Protein AF-A0A9Q6PRG1-F1 (afdb_monomer_lite)

Structure (mmCIF, N/CA/C/O backbone):
data_AF-A0A9Q6PRG1-F1
#
_entry.id   AF-A0A9Q6PRG1-F1
#
loop_
_atom_site.group_PDB
_atom_site.id
_atom_site.type_symbol
_atom_site.label_atom_id
_atom_site.label_alt_id
_atom_site.label_comp_id
_atom_site.label_asym_id
_atom_site.label_entity_id
_atom_site.label_seq_id
_atom_site.pdbx_PDB_ins_code
_atom_site.Cartn_x
_atom_site.Cartn_y
_atom_site.Cartn_z
_atom_site.occupancy
_atom_site.B_iso_or_equiv
_atom_site.auth_seq_id
_atom_site.auth_comp_id
_atom_site.auth_asym_id
_atom_site.auth_atom_id
_atom_site.pdbx_PDB_model_num
ATOM 1 N N . MET A 1 1 ? 18.017 -9.303 -25.967 1.00 48.47 1 MET A N 1
ATOM 2 C CA . MET A 1 1 ? 17.556 -9.573 -24.583 1.00 48.47 1 MET A CA 1
ATOM 3 C C . MET A 1 1 ? 16.190 -10.215 -24.687 1.00 48.47 1 MET A C 1
ATOM 5 O O . MET A 1 1 ? 15.467 -9.816 -25.594 1.00 48.47 1 MET A O 1
ATOM 9 N N . PRO A 1 2 ? 15.858 -11.206 -23.847 1.00 61.16 2 PRO A N 1
ATOM 10 C CA . PRO A 1 2 ? 14.546 -11.832 -23.910 1.00 61.16 2 PRO A CA 1
ATOM 11 C C . PRO A 1 2 ? 13.472 -10.778 -23.629 1.00 61.16 2 PRO A C 1
ATOM 13 O O . PRO A 1 2 ? 13.564 -10.022 -22.664 1.00 61.16 2 PRO A O 1
ATOM 16 N N . GLU A 1 3 ? 12.488 -10.687 -24.514 1.00 77.12 3 GLU A N 1
ATOM 17 C CA . GLU A 1 3 ? 11.302 -9.877 -24.279 1.00 77.12 3 GLU A CA 1
ATOM 18 C C . GLU A 1 3 ? 10.453 -10.587 -23.222 1.00 77.12 3 GLU A C 1
ATOM 20 O O . GLU A 1 3 ? 9.997 -11.714 -23.433 1.00 77.12 3 GLU A O 1
ATOM 25 N N . LEU A 1 4 ? 10.319 -9.962 -22.050 1.00 88.19 4 LEU A N 1
ATOM 26 C CA . LEU A 1 4 ? 9.525 -10.509 -20.959 1.00 88.19 4 LEU A CA 1
ATOM 27 C C . LEU A 1 4 ? 8.051 -10.152 -21.154 1.00 88.19 4 LEU A C 1
ATOM 29 O O . LEU A 1 4 ? 7.701 -9.082 -21.662 1.00 88.19 4 LEU A O 1
ATOM 33 N N . THR A 1 5 ? 7.170 -11.044 -20.716 1.00 90.56 5 THR A N 1
ATOM 34 C CA . THR A 1 5 ? 5.717 -10.889 -20.869 1.00 90.56 5 THR A CA 1
ATOM 35 C C . THR A 1 5 ? 4.993 -11.152 -19.557 1.00 90.56 5 THR A C 1
ATOM 37 O O . THR A 1 5 ? 5.460 -11.919 -18.721 1.00 90.56 5 THR A O 1
ATOM 40 N N . PHE A 1 6 ? 3.831 -10.536 -19.343 1.00 90.69 6 PHE A N 1
ATOM 41 C CA . PHE A 1 6 ? 2.987 -10.937 -18.215 1.00 90.69 6 PHE A CA 1
ATOM 42 C C . PHE A 1 6 ? 2.509 -12.367 -18.418 1.00 90.69 6 PHE A C 1
ATOM 44 O O . PHE A 1 6 ? 2.273 -12.787 -19.556 1.00 90.69 6 PHE A O 1
ATOM 51 N N . LEU A 1 7 ? 2.364 -13.107 -17.320 1.00 89.38 7 LEU A N 1
ATOM 52 C CA . LEU A 1 7 ? 1.654 -14.374 -17.379 1.00 89.38 7 LEU A CA 1
ATOM 53 C C . LEU A 1 7 ? 0.225 -14.073 -17.854 1.00 89.38 7 LEU A C 1
ATOM 55 O O . LEU A 1 7 ? -0.453 -13.210 -17.291 1.00 89.38 7 LEU A O 1
ATOM 59 N N . LYS A 1 8 ? -0.184 -14.703 -18.955 1.00 79.69 8 LYS A N 1
ATOM 60 C CA . LYS A 1 8 ? -1.457 -14.405 -19.611 1.00 79.69 8 LYS A CA 1
ATOM 61 C C . LYS A 1 8 ? -2.546 -15.256 -18.973 1.00 79.69 8 LYS A C 1
ATOM 63 O O . LYS A 1 8 ? -2.517 -16.474 -19.124 1.00 79.69 8 LYS A O 1
ATOM 68 N N . ILE A 1 9 ? -3.493 -14.612 -18.300 1.00 89.69 9 ILE A N 1
ATOM 69 C CA . ILE A 1 9 ? -4.734 -15.251 -17.866 1.00 89.69 9 ILE A CA 1
ATOM 70 C C . ILE A 1 9 ? -5.843 -14.757 -18.794 1.00 89.69 9 ILE A C 1
ATOM 72 O O . ILE A 1 9 ? -6.037 -13.551 -18.952 1.00 89.69 9 ILE A O 1
ATOM 76 N N . GLU A 1 10 ? -6.486 -15.683 -19.501 1.00 83.50 10 GLU A N 1
ATOM 77 C CA . GLU A 1 10 ? -7.476 -15.366 -20.532 1.00 83.50 10 GLU A CA 1
ATOM 78 C C . GLU A 1 10 ? -8.903 -15.356 -19.978 1.00 83.50 10 GLU A C 1
ATOM 80 O O . GLU A 1 10 ? -9.255 -16.171 -19.128 1.00 83.50 10 GLU A O 1
ATOM 85 N N . GLY A 1 11 ? -9.735 -14.471 -20.533 1.00 83.75 11 GLY A N 1
ATOM 86 C CA . GLY A 1 11 ? -11.153 -14.369 -20.200 1.00 83.75 11 GLY A CA 1
ATOM 87 C C . GLY A 1 11 ? -11.459 -13.476 -18.997 1.00 83.75 11 GLY A C 1
ATOM 88 O O . GLY A 1 11 ? -10.570 -12.921 -18.351 1.00 83.75 11 GLY A O 1
ATOM 89 N N . ASN A 1 12 ? -12.757 -13.321 -18.739 1.00 84.31 12 ASN A N 1
ATOM 90 C CA . ASN A 1 12 ? -13.267 -12.690 -17.528 1.00 84.31 12 ASN A CA 1
ATOM 91 C C . ASN A 1 12 ? -13.427 -13.752 -16.434 1.00 84.31 12 ASN A C 1
ATOM 93 O O . ASN A 1 12 ? -13.858 -14.870 -16.717 1.00 84.31 12 ASN A O 1
ATOM 97 N N . HIS A 1 13 ? -13.130 -13.390 -15.189 1.00 85.44 13 HIS A N 1
ATOM 98 C CA . HIS A 1 13 ? -13.264 -14.283 -14.035 1.00 85.44 13 HIS A CA 1
ATOM 99 C C . HIS A 1 13 ? -14.345 -13.809 -13.069 1.00 85.44 13 HIS A C 1
ATOM 101 O O . HIS A 1 13 ? -14.636 -12.611 -12.995 1.00 85.44 13 HIS A O 1
ATOM 107 N N . SER A 1 14 ? -14.916 -14.749 -12.313 1.00 78.31 14 SER A N 1
ATOM 108 C CA . SER A 1 14 ? -16.032 -14.479 -11.403 1.00 78.31 14 SER A CA 1
ATOM 109 C C . SER A 1 14 ? -15.581 -13.962 -10.037 1.00 78.31 14 SER A C 1
ATOM 111 O O . SER A 1 14 ? -16.323 -13.221 -9.397 1.00 78.31 14 SER A O 1
ATOM 113 N N . SER A 1 15 ? -14.366 -14.306 -9.581 1.00 84.19 15 SER A N 1
ATOM 114 C CA . SER A 1 15 ? -13.891 -13.895 -8.253 1.00 84.19 15 SER A CA 1
ATOM 115 C C . SER A 1 15 ? -12.376 -13.644 -8.149 1.00 84.19 15 SER A C 1
ATOM 117 O O . SER A 1 15 ? -11.576 -14.263 -8.863 1.00 84.19 15 SER A O 1
ATOM 119 N N . PRO A 1 16 ? -11.933 -12.782 -7.205 1.00 88.62 16 PRO A N 1
ATOM 120 C CA . PRO A 1 16 ? -10.512 -12.563 -6.938 1.00 88.62 16 PRO A CA 1
ATOM 121 C C . PRO A 1 16 ? -9.726 -13.810 -6.548 1.00 88.62 16 PRO A C 1
ATOM 123 O O . PRO A 1 16 ? -8.558 -13.936 -6.916 1.00 88.62 16 PRO A O 1
ATOM 126 N N . ILE A 1 17 ? -10.345 -14.748 -5.829 1.00 87.38 17 ILE A N 1
ATOM 127 C CA . ILE A 1 17 ? -9.654 -15.971 -5.416 1.00 87.38 17 ILE A CA 1
ATOM 128 C C . ILE A 1 17 ? -9.430 -16.902 -6.610 1.00 87.38 17 ILE A C 1
ATOM 130 O O . ILE A 1 17 ? -8.334 -17.447 -6.749 1.00 87.38 17 ILE A O 1
ATOM 134 N N . GLN A 1 18 ? -10.424 -17.043 -7.492 1.00 86.19 18 GLN A N 1
ATOM 135 C CA . GLN A 1 18 ? -10.290 -17.837 -8.713 1.00 86.19 18 GLN A CA 1
ATOM 136 C C . GLN A 1 18 ? -9.148 -17.311 -9.588 1.00 86.19 18 GLN A C 1
ATOM 138 O O . GLN A 1 18 ? -8.287 -18.080 -10.011 1.00 86.19 18 GLN A O 1
ATOM 143 N N . LEU A 1 19 ? -9.080 -15.992 -9.790 1.00 88.75 19 LEU A N 1
ATOM 144 C CA . LEU A 1 19 ? -8.010 -15.377 -10.574 1.00 88.75 19 LEU A CA 1
ATOM 145 C C . LEU A 1 19 ? -6.621 -15.643 -9.966 1.00 88.75 19 LEU A C 1
ATOM 147 O O . LEU A 1 19 ? -5.689 -15.995 -10.687 1.00 88.75 19 LEU A O 1
ATOM 151 N N . ALA A 1 20 ? -6.471 -15.542 -8.641 1.00 90.00 20 ALA A N 1
ATOM 152 C CA . ALA A 1 20 ? -5.210 -15.882 -7.979 1.00 90.00 20 ALA A CA 1
ATOM 153 C C . ALA A 1 20 ? -4.830 -17.366 -8.149 1.00 90.00 20 ALA A C 1
ATOM 155 O O . ALA A 1 20 ? -3.656 -17.676 -8.354 1.00 90.00 20 ALA A O 1
ATOM 156 N N . ARG A 1 21 ? -5.804 -18.285 -8.104 1.00 87.25 21 ARG A N 1
ATOM 157 C CA . ARG A 1 21 ? -5.569 -19.722 -8.334 1.00 87.25 21 ARG A CA 1
ATOM 158 C C . ARG A 1 21 ? -5.101 -20.007 -9.754 1.00 87.25 21 ARG A C 1
ATOM 160 O O . ARG A 1 21 ? -4.093 -20.681 -9.914 1.00 87.25 21 ARG A O 1
ATOM 167 N N . LEU A 1 22 ? -5.748 -19.425 -10.762 1.00 89.44 22 LEU A N 1
ATOM 168 C CA . LEU A 1 22 ? -5.354 -19.603 -12.163 1.00 89.44 22 LEU A CA 1
ATOM 169 C C . LEU A 1 22 ? -3.924 -19.115 -12.423 1.00 89.44 22 LEU A C 1
ATOM 171 O O . LEU A 1 22 ? -3.156 -19.776 -13.119 1.00 89.44 22 LEU A O 1
ATOM 175 N N . VAL A 1 23 ? -3.530 -17.990 -11.817 1.00 91.56 23 VAL A N 1
ATOM 176 C CA . VAL A 1 23 ? -2.138 -17.517 -11.872 1.00 91.56 23 VAL A CA 1
ATOM 177 C C . VAL A 1 23 ? -1.196 -18.511 -11.195 1.00 91.56 23 VAL A C 1
ATOM 179 O O . VAL A 1 23 ? -0.139 -18.809 -11.747 1.00 91.56 23 VAL A O 1
ATOM 182 N N . GLN A 1 24 ? -1.567 -19.050 -10.030 1.00 88.38 24 GLN A N 1
ATOM 183 C CA . GLN A 1 24 ? -0.763 -20.047 -9.321 1.00 88.38 24 GLN A CA 1
ATOM 184 C C . GLN A 1 24 ? -0.595 -21.346 -10.121 1.00 88.38 24 GLN A C 1
ATOM 186 O O . GLN A 1 24 ? 0.504 -21.898 -10.141 1.00 88.38 24 GLN A O 1
ATOM 191 N N . GLU A 1 25 ? -1.660 -21.827 -10.760 1.00 88.25 25 GLU A N 1
ATOM 192 C CA . GLU A 1 25 ? -1.681 -23.033 -11.595 1.00 88.25 25 GLU A CA 1
ATOM 193 C C . GLU A 1 25 ? -0.830 -22.845 -12.850 1.00 88.25 25 GLU A C 1
ATOM 195 O O . GLU A 1 25 ? 0.036 -23.669 -13.145 1.00 88.25 25 GLU A O 1
ATOM 200 N N . ALA A 1 26 ? -0.994 -21.716 -13.544 1.00 89.31 26 ALA A N 1
ATOM 201 C CA . ALA A 1 26 ? -0.171 -21.370 -14.697 1.00 89.31 26 ALA A CA 1
ATOM 202 C C . ALA A 1 26 ? 1.312 -21.207 -14.314 1.00 89.31 26 ALA A C 1
ATOM 204 O O . ALA A 1 26 ? 2.192 -21.646 -15.052 1.00 89.31 26 ALA A O 1
ATOM 205 N N . ALA A 1 27 ? 1.595 -20.640 -13.137 1.00 87.75 27 ALA A N 1
ATOM 206 C CA . ALA A 1 27 ? 2.944 -20.551 -12.580 1.00 87.75 27 ALA A CA 1
ATOM 207 C C . ALA A 1 27 ? 3.491 -21.896 -12.063 1.00 87.75 27 ALA A C 1
ATOM 209 O O . ALA A 1 27 ? 4.691 -22.019 -11.840 1.00 87.75 27 ALA A O 1
ATOM 210 N N . GLY A 1 28 ? 2.634 -22.892 -11.837 1.00 82.81 28 GLY A N 1
ATOM 211 C CA . GLY A 1 28 ? 3.017 -24.237 -11.407 1.00 82.81 28 GLY A CA 1
ATOM 212 C C . GLY A 1 28 ? 3.178 -25.232 -12.556 1.00 82.81 28 GLY A C 1
ATOM 213 O O . GLY A 1 28 ? 3.691 -26.324 -12.335 1.00 82.81 28 GLY A O 1
ATOM 214 N N . ASN A 1 29 ? 2.747 -24.880 -13.770 1.00 84.81 29 ASN A N 1
ATOM 215 C CA . ASN A 1 29 ? 2.767 -25.775 -14.919 1.00 84.81 29 ASN A CA 1
ATOM 216 C C . ASN A 1 29 ? 4.205 -25.967 -15.456 1.00 84.81 29 ASN A C 1
ATOM 218 O O . ASN A 1 29 ? 4.783 -25.006 -15.969 1.00 84.81 29 ASN A O 1
ATOM 222 N N . PRO A 1 30 ? 4.769 -27.193 -15.440 1.00 78.25 30 PRO A N 1
ATOM 223 C CA . PRO A 1 30 ? 6.119 -27.461 -15.949 1.00 78.25 30 PRO A CA 1
ATOM 224 C C . PRO A 1 30 ? 6.306 -27.153 -17.442 1.00 78.25 30 PRO A C 1
ATOM 226 O O . PRO A 1 30 ? 7.425 -26.905 -17.885 1.00 78.25 30 PRO A O 1
ATOM 229 N N . ALA A 1 31 ? 5.226 -27.162 -18.232 1.00 82.19 31 ALA A N 1
ATOM 230 C CA . ALA A 1 31 ? 5.269 -26.810 -19.651 1.00 82.19 31 ALA A CA 1
ATOM 231 C C . ALA A 1 31 ? 5.398 -25.292 -19.884 1.00 82.19 31 ALA A C 1
ATOM 233 O O . ALA A 1 31 ? 5.786 -24.859 -20.975 1.00 82.19 31 ALA A O 1
ATOM 234 N N . GLN A 1 32 ? 5.087 -24.470 -18.876 1.00 81.69 32 GLN A N 1
ATOM 235 C CA . GLN A 1 32 ? 5.169 -23.021 -18.979 1.00 81.69 32 GLN A CA 1
ATOM 236 C C . GLN A 1 32 ? 6.633 -22.569 -18.941 1.00 81.69 32 GLN A C 1
ATOM 238 O O . GLN A 1 32 ? 7.394 -22.892 -18.031 1.00 81.69 32 GLN A O 1
ATOM 243 N N . LYS A 1 33 ? 7.047 -21.751 -19.915 1.00 83.25 33 LYS A N 1
ATOM 244 C CA . LYS A 1 33 ? 8.404 -21.175 -19.955 1.00 83.25 33 LYS A CA 1
ATOM 245 C C . LYS A 1 33 ? 8.516 -19.986 -19.000 1.00 83.25 33 LYS A C 1
ATOM 247 O O . LYS A 1 33 ? 8.624 -18.841 -19.438 1.00 83.25 33 LYS A O 1
ATOM 252 N N . LEU A 1 34 ? 8.505 -20.266 -17.697 1.00 81.62 34 LEU A N 1
ATOM 253 C CA . LEU A 1 34 ? 8.419 -19.255 -16.642 1.00 81.62 34 LEU A CA 1
ATOM 254 C C . LEU A 1 34 ? 9.531 -18.214 -16.695 1.00 81.62 34 LEU A C 1
ATOM 256 O O . LEU A 1 34 ? 9.241 -17.040 -16.514 1.00 81.62 34 LEU A O 1
ATOM 260 N N . GLY A 1 35 ? 10.751 -18.579 -17.100 1.00 81.81 35 GLY A N 1
ATOM 261 C CA . GLY A 1 35 ? 11.855 -17.627 -17.289 1.00 81.81 35 GLY A CA 1
ATOM 262 C C . GLY A 1 35 ? 11.571 -16.463 -18.259 1.00 81.81 35 GLY A C 1
ATOM 263 O O . GLY A 1 35 ? 12.317 -15.488 -18.257 1.00 81.81 35 GLY A O 1
ATOM 264 N N . LYS A 1 36 ? 10.488 -16.513 -19.052 1.00 87.88 36 LYS A N 1
ATOM 265 C CA . LYS A 1 36 ? 10.042 -15.426 -19.945 1.00 87.88 36 LYS A CA 1
ATOM 266 C C . LYS A 1 36 ? 9.004 -14.475 -19.327 1.00 87.88 36 LYS A C 1
ATOM 268 O O . LYS A 1 36 ? 8.529 -13.576 -20.027 1.00 87.88 36 LYS A O 1
ATOM 273 N N . HIS A 1 37 ? 8.626 -14.664 -18.063 1.00 92.38 37 HIS A N 1
ATOM 274 C CA . HIS A 1 37 ? 7.584 -13.873 -17.407 1.00 92.38 37 HIS A CA 1
ATOM 275 C C . HIS A 1 37 ? 8.111 -12.872 -16.382 1.00 92.38 37 HIS A C 1
ATOM 277 O O . HIS A 1 37 ? 9.237 -12.985 -15.917 1.00 92.38 37 HIS A O 1
ATOM 283 N N . TYR A 1 38 ? 7.311 -11.864 -16.041 1.00 93.19 38 TYR A N 1
ATOM 284 C CA . TYR A 1 38 ? 7.682 -10.891 -15.014 1.00 93.19 38 TYR A CA 1
ATOM 285 C C . TYR A 1 38 ? 7.469 -11.450 -13.601 1.00 93.19 38 TYR A C 1
ATOM 287 O O . TYR A 1 38 ? 6.367 -11.879 -13.254 1.00 93.19 38 TYR A O 1
ATOM 295 N N . PHE A 1 39 ? 8.506 -11.354 -12.770 1.00 93.00 39 PHE A N 1
ATOM 296 C CA . PHE A 1 39 ? 8.452 -11.647 -11.334 1.00 93.00 39 PHE A CA 1
ATOM 297 C C . PHE A 1 39 ? 8.957 -10.464 -10.515 1.00 93.00 39 PHE A C 1
ATOM 299 O O . PHE A 1 39 ? 9.635 -9.583 -11.041 1.00 93.00 39 PHE A O 1
ATOM 306 N N . ASP A 1 40 ? 8.659 -10.421 -9.226 1.00 90.44 40 ASP A N 1
ATOM 307 C CA . ASP A 1 40 ? 9.238 -9.420 -8.334 1.00 90.44 40 ASP A CA 1
ATOM 308 C C . ASP A 1 40 ? 10.199 -10.021 -7.303 1.00 90.44 40 ASP A C 1
ATOM 310 O O . ASP A 1 40 ? 10.246 -11.227 -7.055 1.00 90.44 40 ASP A O 1
ATOM 314 N N . LEU A 1 41 ? 10.964 -9.134 -6.665 1.00 87.69 41 LEU A N 1
ATOM 315 C CA . LEU A 1 41 ? 11.938 -9.490 -5.633 1.00 87.69 41 LEU A CA 1
ATOM 316 C C . LEU A 1 41 ? 11.309 -10.053 -4.347 1.00 87.69 41 LEU A C 1
ATOM 318 O O . LEU A 1 41 ? 12.015 -10.572 -3.485 1.00 87.69 41 LEU A O 1
ATOM 322 N N . GLN A 1 42 ? 9.986 -9.967 -4.211 1.00 86.81 42 GLN A N 1
ATOM 323 C CA . GLN A 1 42 ? 9.246 -10.559 -3.099 1.00 86.81 42 GLN A CA 1
ATOM 324 C C . GLN A 1 42 ? 8.870 -12.020 -3.389 1.00 86.81 42 GLN A C 1
ATOM 326 O O . GLN A 1 42 ? 8.284 -12.667 -2.522 1.00 86.81 42 GLN A O 1
ATOM 331 N N . GLY A 1 43 ? 9.232 -12.538 -4.570 1.00 87.88 43 GLY A N 1
ATOM 332 C CA . GLY A 1 43 ? 8.947 -13.901 -4.999 1.00 87.88 43 GLY A CA 1
ATOM 333 C C . GLY A 1 43 ? 7.573 -14.050 -5.638 1.00 87.88 43 GLY A C 1
ATOM 334 O O . GLY A 1 43 ? 7.003 -15.133 -5.569 1.00 87.88 43 GLY A O 1
ATOM 335 N N . GLN A 1 44 ? 7.008 -12.990 -6.226 1.00 90.88 44 GLN A N 1
ATOM 336 C CA . GLN A 1 44 ? 5.665 -13.042 -6.804 1.00 90.88 44 GLN A CA 1
ATOM 337 C C . GLN A 1 44 ? 5.683 -13.071 -8.331 1.00 90.88 44 GLN A C 1
ATOM 339 O O . GLN A 1 44 ? 6.417 -12.315 -8.967 1.00 90.88 44 GLN A O 1
ATOM 344 N N . ALA A 1 45 ? 4.828 -13.906 -8.919 1.00 93.19 45 ALA A N 1
ATOM 345 C CA . ALA A 1 45 ? 4.509 -13.882 -10.341 1.00 93.19 45 ALA A CA 1
ATOM 346 C C . ALA A 1 45 ? 3.546 -12.733 -10.646 1.00 93.19 45 ALA A C 1
ATOM 348 O O . ALA A 1 45 ? 2.525 -12.585 -9.967 1.00 93.19 45 ALA A O 1
ATOM 349 N N . LEU A 1 46 ? 3.862 -11.941 -11.674 1.00 94.38 46 LEU A N 1
ATOM 350 C CA . LEU A 1 46 ? 3.018 -10.845 -12.144 1.00 94.38 46 LEU A CA 1
ATOM 351 C C . LEU A 1 46 ? 2.225 -11.274 -13.386 1.00 94.38 46 LEU A C 1
ATOM 353 O O . LEU A 1 46 ? 2.792 -11.695 -14.400 1.00 94.38 46 LEU A O 1
ATOM 357 N N . ALA A 1 47 ? 0.906 -11.116 -13.320 1.00 94.56 47 ALA A N 1
ATOM 358 C CA . ALA A 1 47 ? -0.027 -11.500 -14.372 1.00 94.56 47 ALA A CA 1
ATOM 359 C C . ALA A 1 47 ? -1.049 -10.391 -14.652 1.00 94.56 47 ALA A C 1
ATOM 361 O O . ALA A 1 47 ? -1.423 -9.637 -13.752 1.00 94.56 47 ALA A O 1
ATOM 362 N N . GLU A 1 48 ? -1.523 -10.309 -15.894 1.00 92.75 48 GLU A N 1
ATOM 363 C CA . GLU A 1 48 ? -2.681 -9.481 -16.250 1.00 92.75 48 GLU A CA 1
ATOM 364 C C . GLU A 1 48 ? -3.912 -10.384 -16.389 1.00 92.75 48 GLU A C 1
ATOM 366 O O . GLU A 1 48 ? -3.844 -11.421 -17.052 1.00 92.75 48 GLU A O 1
ATOM 371 N N . GLY A 1 49 ? -5.025 -9.981 -15.774 1.00 91.69 49 GLY A N 1
ATOM 372 C CA . GLY A 1 49 ? -6.320 -10.668 -15.845 1.00 91.69 49 GLY A CA 1
ATOM 373 C C . GLY A 1 49 ? -7.492 -9.688 -15.939 1.00 91.69 49 GLY A C 1
ATOM 374 O O . GLY A 1 49 ? -7.289 -8.466 -15.994 1.00 91.69 49 GLY A O 1
ATOM 375 N N . GLN A 1 50 ? -8.720 -10.216 -15.979 1.00 90.94 50 GLN A N 1
ATOM 376 C CA . GLN A 1 50 ? -9.944 -9.414 -16.094 1.00 90.94 50 GLN A CA 1
ATOM 377 C C . GLN A 1 50 ? -11.068 -9.919 -15.178 1.00 90.94 50 GLN A C 1
ATOM 379 O O . GLN A 1 50 ? -11.254 -11.123 -15.015 1.00 90.94 50 GLN A O 1
ATOM 384 N N . PHE A 1 51 ? -11.835 -8.992 -14.599 1.00 86.56 51 PHE A N 1
ATOM 385 C CA . PHE A 1 51 ? -13.115 -9.289 -13.943 1.00 86.56 51 PHE A CA 1
ATOM 386 C C . PHE A 1 51 ? -14.272 -8.769 -14.778 1.00 86.56 51 PHE A C 1
ATOM 388 O O . PHE A 1 51 ? -14.172 -7.692 -15.369 1.00 86.56 51 PHE A O 1
ATOM 395 N N . GLU A 1 52 ? -15.384 -9.492 -14.752 1.00 79.50 52 GLU A N 1
ATOM 396 C CA . GLU A 1 52 ? -16.664 -8.972 -15.217 1.00 79.50 52 GLU A CA 1
ATOM 397 C C . GLU A 1 52 ? -17.308 -8.156 -14.089 1.00 79.50 52 GLU A C 1
ATOM 399 O O . GLU A 1 52 ? -17.607 -8.685 -13.020 1.00 79.50 52 GLU A O 1
ATOM 404 N N . ASP A 1 53 ? -17.465 -6.848 -14.294 1.00 71.50 53 ASP A N 1
ATOM 405 C CA . ASP A 1 53 ? -18.182 -5.964 -13.371 1.00 71.50 53 ASP A CA 1
ATOM 406 C C . ASP A 1 53 ? -19.442 -5.415 -14.054 1.00 71.50 53 ASP A C 1
ATOM 408 O O . ASP A 1 53 ? -19.582 -5.464 -15.279 1.00 71.50 53 ASP A O 1
ATOM 412 N N . LYS A 1 54 ? -20.363 -4.853 -13.266 1.00 69.44 54 LYS A N 1
ATOM 413 C CA . LYS A 1 54 ? -21.638 -4.293 -13.755 1.00 69.44 54 LYS A CA 1
ATOM 414 C C . LYS A 1 54 ? -21.451 -3.195 -14.807 1.00 69.44 54 LYS A C 1
ATOM 416 O O . LYS A 1 54 ? -22.317 -3.016 -15.657 1.00 69.44 54 LYS A O 1
ATOM 421 N N . ASP A 1 55 ? -20.324 -2.490 -14.748 1.00 67.62 55 ASP A N 1
ATOM 422 C CA . ASP A 1 55 ? -19.959 -1.405 -15.664 1.00 67.62 55 ASP A CA 1
ATOM 423 C C . ASP A 1 55 ? -19.084 -1.877 -16.845 1.00 67.62 55 ASP A C 1
ATOM 425 O O . ASP A 1 55 ? -18.584 -1.058 -17.620 1.00 67.62 55 ASP A O 1
ATOM 429 N N . GLY A 1 56 ? -18.886 -3.191 -16.991 1.00 75.88 56 GLY A N 1
ATOM 430 C CA . GLY A 1 56 ? -18.046 -3.810 -18.013 1.00 75.88 56 GLY A CA 1
ATOM 431 C C . GLY A 1 56 ? -16.747 -4.417 -17.462 1.00 75.88 56 GLY A C 1
ATOM 432 O O . GLY A 1 56 ? -16.510 -4.427 -16.251 1.00 75.88 56 GLY A O 1
ATOM 433 N N . PRO A 1 57 ? -15.886 -4.957 -18.344 1.00 84.00 57 PRO A N 1
ATOM 434 C CA . PRO A 1 57 ? -14.689 -5.675 -17.931 1.00 84.00 57 PRO A CA 1
ATOM 435 C C . PRO A 1 57 ? -13.656 -4.743 -17.286 1.00 84.00 57 PRO A C 1
ATOM 437 O O . PRO A 1 57 ? -13.285 -3.704 -17.843 1.00 84.00 57 PRO A O 1
ATOM 440 N N . ARG A 1 58 ? -13.131 -5.146 -16.126 1.00 85.25 58 ARG A N 1
ATOM 441 C CA . ARG A 1 58 ? -12.076 -4.426 -15.398 1.00 85.25 58 ARG A CA 1
ATOM 442 C C . ARG A 1 58 ? -10.749 -5.147 -15.535 1.00 85.25 58 ARG A C 1
ATOM 444 O O . ARG A 1 58 ? -10.658 -6.342 -15.274 1.00 85.25 58 ARG A O 1
ATOM 451 N N . LYS A 1 59 ? -9.699 -4.408 -15.902 1.00 89.69 59 LYS A N 1
ATOM 452 C CA . LYS A 1 59 ? -8.328 -4.935 -15.937 1.00 89.69 59 LYS A CA 1
ATOM 453 C C . LYS A 1 59 ? -7.777 -5.067 -14.521 1.00 89.69 59 LYS A C 1
ATOM 455 O O . LYS A 1 59 ? -7.978 -4.174 -13.695 1.00 89.69 59 LYS A O 1
ATOM 460 N N . VAL A 1 60 ? -7.025 -6.136 -14.283 1.00 92.06 60 VAL A N 1
ATOM 461 C CA . VAL A 1 60 ? -6.448 -6.461 -12.977 1.00 92.06 60 VAL A CA 1
ATOM 462 C C . VAL A 1 60 ? -4.973 -6.811 -13.145 1.00 92.06 60 VAL A C 1
ATOM 464 O O . VAL A 1 60 ? -4.636 -7.681 -13.949 1.00 92.06 60 VAL A O 1
ATOM 467 N N . LEU A 1 61 ? -4.101 -6.166 -12.368 1.00 93.62 61 LEU A N 1
ATOM 468 C CA . LEU A 1 61 ? -2.739 -6.651 -12.145 1.00 93.62 61 LEU A CA 1
ATOM 469 C C . LEU A 1 61 ? -2.756 -7.614 -10.959 1.00 93.62 61 LEU A C 1
ATOM 471 O O . LEU A 1 61 ? -3.127 -7.234 -9.846 1.00 93.62 61 LEU A O 1
ATOM 475 N N . VAL A 1 62 ? -2.325 -8.845 -11.197 1.00 94.38 62 VAL A N 1
ATOM 476 C CA . VAL A 1 62 ? -2.334 -9.933 -10.222 1.00 94.38 62 VAL A CA 1
ATOM 477 C C . VAL A 1 62 ? -0.903 -10.276 -9.820 1.00 94.38 62 VAL A C 1
ATOM 479 O O . VAL A 1 62 ? -0.051 -10.479 -10.681 1.00 94.38 62 VAL A O 1
ATOM 482 N N . ALA A 1 63 ? -0.647 -10.346 -8.515 1.00 93.06 63 ALA A N 1
ATOM 483 C CA . ALA A 1 63 ? 0.631 -10.724 -7.923 1.00 93.06 63 ALA A CA 1
ATOM 484 C C . ALA A 1 63 ? 0.449 -11.932 -6.989 1.00 93.06 63 ALA A C 1
ATOM 486 O O . ALA A 1 63 ? -0.069 -11.800 -5.875 1.00 93.06 63 ALA A O 1
ATOM 487 N N . VAL A 1 64 ? 0.880 -13.113 -7.432 1.00 92.06 64 VAL A N 1
ATOM 488 C CA . VAL A 1 64 ? 0.763 -14.358 -6.653 1.00 92.06 64 VAL A CA 1
ATOM 489 C C . VAL A 1 64 ? 2.127 -14.804 -6.159 1.00 92.06 64 VAL A C 1
ATOM 491 O O . VAL A 1 64 ? 3.081 -14.838 -6.926 1.00 92.06 64 VAL A O 1
ATOM 494 N N . ASP A 1 65 ? 2.219 -15.118 -4.870 1.00 89.44 65 ASP A N 1
ATOM 495 C CA . ASP A 1 65 ? 3.456 -15.576 -4.238 1.00 89.44 65 ASP A CA 1
ATOM 496 C C . ASP A 1 65 ? 3.818 -16.993 -4.693 1.00 89.44 65 ASP A C 1
ATOM 498 O O . ASP A 1 65 ? 3.003 -17.908 -4.598 1.00 89.44 65 ASP A O 1
ATOM 502 N N . LEU A 1 66 ? 5.051 -17.166 -5.164 1.00 87.88 66 LEU A N 1
ATOM 503 C CA . LEU A 1 66 ? 5.609 -18.458 -5.549 1.00 87.88 66 LEU A CA 1
ATOM 504 C C . LEU A 1 66 ? 6.081 -19.275 -4.345 1.00 87.88 66 LEU A C 1
ATOM 506 O O . LEU A 1 66 ? 6.259 -20.487 -4.471 1.00 87.88 66 LEU A O 1
ATOM 510 N N . VAL A 1 67 ? 6.302 -18.627 -3.200 1.00 84.25 67 VAL A N 1
ATOM 511 C CA . VAL A 1 67 ? 6.731 -19.299 -1.975 1.00 84.25 67 VAL A CA 1
ATOM 512 C C . VAL A 1 67 ? 5.620 -20.195 -1.449 1.00 84.25 67 VAL A C 1
ATOM 514 O O . VAL A 1 67 ? 4.463 -19.794 -1.329 1.00 84.25 67 VAL A O 1
ATOM 517 N N . GLU A 1 68 ? 5.988 -21.412 -1.076 1.00 81.12 68 GLU A N 1
ATOM 518 C CA . GLU A 1 68 ? 5.062 -22.377 -0.508 1.00 81.12 68 GLU A CA 1
ATOM 519 C C . GLU A 1 68 ? 5.113 -22.395 1.015 1.00 81.12 68 GLU A C 1
ATOM 521 O O . GLU A 1 68 ? 6.160 -22.233 1.644 1.00 81.12 68 GLU A O 1
ATOM 526 N N . ARG A 1 69 ? 3.949 -22.635 1.619 1.00 75.38 69 ARG A N 1
ATOM 527 C CA . ARG A 1 69 ? 3.840 -22.916 3.049 1.00 75.38 69 ARG A CA 1
ATOM 528 C C . ARG A 1 69 ? 4.137 -24.386 3.320 1.00 75.38 69 ARG A C 1
ATOM 530 O O . ARG A 1 69 ? 3.744 -25.251 2.543 1.00 75.38 69 ARG A O 1
ATOM 537 N N . ALA A 1 70 ? 4.751 -24.654 4.468 1.00 75.94 70 ALA A N 1
ATOM 538 C CA . ALA A 1 70 ? 4.817 -26.001 5.019 1.00 75.94 70 ALA A CA 1
ATOM 539 C C . ALA A 1 70 ? 3.406 -26.518 5.339 1.00 75.94 70 ALA A C 1
ATOM 541 O O . ALA A 1 70 ? 2.568 -25.767 5.853 1.00 75.94 70 ALA A O 1
ATOM 542 N N . ALA A 1 71 ? 3.154 -27.789 5.013 1.00 69.88 71 ALA A N 1
ATOM 543 C CA . ALA A 1 71 ? 1.894 -28.463 5.319 1.00 69.88 71 ALA A CA 1
ATOM 544 C C . ALA A 1 71 ? 1.758 -28.741 6.829 1.00 69.88 71 ALA A C 1
ATOM 546 O O . ALA A 1 71 ? 0.660 -28.635 7.374 1.00 69.88 71 ALA A O 1
ATOM 547 N N . GLY A 1 72 ? 2.880 -28.992 7.513 1.00 71.50 72 GLY A N 1
ATOM 548 C CA . GLY A 1 72 ? 2.968 -29.184 8.961 1.00 71.50 72 GLY A CA 1
ATOM 549 C C . GLY A 1 72 ? 4.089 -28.374 9.624 1.00 71.50 72 GLY A C 1
ATOM 550 O O . GLY A 1 72 ? 4.708 -27.499 9.015 1.00 71.50 72 GLY A O 1
ATOM 551 N N . GLU A 1 73 ? 4.310 -28.623 10.918 1.00 73.94 73 GLU A N 1
ATOM 552 C CA . GLU A 1 73 ? 5.304 -27.910 11.740 1.00 73.94 73 GLU A CA 1
ATOM 553 C C . GLU A 1 73 ? 6.627 -28.675 11.903 1.00 73.94 73 GLU A C 1
ATOM 555 O O . GLU A 1 73 ? 7.563 -28.142 12.516 1.00 73.94 73 GLU A O 1
ATOM 560 N N . SER A 1 74 ? 6.724 -29.894 11.360 1.00 83.12 74 SER A N 1
ATOM 561 C CA . SER A 1 74 ? 7.948 -30.691 11.438 1.00 83.12 74 SER A CA 1
ATOM 562 C C . SER A 1 74 ? 9.088 -30.027 10.659 1.00 83.12 74 SER A C 1
ATOM 564 O O . SER A 1 74 ? 8.874 -29.212 9.757 1.00 83.12 74 SER A O 1
ATOM 566 N N . GLU A 1 75 ? 10.329 -30.343 11.026 1.00 85.12 75 GLU A N 1
ATOM 567 C CA . GLU A 1 75 ? 11.488 -29.859 10.267 1.00 85.12 75 GLU A CA 1
ATOM 568 C C . GLU A 1 75 ? 11.514 -30.436 8.844 1.00 85.12 75 GLU A C 1
ATOM 570 O O . GLU A 1 75 ? 11.956 -29.753 7.923 1.00 85.12 75 GLU A O 1
ATOM 575 N N . GLU A 1 76 ? 10.957 -31.633 8.639 1.00 87.75 76 GLU A N 1
ATOM 576 C CA . GLU A 1 76 ? 10.797 -32.251 7.319 1.00 87.75 76 GLU A CA 1
ATOM 577 C C . GLU A 1 76 ? 9.805 -31.469 6.447 1.00 87.75 76 GLU A C 1
ATOM 579 O O . GLU A 1 76 ? 10.164 -31.072 5.340 1.00 87.75 76 GLU A O 1
ATOM 584 N N . ASP A 1 77 ? 8.618 -31.127 6.967 1.00 82.00 77 ASP A N 1
ATOM 585 C CA . ASP A 1 77 ? 7.613 -30.329 6.238 1.00 82.00 77 ASP A CA 1
ATOM 586 C C . ASP A 1 77 ? 8.167 -28.960 5.820 1.00 82.00 77 ASP A C 1
ATOM 588 O O . ASP A 1 77 ? 7.895 -28.449 4.727 1.00 82.00 77 ASP A O 1
ATOM 592 N N . LYS A 1 78 ? 8.949 -28.338 6.711 1.00 82.50 78 LYS A N 1
ATOM 593 C CA . LYS A 1 78 ? 9.607 -27.052 6.454 1.00 82.50 78 LYS A CA 1
ATOM 594 C C . LYS A 1 78 ? 10.700 -27.187 5.403 1.00 82.50 78 LYS A C 1
ATOM 596 O O . LYS A 1 78 ? 10.786 -26.334 4.519 1.00 82.50 78 LYS A O 1
ATOM 601 N N . ALA A 1 79 ? 11.529 -28.224 5.496 1.00 86.50 79 ALA A N 1
ATOM 602 C CA . ALA A 1 79 ? 12.585 -28.489 4.528 1.00 86.50 79 ALA A CA 1
ATOM 603 C C . ALA A 1 79 ? 12.000 -28.768 3.139 1.00 86.50 79 ALA A C 1
ATOM 605 O O . ALA A 1 79 ? 12.491 -28.229 2.147 1.00 86.50 79 ALA A O 1
ATOM 606 N N . GLU A 1 80 ? 10.911 -29.532 3.070 1.00 87.62 80 GLU A N 1
ATOM 607 C CA . GLU A 1 80 ? 10.222 -29.849 1.825 1.00 87.62 80 GLU A CA 1
ATOM 608 C C . GLU A 1 80 ? 9.591 -28.597 1.194 1.00 87.62 80 GLU A C 1
ATOM 610 O O . GLU A 1 80 ? 9.819 -28.309 0.017 1.00 87.62 80 GLU A O 1
ATOM 615 N N . ALA A 1 81 ? 8.875 -27.781 1.976 1.00 84.69 81 ALA A N 1
ATOM 616 C CA . ALA A 1 81 ? 8.314 -26.520 1.486 1.00 84.69 81 ALA A CA 1
ATOM 617 C C . ALA A 1 81 ? 9.395 -25.524 1.047 1.00 84.69 81 ALA A C 1
ATOM 619 O O . ALA A 1 81 ? 9.219 -24.819 0.049 1.00 84.69 81 ALA A O 1
ATOM 620 N N . LEU A 1 82 ? 10.532 -25.484 1.747 1.00 86.25 82 LEU A N 1
ATOM 621 C CA . LEU A 1 82 ? 11.685 -24.689 1.338 1.00 86.25 82 LEU A CA 1
ATOM 622 C C . LEU A 1 82 ? 12.280 -25.206 0.022 1.00 86.25 82 LEU A C 1
ATOM 624 O O . LEU A 1 82 ? 12.605 -24.397 -0.845 1.00 86.25 82 LEU A O 1
ATOM 628 N N . ALA A 1 83 ? 12.401 -26.523 -0.157 1.00 87.88 83 ALA A N 1
ATOM 629 C CA . ALA A 1 83 ? 12.900 -27.120 -1.393 1.00 87.88 83 ALA A CA 1
ATOM 630 C C . ALA A 1 83 ? 11.984 -26.800 -2.586 1.00 87.88 83 ALA A C 1
ATOM 632 O O . ALA A 1 83 ? 12.467 -26.329 -3.618 1.00 87.88 83 ALA A O 1
ATOM 633 N N . ARG A 1 84 ? 10.662 -26.953 -2.426 1.00 86.19 84 ARG A N 1
ATOM 634 C CA . ARG A 1 84 ? 9.671 -26.587 -3.457 1.00 86.19 84 ARG A CA 1
ATOM 635 C C . ARG A 1 84 ? 9.671 -25.086 -3.744 1.00 86.19 84 ARG A C 1
ATOM 637 O O . ARG A 1 84 ? 9.646 -24.680 -4.903 1.00 86.19 84 ARG A O 1
ATOM 644 N N . THR A 1 85 ? 9.789 -24.260 -2.704 1.00 87.88 85 THR A N 1
ATOM 645 C CA . THR A 1 85 ? 9.949 -22.804 -2.841 1.00 87.88 85 THR A CA 1
ATOM 646 C C . THR A 1 85 ? 11.184 -22.454 -3.664 1.00 87.88 85 THR A C 1
ATOM 648 O O . THR A 1 85 ? 11.082 -21.668 -4.601 1.00 87.88 85 THR A O 1
ATOM 651 N N . LYS A 1 86 ? 12.344 -23.045 -3.354 1.00 88.75 86 LYS A N 1
ATOM 652 C CA . LYS A 1 86 ? 13.582 -22.809 -4.109 1.00 88.75 86 LYS A CA 1
ATOM 653 C C . LYS A 1 86 ? 13.415 -23.200 -5.572 1.00 88.75 86 LYS A C 1
ATOM 655 O O . LYS A 1 86 ? 13.672 -22.367 -6.432 1.00 88.75 86 LYS A O 1
ATOM 660 N N . ALA A 1 87 ? 12.881 -24.392 -5.839 1.00 86.44 87 ALA A N 1
ATOM 661 C CA . ALA A 1 87 ? 12.614 -24.855 -7.199 1.00 86.44 87 ALA A CA 1
ATOM 662 C C . ALA A 1 87 ? 11.701 -23.892 -7.984 1.00 86.44 87 ALA A C 1
ATOM 664 O O . ALA A 1 87 ? 11.909 -23.665 -9.173 1.00 86.44 87 ALA A O 1
ATOM 665 N N . LYS A 1 88 ? 10.713 -23.272 -7.324 1.00 86.19 88 LYS A N 1
ATOM 666 C CA . LYS A 1 88 ? 9.835 -22.263 -7.943 1.00 86.19 88 LYS A CA 1
ATOM 667 C C . LYS A 1 88 ? 10.503 -20.902 -8.132 1.00 86.19 88 LYS A C 1
ATOM 669 O O . LYS A 1 88 ? 10.241 -20.223 -9.121 1.00 86.19 88 LYS A O 1
ATOM 674 N N . LEU A 1 89 ? 11.349 -20.477 -7.199 1.00 89.62 89 LEU A N 1
ATOM 675 C CA . LEU A 1 89 ? 12.052 -19.195 -7.281 1.00 89.62 89 LEU A CA 1
ATOM 676 C C . LEU A 1 89 ? 13.246 -19.227 -8.242 1.00 89.62 89 LEU A C 1
ATOM 678 O O . LEU A 1 89 ? 13.728 -18.161 -8.638 1.00 89.62 89 LEU A O 1
ATOM 682 N N . ASP A 1 90 ? 13.682 -20.414 -8.668 1.00 88.81 90 ASP A N 1
ATOM 683 C CA . ASP A 1 90 ? 14.780 -20.590 -9.619 1.00 88.81 90 ASP A CA 1
ATOM 684 C C . ASP A 1 90 ? 14.571 -19.798 -10.912 1.00 88.81 90 ASP A C 1
ATOM 686 O O . ASP A 1 90 ? 15.528 -19.234 -11.436 1.00 88.81 90 ASP A O 1
ATOM 690 N N . PHE A 1 91 ? 13.337 -19.655 -11.402 1.00 87.75 91 PHE A N 1
ATOM 691 C CA . PHE A 1 91 ? 13.067 -18.866 -12.610 1.00 87.75 91 PHE A CA 1
ATOM 692 C C . PHE A 1 91 ? 13.433 -17.390 -12.439 1.00 87.75 91 PHE A C 1
ATOM 694 O O . PHE A 1 91 ? 14.044 -16.798 -13.329 1.00 87.75 91 PHE A O 1
ATOM 701 N N . PHE A 1 92 ? 13.097 -16.798 -11.291 1.00 89.75 92 PHE A N 1
ATOM 702 C CA . PHE A 1 92 ? 13.444 -15.409 -11.010 1.00 89.75 92 PHE A CA 1
ATOM 703 C C . PHE A 1 92 ? 14.940 -15.256 -10.701 1.00 89.75 92 PHE A C 1
ATOM 705 O O . PHE A 1 92 ? 15.565 -14.297 -11.157 1.00 89.75 92 PHE A O 1
ATOM 712 N N . TYR A 1 93 ? 15.549 -16.233 -10.019 1.00 91.81 93 TYR A N 1
ATOM 713 C CA . TYR A 1 93 ? 17.004 -16.277 -9.854 1.00 91.81 93 TYR A CA 1
ATOM 714 C C . TYR A 1 93 ? 17.724 -16.269 -11.209 1.00 91.81 93 TYR A C 1
ATOM 716 O O . TYR A 1 93 ? 18.618 -15.447 -11.407 1.00 91.81 93 TYR A O 1
ATOM 724 N N . GLN A 1 94 ? 17.310 -17.115 -12.161 1.00 89.56 94 GLN A N 1
ATOM 725 C CA . GLN A 1 94 ? 17.930 -17.168 -13.489 1.00 89.56 94 GLN A CA 1
ATOM 726 C C . GLN A 1 94 ? 17.809 -15.830 -14.226 1.00 89.56 94 GLN A C 1
ATOM 728 O O . GLN A 1 94 ? 18.775 -15.373 -14.830 1.00 89.56 94 GLN A O 1
ATOM 733 N N . GLN A 1 95 ? 16.677 -15.131 -14.098 1.00 89.31 95 GLN A N 1
ATOM 734 C CA . GLN A 1 95 ? 16.518 -13.794 -14.681 1.00 89.31 95 GLN A CA 1
ATOM 735 C C . GLN A 1 95 ? 17.494 -12.763 -14.115 1.00 89.31 95 GLN A C 1
ATOM 737 O O . GLN A 1 95 ? 17.949 -11.900 -14.862 1.00 89.31 95 GLN A O 1
ATOM 742 N N . LEU A 1 96 ? 17.802 -12.819 -12.817 1.00 91.06 96 LEU A N 1
ATOM 743 C CA . LEU A 1 96 ? 18.824 -11.961 -12.213 1.00 91.06 96 LEU A CA 1
ATOM 744 C C . LEU A 1 96 ? 20.228 -12.402 -12.644 1.00 91.06 96 LEU A C 1
ATOM 746 O O . LEU A 1 96 ? 21.031 -11.566 -13.061 1.00 91.06 96 LEU A O 1
ATOM 750 N N . ALA A 1 97 ? 20.511 -13.705 -12.604 1.00 90.62 97 ALA A N 1
ATOM 751 C CA . ALA A 1 97 ? 21.806 -14.281 -12.956 1.00 90.62 97 ALA A CA 1
ATOM 752 C C . ALA A 1 97 ? 22.199 -14.000 -14.417 1.00 90.62 97 ALA A C 1
ATOM 754 O O . ALA A 1 97 ? 23.352 -13.669 -14.696 1.00 90.62 97 ALA A O 1
ATOM 755 N N . ASP A 1 98 ? 21.243 -14.038 -15.346 1.00 88.88 98 ASP A N 1
ATOM 756 C CA . ASP A 1 98 ? 21.472 -13.759 -16.768 1.00 88.88 98 ASP A CA 1
ATOM 757 C C . ASP A 1 98 ? 21.811 -12.293 -17.065 1.00 88.88 98 ASP A C 1
ATOM 759 O O . ASP A 1 98 ? 22.287 -11.971 -18.157 1.00 88.88 98 ASP A O 1
ATOM 763 N N . THR A 1 99 ? 21.625 -11.387 -16.101 1.00 87.69 99 THR A N 1
ATOM 764 C CA . THR A 1 99 ? 22.098 -10.002 -16.236 1.00 87.69 99 THR A CA 1
ATOM 765 C C . THR A 1 99 ? 23.599 -9.847 -15.979 1.00 87.69 99 THR A C 1
ATOM 767 O O . THR A 1 99 ? 24.164 -8.804 -16.330 1.00 87.69 99 THR A O 1
ATOM 770 N N . LEU A 1 100 ? 24.245 -10.866 -15.394 1.00 87.12 100 LEU A N 1
ATOM 771 C CA . LEU A 1 100 ? 25.657 -10.852 -15.021 1.00 87.12 100 LEU A CA 1
ATOM 772 C C . LEU A 1 100 ? 26.553 -11.414 -16.143 1.00 87.12 100 LEU A C 1
ATOM 774 O O . LEU A 1 100 ? 26.205 -12.412 -16.786 1.00 87.12 100 LEU A O 1
ATOM 778 N N . PRO A 1 101 ? 27.742 -10.814 -16.360 1.00 80.94 101 PRO A N 1
ATOM 779 C CA . PRO A 1 101 ? 28.608 -11.141 -17.494 1.00 80.94 101 PRO A CA 1
ATOM 780 C C . PRO A 1 101 ? 29.417 -12.439 -17.334 1.00 80.94 101 PRO A C 1
ATOM 782 O O . PRO A 1 101 ? 29.905 -12.956 -18.332 1.00 80.94 101 PRO A O 1
ATOM 785 N N . SER A 1 102 ? 29.588 -12.965 -16.114 1.00 82.31 102 SER A N 1
ATOM 786 C CA . SER A 1 102 ? 30.466 -14.113 -15.824 1.00 82.31 102 SER A CA 1
ATOM 787 C C . SER A 1 102 ? 29.744 -15.199 -15.013 1.00 82.31 102 SER A C 1
ATOM 789 O O . SER A 1 102 ? 29.048 -14.841 -14.060 1.00 82.31 102 SER A O 1
ATOM 791 N N . PRO A 1 103 ? 29.932 -16.504 -15.322 1.00 80.81 103 PRO A N 1
ATOM 792 C CA . PRO A 1 103 ? 29.360 -17.618 -14.556 1.00 80.81 103 PRO A CA 1
ATOM 793 C C . PRO A 1 103 ? 29.713 -17.596 -13.064 1.00 80.81 103 PRO A C 1
ATOM 795 O O . PRO A 1 103 ? 28.840 -17.797 -12.230 1.00 80.81 103 PRO A O 1
ATOM 798 N N . LEU A 1 104 ? 30.951 -17.237 -12.714 1.00 82.75 104 LEU A N 1
ATOM 799 C CA . LEU A 1 104 ? 31.407 -17.192 -11.318 1.00 82.75 104 LEU A CA 1
ATOM 800 C C . LEU A 1 104 ? 30.633 -16.162 -10.473 1.00 82.75 104 LEU A C 1
ATOM 802 O O . LEU A 1 104 ? 30.396 -16.368 -9.286 1.00 82.75 104 LEU A O 1
ATOM 806 N N . LEU A 1 105 ? 30.189 -15.063 -11.092 1.00 84.75 105 LEU A N 1
ATOM 807 C CA . LEU A 1 105 ? 29.342 -14.070 -10.423 1.00 84.75 105 LEU A CA 1
ATOM 808 C C . LEU A 1 105 ? 27.909 -14.588 -10.209 1.00 84.75 105 LEU A C 1
ATOM 810 O O . LEU A 1 105 ? 27.229 -14.179 -9.271 1.00 84.75 105 LEU A O 1
ATOM 814 N N . ARG A 1 106 ? 27.436 -15.511 -11.056 1.00 85.81 106 ARG A N 1
ATOM 815 C CA . ARG A 1 106 ? 26.101 -16.116 -10.921 1.00 85.81 106 ARG A CA 1
ATOM 816 C C . ARG A 1 106 ? 26.034 -17.022 -9.696 1.00 85.81 106 ARG A C 1
ATOM 818 O O . ARG A 1 106 ? 25.057 -16.950 -8.949 1.00 85.81 106 ARG A O 1
ATOM 825 N N . ASP A 1 107 ? 27.083 -17.803 -9.452 1.00 81.31 107 ASP A N 1
ATOM 826 C CA . ASP A 1 107 ? 27.159 -18.689 -8.285 1.00 81.31 107 ASP A CA 1
ATOM 827 C C . ASP A 1 107 ? 27.165 -17.882 -6.980 1.00 81.31 107 ASP A C 1
ATOM 829 O O . ASP A 1 107 ? 26.411 -18.181 -6.051 1.00 81.31 107 ASP A O 1
ATOM 833 N N . LYS A 1 108 ? 27.934 -16.785 -6.938 1.00 83.81 108 LYS A N 1
ATOM 834 C CA . LYS A 1 108 ? 27.996 -15.888 -5.773 1.00 83.81 108 LYS A CA 1
ATOM 835 C C . LYS A 1 108 ? 26.646 -15.221 -5.468 1.00 83.81 108 LYS A C 1
ATOM 837 O O . LYS A 1 108 ? 26.259 -15.123 -4.303 1.00 83.81 108 LYS A O 1
ATOM 842 N N . LEU A 1 109 ? 25.892 -14.816 -6.494 1.00 90.62 109 LEU A N 1
ATOM 843 C CA . LEU A 1 109 ? 24.556 -14.220 -6.348 1.00 90.62 109 LEU A CA 1
ATOM 844 C C . LEU A 1 109 ? 23.567 -15.140 -5.604 1.00 90.62 109 LEU A C 1
ATOM 846 O O . LEU A 1 109 ? 22.702 -14.648 -4.870 1.00 90.62 109 LEU A O 1
ATOM 850 N N . ARG A 1 110 ? 23.670 -16.465 -5.785 1.00 89.88 110 ARG A N 1
ATOM 851 C CA . ARG A 1 110 ? 22.651 -17.422 -5.326 1.00 89.88 110 ARG A CA 1
ATOM 852 C C . ARG A 1 110 ? 22.421 -17.381 -3.820 1.00 89.88 110 ARG A C 1
ATOM 854 O O . ARG A 1 110 ? 21.272 -17.358 -3.383 1.00 89.88 110 ARG A O 1
ATOM 861 N N . ALA A 1 111 ? 23.495 -17.335 -3.035 1.00 87.38 111 ALA A N 1
ATOM 862 C CA . ALA A 1 111 ? 23.405 -17.344 -1.578 1.00 87.38 111 ALA A CA 1
ATOM 863 C C . ALA A 1 111 ? 22.611 -16.137 -1.049 1.00 87.38 111 ALA A C 1
ATOM 865 O O . ALA A 1 111 ? 21.687 -16.296 -0.250 1.00 87.38 111 ALA A O 1
ATOM 866 N N . ASN A 1 112 ? 22.912 -14.935 -1.552 1.00 89.06 112 ASN A N 1
ATOM 867 C CA . ASN A 1 112 ? 22.210 -13.710 -1.167 1.00 89.06 112 ASN A CA 1
ATOM 868 C C . ASN A 1 112 ? 20.754 -13.699 -1.655 1.00 89.06 112 ASN A C 1
ATOM 870 O O . ASN A 1 112 ? 19.863 -13.265 -0.920 1.00 89.06 112 ASN A O 1
ATOM 874 N N . PHE A 1 113 ? 20.498 -14.208 -2.863 1.00 91.00 113 PHE A N 1
ATOM 875 C CA . PHE A 1 113 ? 19.144 -14.346 -3.396 1.00 91.00 113 PHE A CA 1
ATOM 876 C C . PHE A 1 113 ? 18.271 -15.250 -2.518 1.00 91.00 113 PHE A C 1
ATOM 878 O O . PHE A 1 113 ? 17.195 -14.824 -2.088 1.00 91.00 113 PHE A O 1
ATOM 885 N N . ASP A 1 114 ? 18.741 -16.463 -2.213 1.00 87.44 114 ASP A N 1
ATOM 886 C CA . ASP A 1 114 ? 18.014 -17.423 -1.375 1.00 87.44 114 ASP A CA 1
ATOM 887 C C . ASP A 1 114 ? 17.780 -16.838 0.023 1.00 87.44 114 ASP A C 1
ATOM 889 O O . ASP A 1 114 ? 16.670 -16.903 0.554 1.00 87.44 114 ASP A O 1
ATOM 893 N N . ARG A 1 115 ? 18.799 -16.187 0.600 1.00 85.19 115 ARG A N 1
ATOM 894 C CA . ARG A 1 115 ? 18.704 -15.560 1.922 1.00 85.19 115 ARG A CA 1
ATOM 895 C C . ARG A 1 115 ? 17.624 -14.485 1.985 1.00 85.19 115 ARG A C 1
ATOM 897 O O . ARG A 1 115 ? 16.957 -14.375 3.007 1.00 85.19 115 ARG A O 1
ATOM 904 N N . LEU A 1 116 ? 17.440 -13.695 0.927 1.00 86.62 116 LEU A N 1
ATOM 905 C CA . LEU A 1 116 ? 16.425 -12.640 0.880 1.00 86.62 116 LEU A CA 1
ATOM 906 C C . LEU A 1 116 ? 15.034 -13.193 0.568 1.00 86.62 116 LEU A C 1
ATOM 908 O O . LEU A 1 116 ? 14.094 -12.944 1.327 1.00 86.62 116 LEU A O 1
ATOM 912 N N . THR A 1 117 ? 14.907 -13.949 -0.522 1.00 86.00 117 THR A N 1
ATOM 913 C CA . THR A 1 117 ? 13.615 -14.389 -1.076 1.00 86.00 117 THR A CA 1
ATOM 914 C C . THR A 1 117 ? 12.985 -15.546 -0.306 1.00 86.00 117 THR A C 1
ATOM 916 O O . THR A 1 117 ? 11.763 -15.641 -0.266 1.00 86.00 117 THR A O 1
ATOM 919 N N . CYS A 1 118 ? 13.778 -16.368 0.386 1.00 82.25 118 CYS A N 1
ATOM 920 C CA . CYS A 1 118 ? 13.261 -17.379 1.312 1.00 82.25 118 CYS A CA 1
ATOM 921 C C . CYS A 1 118 ? 13.152 -16.856 2.753 1.00 82.25 118 CYS A C 1
ATOM 923 O O . CYS A 1 118 ? 12.678 -17.573 3.633 1.00 82.25 118 CYS A O 1
ATOM 925 N N . SER A 1 119 ? 13.563 -15.610 3.030 1.00 81.06 119 SER A N 1
ATOM 926 C CA . SER A 1 119 ? 13.346 -15.032 4.355 1.00 81.06 119 SER A CA 1
ATOM 927 C C . SER A 1 119 ? 11.874 -14.721 4.586 1.00 81.06 119 SER A C 1
ATOM 929 O O . SER A 1 119 ? 11.104 -14.386 3.677 1.00 81.06 119 SER A O 1
ATOM 931 N N . ASN A 1 120 ? 11.509 -14.687 5.862 1.00 75.94 120 ASN A N 1
ATOM 932 C CA . ASN A 1 120 ? 10.220 -14.143 6.246 1.00 75.94 120 ASN A CA 1
ATOM 933 C C . ASN A 1 120 ? 10.152 -12.612 6.015 1.00 75.94 120 ASN A C 1
ATOM 935 O O . ASN A 1 120 ? 9.060 -12.065 5.965 1.00 75.94 120 ASN A O 1
ATOM 939 N N . GLN A 1 121 ? 11.288 -11.924 5.814 1.00 77.44 121 GLN A N 1
ATOM 940 C CA . GLN A 1 121 ? 11.364 -10.469 5.615 1.00 77.44 121 GLN A CA 1
ATOM 941 C C . GLN A 1 121 ? 11.225 -9.993 4.164 1.00 77.44 121 GLN A C 1
ATOM 943 O O . GLN A 1 121 ? 11.208 -8.785 3.917 1.00 77.44 121 GLN A O 1
ATOM 948 N N . ARG A 1 122 ? 11.058 -10.902 3.198 1.00 82.81 122 ARG A N 1
ATOM 949 C CA . ARG A 1 122 ? 10.914 -10.554 1.771 1.00 82.81 122 ARG A CA 1
ATOM 950 C C . ARG A 1 122 ? 9.773 -9.566 1.486 1.00 82.81 122 ARG A C 1
ATOM 952 O O . ARG A 1 122 ? 9.900 -8.685 0.640 1.00 82.81 122 ARG A O 1
ATOM 959 N N . PHE A 1 123 ? 8.677 -9.635 2.246 1.00 80.50 123 PHE A N 1
ATOM 960 C CA . PHE A 1 123 ? 7.527 -8.729 2.093 1.00 80.50 123 PHE A CA 1
ATOM 961 C C . PHE A 1 123 ? 7.759 -7.316 2.626 1.00 80.50 123 PHE A C 1
ATOM 963 O O . PHE A 1 123 ? 6.898 -6.445 2.479 1.00 80.50 123 PHE A O 1
ATOM 970 N N . SER A 1 124 ? 8.920 -7.085 3.229 1.00 78.00 124 SER A N 1
ATOM 971 C CA . SER A 1 124 ? 9.367 -5.781 3.705 1.00 78.00 124 SER A CA 1
ATOM 972 C C . SER A 1 124 ? 10.322 -5.099 2.728 1.00 78.00 124 SER A C 1
ATOM 974 O O . SER A 1 124 ? 10.749 -3.972 2.980 1.00 78.00 124 SER A O 1
ATOM 976 N N . ILE A 1 125 ? 10.635 -5.749 1.604 1.00 83.00 125 ILE A N 1
ATOM 977 C CA . ILE A 1 125 ? 11.368 -5.152 0.489 1.00 83.00 125 ILE A CA 1
ATOM 978 C C . ILE A 1 125 ? 10.440 -4.190 -0.268 1.00 83.00 125 ILE A C 1
ATOM 980 O O . ILE A 1 125 ? 9.270 -4.495 -0.508 1.00 83.00 125 ILE A O 1
ATOM 984 N N . ILE A 1 126 ? 10.963 -3.024 -0.649 1.00 84.25 126 ILE A N 1
ATOM 985 C CA . ILE A 1 126 ? 10.272 -2.037 -1.480 1.00 84.25 126 ILE A CA 1
ATOM 986 C C . ILE A 1 126 ? 9.849 -2.703 -2.807 1.00 84.25 126 ILE A C 1
ATOM 988 O O . ILE A 1 126 ? 10.712 -3.199 -3.534 1.00 84.25 126 ILE A O 1
ATOM 992 N N . PRO A 1 127 ? 8.556 -2.671 -3.184 1.00 85.62 127 PRO A N 1
ATOM 993 C CA . PRO A 1 127 ? 8.031 -3.365 -4.358 1.00 85.62 127 PRO A CA 1
ATOM 994 C C . PRO A 1 127 ? 8.279 -2.567 -5.650 1.00 85.62 127 PRO A C 1
ATOM 996 O O . PRO A 1 127 ? 7.347 -2.192 -6.367 1.00 85.62 127 PRO A O 1
ATOM 999 N N . ILE A 1 128 ? 9.547 -2.277 -5.948 1.00 90.50 128 ILE A N 1
ATOM 1000 C CA . ILE A 1 128 ? 9.951 -1.342 -7.008 1.00 90.50 128 ILE A CA 1
ATOM 1001 C C . ILE A 1 128 ? 9.421 -1.733 -8.394 1.00 90.50 128 ILE A C 1
ATOM 1003 O O . ILE A 1 128 ? 9.024 -0.859 -9.164 1.00 90.50 128 ILE A O 1
ATOM 1007 N N . HIS A 1 129 ? 9.319 -3.030 -8.701 1.00 92.62 129 HIS A N 1
ATOM 1008 C CA . HIS A 1 129 ? 8.754 -3.516 -9.966 1.00 92.62 129 HIS A CA 1
ATOM 1009 C C . HIS A 1 129 ? 7.278 -3.133 -10.139 1.00 92.62 129 HIS A C 1
ATOM 1011 O O . HIS A 1 129 ? 6.873 -2.751 -11.238 1.00 92.62 129 HIS A O 1
ATOM 1017 N N . LYS A 1 130 ? 6.485 -3.178 -9.060 1.00 89.62 130 LYS A N 1
ATOM 1018 C CA . LYS A 1 130 ? 5.061 -2.794 -9.056 1.00 89.62 130 LYS A CA 1
ATOM 1019 C C . LYS A 1 130 ? 4.900 -1.282 -9.113 1.00 89.62 130 LYS A C 1
ATOM 1021 O O . LYS A 1 130 ? 4.074 -0.765 -9.861 1.00 89.62 130 LYS A O 1
ATOM 1026 N N . GLU A 1 131 ? 5.710 -0.559 -8.344 1.00 89.00 131 GLU A N 1
ATOM 1027 C CA . GLU A 1 131 ? 5.729 0.903 -8.389 1.00 89.00 131 GLU A CA 1
ATOM 1028 C C . GLU A 1 131 ? 6.039 1.404 -9.805 1.00 89.00 131 GLU A C 1
ATOM 1030 O O . GLU A 1 131 ? 5.316 2.254 -10.328 1.00 89.00 131 GLU A O 1
ATOM 1035 N N . MET A 1 132 ? 7.057 0.833 -10.461 1.00 92.38 132 MET A N 1
ATOM 1036 C CA . MET A 1 132 ? 7.420 1.204 -11.828 1.00 92.38 132 MET A CA 1
ATOM 1037 C C . MET A 1 132 ? 6.382 0.755 -12.863 1.00 92.38 132 MET A C 1
ATOM 1039 O O . MET A 1 132 ? 6.152 1.504 -13.809 1.00 92.38 132 MET A O 1
ATOM 1043 N N . TYR A 1 133 ? 5.685 -0.374 -12.667 1.00 92.75 133 TYR A N 1
ATOM 1044 C CA . TYR A 1 133 ? 4.534 -0.756 -13.503 1.00 92.75 133 TYR A CA 1
ATOM 1045 C C . TYR A 1 133 ? 3.495 0.371 -13.525 1.00 92.75 133 TYR A C 1
ATOM 1047 O O . TYR A 1 133 ? 3.178 0.937 -14.575 1.00 92.75 133 TYR A O 1
ATOM 1055 N N . PHE A 1 134 ? 3.013 0.770 -12.344 1.00 89.50 134 PHE A N 1
ATOM 1056 C CA . PHE A 1 134 ? 1.984 1.801 -12.249 1.00 89.50 134 PHE A CA 1
ATOM 1057 C C . PHE A 1 134 ? 2.511 3.184 -12.667 1.00 89.50 134 PHE A C 1
ATOM 1059 O O . PHE A 1 134 ? 1.743 4.018 -13.155 1.00 89.50 134 PHE A O 1
ATOM 1066 N N . HIS A 1 135 ? 3.802 3.468 -12.478 1.00 89.44 135 HIS A N 1
ATOM 1067 C CA . HIS A 1 135 ? 4.424 4.705 -12.961 1.00 89.44 135 HIS A CA 1
ATOM 1068 C C . HIS A 1 135 ? 4.409 4.784 -14.490 1.00 89.44 135 HIS A C 1
ATOM 1070 O O . HIS A 1 135 ? 3.947 5.786 -15.042 1.00 89.44 135 HIS A O 1
ATOM 1076 N N . VAL A 1 136 ? 4.837 3.721 -15.181 1.00 91.25 136 VAL A N 1
ATOM 1077 C CA . VAL A 1 136 ? 4.825 3.649 -16.652 1.00 91.25 136 VAL A CA 1
ATOM 1078 C C . VAL A 1 136 ? 3.394 3.764 -17.181 1.00 91.25 136 VAL A C 1
ATOM 1080 O O . VAL A 1 136 ? 3.153 4.568 -18.082 1.00 91.25 136 VAL A O 1
ATOM 1083 N N . LEU A 1 137 ? 2.433 3.050 -16.582 1.00 89.88 137 LEU A N 1
ATOM 1084 C CA . LEU A 1 137 ? 1.015 3.123 -16.961 1.00 89.88 137 LEU A CA 1
ATOM 1085 C C . LEU A 1 137 ? 0.495 4.573 -16.952 1.00 89.88 137 LEU A C 1
ATOM 1087 O O . LEU A 1 137 ? -0.105 5.043 -17.920 1.00 89.88 137 LEU A O 1
ATOM 1091 N N . ARG A 1 138 ? 0.812 5.338 -15.900 1.00 86.69 138 ARG A N 1
ATOM 1092 C CA . ARG A 1 138 ? 0.438 6.761 -15.810 1.00 86.69 138 ARG A CA 1
ATOM 1093 C C . ARG A 1 138 ? 1.156 7.641 -16.817 1.00 86.69 138 ARG A C 1
ATOM 1095 O O . ARG A 1 138 ? 0.540 8.567 -17.344 1.00 86.69 138 ARG A O 1
ATOM 1102 N N . CYS A 1 139 ? 2.444 7.390 -17.061 1.00 86.69 139 CYS A N 1
ATOM 1103 C CA . CYS A 1 139 ? 3.218 8.128 -18.060 1.00 86.69 139 CYS A CA 1
ATOM 1104 C C . CYS A 1 139 ? 2.530 8.034 -19.420 1.00 86.69 139 CYS A C 1
ATOM 1106 O O . CYS A 1 139 ? 2.286 9.045 -20.073 1.00 86.69 139 CYS A O 1
ATOM 1108 N N . VAL A 1 140 ? 2.182 6.818 -19.819 1.00 89.12 140 VAL A N 1
ATOM 1109 C CA . VAL A 1 140 ? 1.576 6.545 -21.114 1.00 89.12 140 VAL A CA 1
ATOM 1110 C C . VAL A 1 140 ? 0.199 7.209 -21.235 1.00 89.12 140 VAL A C 1
ATOM 1112 O O . VAL A 1 140 ? -0.024 7.978 -22.174 1.00 89.12 140 VAL A O 1
ATOM 1115 N N . ASN A 1 141 ? -0.686 7.005 -20.253 1.00 84.75 141 ASN A N 1
ATOM 1116 C CA . ASN A 1 141 ? -2.041 7.578 -20.254 1.00 84.75 141 ASN A CA 1
ATOM 1117 C C . ASN A 1 141 ? -2.039 9.120 -20.256 1.00 84.75 141 ASN A C 1
ATOM 1119 O O . ASN A 1 141 ? -2.964 9.769 -20.764 1.00 84.75 141 ASN A O 1
ATOM 1123 N N . ALA A 1 142 ? -0.976 9.725 -19.719 1.00 82.69 142 ALA A N 1
ATOM 1124 C CA . ALA A 1 142 ? -0.783 11.166 -19.740 1.00 82.69 142 ALA A CA 1
ATOM 1125 C C . ALA A 1 142 ? -0.386 11.717 -21.113 1.00 82.69 142 ALA A C 1
ATOM 1127 O O . ALA A 1 142 ? -0.676 12.885 -21.383 1.00 82.69 142 ALA A O 1
ATOM 1128 N N . VAL A 1 143 ? 0.286 10.927 -21.954 1.00 80.94 143 VAL A N 1
ATOM 1129 C CA . VAL A 1 143 ? 0.817 11.380 -23.250 1.00 80.94 143 VAL A CA 1
ATOM 1130 C C . VAL A 1 143 ? -0.157 11.121 -24.383 1.00 80.94 143 VAL A C 1
ATOM 1132 O O . VAL A 1 143 ? -0.263 11.975 -25.253 1.00 80.94 143 VAL A O 1
ATOM 1135 N N . THR A 1 144 ? -0.883 10.004 -24.382 1.00 84.81 144 THR A N 1
ATOM 1136 C CA . THR A 1 144 ? -1.766 9.633 -25.496 1.00 84.81 144 THR A CA 1
ATOM 1137 C C . THR A 1 144 ? -3.154 9.203 -25.018 1.00 84.81 144 THR A C 1
ATOM 1139 O O . THR A 1 144 ? -3.329 8.754 -23.884 1.00 84.81 144 THR A O 1
ATOM 1142 N N . ILE A 1 145 ? -4.156 9.393 -25.881 1.00 85.12 145 ILE A N 1
ATOM 1143 C CA . ILE A 1 145 ? -5.511 8.830 -25.738 1.00 85.12 145 ILE A CA 1
ATOM 1144 C C . ILE A 1 145 ? -5.694 7.540 -26.553 1.00 85.12 145 ILE A C 1
ATOM 1146 O O . ILE A 1 145 ? -6.657 6.817 -26.323 1.00 85.12 145 ILE A O 1
ATOM 1150 N N . ASP A 1 146 ? -4.780 7.260 -27.486 1.00 87.94 146 ASP A N 1
ATOM 1151 C CA . ASP A 1 146 ? -4.757 6.041 -28.297 1.00 87.94 146 ASP A CA 1
ATOM 1152 C C . ASP A 1 146 ? -4.329 4.855 -27.424 1.00 87.94 146 ASP A C 1
ATOM 1154 O O . ASP A 1 146 ? -3.191 4.808 -26.942 1.00 87.94 146 ASP A O 1
ATOM 1158 N N . GLN A 1 147 ? -5.256 3.920 -27.202 1.00 85.62 147 GLN A N 1
ATOM 1159 C CA . GLN A 1 147 ? -5.059 2.791 -26.296 1.00 85.62 147 GLN A CA 1
ATOM 1160 C C . GLN A 1 147 ? -4.077 1.740 -26.833 1.00 85.62 147 GLN A C 1
ATOM 1162 O O . GLN A 1 147 ? -3.356 1.131 -26.038 1.00 85.62 147 GLN A O 1
ATOM 1167 N N . ASP A 1 148 ? -3.991 1.546 -28.147 1.00 88.38 148 ASP A N 1
ATOM 1168 C CA . ASP A 1 148 ? -3.114 0.533 -28.745 1.00 88.38 148 ASP A CA 1
ATOM 1169 C C . ASP A 1 148 ? -1.660 0.996 -28.725 1.00 88.38 148 ASP A C 1
ATOM 1171 O O . ASP A 1 148 ? -0.748 0.266 -28.306 1.00 88.38 148 ASP A O 1
ATOM 1175 N N . ARG A 1 149 ? -1.440 2.268 -29.067 1.00 86.69 149 ARG A N 1
ATOM 1176 C CA . ARG A 1 149 ? -0.128 2.904 -28.907 1.00 86.69 149 ARG A CA 1
ATOM 1177 C C . ARG A 1 149 ? 0.268 3.004 -27.450 1.00 86.69 149 ARG A C 1
ATOM 1179 O O . ARG A 1 149 ? 1.432 2.776 -27.124 1.00 86.69 149 ARG A O 1
ATOM 1186 N N . ALA A 1 150 ? -0.689 3.308 -26.573 1.00 88.62 150 ALA A N 1
ATOM 1187 C CA . ALA A 1 150 ? -0.449 3.307 -25.142 1.00 88.62 150 ALA A CA 1
ATOM 1188 C C . ALA A 1 150 ? 0.060 1.939 -24.676 1.00 88.62 150 ALA A C 1
ATOM 1190 O O . ALA A 1 150 ? 1.114 1.839 -24.048 1.00 88.62 150 ALA A O 1
ATOM 1191 N N . ARG A 1 151 ? -0.643 0.868 -25.043 1.00 90.00 151 ARG A N 1
ATOM 1192 C CA . ARG A 1 151 ? -0.276 -0.497 -24.665 1.00 90.00 151 ARG A CA 1
ATOM 1193 C C . ARG A 1 151 ? 1.112 -0.889 -25.172 1.00 90.00 151 ARG A C 1
ATOM 1195 O O . ARG A 1 151 ? 1.881 -1.491 -24.424 1.00 90.00 151 ARG A O 1
ATOM 1202 N N . THR A 1 152 ? 1.444 -0.532 -26.409 1.00 90.25 152 THR A N 1
ATOM 1203 C CA . THR A 1 152 ? 2.752 -0.843 -27.008 1.00 90.25 152 THR A CA 1
ATOM 1204 C C . THR A 1 152 ? 3.877 -0.063 -26.323 1.00 90.25 152 THR A C 1
ATOM 1206 O O . THR A 1 152 ? 4.867 -0.658 -25.895 1.00 90.25 152 THR A O 1
ATOM 1209 N N . ALA A 1 153 ? 3.682 1.240 -26.095 1.00 91.19 153 ALA A N 1
ATOM 1210 C CA . ALA A 1 153 ? 4.635 2.079 -25.367 1.00 91.19 153 ALA A CA 1
ATOM 1211 C C . ALA A 1 153 ? 4.823 1.631 -23.912 1.00 91.19 153 ALA A C 1
ATOM 1213 O O . ALA A 1 153 ? 5.938 1.673 -23.391 1.00 91.19 153 ALA A O 1
ATOM 1214 N N . PHE A 1 154 ? 3.743 1.189 -23.262 1.00 93.50 154 PHE A N 1
ATOM 1215 C CA . PHE A 1 154 ? 3.772 0.636 -21.914 1.00 93.50 154 PHE A CA 1
ATOM 1216 C C . PHE A 1 154 ? 4.650 -0.617 -21.854 1.00 93.50 154 PHE A C 1
ATOM 1218 O O . PHE A 1 154 ? 5.597 -0.648 -21.070 1.00 93.50 154 PHE A O 1
ATOM 1225 N N . LYS A 1 155 ? 4.382 -1.616 -22.709 1.00 92.50 155 LYS A N 1
ATOM 1226 C CA . LYS A 1 155 ? 5.160 -2.865 -22.755 1.00 92.50 155 LYS A CA 1
ATOM 1227 C C . LYS A 1 155 ? 6.633 -2.593 -23.035 1.00 92.50 155 LYS A C 1
ATOM 1229 O O . LYS A 1 155 ? 7.490 -3.102 -22.318 1.00 92.50 155 LYS A O 1
ATOM 1234 N N . PHE A 1 156 ? 6.908 -1.736 -24.019 1.00 91.12 156 PHE A N 1
ATOM 1235 C CA . PHE A 1 156 ? 8.259 -1.304 -24.356 1.00 91.12 156 PHE A CA 1
ATOM 1236 C C . PHE A 1 156 ? 8.960 -0.706 -23.130 1.00 91.12 156 PHE A C 1
ATOM 1238 O O . PHE A 1 156 ? 9.969 -1.232 -22.667 1.00 91.12 156 PHE A O 1
ATOM 1245 N N . ALA A 1 157 ? 8.403 0.355 -22.543 1.00 93.06 157 ALA A N 1
ATOM 1246 C CA . ALA A 1 157 ? 9.038 1.056 -21.433 1.00 93.06 157 ALA A CA 1
ATOM 1247 C C . ALA A 1 157 ? 9.165 0.196 -20.165 1.00 93.06 157 ALA A C 1
ATOM 1249 O O . ALA A 1 157 ? 10.190 0.277 -19.481 1.00 93.06 157 ALA A O 1
ATOM 1250 N N . TYR A 1 158 ? 8.159 -0.629 -19.858 1.00 94.69 158 TYR A N 1
ATOM 1251 C CA . TYR A 1 158 ? 8.194 -1.503 -18.690 1.00 94.69 158 TYR A CA 1
ATOM 1252 C C . TYR A 1 158 ? 9.249 -2.605 -18.831 1.00 94.69 158 TYR A C 1
ATOM 1254 O O . TYR A 1 158 ? 10.015 -2.818 -17.897 1.00 94.69 158 TYR A O 1
ATOM 1262 N N . ASN A 1 159 ? 9.372 -3.235 -20.005 1.00 93.00 159 ASN A N 1
ATOM 1263 C CA . ASN A 1 159 ? 10.403 -4.246 -20.255 1.00 93.00 159 ASN A CA 1
ATOM 1264 C C . ASN A 1 159 ? 11.817 -3.678 -20.027 1.00 93.00 159 ASN A C 1
ATOM 1266 O O . ASN A 1 159 ? 12.631 -4.283 -19.329 1.00 93.00 159 ASN A O 1
ATOM 1270 N N . TYR A 1 160 ? 12.090 -2.468 -20.532 1.00 90.69 160 TYR A N 1
ATOM 1271 C CA . TYR A 1 160 ? 13.380 -1.799 -20.319 1.00 90.69 160 TYR A CA 1
ATOM 1272 C C . TYR A 1 160 ? 13.655 -1.495 -18.842 1.00 90.69 160 TYR A C 1
ATOM 1274 O O . TYR A 1 160 ? 14.732 -1.822 -18.340 1.00 90.69 160 TYR A O 1
ATOM 1282 N N . VAL A 1 161 ? 12.708 -0.865 -18.134 1.00 94.12 161 VAL A N 1
ATOM 1283 C CA . VAL A 1 161 ? 12.934 -0.501 -16.724 1.00 94.12 161 VAL A CA 1
ATOM 1284 C C . VAL A 1 161 ? 13.026 -1.742 -15.837 1.00 94.12 161 VAL A C 1
ATOM 1286 O O . VAL A 1 161 ? 13.845 -1.768 -14.926 1.00 94.12 161 VAL A O 1
ATOM 1289 N N . TYR A 1 162 ? 12.260 -2.793 -16.136 1.00 94.75 162 TYR A N 1
ATOM 1290 C CA . TYR A 1 162 ? 12.308 -4.064 -15.421 1.00 94.75 162 TYR A CA 1
ATOM 1291 C C . TYR A 1 162 ? 13.694 -4.715 -15.520 1.00 94.75 162 TYR A C 1
ATOM 1293 O O . TYR A 1 162 ? 14.290 -5.074 -14.505 1.00 94.75 162 TYR A O 1
ATOM 1301 N N . GLN A 1 163 ? 14.255 -4.801 -16.729 1.00 91.69 163 GLN A N 1
ATOM 1302 C CA . GLN A 1 163 ? 15.594 -5.360 -16.939 1.00 91.69 163 GLN A CA 1
ATOM 1303 C C . GLN A 1 163 ? 16.689 -4.520 -16.273 1.00 91.69 163 GLN A C 1
ATOM 1305 O O . GLN A 1 163 ? 17.654 -5.073 -15.744 1.00 91.69 163 GLN A O 1
ATOM 1310 N N . LEU A 1 164 ? 16.542 -3.191 -16.275 1.00 93.50 164 LEU A N 1
ATOM 1311 C CA . LEU A 1 164 ? 17.459 -2.295 -15.573 1.00 93.50 164 LEU A CA 1
ATOM 1312 C C . LEU A 1 164 ? 17.423 -2.533 -14.057 1.00 93.50 164 LEU A C 1
ATOM 1314 O O . LEU A 1 164 ? 18.481 -2.672 -13.450 1.00 93.50 164 LEU A O 1
ATOM 1318 N N . ILE A 1 165 ? 16.227 -2.631 -13.467 1.00 95.25 165 ILE A N 1
ATOM 1319 C CA . ILE A 1 165 ? 16.048 -2.952 -12.044 1.00 95.25 165 ILE A CA 1
ATOM 1320 C C . ILE A 1 165 ? 16.716 -4.292 -11.716 1.00 95.25 165 ILE A C 1
ATOM 1322 O O . ILE A 1 165 ? 17.483 -4.369 -10.761 1.00 95.25 165 ILE A O 1
ATOM 1326 N N . ASN A 1 166 ? 16.465 -5.332 -12.516 1.00 94.38 166 ASN A N 1
ATOM 1327 C CA . ASN A 1 166 ? 17.038 -6.659 -12.286 1.00 94.38 166 ASN A CA 1
ATOM 1328 C C . ASN A 1 166 ? 18.568 -6.653 -12.367 1.00 94.38 166 ASN A C 1
ATOM 1330 O O . ASN A 1 166 ? 19.215 -7.247 -11.511 1.00 94.38 166 ASN A O 1
ATOM 1334 N N . ALA A 1 167 ? 19.148 -5.955 -13.346 1.00 92.25 167 ALA A N 1
ATOM 1335 C CA . ALA A 1 167 ? 20.598 -5.868 -13.486 1.00 92.25 167 ALA A CA 1
ATOM 1336 C C . ALA A 1 167 ? 21.261 -5.137 -12.313 1.00 92.25 167 ALA A C 1
ATOM 1338 O O . ALA A 1 167 ? 22.278 -5.586 -11.789 1.00 92.25 167 ALA A O 1
ATOM 1339 N N . ASP A 1 168 ? 20.668 -4.024 -11.892 1.00 93.75 168 ASP A N 1
ATOM 1340 C CA . ASP A 1 168 ? 21.153 -3.234 -10.766 1.00 93.75 168 ASP A CA 1
ATOM 1341 C C . ASP A 1 168 ? 21.044 -4.012 -9.444 1.00 93.75 168 ASP A C 1
ATOM 1343 O O . ASP A 1 168 ? 21.985 -4.014 -8.652 1.00 93.75 168 ASP A O 1
ATOM 1347 N N . ILE A 1 169 ? 19.925 -4.713 -9.219 1.00 93.81 169 ILE A N 1
ATOM 1348 C CA . ILE A 1 169 ? 19.742 -5.583 -8.050 1.00 93.81 169 ILE A CA 1
ATOM 1349 C C . ILE A 1 169 ? 20.740 -6.743 -8.086 1.00 93.81 169 ILE A C 1
ATOM 1351 O O . ILE A 1 169 ? 21.378 -7.004 -7.074 1.00 93.81 169 ILE A O 1
ATOM 1355 N N . ALA A 1 170 ? 20.913 -7.422 -9.222 1.00 93.38 170 ALA A N 1
ATOM 1356 C CA . ALA A 1 170 ? 21.846 -8.541 -9.336 1.00 93.38 170 ALA A CA 1
ATOM 1357 C C . ALA A 1 170 ? 23.293 -8.114 -9.048 1.00 93.38 170 ALA A C 1
ATOM 1359 O O . ALA A 1 170 ? 23.986 -8.794 -8.294 1.00 93.38 170 ALA A O 1
ATOM 1360 N N . ALA A 1 171 ? 23.729 -6.971 -9.590 1.00 91.88 171 ALA A N 1
ATOM 1361 C CA . ALA A 1 171 ? 25.049 -6.411 -9.307 1.00 91.88 171 ALA A CA 1
ATOM 1362 C C . ALA A 1 171 ? 25.213 -6.095 -7.813 1.00 91.88 171 ALA A C 1
ATOM 1364 O O . ALA A 1 171 ? 26.152 -6.569 -7.179 1.00 91.88 171 ALA A O 1
ATOM 1365 N N . PHE A 1 172 ? 24.242 -5.391 -7.220 1.00 92.69 172 PHE A N 1
ATOM 1366 C CA . PHE A 1 172 ? 24.257 -5.076 -5.791 1.00 92.69 172 PHE A CA 1
ATOM 1367 C C . PHE A 1 172 ? 24.328 -6.335 -4.914 1.00 92.69 172 PHE A C 1
ATOM 1369 O O . PHE A 1 172 ? 25.112 -6.392 -3.966 1.00 92.69 172 PHE A O 1
ATOM 1376 N N . LEU A 1 173 ? 23.538 -7.359 -5.253 1.00 91.38 173 LEU A N 1
ATOM 1377 C CA . LEU A 1 173 ? 23.515 -8.633 -4.540 1.00 91.38 173 LEU A CA 1
ATOM 1378 C C . LEU A 1 173 ? 24.800 -9.448 -4.695 1.00 91.38 173 LEU A C 1
ATOM 1380 O O . LEU A 1 173 ? 25.113 -10.249 -3.822 1.00 91.38 173 LEU A O 1
ATOM 1384 N N . ASN A 1 174 ? 25.536 -9.271 -5.784 1.00 90.00 174 ASN A N 1
ATOM 1385 C CA . ASN A 1 174 ? 26.793 -9.969 -6.032 1.00 90.00 174 ASN A CA 1
ATOM 1386 C C . ASN A 1 174 ? 27.994 -9.291 -5.339 1.00 90.00 174 ASN A C 1
ATOM 1388 O O . ASN A 1 174 ? 28.945 -9.962 -4.919 1.00 90.00 174 ASN A O 1
ATOM 1392 N N . ASP A 1 175 ? 27.955 -7.967 -5.196 1.00 87.44 175 ASP A N 1
ATOM 1393 C CA . ASP A 1 175 ? 29.090 -7.184 -4.699 1.00 87.44 175 ASP A CA 1
ATOM 1394 C C . ASP A 1 175 ? 29.194 -7.163 -3.169 1.00 87.44 175 ASP A C 1
ATOM 1396 O O . ASP A 1 175 ? 30.293 -7.020 -2.636 1.00 87.44 175 ASP A O 1
ATOM 1400 N N . CYS A 1 176 ? 28.085 -7.346 -2.448 1.00 78.88 176 CYS A N 1
ATOM 1401 C CA . CYS A 1 176 ? 28.078 -7.315 -0.985 1.00 78.88 176 CYS A CA 1
ATOM 1402 C C . CYS A 1 176 ? 27.901 -8.715 -0.382 1.00 78.88 176 CYS A C 1
ATOM 1404 O O . CYS A 1 176 ? 27.028 -9.486 -0.779 1.00 78.88 176 CYS A O 1
ATOM 1406 N N . GLU A 1 177 ? 28.704 -9.028 0.629 1.00 75.50 177 GLU A N 1
ATOM 1407 C CA . GLU A 1 177 ? 28.519 -10.219 1.455 1.00 75.50 177 GLU A CA 1
ATOM 1408 C C . GLU A 1 177 ? 27.447 -9.931 2.517 1.00 75.50 177 GLU A C 1
ATOM 1410 O O . GLU A 1 177 ? 27.414 -8.851 3.106 1.00 75.50 177 GLU A O 1
ATOM 1415 N N . ASP A 1 178 ? 26.531 -10.877 2.730 1.00 71.75 178 ASP A N 1
ATOM 1416 C CA . ASP A 1 178 ? 25.542 -10.838 3.808 1.00 71.75 178 ASP A CA 1
ATOM 1417 C C . ASP A 1 178 ? 24.570 -9.632 3.830 1.00 71.75 178 ASP A C 1
ATOM 1419 O O . ASP A 1 178 ? 24.295 -9.035 4.875 1.00 71.75 178 ASP A O 1
ATOM 1423 N N . ILE A 1 179 ? 23.894 -9.359 2.710 1.00 80.25 179 ILE A N 1
ATOM 1424 C CA . ILE A 1 179 ? 22.946 -8.230 2.548 1.00 80.25 179 ILE A CA 1
ATOM 1425 C C . ILE A 1 179 ? 21.608 -8.443 3.269 1.00 80.25 179 ILE A C 1
ATOM 1427 O O . ILE A 1 179 ? 20.873 -9.398 2.989 1.00 80.25 179 ILE A O 1
ATOM 1431 N N . GLY A 1 180 ? 21.262 -7.561 4.208 1.00 81.44 180 GLY A N 1
ATOM 1432 C CA . GLY A 1 180 ? 19.958 -7.540 4.870 1.00 81.44 180 GLY A CA 1
ATOM 1433 C C . GLY A 1 180 ? 18.889 -6.772 4.081 1.00 81.44 180 GLY A C 1
ATOM 1434 O O . GLY A 1 180 ? 19.163 -6.073 3.105 1.00 81.44 180 GLY A O 1
ATOM 1435 N N . VAL A 1 181 ? 17.632 -6.865 4.535 1.00 81.38 181 VAL A N 1
ATOM 1436 C CA . VAL A 1 181 ? 16.496 -6.140 3.926 1.00 81.38 181 VAL A CA 1
ATOM 1437 C C . VAL A 1 181 ? 16.672 -4.615 3.996 1.00 81.38 181 VAL A C 1
ATOM 1439 O O . VAL A 1 181 ? 16.183 -3.886 3.133 1.00 81.38 181 VAL A O 1
ATOM 1442 N N . GLY A 1 182 ? 17.393 -4.105 4.996 1.00 80.38 182 GLY A N 1
ATOM 1443 C CA . GLY A 1 182 ? 17.627 -2.669 5.123 1.00 80.38 182 GLY A CA 1
ATOM 1444 C C . GLY A 1 182 ? 18.592 -2.106 4.087 1.00 80.38 182 GLY A C 1
ATOM 1445 O O . GLY A 1 182 ? 18.354 -1.024 3.545 1.00 80.38 182 GLY A O 1
ATOM 1446 N N . GLU A 1 183 ? 19.663 -2.834 3.781 1.00 85.94 183 GLU A N 1
ATOM 1447 C CA . GLU A 1 183 ? 20.659 -2.454 2.781 1.00 85.94 183 GLU A CA 1
ATOM 1448 C C . GLU A 1 183 ? 20.044 -2.416 1.380 1.00 85.94 183 GLU A C 1
ATOM 1450 O O . GLU A 1 183 ? 20.187 -1.417 0.673 1.00 85.94 183 GLU A O 1
ATOM 1455 N N . ILE A 1 184 ? 19.292 -3.456 1.010 1.00 88.81 184 ILE A N 1
ATOM 1456 C CA . ILE A 1 184 ? 18.643 -3.530 -0.304 1.00 88.81 184 ILE A CA 1
ATOM 1457 C C . ILE A 1 184 ? 17.577 -2.449 -0.489 1.00 88.81 184 ILE A C 1
ATOM 1459 O O . ILE A 1 184 ? 17.501 -1.831 -1.547 1.00 88.81 184 ILE A O 1
ATOM 1463 N N . ASN A 1 185 ? 16.794 -2.135 0.542 1.00 87.69 185 ASN A N 1
ATOM 1464 C CA . ASN A 1 185 ? 15.807 -1.061 0.454 1.00 87.69 185 ASN A CA 1
ATOM 1465 C C . ASN A 1 185 ? 16.452 0.320 0.335 1.00 87.69 185 ASN A C 1
ATOM 1467 O O . ASN A 1 185 ? 15.950 1.168 -0.404 1.00 87.69 185 ASN A O 1
ATOM 1471 N N . ARG A 1 186 ? 17.582 0.549 1.015 1.00 86.75 186 ARG A N 1
ATOM 1472 C CA . ARG A 1 186 ? 18.363 1.782 0.857 1.00 86.75 186 ARG A CA 1
ATOM 1473 C C . ARG A 1 186 ? 18.862 1.927 -0.578 1.00 86.75 186 ARG A C 1
ATOM 1475 O O . ARG A 1 186 ? 18.736 3.008 -1.149 1.00 86.75 186 ARG A O 1
ATOM 1482 N N . PHE A 1 187 ? 19.379 0.843 -1.155 1.00 91.12 187 PHE A N 1
ATOM 1483 C CA . PHE A 1 187 ? 19.794 0.802 -2.553 1.00 91.12 187 PHE A CA 1
ATOM 1484 C C . PHE A 1 187 ? 18.620 1.099 -3.499 1.00 91.12 187 PHE A C 1
ATOM 1486 O O . PHE A 1 187 ? 18.696 2.023 -4.309 1.00 91.12 187 PHE A O 1
ATOM 1493 N N . ILE A 1 188 ? 17.494 0.397 -3.346 1.00 91.62 188 ILE A N 1
ATOM 1494 C CA . ILE A 1 188 ? 16.298 0.603 -4.174 1.00 91.62 188 ILE A CA 1
ATOM 1495 C C . ILE A 1 188 ? 15.803 2.054 -4.084 1.00 91.62 188 ILE A C 1
ATOM 1497 O O . ILE A 1 188 ? 15.489 2.661 -5.110 1.00 91.62 188 ILE A O 1
ATOM 1501 N N . ASP A 1 189 ? 15.746 2.647 -2.887 1.00 88.31 189 ASP A N 1
ATOM 1502 C CA . ASP A 1 189 ? 15.306 4.037 -2.731 1.00 88.31 189 ASP A CA 1
ATOM 1503 C C . ASP A 1 189 ? 16.258 5.033 -3.408 1.00 88.31 189 ASP A C 1
ATOM 1505 O O . ASP A 1 189 ? 15.795 6.006 -4.005 1.00 88.31 189 ASP A O 1
ATOM 1509 N N . GLN A 1 190 ? 17.573 4.794 -3.379 1.00 89.62 190 GLN A N 1
ATOM 1510 C CA . GLN A 1 190 ? 18.551 5.609 -4.113 1.00 89.62 190 GLN A CA 1
ATOM 1511 C C . GLN A 1 190 ? 18.320 5.540 -5.628 1.00 89.62 190 GLN A C 1
ATOM 1513 O O . GLN A 1 190 ? 18.347 6.570 -6.305 1.00 89.62 190 GLN A O 1
ATOM 1518 N N . GLN A 1 191 ? 18.020 4.350 -6.152 1.00 92.00 191 GLN A N 1
ATOM 1519 C CA . GLN A 1 191 ? 17.842 4.127 -7.588 1.00 92.00 191 GLN A CA 1
ATOM 1520 C C . GLN A 1 191 ? 16.439 4.492 -8.108 1.00 92.00 191 GLN A C 1
ATOM 1522 O O . GLN A 1 191 ? 16.243 4.701 -9.307 1.00 92.00 191 GLN A O 1
ATOM 1527 N N . ARG A 1 192 ? 15.451 4.660 -7.222 1.00 90.12 192 ARG A N 1
ATOM 1528 C CA . ARG A 1 192 ? 14.041 4.940 -7.554 1.00 90.12 192 ARG A CA 1
ATOM 1529 C C . ARG A 1 192 ? 13.851 6.082 -8.561 1.00 90.12 192 ARG A C 1
ATOM 1531 O O . ARG A 1 192 ? 13.091 5.953 -9.522 1.00 90.12 192 ARG A O 1
ATOM 1538 N N . VAL A 1 193 ? 14.534 7.214 -8.360 1.00 89.38 193 VAL A N 1
ATOM 1539 C CA . VAL A 1 193 ? 14.416 8.389 -9.249 1.00 89.38 193 VAL A CA 1
ATOM 1540 C C . VAL A 1 193 ? 15.018 8.098 -10.621 1.00 89.38 193 VAL A C 1
ATOM 1542 O O . VAL A 1 193 ? 14.453 8.538 -11.629 1.00 89.38 193 VAL A O 1
ATOM 1545 N N . LYS A 1 194 ? 16.120 7.337 -10.668 1.00 91.38 194 LYS A N 1
ATOM 1546 C CA . LYS A 1 194 ? 16.752 6.882 -11.911 1.00 91.38 194 LYS A CA 1
ATOM 1547 C C . LYS A 1 194 ? 15.766 6.042 -12.716 1.00 91.38 194 LYS A C 1
ATOM 1549 O O . LYS A 1 194 ? 15.453 6.416 -13.844 1.00 91.38 194 LYS A O 1
ATOM 1554 N N . TYR A 1 195 ? 15.183 5.004 -12.112 1.00 93.44 195 TYR A N 1
ATOM 1555 C CA . TYR A 1 195 ? 14.213 4.121 -12.774 1.00 93.44 195 TYR A CA 1
ATOM 1556 C C . TYR A 1 195 ? 13.002 4.874 -13.317 1.00 93.44 195 TYR A C 1
ATOM 1558 O O . TYR A 1 195 ? 12.667 4.733 -14.493 1.00 93.44 195 TYR A O 1
ATOM 1566 N N . ALA A 1 196 ? 12.409 5.756 -12.508 1.00 90.81 196 ALA A N 1
ATOM 1567 C CA . ALA A 1 196 ? 11.296 6.590 -12.950 1.00 90.81 196 ALA A CA 1
ATOM 1568 C C . ALA A 1 196 ? 11.685 7.483 -14.139 1.00 90.81 196 ALA A C 1
ATOM 1570 O O . ALA A 1 196 ? 10.920 7.623 -15.087 1.00 90.81 196 ALA A O 1
ATOM 1571 N N . THR A 1 197 ? 12.889 8.060 -14.123 1.00 89.50 197 THR A N 1
ATOM 1572 C CA . THR A 1 197 ? 13.378 8.919 -15.213 1.00 89.50 197 THR A CA 1
ATOM 1573 C C . THR A 1 197 ? 13.632 8.126 -16.499 1.00 89.50 197 THR A C 1
ATOM 1575 O O . THR A 1 197 ? 13.309 8.601 -17.588 1.00 89.50 197 THR A O 1
ATOM 1578 N N . VAL A 1 198 ? 14.190 6.915 -16.394 1.00 91.25 198 VAL A N 1
ATOM 1579 C CA . VAL A 1 198 ? 14.394 6.017 -17.542 1.00 91.25 198 VAL A CA 1
ATOM 1580 C C . VAL A 1 198 ? 13.046 5.625 -18.142 1.00 91.25 198 VAL A C 1
ATOM 1582 O O . VAL A 1 198 ? 12.859 5.788 -19.347 1.00 91.25 198 VAL A O 1
ATOM 1585 N N . ALA A 1 199 ? 12.087 5.206 -17.310 1.00 91.69 199 ALA A N 1
ATOM 1586 C CA . ALA A 1 199 ? 10.722 4.882 -17.724 1.00 91.69 199 ALA A CA 1
ATOM 1587 C C . ALA A 1 199 ? 10.053 6.043 -18.479 1.00 91.69 199 ALA A C 1
ATOM 1589 O O . ALA A 1 199 ? 9.563 5.864 -19.593 1.00 91.69 199 ALA A O 1
ATOM 1590 N N . GLU A 1 200 ? 10.100 7.253 -17.912 1.00 89.06 200 GLU A N 1
ATOM 1591 C CA . GLU A 1 200 ? 9.583 8.473 -18.542 1.00 89.06 200 GLU A CA 1
ATOM 1592 C C . GLU A 1 200 ? 10.230 8.718 -19.920 1.00 89.06 200 GLU A C 1
ATOM 1594 O O . GLU A 1 200 ? 9.544 9.082 -20.879 1.00 89.06 200 GLU A O 1
ATOM 1599 N N . SER A 1 201 ? 11.540 8.479 -20.043 1.00 88.00 201 SER A N 1
ATOM 1600 C CA . SER A 1 201 ? 12.282 8.671 -21.293 1.00 88.00 201 SER A CA 1
ATOM 1601 C C . SER A 1 201 ? 11.966 7.618 -22.352 1.00 88.00 201 SER A C 1
ATOM 1603 O O . SER A 1 201 ? 11.858 7.969 -23.531 1.00 88.00 201 SER A O 1
ATOM 1605 N N . MET A 1 202 ? 11.767 6.357 -21.953 1.00 89.88 202 MET A N 1
ATOM 1606 C CA . MET A 1 202 ? 11.342 5.286 -22.862 1.00 89.88 202 MET A CA 1
ATOM 1607 C C . MET A 1 202 ? 9.942 5.562 -23.415 1.00 89.88 202 MET A C 1
ATOM 1609 O O . MET A 1 202 ? 9.748 5.498 -24.627 1.00 89.88 202 MET A O 1
ATOM 1613 N N . VAL A 1 203 ? 8.993 5.947 -22.551 1.00 90.12 203 VAL A N 1
ATOM 1614 C CA . VAL A 1 203 ? 7.619 6.287 -22.964 1.00 90.12 203 VAL A CA 1
ATOM 1615 C C . VAL A 1 203 ? 7.618 7.434 -23.972 1.00 90.12 203 VAL A C 1
ATOM 1617 O O . VAL A 1 203 ? 7.003 7.320 -25.031 1.00 90.12 203 VAL A O 1
ATOM 1620 N N . MET A 1 204 ? 8.329 8.526 -23.670 1.00 86.19 204 MET A N 1
ATOM 1621 C CA . MET A 1 204 ? 8.401 9.687 -24.562 1.00 86.19 204 MET A CA 1
ATOM 1622 C C . MET A 1 204 ? 9.028 9.341 -25.905 1.00 86.19 204 MET A C 1
ATOM 1624 O O . MET A 1 204 ? 8.512 9.736 -26.945 1.00 86.19 204 MET A O 1
ATOM 1628 N N . SER A 1 205 ? 10.137 8.607 -25.886 1.00 82.12 205 SER A N 1
ATOM 1629 C CA . SER A 1 205 ? 10.855 8.274 -27.114 1.00 82.12 205 SER A CA 1
ATOM 1630 C C . SER A 1 205 ? 10.036 7.349 -28.009 1.00 82.12 205 SER A C 1
ATOM 1632 O O . SER A 1 205 ? 10.029 7.548 -29.216 1.00 82.12 205 SER A O 1
ATOM 1634 N N . HIS A 1 206 ? 9.296 6.398 -27.432 1.00 86.25 206 HIS A N 1
ATOM 1635 C CA . HIS A 1 206 ? 8.422 5.515 -28.199 1.00 86.25 206 HIS A CA 1
ATOM 1636 C C . HIS A 1 206 ? 7.215 6.272 -28.780 1.00 86.25 206 HIS A C 1
ATOM 1638 O O . HIS A 1 206 ? 6.980 6.224 -29.982 1.00 86.25 206 HIS A O 1
ATOM 1644 N N . LEU A 1 207 ? 6.475 7.034 -27.964 1.00 84.06 207 LEU A N 1
ATOM 1645 C CA . LEU A 1 207 ? 5.243 7.703 -28.416 1.00 84.06 207 LEU A CA 1
ATOM 1646 C C . LEU A 1 207 ? 5.476 8.884 -29.369 1.00 84.06 207 LEU A C 1
ATOM 1648 O O . LEU A 1 207 ? 4.589 9.207 -30.159 1.00 84.06 207 LEU A O 1
ATOM 1652 N N . LEU A 1 208 ? 6.637 9.540 -29.287 1.00 78.88 208 LEU A N 1
ATOM 1653 C CA . LEU A 1 208 ? 6.997 10.668 -30.153 1.00 78.88 208 LEU A CA 1
ATOM 1654 C C . LEU A 1 208 ? 7.825 10.242 -31.374 1.00 78.88 208 LEU A C 1
ATOM 1656 O O . LEU A 1 208 ? 8.136 11.090 -32.212 1.00 78.88 208 LEU A O 1
ATOM 1660 N N . SER A 1 209 ? 8.169 8.954 -31.486 1.00 74.62 209 SER A N 1
ATOM 1661 C CA . SER A 1 209 ? 8.771 8.412 -32.704 1.00 74.62 209 SER A CA 1
ATOM 1662 C C . SER A 1 209 ? 7.731 8.328 -33.835 1.00 74.62 209 SER A C 1
ATOM 1664 O O . SER A 1 209 ? 6.562 8.055 -33.561 1.00 74.62 209 SER A O 1
ATOM 1666 N N . PRO A 1 210 ? 8.103 8.602 -35.100 1.00 67.12 210 PRO A N 1
ATOM 1667 C CA . PRO A 1 210 ? 7.189 8.503 -36.235 1.00 67.12 210 PRO A CA 1
ATOM 1668 C C . PRO A 1 210 ? 6.659 7.075 -36.478 1.00 67.12 210 PRO A C 1
ATOM 1670 O O . PRO A 1 210 ? 7.460 6.141 -36.476 1.00 67.12 210 PRO A O 1
ATOM 1673 N N . PRO A 1 211 ? 5.356 6.908 -36.784 1.00 66.88 211 PRO A N 1
ATOM 1674 C CA . PRO A 1 211 ? 4.327 7.949 -36.760 1.00 66.88 211 PRO A CA 1
ATOM 1675 C C . PRO A 1 211 ? 4.056 8.371 -35.311 1.00 66.88 211 PRO A C 1
ATOM 1677 O O . PRO A 1 211 ? 3.732 7.522 -34.495 1.00 66.88 211 PRO A O 1
ATOM 1680 N N . ALA A 1 212 ? 4.163 9.660 -34.976 1.00 68.06 212 ALA A N 1
ATOM 1681 C CA . ALA A 1 212 ? 4.013 10.124 -33.594 1.00 68.06 212 ALA A CA 1
ATOM 1682 C C . ALA A 1 212 ? 2.545 10.057 -33.151 1.00 68.06 212 ALA A C 1
ATOM 1684 O O . ALA A 1 212 ? 1.641 10.320 -33.945 1.00 68.06 212 ALA A O 1
ATOM 1685 N N . ALA A 1 213 ? 2.295 9.690 -31.892 1.00 70.50 213 ALA A N 1
ATOM 1686 C CA . ALA A 1 213 ? 0.946 9.746 -31.334 1.00 70.50 213 ALA A CA 1
ATOM 1687 C C . ALA A 1 213 ? 0.519 11.210 -31.196 1.00 70.50 213 ALA A C 1
ATOM 1689 O O . ALA A 1 213 ? 1.332 12.037 -30.781 1.00 70.50 213 ALA A O 1
ATOM 1690 N N . THR A 1 214 ? -0.746 11.526 -31.490 1.00 71.25 214 THR A N 1
ATOM 1691 C CA . THR A 1 214 ? -1.299 12.852 -31.188 1.00 71.25 214 THR A CA 1
ATOM 1692 C C . THR A 1 214 ? -1.218 13.067 -29.679 1.00 71.25 214 THR A C 1
ATOM 1694 O O . THR A 1 214 ? -1.907 12.363 -28.930 1.00 71.25 214 THR A O 1
ATOM 1697 N N . PRO A 1 215 ? -0.376 13.999 -29.195 1.00 72.69 215 PRO A N 1
ATOM 1698 C CA . PRO A 1 215 ? -0.201 14.165 -27.769 1.00 72.69 215 PRO A CA 1
ATOM 1699 C C . PRO A 1 215 ? -1.498 14.662 -27.140 1.00 72.69 215 PRO A C 1
ATOM 1701 O O . PRO A 1 215 ? -2.184 15.530 -27.681 1.00 72.69 215 PRO A O 1
ATOM 1704 N N . ARG A 1 216 ? -1.814 14.157 -25.951 1.00 82.31 216 ARG A N 1
ATOM 1705 C CA . ARG A 1 216 ? -2.925 14.649 -25.148 1.00 82.31 216 ARG A CA 1
ATOM 1706 C C . ARG A 1 216 ? -2.713 16.131 -24.853 1.00 82.31 216 ARG A C 1
ATOM 1708 O O . ARG A 1 216 ? -1.754 16.520 -24.173 1.00 82.31 216 ARG A O 1
ATOM 1715 N N . GLU A 1 217 ? -3.669 16.949 -25.276 1.00 78.69 217 GLU A N 1
ATOM 1716 C CA . GLU A 1 217 ? -3.706 18.351 -24.887 1.00 78.69 217 GLU A CA 1
ATOM 1717 C C . GLU A 1 217 ? -3.715 18.489 -23.363 1.00 78.69 217 GLU A C 1
ATOM 1719 O O . GLU A 1 217 ? -4.435 17.795 -22.642 1.00 78.69 217 GLU A O 1
ATOM 1724 N N . ASN A 1 218 ? -2.922 19.425 -22.843 1.00 75.56 218 ASN A N 1
ATOM 1725 C CA . ASN A 1 218 ? -2.854 19.693 -21.409 1.00 75.56 218 ASN A CA 1
ATOM 1726 C C . ASN A 1 218 ? -2.518 18.453 -20.548 1.00 75.56 218 ASN A C 1
ATOM 1728 O O . ASN A 1 218 ? -2.964 18.376 -19.399 1.00 75.56 218 ASN A O 1
ATOM 1732 N N . SER A 1 219 ? -1.680 17.529 -21.033 1.00 73.81 219 SER A N 1
ATOM 1733 C CA . SER A 1 219 ? -1.147 16.373 -20.275 1.00 73.81 219 SER A CA 1
ATOM 1734 C C . SER A 1 219 ? -0.714 16.721 -18.839 1.00 73.81 219 SER A C 1
ATOM 1736 O O . SER A 1 219 ? -1.025 16.018 -17.879 1.00 73.81 219 SER A O 1
ATOM 1738 N N . ARG A 1 220 ? -0.100 17.897 -18.645 1.00 71.44 220 ARG A N 1
ATOM 1739 C CA . ARG A 1 220 ? 0.280 18.452 -17.331 1.00 71.44 220 ARG A CA 1
ATOM 1740 C C . ARG A 1 220 ? -0.904 18.689 -16.380 1.00 71.44 220 ARG A C 1
ATOM 1742 O O . ARG A 1 220 ? -0.734 18.603 -15.163 1.00 71.44 220 ARG A O 1
ATOM 1749 N N . LYS A 1 221 ? -2.065 19.098 -16.897 1.00 74.19 221 LYS A N 1
ATOM 1750 C CA . LYS A 1 221 ? -3.319 19.285 -16.143 1.00 74.19 221 LYS A CA 1
ATOM 1751 C C . LYS A 1 221 ? -4.013 17.940 -15.933 1.00 74.19 221 LYS A C 1
ATOM 1753 O O . LYS A 1 221 ? -4.558 17.719 -14.852 1.00 74.19 221 LYS A O 1
ATOM 1758 N N . TRP A 1 222 ? -3.926 17.048 -16.919 1.00 77.62 222 TRP A N 1
ATOM 1759 C CA . TRP A 1 222 ? -4.430 15.682 -16.824 1.00 77.62 222 TRP A CA 1
ATOM 1760 C C . TRP A 1 222 ? -3.748 14.916 -15.682 1.00 77.62 222 TRP A C 1
ATOM 1762 O O . TRP A 1 222 ? -4.439 14.485 -14.767 1.00 77.62 222 TRP A O 1
ATOM 1772 N N . LEU A 1 223 ? -2.411 14.908 -15.615 1.00 73.00 223 LEU A N 1
ATOM 1773 C CA . LEU A 1 223 ? -1.649 14.257 -14.534 1.00 73.00 223 LEU A CA 1
ATOM 1774 C C . LEU A 1 223 ? -1.970 14.795 -13.135 1.00 73.00 223 LEU A C 1
ATOM 1776 O O . LEU A 1 223 ? -1.857 14.073 -12.156 1.00 73.00 223 LEU A O 1
ATOM 1780 N N . LYS A 1 224 ? -2.387 16.059 -13.003 1.00 70.06 224 LYS A N 1
ATOM 1781 C CA . LYS A 1 224 ? -2.828 16.588 -11.699 1.00 70.06 224 LYS A CA 1
ATOM 1782 C C . LYS A 1 224 ? -4.156 16.014 -11.226 1.00 70.06 224 LYS A C 1
ATOM 1784 O O . LYS A 1 224 ? -4.446 16.061 -10.037 1.00 70.06 224 LYS A O 1
ATOM 1789 N N . THR A 1 225 ? -5.003 15.637 -12.172 1.00 70.94 225 THR A N 1
ATOM 1790 C CA . THR A 1 225 ? -6.396 15.260 -11.925 1.00 70.94 225 THR A CA 1
ATOM 1791 C C . THR A 1 225 ? -6.570 13.746 -11.920 1.00 70.94 225 THR A C 1
ATOM 1793 O O . THR A 1 225 ? -7.391 13.253 -11.153 1.00 70.94 225 THR A O 1
ATOM 1796 N N . HIS A 1 226 ? -5.727 13.032 -12.674 1.00 75.06 226 HIS A N 1
ATOM 1797 C CA . HIS A 1 226 ? -5.812 11.596 -12.908 1.00 75.06 226 HIS A CA 1
ATOM 1798 C C . HIS A 1 226 ? -4.558 10.874 -12.391 1.00 75.06 226 HIS A C 1
ATOM 1800 O O . HIS A 1 226 ? -3.737 10.397 -13.170 1.00 75.06 226 HIS A O 1
ATOM 1806 N N . THR A 1 227 ? -4.338 10.875 -11.068 1.00 75.88 227 THR A N 1
ATOM 1807 C CA . THR A 1 227 ? -3.212 10.117 -10.479 1.00 75.88 227 THR A CA 1
ATOM 1808 C C . THR A 1 227 ? -3.599 8.716 -10.031 1.00 75.88 227 THR A C 1
ATOM 1810 O O . THR A 1 227 ? -2.695 7.918 -9.793 1.00 75.88 227 THR A O 1
ATOM 1813 N N . ALA A 1 228 ? -4.890 8.390 -9.929 1.00 78.31 228 ALA A N 1
ATOM 1814 C CA . ALA A 1 228 ? -5.305 7.035 -9.595 1.00 78.31 228 ALA A CA 1
ATOM 1815 C C . ALA A 1 228 ? -5.145 6.108 -10.812 1.00 78.31 228 ALA A C 1
ATOM 1817 O O . ALA A 1 228 ? -5.355 6.532 -11.947 1.00 78.31 228 ALA A O 1
ATOM 1818 N N . ALA A 1 229 ? -4.751 4.858 -10.574 1.00 80.81 229 ALA A N 1
ATOM 1819 C CA . ALA A 1 229 ? -4.688 3.826 -11.602 1.00 80.81 229 ALA A CA 1
ATOM 1820 C C . ALA A 1 229 ? -6.106 3.431 -12.053 1.00 80.81 229 ALA A C 1
ATOM 1822 O O . ALA A 1 229 ? -7.015 3.314 -11.230 1.00 80.81 229 ALA A O 1
ATOM 1823 N N . ASP A 1 230 ? -6.268 3.205 -13.353 1.00 79.31 230 ASP A N 1
ATOM 1824 C CA . ASP A 1 230 ? -7.473 2.701 -14.030 1.00 79.31 230 ASP A CA 1
ATOM 1825 C C . ASP A 1 230 ? -7.513 1.175 -14.118 1.00 79.31 230 ASP A C 1
ATOM 1827 O O . ASP A 1 230 ? -7.985 0.589 -15.089 1.00 79.31 230 ASP A O 1
ATOM 1831 N N . MET A 1 231 ? -6.963 0.529 -13.105 1.00 87.00 231 MET A N 1
ATOM 1832 C CA . MET A 1 231 ? -6.791 -0.907 -13.039 1.00 87.00 231 MET A CA 1
ATOM 1833 C C . MET A 1 231 ? -6.897 -1.322 -11.581 1.00 87.00 231 MET A C 1
ATOM 1835 O O . MET A 1 231 ? -6.489 -0.577 -10.682 1.00 87.00 231 MET A O 1
ATOM 1839 N N . ASP A 1 232 ? -7.430 -2.515 -11.366 1.00 91.19 232 ASP A N 1
ATOM 1840 C CA . ASP A 1 232 ? -7.464 -3.122 -10.050 1.00 91.19 232 ASP A CA 1
ATOM 1841 C C . ASP A 1 232 ? -6.153 -3.847 -9.750 1.00 91.19 232 ASP A C 1
ATOM 1843 O O . ASP A 1 232 ? -5.412 -4.249 -10.648 1.00 91.19 232 ASP A O 1
ATOM 1847 N N . TYR A 1 233 ? -5.870 -4.040 -8.470 1.00 92.12 233 TYR A N 1
ATOM 1848 C CA . TYR A 1 233 ? -4.696 -4.774 -8.025 1.00 92.12 233 TYR A CA 1
ATOM 1849 C C . TYR A 1 233 ? -5.098 -5.913 -7.103 1.00 92.12 233 TYR A C 1
ATOM 1851 O O . TYR A 1 233 ? -5.925 -5.742 -6.209 1.00 92.12 233 TYR A O 1
ATOM 1859 N N . LEU A 1 234 ? -4.469 -7.061 -7.299 1.00 92.56 234 LEU A N 1
ATOM 1860 C CA . LEU A 1 234 ? -4.693 -8.265 -6.524 1.00 92.56 234 LEU A CA 1
ATOM 1861 C C . LEU A 1 234 ? -3.350 -8.811 -6.049 1.00 92.56 234 LEU A C 1
ATOM 1863 O O . LEU A 1 234 ? -2.456 -9.009 -6.868 1.00 92.56 234 LEU A O 1
ATOM 1867 N N . ALA A 1 235 ? -3.204 -9.087 -4.754 1.00 91.19 235 ALA A N 1
ATOM 1868 C CA . ALA A 1 235 ? -1.995 -9.718 -4.236 1.00 91.19 235 ALA A CA 1
ATOM 1869 C C . ALA A 1 235 ? -2.252 -10.735 -3.136 1.00 91.19 235 ALA A C 1
ATOM 1871 O O . ALA A 1 235 ? -3.014 -10.477 -2.203 1.00 91.19 235 ALA A O 1
ATOM 1872 N N . THR A 1 236 ? -1.543 -11.858 -3.204 1.00 89.00 236 THR A N 1
ATOM 1873 C CA . THR A 1 236 ? -1.489 -12.846 -2.122 1.00 89.00 236 THR A CA 1
ATOM 1874 C C . THR A 1 236 ? -0.290 -12.592 -1.213 1.00 89.00 236 THR A C 1
ATOM 1876 O O . THR A 1 236 ? 0.764 -12.144 -1.667 1.00 89.00 236 THR A O 1
ATOM 1879 N N . ASN A 1 237 ? -0.408 -12.946 0.062 1.00 87.44 237 ASN A N 1
ATOM 1880 C CA . ASN A 1 237 ? 0.716 -13.001 0.993 1.00 87.44 237 ASN A CA 1
ATOM 1881 C C . ASN A 1 237 ? 0.704 -14.354 1.715 1.00 87.44 237 ASN A C 1
ATOM 1883 O O . ASN A 1 237 ? -0.196 -14.625 2.510 1.00 87.44 237 ASN A O 1
ATOM 1887 N N . GLN A 1 238 ? 1.711 -15.193 1.465 1.00 82.31 238 GLN A N 1
ATOM 1888 C CA . GLN A 1 238 ? 1.807 -16.521 2.078 1.00 82.31 238 GLN A CA 1
ATOM 1889 C C . GLN A 1 238 ? 2.311 -16.492 3.520 1.00 82.31 238 GLN A C 1
ATOM 1891 O O . GLN A 1 238 ? 2.344 -17.528 4.158 1.00 82.31 238 GLN A O 1
ATOM 1896 N N . LEU A 1 239 ? 2.692 -15.374 4.129 1.00 82.44 239 LEU A N 1
ATOM 1897 C CA . LEU A 1 239 ? 2.891 -15.355 5.589 1.00 82.44 239 LEU A CA 1
ATOM 1898 C C . LEU A 1 239 ? 1.585 -15.060 6.312 1.00 82.44 239 LEU A C 1
ATOM 1900 O O . LEU A 1 239 ? 1.286 -15.693 7.322 1.00 82.44 239 LEU A O 1
ATOM 1904 N N . THR A 1 240 ? 0.761 -14.183 5.748 1.00 83.75 240 THR A N 1
ATOM 1905 C CA . THR A 1 240 ? -0.528 -13.816 6.337 1.00 83.75 240 THR A CA 1
ATOM 1906 C C . THR A 1 240 ? -1.678 -14.730 5.919 1.00 83.75 240 THR A C 1
ATOM 1908 O O . THR A 1 240 ? -2.659 -14.841 6.646 1.00 83.75 240 THR A O 1
ATOM 1911 N N . GLY A 1 241 ? -1.567 -15.419 4.784 1.00 84.00 241 GLY A N 1
ATOM 1912 C CA . GLY A 1 241 ? -2.620 -16.283 4.242 1.00 84.00 241 GLY A CA 1
ATOM 1913 C C . GLY A 1 241 ? -3.813 -15.465 3.764 1.00 84.00 241 GLY A C 1
ATOM 1914 O O . GLY A 1 241 ? -4.956 -15.900 3.859 1.00 84.00 241 GLY A O 1
ATOM 1915 N N . VAL A 1 242 ? -3.542 -14.242 3.311 1.00 86.31 242 VAL A N 1
ATOM 1916 C CA . VAL A 1 242 ? -4.559 -13.286 2.885 1.00 86.31 242 VAL A CA 1
ATOM 1917 C C . VAL A 1 242 ? -4.294 -12.870 1.455 1.00 86.31 242 VAL A C 1
ATOM 1919 O O . VAL A 1 242 ? -3.160 -12.578 1.066 1.00 86.31 242 VAL A O 1
ATOM 1922 N N . LEU A 1 243 ? -5.377 -12.798 0.696 1.00 89.88 243 LEU A N 1
ATOM 1923 C CA . LEU A 1 243 ? -5.432 -12.126 -0.585 1.00 89.88 243 LEU A CA 1
ATOM 1924 C C . LEU A 1 243 ? -6.055 -10.744 -0.381 1.00 89.88 243 LEU A C 1
ATOM 1926 O O . LEU A 1 243 ? -7.114 -10.614 0.230 1.00 89.88 243 LEU A O 1
ATOM 1930 N N . THR A 1 244 ? -5.366 -9.708 -0.854 1.00 90.38 244 THR A N 1
ATOM 1931 C CA . THR A 1 244 ? -5.833 -8.318 -0.830 1.00 90.38 244 THR A CA 1
ATOM 1932 C C . THR A 1 244 ? -6.180 -7.889 -2.247 1.00 90.38 244 THR A C 1
ATOM 1934 O O . THR A 1 244 ? -5.321 -7.907 -3.129 1.00 90.38 244 THR A O 1
ATOM 1937 N N . TYR A 1 245 ? -7.428 -7.488 -2.449 1.00 91.00 245 TYR A N 1
ATOM 1938 C CA . TYR A 1 245 ? -7.936 -6.901 -3.679 1.00 91.00 245 TYR A CA 1
ATOM 1939 C C . TYR A 1 245 ? -8.171 -5.409 -3.447 1.00 91.00 245 TYR A C 1
ATOM 1941 O O . TYR A 1 245 ? -8.878 -5.012 -2.522 1.00 91.00 245 TYR A O 1
ATOM 1949 N N . VAL A 1 246 ? -7.544 -4.573 -4.267 1.00 89.75 246 VAL A N 1
ATOM 1950 C CA . VAL A 1 246 ? -7.699 -3.122 -4.239 1.00 89.75 246 VAL A CA 1
ATOM 1951 C C . VAL A 1 246 ? -8.359 -2.702 -5.541 1.00 89.75 246 VAL A C 1
ATOM 1953 O O . VAL A 1 246 ? -7.767 -2.807 -6.617 1.00 89.75 246 VAL A O 1
ATOM 1956 N N . ARG A 1 247 ? -9.587 -2.203 -5.435 1.00 85.56 247 ARG A N 1
ATOM 1957 C CA . ARG A 1 247 ? -10.359 -1.733 -6.582 1.00 85.56 247 ARG A CA 1
ATOM 1958 C C . ARG A 1 247 ? -9.895 -0.335 -6.987 1.00 85.56 247 ARG A C 1
ATOM 1960 O O . ARG A 1 247 ? -9.908 0.592 -6.174 1.00 85.56 247 ARG A O 1
ATOM 1967 N N . GLY A 1 248 ? -9.493 -0.174 -8.245 1.00 74.44 248 GLY A N 1
ATOM 1968 C CA . GLY A 1 248 ? -9.145 1.114 -8.841 1.00 74.44 248 GLY A CA 1
ATOM 1969 C C . GLY A 1 248 ? -10.326 2.089 -8.830 1.00 74.44 248 GLY A C 1
ATOM 1970 O O . GLY A 1 248 ? -11.491 1.685 -8.826 1.00 74.44 248 GLY A O 1
ATOM 1971 N N . ALA A 1 249 ? -10.038 3.392 -8.823 1.00 68.50 249 ALA A N 1
ATOM 1972 C CA . ALA A 1 249 ? -11.079 4.417 -8.781 1.00 68.50 249 ALA A CA 1
ATOM 1973 C C . ALA A 1 249 ? -11.780 4.547 -10.149 1.00 68.50 249 ALA A C 1
ATOM 1975 O O . ALA A 1 249 ? -11.121 4.820 -11.152 1.00 68.50 249 ALA A O 1
ATOM 1976 N N . GLU A 1 250 ? -13.117 4.449 -10.172 1.00 57.66 250 GLU A N 1
ATOM 1977 C CA . GLU A 1 250 ? -13.973 4.421 -11.383 1.00 57.66 250 GLU A CA 1
ATOM 1978 C C . GLU A 1 250 ? -13.746 5.572 -12.377 1.00 57.66 250 GLU A C 1
ATOM 1980 O O . GLU A 1 250 ? -14.042 5.445 -13.560 1.00 57.66 250 GLU A O 1
ATOM 1985 N N . LYS A 1 251 ? -13.218 6.717 -11.925 1.00 58.78 251 LYS A N 1
ATOM 1986 C CA . LYS A 1 251 ? -13.018 7.909 -12.770 1.00 58.78 251 LYS A CA 1
ATOM 1987 C C . LYS A 1 251 ? -11.558 8.336 -12.918 1.00 58.78 251 LYS A C 1
ATOM 1989 O O . LYS A 1 251 ? -11.313 9.491 -13.258 1.00 58.78 251 LYS A O 1
ATOM 1994 N N . GLN A 1 252 ? -10.588 7.463 -12.606 1.00 60.06 252 GLN A N 1
ATOM 1995 C CA . GLN A 1 252 ? -9.149 7.801 -12.518 1.00 60.06 252 GLN A CA 1
ATOM 1996 C C . GLN A 1 252 ? -8.842 8.981 -11.569 1.00 60.06 252 GLN A C 1
ATOM 1998 O O . GLN A 1 252 ? -7.713 9.465 -11.496 1.00 60.06 252 GLN A O 1
ATOM 2003 N N . GLN A 1 253 ? -9.834 9.470 -10.822 1.00 63.88 253 GLN A N 1
ATOM 2004 C CA . GLN A 1 253 ? -9.710 10.656 -9.990 1.00 63.88 253 GLN A CA 1
ATOM 2005 C C . GLN A 1 253 ? -8.853 10.338 -8.777 1.00 63.88 253 GLN A C 1
ATOM 2007 O O . GLN A 1 253 ? -9.034 9.324 -8.111 1.00 63.88 253 GLN A O 1
ATOM 2012 N N . SER A 1 254 ? -7.915 11.230 -8.486 1.00 62.94 254 SER A N 1
ATOM 2013 C CA . SER A 1 254 ? -7.060 11.079 -7.319 1.00 62.94 254 SER A CA 1
ATOM 2014 C C . SER A 1 254 ? -7.718 11.565 -6.042 1.00 62.94 254 SER A C 1
ATOM 2016 O O . SER A 1 254 ? -8.645 12.391 -6.059 1.00 62.94 254 SER A O 1
ATOM 2018 N N . SER A 1 255 ? -7.120 11.175 -4.919 1.00 57.69 255 SER A N 1
ATOM 2019 C CA . SER A 1 255 ? -7.408 11.780 -3.621 1.00 57.69 255 SER A CA 1
ATOM 2020 C C . SER A 1 255 ? -7.130 13.285 -3.528 1.00 57.69 255 SER A C 1
ATOM 2022 O O . SER A 1 255 ? -7.585 13.959 -2.601 1.00 57.69 255 SER A O 1
ATOM 2024 N N . HIS A 1 256 ? -6.454 13.848 -4.528 1.00 54.16 256 HIS A N 1
ATOM 2025 C CA . HIS A 1 256 ? -6.136 15.268 -4.639 1.00 54.16 256 HIS A CA 1
ATOM 2026 C C . HIS A 1 256 ? -6.988 16.009 -5.689 1.00 54.16 256 HIS A C 1
ATOM 2028 O O . HIS A 1 256 ? -6.714 17.178 -5.985 1.00 54.16 256 HIS A O 1
ATOM 2034 N N . SER A 1 257 ? -8.012 15.364 -6.261 1.00 54.19 257 SER A N 1
ATOM 2035 C CA . SER A 1 257 ? -8.921 15.981 -7.237 1.00 54.19 257 SER A CA 1
ATOM 2036 C C . SER A 1 257 ? -9.696 17.182 -6.647 1.00 54.19 257 SER A C 1
ATOM 2038 O O . SER A 1 257 ? -9.918 17.298 -5.438 1.00 54.19 257 SER A O 1
ATOM 2040 N N . LYS A 1 258 ? -10.030 18.151 -7.519 1.00 54.75 258 LYS A N 1
ATOM 2041 C CA . LYS A 1 258 ? -10.477 19.526 -7.192 1.00 54.75 258 LYS A CA 1
ATOM 2042 C C . LYS A 1 258 ? -11.692 19.601 -6.249 1.00 54.75 258 LYS A C 1
ATOM 2044 O O . LYS A 1 258 ? -12.413 18.631 -6.048 1.00 54.75 258 LYS A O 1
ATOM 2049 N N . LYS A 1 259 ? -11.940 20.792 -5.682 1.00 55.94 259 LYS A N 1
ATOM 2050 C CA . LYS A 1 259 ? -13.013 21.072 -4.704 1.00 55.94 259 LYS A CA 1
ATOM 2051 C C . LYS A 1 259 ? -14.433 20.697 -5.183 1.00 55.94 259 LYS A C 1
ATOM 2053 O O . LYS A 1 259 ? -15.234 20.329 -4.339 1.00 55.94 259 LYS A O 1
ATOM 2058 N N . ASP A 1 260 ? -14.702 20.672 -6.491 1.00 62.66 260 ASP A N 1
ATOM 2059 C CA . ASP A 1 260 ? -16.067 20.586 -7.049 1.00 62.66 260 ASP A CA 1
ATOM 2060 C C . ASP A 1 260 ? -16.490 19.190 -7.557 1.00 62.66 260 ASP A C 1
ATOM 2062 O O . ASP A 1 260 ? -17.315 19.077 -8.459 1.00 62.66 260 ASP A O 1
ATOM 2066 N N . GLN A 1 261 ? -15.894 18.110 -7.044 1.00 65.31 261 GLN A N 1
ATOM 2067 C CA . GLN A 1 261 ? -16.191 16.735 -7.475 1.00 65.31 261 GLN A CA 1
ATOM 2068 C C . GLN A 1 261 ? -16.282 15.770 -6.282 1.00 65.31 261 GLN A C 1
ATOM 2070 O O . GLN A 1 261 ? -15.647 16.050 -5.252 1.00 65.31 261 GLN A O 1
ATOM 2075 N N . PRO A 1 262 ? -17.017 14.642 -6.423 1.00 65.81 262 PRO A N 1
ATOM 2076 C CA . PRO A 1 262 ? -17.069 13.585 -5.417 1.00 65.81 262 PRO A CA 1
ATOM 2077 C C . PRO A 1 262 ? -15.673 13.113 -5.003 1.00 65.81 262 PRO A C 1
ATOM 2079 O O . PRO A 1 262 ? -14.713 13.190 -5.770 1.00 65.81 262 PRO A O 1
ATOM 2082 N N . ALA A 1 263 ? -15.549 12.633 -3.769 1.00 66.12 263 ALA A N 1
ATOM 2083 C CA . ALA A 1 263 ? -14.296 12.074 -3.289 1.00 66.12 263 ALA A CA 1
ATOM 2084 C C . ALA A 1 263 ? -14.012 10.737 -4.000 1.00 66.12 263 ALA A C 1
ATOM 2086 O O . ALA A 1 263 ? -14.881 9.871 -4.040 1.00 66.12 263 ALA A O 1
ATOM 2087 N N . ALA A 1 264 ? -12.803 10.560 -4.542 1.00 70.88 264 ALA A N 1
ATOM 2088 C CA . ALA A 1 264 ? -12.396 9.288 -5.135 1.00 70.88 264 ALA A CA 1
ATOM 2089 C C . ALA A 1 264 ? -12.376 8.193 -4.059 1.00 70.88 264 ALA A C 1
ATOM 2091 O O . ALA A 1 264 ? -11.645 8.317 -3.077 1.00 70.88 264 ALA A O 1
ATOM 2092 N N . MET A 1 265 ? -13.189 7.152 -4.225 1.00 77.06 265 MET A N 1
ATOM 2093 C CA . MET A 1 265 ? -13.260 6.029 -3.292 1.00 77.06 265 MET A CA 1
ATOM 2094 C C . MET A 1 265 ? -12.452 4.854 -3.833 1.00 77.06 265 MET A C 1
ATOM 2096 O O . MET A 1 265 ? -12.455 4.595 -5.035 1.00 77.06 265 MET A O 1
ATOM 2100 N N . MET A 1 266 ? -11.763 4.153 -2.941 1.00 81.00 266 MET A N 1
ATOM 2101 C CA . MET A 1 266 ? -11.007 2.947 -3.267 1.00 81.00 266 MET A CA 1
ATOM 2102 C C . MET A 1 266 ? -11.401 1.853 -2.283 1.00 81.00 266 MET A C 1
ATOM 2104 O O . MET A 1 266 ? -11.193 2.012 -1.078 1.00 81.00 266 MET A O 1
ATOM 2108 N N . ALA A 1 267 ? -11.993 0.778 -2.799 1.00 84.94 267 ALA A N 1
ATOM 2109 C CA . ALA A 1 267 ? -12.351 -0.388 -2.003 1.00 84.94 267 ALA A CA 1
ATOM 2110 C C . ALA A 1 267 ? -11.130 -1.296 -1.827 1.00 84.94 267 ALA A C 1
ATOM 2112 O O . ALA A 1 267 ? -10.317 -1.456 -2.740 1.00 84.94 267 ALA A O 1
ATOM 2113 N N . ILE A 1 268 ? -10.990 -1.839 -0.625 1.00 87.69 268 ILE A N 1
ATOM 2114 C CA . ILE A 1 268 ? -9.914 -2.732 -0.217 1.00 87.69 268 ILE A CA 1
ATOM 2115 C C . ILE A 1 268 ? -10.576 -3.913 0.461 1.00 87.69 268 ILE A C 1
ATOM 2117 O O . ILE A 1 268 ? -11.067 -3.806 1.589 1.00 87.69 268 ILE A O 1
ATOM 2121 N N . ASP A 1 269 ? -10.566 -5.024 -0.247 1.00 88.81 269 ASP A N 1
ATOM 2122 C CA . ASP A 1 269 ? -11.191 -6.264 0.157 1.00 88.81 269 ASP A CA 1
ATOM 2123 C C . ASP A 1 269 ? -10.116 -7.285 0.510 1.00 88.81 269 ASP A C 1
ATOM 2125 O O . ASP A 1 269 ? -9.105 -7.428 -0.184 1.00 88.81 269 ASP A O 1
ATOM 2129 N N . ARG A 1 270 ? -10.327 -7.997 1.612 1.00 88.50 270 ARG A N 1
ATOM 2130 C CA . ARG A 1 270 ? -9.431 -9.048 2.089 1.00 88.50 270 ARG A CA 1
ATOM 2131 C C . ARG A 1 270 ? -10.168 -10.369 2.145 1.00 88.50 270 ARG A C 1
ATOM 2133 O O . ARG A 1 270 ? -11.259 -10.458 2.704 1.00 88.50 270 ARG A O 1
ATOM 2140 N N . TYR A 1 271 ? -9.524 -11.392 1.607 1.00 88.56 271 TYR A N 1
ATOM 2141 C CA . TYR A 1 271 ? -10.035 -12.750 1.549 1.00 88.56 271 TYR A CA 1
ATOM 2142 C C . TYR A 1 271 ? -9.081 -13.656 2.318 1.00 88.56 271 TYR A C 1
ATOM 2144 O O . TYR A 1 271 ? -7.870 -13.646 2.073 1.00 88.56 271 TYR A O 1
ATOM 2152 N N . ALA A 1 272 ? -9.629 -14.419 3.259 1.00 85.81 272 ALA A N 1
ATOM 2153 C CA . ALA A 1 272 ? -8.901 -15.481 3.932 1.00 85.81 272 ALA A CA 1
ATOM 2154 C C . ALA A 1 272 ? -8.644 -16.631 2.944 1.00 85.81 272 ALA A C 1
ATOM 2156 O O . ALA A 1 272 ? -9.582 -17.205 2.391 1.00 85.81 272 ALA A O 1
ATOM 2157 N N . LEU A 1 273 ? -7.376 -16.973 2.716 1.00 78.56 273 LEU A N 1
ATOM 2158 C CA . LEU A 1 273 ? -7.000 -18.150 1.937 1.00 78.56 273 LEU A CA 1
ATOM 2159 C C . LEU A 1 273 ? -6.947 -19.349 2.900 1.00 78.56 273 LEU A C 1
ATOM 2161 O O . LEU A 1 273 ? -6.051 -19.439 3.739 1.00 78.56 273 LEU A O 1
ATOM 2165 N N . VAL A 1 274 ? -7.950 -20.230 2.834 1.00 66.12 274 VAL A N 1
ATOM 2166 C CA . VAL A 1 274 ? -8.072 -21.423 3.700 1.00 66.12 274 VAL A CA 1
ATOM 2167 C C . VAL A 1 274 ? -6.982 -22.455 3.355 1.00 66.12 274 VAL A C 1
ATOM 2169 O O . VAL A 1 274 ? -6.580 -22.562 2.195 1.00 66.12 274 VAL A O 1
ATOM 2172 N N . ARG A 1 275 ? -6.498 -23.216 4.354 1.00 57.06 275 ARG A N 1
ATOM 2173 C CA . ARG A 1 275 ? -5.612 -24.383 4.148 1.00 57.06 275 ARG A CA 1
ATOM 2174 C C . ARG A 1 275 ? -6.348 -25.466 3.337 1.00 57.06 275 ARG A C 1
ATOM 2176 O O . ARG A 1 275 ? -7.559 -25.612 3.449 1.00 57.06 275 ARG A O 1
ATOM 2183 N N . SER A 1 276 ? -5.610 -26.157 2.474 1.00 51.28 276 SER A N 1
ATOM 2184 C CA . SER A 1 276 ? -6.065 -26.755 1.210 1.00 51.28 276 SER A CA 1
ATOM 2185 C C . SER A 1 276 ? -7.073 -27.904 1.260 1.00 51.28 276 SER A C 1
ATOM 2187 O O . SER A 1 276 ? -7.504 -28.319 0.188 1.00 51.28 276 SER A O 1
ATOM 2189 N N . ASP A 1 277 ? -7.498 -28.394 2.422 1.00 41.22 277 ASP A N 1
ATOM 2190 C CA . ASP A 1 277 ? -8.261 -29.651 2.455 1.00 41.22 277 ASP A CA 1
ATOM 2191 C C . ASP A 1 277 ? -9.785 -29.424 2.411 1.00 41.22 277 ASP A C 1
ATOM 2193 O O . ASP A 1 277 ? -10.491 -30.172 1.743 1.00 41.22 277 ASP A O 1
ATOM 2197 N N . ASP A 1 278 ? -10.282 -28.297 2.938 1.00 42.12 278 ASP A N 1
ATOM 2198 C CA . ASP A 1 278 ? -11.696 -27.873 2.817 1.00 42.12 278 ASP A CA 1
ATOM 2199 C C . ASP A 1 278 ? -11.944 -26.928 1.616 1.00 42.12 278 ASP A C 1
ATOM 2201 O O . ASP A 1 278 ? -13.033 -26.376 1.422 1.00 42.12 278 ASP A O 1
ATOM 2205 N N . ALA A 1 279 ? -10.904 -26.659 0.818 1.00 47.66 279 ALA A N 1
ATOM 2206 C CA . ALA A 1 279 ? -10.851 -25.499 -0.073 1.00 47.66 279 ALA A CA 1
ATOM 2207 C C . ALA A 1 279 ? -11.415 -25.712 -1.488 1.00 47.66 279 ALA A C 1
ATOM 2209 O O . ALA A 1 279 ? -11.461 -24.760 -2.278 1.00 47.66 279 ALA A O 1
ATOM 2210 N N . LYS A 1 280 ? -11.836 -26.930 -1.837 1.00 46.50 280 LYS A N 1
ATOM 2211 C CA . LYS A 1 280 ? -12.372 -27.218 -3.176 1.00 46.50 280 LYS A CA 1
ATOM 2212 C C . LYS A 1 280 ? -13.851 -26.852 -3.339 1.00 46.50 280 LYS A C 1
ATOM 2214 O O . LYS A 1 280 ? -14.223 -26.466 -4.435 1.00 46.50 280 LYS A O 1
ATOM 2219 N N . GLU A 1 281 ? -14.662 -26.872 -2.277 1.00 42.81 281 GLU A N 1
ATOM 2220 C CA . GLU A 1 281 ? -16.128 -26.731 -2.411 1.00 42.81 281 GLU A CA 1
ATOM 2221 C C . GLU A 1 281 ? -16.694 -25.328 -2.103 1.00 42.81 281 GLU A C 1
ATOM 2223 O O . GLU A 1 281 ? -17.815 -25.024 -2.495 1.00 42.81 281 GLU A O 1
ATOM 2228 N N . ARG A 1 282 ? -15.953 -24.434 -1.425 1.00 49.84 282 ARG A N 1
ATOM 2229 C CA . ARG A 1 282 ? -16.485 -23.129 -0.943 1.00 49.84 282 ARG A CA 1
ATOM 2230 C C . ARG A 1 282 ? -16.120 -21.887 -1.771 1.00 49.84 282 ARG A C 1
ATOM 2232 O O . ARG A 1 282 ? -16.442 -20.774 -1.360 1.00 49.84 282 ARG A O 1
ATOM 2239 N N . PHE A 1 283 ? -15.373 -22.031 -2.862 1.00 51.38 283 PHE A N 1
ATOM 2240 C CA . PHE A 1 283 ? -14.460 -20.964 -3.294 1.00 51.38 283 PHE A CA 1
ATOM 2241 C C . PHE A 1 283 ? -14.842 -20.158 -4.534 1.00 51.38 283 PHE A C 1
ATOM 2243 O O . PHE A 1 283 ? -14.235 -19.107 -4.751 1.00 51.38 283 PHE A O 1
ATOM 2250 N N . ASP A 1 284 ? -15.835 -20.587 -5.306 1.00 50.47 284 ASP A N 1
ATOM 2251 C CA . ASP A 1 284 ? -16.114 -19.939 -6.592 1.00 50.47 284 ASP A CA 1
ATOM 2252 C C . ASP A 1 284 ? -16.867 -18.596 -6.442 1.00 50.47 284 ASP A C 1
ATOM 2254 O O . ASP A 1 284 ? -16.671 -17.713 -7.274 1.00 50.47 284 ASP A O 1
ATOM 2258 N N . ASP A 1 285 ? -17.555 -18.373 -5.305 1.00 53.47 285 ASP A N 1
ATOM 2259 C CA . ASP A 1 285 ? -18.337 -17.157 -4.975 1.00 53.47 285 ASP A CA 1
ATOM 2260 C C . ASP A 1 285 ? -17.980 -16.516 -3.611 1.00 53.47 285 ASP A C 1
ATOM 2262 O O . ASP A 1 285 ? -18.793 -15.835 -2.972 1.00 53.47 285 ASP A O 1
ATOM 2266 N N . ALA A 1 286 ? -16.770 -16.755 -3.095 1.00 65.44 286 ALA A N 1
ATOM 2267 C CA . ALA A 1 286 ? -16.402 -16.307 -1.751 1.00 65.44 286 ALA A CA 1
ATOM 2268 C C . ALA A 1 286 ? -16.475 -14.772 -1.617 1.00 65.44 286 ALA A C 1
ATOM 2270 O O . ALA A 1 286 ? -15.747 -14.040 -2.283 1.00 65.44 286 ALA A O 1
ATOM 2271 N N . LYS A 1 287 ? -17.332 -14.282 -0.710 1.00 76.31 287 LYS A N 1
ATOM 2272 C CA . LYS A 1 287 ? -17.387 -12.866 -0.313 1.00 76.31 287 LYS A CA 1
ATOM 2273 C C . LYS A 1 287 ? -16.112 -12.466 0.443 1.00 76.31 287 LYS A C 1
ATOM 2275 O O . LYS A 1 287 ? -15.516 -13.310 1.120 1.00 76.31 287 LYS A O 1
ATOM 2280 N N . PRO A 1 288 ? -15.707 -11.187 0.393 1.00 85.25 288 PRO A N 1
ATOM 2281 C CA . PRO A 1 288 ? -14.588 -10.713 1.193 1.00 85.25 288 PRO A CA 1
ATOM 2282 C C . PRO A 1 288 ? -14.858 -10.903 2.688 1.00 85.25 288 PRO A C 1
ATOM 2284 O O . PRO A 1 288 ? -15.944 -10.617 3.190 1.00 85.25 288 PRO A O 1
ATOM 2287 N N . SER A 1 289 ? -13.841 -11.370 3.408 1.00 84.38 289 SER A N 1
ATOM 2288 C CA . SER A 1 289 ? -13.863 -11.531 4.864 1.00 84.38 289 SER A CA 1
ATOM 2289 C C . SER A 1 289 ? -13.758 -10.188 5.597 1.00 84.38 289 SER A C 1
ATOM 2291 O O . SER A 1 289 ? -14.176 -10.071 6.745 1.00 84.38 289 SER A O 1
ATOM 2293 N N . GLN A 1 290 ? -13.180 -9.174 4.948 1.00 86.19 290 GLN A N 1
ATOM 2294 C CA . GLN A 1 290 ? -13.158 -7.793 5.425 1.00 86.19 290 GLN A CA 1
ATOM 2295 C C . GLN A 1 290 ? -13.167 -6.842 4.224 1.00 86.19 290 GLN A C 1
ATOM 2297 O O . GLN A 1 290 ? -12.355 -7.011 3.314 1.00 86.19 290 GLN A O 1
ATOM 2302 N N . SER A 1 291 ? -14.005 -5.805 4.277 1.00 85.56 291 SER A N 1
ATOM 2303 C CA . SER A 1 291 ? -14.086 -4.760 3.247 1.00 85.56 291 SER A CA 1
ATOM 2304 C C . SER A 1 291 ? -13.913 -3.379 3.866 1.00 85.56 291 SER A C 1
ATOM 2306 O O . SER A 1 291 ? -14.471 -3.062 4.922 1.00 85.56 291 SER A O 1
ATOM 2308 N N . GLN A 1 292 ? -13.096 -2.549 3.225 1.00 85.06 292 GLN A N 1
ATOM 2309 C CA . GLN A 1 292 ? -12.748 -1.213 3.696 1.00 85.06 292 GLN A CA 1
ATOM 2310 C C . GLN A 1 292 ? -12.724 -0.228 2.536 1.00 85.06 292 GLN A C 1
ATOM 2312 O O . GLN A 1 292 ? -12.395 -0.588 1.411 1.00 85.06 292 GLN A O 1
ATOM 2317 N N . VAL A 1 293 ? -13.030 1.037 2.814 1.00 82.69 293 VAL A N 1
ATOM 2318 C CA . VAL A 1 293 ? -13.089 2.080 1.788 1.00 82.69 293 VAL A CA 1
ATOM 2319 C C . VAL A 1 293 ? -12.157 3.225 2.159 1.00 82.69 293 VAL A C 1
ATOM 2321 O O . VAL A 1 293 ? -12.371 3.951 3.134 1.00 82.69 293 VAL A O 1
ATOM 2324 N N . LYS A 1 294 ? -11.101 3.414 1.367 1.00 80.88 294 LYS A N 1
ATOM 2325 C CA . LYS A 1 294 ? -10.236 4.592 1.460 1.00 80.88 294 LYS A CA 1
ATOM 2326 C C . LYS A 1 294 ? -10.928 5.769 0.776 1.00 80.88 294 LYS A C 1
ATOM 2328 O O . LYS A 1 294 ? -11.348 5.672 -0.376 1.00 80.88 294 LYS A O 1
ATOM 2333 N N . VAL A 1 295 ? -10.993 6.893 1.484 1.00 75.88 295 VAL A N 1
ATOM 2334 C CA . VAL A 1 295 ? -11.548 8.163 1.009 1.00 75.88 295 VAL A CA 1
ATOM 2335 C C . VAL A 1 295 ? -10.613 9.335 1.367 1.00 75.88 295 VAL A C 1
ATOM 2337 O O . VAL A 1 295 ? -10.040 9.380 2.450 1.00 75.88 295 VAL A O 1
ATOM 2340 N N . PRO A 1 296 ? -10.441 10.337 0.496 1.00 62.69 296 PRO A N 1
ATOM 2341 C CA . PRO A 1 296 ? -9.587 11.496 0.756 1.00 62.69 296 PRO A CA 1
ATOM 2342 C C . PRO A 1 296 ? -10.115 12.357 1.904 1.00 62.69 296 PRO A C 1
ATOM 2344 O O . PRO A 1 296 ? -9.396 12.732 2.811 1.00 62.69 296 PRO A O 1
ATOM 2347 N N . SER A 1 297 ? -11.393 12.694 1.886 1.00 74.00 297 SER A N 1
ATOM 2348 C CA . SER A 1 297 ? -12.148 13.290 2.989 1.00 74.00 297 SER A CA 1
ATOM 2349 C C . SER A 1 297 ? -13.537 13.565 2.437 1.00 74.00 297 SER A C 1
ATOM 2351 O O . SER A 1 297 ? -13.641 14.010 1.290 1.00 74.00 297 SER A O 1
ATOM 2353 N N . LEU A 1 298 ? -14.587 13.364 3.228 1.00 79.50 298 LEU A N 1
ATOM 2354 C CA . LEU A 1 298 ? -15.900 13.889 2.861 1.00 79.50 298 LEU A CA 1
ATOM 2355 C C . LEU A 1 298 ? -15.833 15.421 2.869 1.00 79.50 298 LEU A C 1
ATOM 2357 O O . LEU A 1 298 ? -15.333 16.035 3.818 1.00 79.50 298 LEU A O 1
ATOM 2361 N N . LYS A 1 299 ? -16.295 16.041 1.784 1.00 79.50 299 LYS A N 1
ATOM 2362 C CA . LYS A 1 299 ? -16.256 17.496 1.584 1.00 79.50 299 LYS A CA 1
ATOM 2363 C C . LYS A 1 299 ? -17.543 17.946 0.917 1.00 79.50 299 LYS A C 1
ATOM 2365 O O . LYS A 1 299 ? -18.065 17.238 0.071 1.00 79.50 299 LYS A O 1
ATOM 2370 N N . GLU A 1 300 ? -18.037 19.125 1.255 1.00 81.75 300 GLU A N 1
ATOM 2371 C CA . GLU A 1 300 ? -19.150 19.730 0.518 1.00 81.75 300 GLU A CA 1
ATOM 2372 C C . GLU A 1 300 ? -18.673 20.174 -0.872 1.00 81.75 300 GLU A C 1
ATOM 2374 O O . GLU A 1 300 ? -17.577 20.729 -1.001 1.00 81.75 300 GLU A O 1
ATOM 2379 N N . PHE A 1 301 ? -19.487 19.947 -1.901 1.00 81.31 301 PHE A N 1
ATOM 2380 C CA . PHE A 1 301 ? -19.196 20.372 -3.273 1.00 81.31 301 PHE A CA 1
ATOM 2381 C C . PHE A 1 301 ? -20.485 20.682 -4.038 1.00 81.31 301 PHE A C 1
ATOM 2383 O O . PHE A 1 301 ? -21.572 20.288 -3.621 1.00 81.31 301 PHE A O 1
ATOM 2390 N N . LYS A 1 302 ? -20.378 21.398 -5.163 1.00 81.00 302 LYS A N 1
ATOM 2391 C CA . LYS A 1 302 ? -21.515 21.635 -6.060 1.00 81.00 302 LYS A CA 1
ATOM 2392 C C . LYS A 1 302 ? -21.483 20.666 -7.237 1.00 81.00 302 LYS A C 1
ATOM 2394 O O . LYS A 1 302 ? -20.470 20.578 -7.924 1.00 81.00 302 LYS A O 1
ATOM 2399 N N . ALA A 1 303 ? -22.603 20.006 -7.505 1.00 78.19 303 ALA A N 1
ATOM 2400 C CA . ALA A 1 303 ? -22.818 19.187 -8.694 1.00 78.19 303 ALA A CA 1
ATOM 2401 C C . ALA A 1 303 ? -24.086 19.665 -9.405 1.00 78.19 303 ALA A C 1
ATOM 2403 O O . ALA A 1 303 ? -25.141 19.754 -8.784 1.00 78.19 303 ALA A O 1
ATOM 2404 N N . GLN A 1 304 ? -23.977 20.013 -10.693 1.00 79.75 304 GLN A N 1
ATOM 2405 C CA . GLN A 1 304 ? -25.112 20.487 -11.506 1.00 79.75 304 GLN A CA 1
ATOM 2406 C C . GLN A 1 304 ? -25.908 21.629 -10.831 1.00 79.75 304 GLN A C 1
ATOM 2408 O O . GLN A 1 304 ? -27.134 21.632 -10.801 1.00 79.75 304 GLN A O 1
ATOM 2413 N N . GLY A 1 305 ? -25.203 22.584 -10.213 1.00 78.75 305 GLY A N 1
ATOM 2414 C CA . GLY A 1 305 ? -25.815 23.715 -9.500 1.00 78.75 305 GLY A CA 1
ATOM 2415 C C . GLY A 1 305 ? -26.368 23.395 -8.102 1.00 78.75 305 GLY A C 1
ATOM 2416 O O . GLY A 1 305 ? -26.624 24.325 -7.340 1.00 78.75 305 GLY A O 1
ATOM 2417 N N . ARG A 1 306 ? -26.480 22.116 -7.716 1.00 81.75 306 ARG A N 1
ATOM 2418 C CA . ARG A 1 306 ? -26.936 21.681 -6.385 1.00 81.75 306 ARG A CA 1
ATOM 2419 C C . ARG A 1 306 ? -25.763 21.523 -5.422 1.00 81.75 306 ARG A C 1
ATOM 2421 O O . ARG A 1 306 ? -24.704 21.027 -5.802 1.00 81.75 306 ARG A O 1
ATOM 2428 N N . SER A 1 307 ? -25.946 21.943 -4.173 1.00 84.94 307 SER A N 1
ATOM 2429 C CA . SER A 1 307 ? -24.965 21.731 -3.104 1.00 84.94 307 SER A CA 1
ATOM 2430 C C . SER A 1 307 ? -25.120 20.322 -2.535 1.00 84.94 307 SER A C 1
ATOM 2432 O O . SER A 1 307 ? -26.181 19.991 -2.015 1.00 84.94 307 SER A O 1
ATOM 2434 N N . ILE A 1 308 ? -24.068 19.511 -2.612 1.00 86.00 308 ILE A N 1
ATOM 2435 C CA . ILE A 1 308 ? -24.012 18.173 -2.022 1.00 86.00 308 ILE A CA 1
ATOM 2436 C C . ILE A 1 308 ? -23.363 18.279 -0.639 1.00 86.00 308 ILE A C 1
ATOM 2438 O O . ILE A 1 308 ? -22.207 18.696 -0.512 1.00 86.00 308 ILE A O 1
ATOM 2442 N N . THR A 1 309 ? -24.120 17.924 0.400 1.00 88.19 309 THR A N 1
ATOM 2443 C CA . THR A 1 309 ? -23.677 17.961 1.800 1.00 88.19 309 THR A CA 1
ATOM 2444 C C . THR A 1 309 ? -22.893 16.704 2.186 1.00 88.19 309 THR A C 1
ATOM 2446 O O . THR A 1 309 ? -22.825 15.734 1.424 1.00 88.19 309 THR A O 1
ATOM 2449 N N . ILE A 1 310 ? -22.269 16.699 3.369 1.00 87.50 310 ILE A N 1
ATOM 2450 C CA . ILE A 1 310 ? -21.591 15.498 3.881 1.00 87.50 310 ILE A CA 1
ATOM 2451 C C . ILE A 1 310 ? -22.614 14.435 4.283 1.00 87.50 310 ILE A C 1
ATOM 2453 O O . ILE A 1 310 ? -22.421 13.264 3.967 1.00 87.50 310 ILE A O 1
ATOM 2457 N N . SER A 1 311 ? -23.716 14.825 4.922 1.00 88.62 311 SER A N 1
ATOM 2458 C CA . SER A 1 311 ? -24.804 13.896 5.250 1.00 88.62 311 SER A CA 1
ATOM 2459 C C . SER A 1 311 ? -25.397 13.205 4.016 1.00 88.62 311 SER A C 1
ATOM 2461 O O . SER A 1 311 ? -25.655 12.001 4.064 1.00 88.62 311 SER A O 1
ATOM 2463 N N . GLN A 1 312 ? -25.543 13.923 2.894 1.00 88.00 312 GLN A N 1
ATOM 2464 C CA . GLN A 1 312 ? -25.976 13.330 1.628 1.00 88.00 312 GLN A CA 1
ATOM 2465 C C . GLN A 1 312 ? -24.943 12.330 1.098 1.00 88.00 312 GLN A C 1
ATOM 2467 O O . GLN A 1 312 ? -25.318 11.223 0.739 1.00 88.00 312 GLN A O 1
ATOM 2472 N N . GLN A 1 313 ? -23.647 12.659 1.134 1.00 87.31 313 GLN A N 1
ATOM 2473 C CA . GLN A 1 313 ? -22.591 11.711 0.747 1.00 87.31 313 GLN A CA 1
ATOM 2474 C C . GLN A 1 313 ? -22.599 10.438 1.600 1.00 87.31 313 GLN A C 1
ATOM 2476 O O . GLN A 1 313 ? -22.395 9.347 1.073 1.00 87.31 313 GLN A O 1
ATOM 2481 N N . ILE A 1 314 ? -22.839 10.565 2.911 1.00 87.56 314 ILE A N 1
ATOM 2482 C CA . ILE A 1 314 ? -22.993 9.408 3.800 1.00 87.56 314 ILE A CA 1
ATOM 2483 C C . ILE A 1 314 ? -24.211 8.587 3.364 1.00 87.56 314 ILE A C 1
ATOM 2485 O O . ILE A 1 314 ? -24.099 7.375 3.214 1.00 87.56 314 ILE A O 1
ATOM 2489 N N . ARG A 1 315 ? -25.357 9.226 3.100 1.00 87.50 315 ARG A N 1
ATOM 2490 C CA . ARG A 1 315 ? -26.568 8.543 2.620 1.00 87.50 315 ARG A CA 1
ATOM 2491 C C . ARG A 1 315 ? -26.317 7.793 1.313 1.00 87.50 315 ARG A C 1
ATOM 2493 O O . ARG A 1 315 ? -26.628 6.606 1.249 1.00 87.50 315 ARG A O 1
ATOM 2500 N N . ASP A 1 316 ? -25.728 8.457 0.324 1.00 84.88 316 ASP A N 1
ATOM 2501 C CA . ASP A 1 316 ? -25.425 7.889 -0.993 1.00 84.88 316 ASP A CA 1
ATOM 2502 C C . ASP A 1 316 ? -24.512 6.669 -0.870 1.00 84.88 316 ASP A C 1
ATOM 2504 O O . ASP A 1 316 ? -24.754 5.643 -1.501 1.00 84.88 316 ASP A O 1
ATOM 2508 N N . PHE A 1 317 ? -23.509 6.733 0.008 1.00 81.19 317 PHE A N 1
ATOM 2509 C CA . PHE A 1 317 ? -22.674 5.573 0.292 1.00 81.19 317 PHE A CA 1
ATOM 2510 C C . PHE A 1 317 ? -23.471 4.417 0.898 1.00 81.19 317 PHE A C 1
ATOM 2512 O O . PHE A 1 317 ? -23.345 3.276 0.461 1.00 81.19 317 PHE A O 1
ATOM 2519 N N . MET A 1 318 ? -24.282 4.704 1.917 1.00 82.75 318 MET A N 1
ATOM 2520 C CA . MET A 1 318 ? -25.043 3.674 2.622 1.00 82.75 318 MET A CA 1
ATOM 2521 C C . MET A 1 318 ? -26.043 2.992 1.680 1.00 82.75 318 MET A C 1
ATOM 2523 O O . MET A 1 318 ? -26.306 1.805 1.835 1.00 82.75 318 MET A O 1
ATOM 2527 N N . VAL A 1 319 ? -26.584 3.721 0.691 1.00 84.38 319 VAL A N 1
ATOM 2528 C CA . VAL A 1 319 ? -27.344 3.144 -0.435 1.00 84.38 319 VAL A CA 1
ATOM 2529 C C . VAL A 1 319 ? -26.432 2.278 -1.310 1.00 84.38 319 VAL A C 1
ATOM 2531 O O . VAL A 1 319 ? -26.731 1.106 -1.519 1.00 84.38 319 VAL A O 1
ATOM 2534 N N . GLY A 1 320 ? -25.320 2.834 -1.801 1.00 78.75 320 GLY A N 1
ATOM 2535 C CA . GLY A 1 320 ? -24.445 2.184 -2.783 1.00 78.75 320 GLY A CA 1
ATOM 2536 C C . GLY A 1 320 ? -23.838 0.857 -2.318 1.00 78.75 320 GLY A C 1
ATOM 2537 O O . GLY A 1 320 ? -23.626 -0.029 -3.139 1.00 78.75 320 GLY A O 1
ATOM 2538 N N . TYR A 1 321 ? -23.617 0.694 -1.010 1.00 76.00 321 TYR A N 1
ATOM 2539 C CA . TYR A 1 321 ? -23.099 -0.540 -0.399 1.00 76.00 321 TYR A CA 1
ATOM 2540 C C . TYR A 1 321 ? -24.185 -1.407 0.265 1.00 76.00 321 TYR A C 1
ATOM 2542 O O . TYR A 1 321 ? -23.860 -2.381 0.939 1.00 76.00 321 TYR A O 1
ATOM 2550 N N . ASN A 1 322 ? -25.470 -1.077 0.085 1.00 79.62 322 ASN A N 1
ATOM 2551 C CA . ASN A 1 322 ? -26.609 -1.803 0.663 1.00 79.62 322 ASN A CA 1
ATOM 2552 C C . ASN A 1 322 ? -26.558 -1.942 2.207 1.00 79.62 322 ASN A C 1
ATOM 2554 O O . ASN A 1 322 ? -26.837 -2.997 2.772 1.00 79.62 322 ASN A O 1
ATOM 2558 N N . LEU A 1 323 ? -26.205 -0.860 2.909 1.00 80.94 323 LEU A N 1
ATOM 2559 C CA . LEU A 1 323 ? -26.019 -0.818 4.370 1.00 80.94 323 LEU A CA 1
ATOM 2560 C C . LEU A 1 323 ? -27.200 -0.142 5.086 1.00 80.94 323 LEU A C 1
ATOM 2562 O O . LEU A 1 323 ? -27.008 0.777 5.880 1.00 80.94 323 LEU A O 1
ATOM 2566 N N . GLN A 1 324 ? -28.438 -0.523 4.760 1.00 75.75 324 GLN A N 1
ATOM 2567 C CA . GLN A 1 324 ? -29.636 0.219 5.198 1.00 75.75 324 GLN A CA 1
ATOM 2568 C C . GLN A 1 324 ? -30.613 -0.554 6.092 1.00 75.75 324 GLN A C 1
ATOM 2570 O O . GLN A 1 324 ? -31.538 0.060 6.620 1.00 75.75 324 GLN A O 1
ATOM 2575 N N . GLY A 1 325 ? -30.437 -1.869 6.244 1.00 73.12 325 GLY A N 1
ATOM 2576 C CA . GLY A 1 325 ? -31.314 -2.718 7.058 1.00 73.12 325 GLY A CA 1
ATOM 2577 C C . GLY A 1 325 ? -30.910 -2.763 8.532 1.00 73.12 325 GLY A C 1
ATOM 2578 O O . GLY A 1 325 ? -29.749 -2.535 8.853 1.00 73.12 325 GLY A O 1
ATOM 2579 N N . SER A 1 326 ? -31.842 -3.133 9.417 1.00 70.06 326 SER A N 1
ATOM 2580 C CA . SER A 1 326 ? -31.603 -3.283 10.866 1.00 70.06 326 SER A CA 1
ATOM 2581 C C . SER A 1 326 ? -30.443 -4.218 11.210 1.00 70.06 326 SER A C 1
ATOM 2583 O O . SER A 1 326 ? -29.784 -4.024 12.232 1.00 70.06 326 SER A O 1
ATOM 2585 N N . ASP A 1 327 ? -30.197 -5.195 10.338 1.00 71.31 327 ASP A N 1
ATOM 2586 C CA . ASP A 1 327 ? -29.179 -6.232 10.501 1.00 71.31 327 ASP A CA 1
ATOM 2587 C C . ASP A 1 327 ? -27.826 -5.821 9.906 1.00 71.31 327 ASP A C 1
ATOM 2589 O O . ASP A 1 327 ? -26.830 -6.527 10.070 1.00 71.31 327 ASP A O 1
ATOM 2593 N N . ALA A 1 328 ? -27.761 -4.679 9.209 1.00 74.62 328 ALA A N 1
ATOM 2594 C CA . ALA A 1 328 ? -26.500 -4.193 8.679 1.00 74.62 328 ALA A CA 1
ATOM 2595 C C . ALA A 1 328 ? -25.589 -3.736 9.835 1.00 74.62 328 ALA A C 1
ATOM 2597 O O . ALA A 1 328 ? -26.049 -3.096 10.790 1.00 74.62 328 ALA A O 1
ATOM 2598 N N . PRO A 1 329 ? -24.285 -4.055 9.771 1.00 77.25 329 PRO A N 1
ATOM 2599 C CA . PRO A 1 329 ? -23.361 -3.705 10.834 1.00 77.25 329 PRO A CA 1
ATOM 2600 C C . PRO A 1 329 ? -23.215 -2.180 10.943 1.00 77.25 329 PRO A C 1
ATOM 2602 O O . PRO A 1 329 ? -23.427 -1.459 9.961 1.00 77.25 329 PRO A O 1
ATOM 2605 N N . PRO A 1 330 ? -22.816 -1.662 12.120 1.00 82.62 330 PRO A N 1
ATOM 2606 C CA . PRO A 1 330 ? -22.494 -0.248 12.273 1.00 82.62 330 PRO A CA 1
ATOM 2607 C C . PRO A 1 330 ? -21.436 0.174 11.252 1.00 82.62 330 PRO A C 1
ATOM 2609 O O . PRO A 1 330 ? -20.651 -0.644 10.776 1.00 82.62 330 PRO A O 1
ATOM 2612 N N . VAL A 1 331 ? -21.400 1.462 10.921 1.00 88.50 331 VAL A N 1
ATOM 2613 C CA . VAL A 1 331 ? -20.449 2.001 9.945 1.00 88.50 331 VAL A CA 1
ATOM 2614 C C . VAL A 1 331 ? -19.582 3.043 10.619 1.00 88.50 331 VAL A C 1
ATOM 2616 O O . VAL A 1 331 ? -20.093 3.931 11.302 1.00 88.50 331 VAL A O 1
ATOM 2619 N N . VAL A 1 332 ? -18.263 2.928 10.460 1.00 90.56 332 VAL A N 1
ATOM 2620 C CA . VAL A 1 332 ? -17.311 3.801 11.154 1.00 90.56 332 VAL A CA 1
ATOM 2621 C C . VAL A 1 332 ? -16.422 4.523 10.165 1.00 90.56 332 VAL A C 1
ATOM 2623 O O . VAL A 1 332 ? -15.721 3.928 9.345 1.00 90.56 332 VAL A O 1
ATOM 2626 N N . TYR A 1 333 ? -16.417 5.843 10.285 1.00 89.62 333 TYR A N 1
ATOM 2627 C CA . TYR A 1 333 ? -15.500 6.708 9.574 1.00 89.62 333 TYR A CA 1
ATOM 2628 C C . TYR A 1 333 ? -14.260 6.977 10.418 1.00 89.62 333 TYR A C 1
ATOM 2630 O O . TYR A 1 333 ? -14.264 7.802 11.333 1.00 89.62 333 TYR A O 1
ATOM 2638 N N . ASN A 1 334 ? -13.179 6.281 10.086 1.00 86.06 334 ASN A N 1
ATOM 2639 C CA . ASN A 1 334 ? -11.858 6.469 10.663 1.00 86.06 334 ASN A CA 1
ATOM 2640 C C . ASN A 1 334 ? -11.210 7.695 10.018 1.00 86.06 334 ASN A C 1
ATOM 2642 O O . ASN A 1 334 ? -10.658 7.649 8.914 1.00 86.06 334 ASN A O 1
ATOM 2646 N N . LEU A 1 335 ? -11.305 8.828 10.704 1.00 81.06 335 LEU A N 1
ATOM 2647 C CA . LEU A 1 335 ? -10.676 10.064 10.285 1.00 81.06 335 LEU A CA 1
ATOM 2648 C C . LEU A 1 335 ? -9.188 10.008 10.660 1.00 81.06 335 LEU A C 1
ATOM 2650 O O . LEU A 1 335 ? -8.803 10.181 11.813 1.00 81.06 335 LEU A O 1
ATOM 2654 N N . LEU A 1 336 ? -8.339 9.780 9.656 1.00 72.62 336 LEU A N 1
ATOM 2655 C CA . LEU A 1 336 ? -6.877 9.733 9.791 1.00 72.62 336 LEU A CA 1
ATOM 2656 C C . LEU A 1 336 ? -6.243 11.140 9.675 1.00 72.62 336 LEU A C 1
ATOM 2658 O O . LEU A 1 336 ? -5.026 11.310 9.515 1.00 72.62 336 LEU A O 1
ATOM 2662 N N . THR A 1 337 ? -7.065 12.191 9.698 1.00 63.75 337 THR A N 1
ATOM 2663 C CA . THR A 1 337 ? -6.613 13.585 9.739 1.00 63.75 337 THR A CA 1
ATOM 2664 C C . THR A 1 337 ? -6.664 14.120 11.153 1.00 63.75 337 THR A C 1
ATOM 2666 O O . THR A 1 337 ? -7.659 14.005 11.851 1.00 63.75 337 THR A O 1
ATOM 2669 N N . SER A 1 338 ? -5.596 14.788 11.547 1.00 64.38 338 SER A N 1
ATOM 2670 C CA . SER A 1 338 ? -5.430 15.368 12.865 1.00 64.38 338 SER A CA 1
ATOM 2671 C C . SER A 1 338 ? -6.205 16.659 13.087 1.00 64.38 338 SER A C 1
ATOM 2673 O O . SER A 1 338 ? -6.178 17.522 12.218 1.00 64.38 338 SER A O 1
ATOM 2675 N N . LEU A 1 339 ? -6.752 16.867 14.291 1.00 79.00 339 LEU A N 1
ATOM 2676 C CA . LEU A 1 339 ? -7.059 18.222 14.771 1.00 79.00 339 LEU A CA 1
ATOM 2677 C C . LEU A 1 339 ? -5.729 18.966 15.004 1.00 79.00 339 LEU A C 1
ATOM 2679 O O . LEU A 1 339 ? -4.976 18.520 15.870 1.00 79.00 339 LEU A O 1
ATOM 2683 N N . PRO A 1 340 ? -5.391 20.033 14.263 1.00 75.06 340 PRO A N 1
ATOM 2684 C CA . PRO A 1 340 ? -4.069 20.655 14.308 1.00 75.06 340 PRO A CA 1
ATOM 2685 C C . PRO A 1 340 ? -3.766 21.344 15.651 1.00 75.06 340 PRO A C 1
ATOM 2687 O O . PRO A 1 340 ? -4.640 21.905 16.313 1.00 75.06 340 PRO A O 1
ATOM 2690 N N . ARG A 1 341 ? -2.491 21.337 16.058 1.00 70.00 341 ARG A N 1
ATOM 2691 C CA . ARG A 1 341 ? -1.946 22.232 17.090 1.00 70.00 341 ARG A CA 1
ATOM 2692 C C . ARG A 1 341 ? -1.676 23.591 16.451 1.00 70.00 341 ARG A C 1
ATOM 2694 O O . ARG A 1 341 ? -0.789 23.695 15.611 1.00 70.00 341 ARG A O 1
ATOM 2701 N N . GLY A 1 342 ? -2.401 24.621 16.879 1.00 72.69 342 GLY A N 1
ATOM 2702 C CA . GLY A 1 342 ? -2.252 25.975 16.343 1.00 72.69 342 GLY A CA 1
ATOM 2703 C C . GLY A 1 342 ? -3.130 26.220 15.115 1.00 72.69 342 GLY A C 1
ATOM 2704 O O . GLY A 1 342 ? -4.279 25.789 15.087 1.00 72.69 342 GLY A O 1
ATOM 2705 N N . GLN A 1 343 ? -2.608 26.950 14.127 1.00 72.31 343 GLN A N 1
ATOM 2706 C CA . GLN A 1 343 ? -3.376 27.399 12.963 1.00 72.31 343 GLN A CA 1
ATOM 2707 C C . GLN A 1 343 ? -3.812 26.234 12.060 1.00 72.31 343 GLN A C 1
ATOM 2709 O O . GLN A 1 343 ? -3.007 25.375 11.695 1.00 72.31 343 GLN A O 1
ATOM 2714 N N . ASP A 1 344 ? -5.077 26.250 11.634 1.00 72.88 344 ASP A N 1
ATOM 2715 C CA . ASP A 1 344 ? -5.652 25.265 10.711 1.00 72.88 344 ASP A CA 1
ATOM 2716 C C . ASP A 1 344 ? -5.274 25.547 9.243 1.00 72.88 344 ASP A C 1
ATOM 2718 O O . ASP A 1 344 ? -6.116 25.841 8.397 1.00 72.88 344 ASP A O 1
ATOM 2722 N N . SER A 1 345 ? -3.980 25.482 8.925 1.00 58.84 345 SER A N 1
ATOM 2723 C CA . SER A 1 345 ? -3.430 25.861 7.610 1.00 58.84 345 SER A CA 1
ATOM 2724 C C . SER A 1 345 ? -3.893 24.983 6.438 1.00 58.84 345 SER A C 1
ATOM 2726 O O . SER A 1 345 ? -3.736 25.367 5.282 1.00 58.84 345 SER A O 1
ATOM 2728 N N . CYS A 1 346 ? -4.456 23.803 6.717 1.00 66.31 346 CYS A N 1
ATOM 2729 C CA . CYS A 1 346 ? -4.915 22.839 5.710 1.00 66.31 346 CYS A CA 1
ATOM 2730 C C . CYS A 1 346 ? -6.429 22.563 5.762 1.00 66.31 346 CYS A C 1
ATOM 2732 O O . CYS A 1 346 ? -6.890 21.645 5.066 1.00 66.31 346 CYS A O 1
ATOM 2734 N N . GLU A 1 347 ? -7.180 23.337 6.559 1.00 74.75 347 GLU A N 1
ATOM 2735 C CA . GLU A 1 347 ? -8.619 23.159 6.824 1.00 74.75 347 GLU A CA 1
ATOM 2736 C C . GLU A 1 347 ? -8.956 21.766 7.404 1.00 74.75 347 GLU A C 1
ATOM 2738 O O . GLU A 1 347 ? -10.029 21.211 7.156 1.00 74.75 347 GLU A O 1
ATOM 2743 N N . GLN A 1 348 ? -8.024 21.154 8.142 1.00 76.62 348 GLN A N 1
ATOM 2744 C CA . GLN A 1 348 ? -8.198 19.840 8.764 1.00 76.62 348 GLN A CA 1
ATOM 2745 C C . GLN A 1 348 ? -9.223 19.895 9.893 1.00 76.62 348 GLN A C 1
ATOM 2747 O O . GLN A 1 348 ? -10.105 19.037 9.955 1.00 76.62 348 GLN A O 1
ATOM 2752 N N . GLU A 1 349 ? -9.143 20.910 10.761 1.00 82.19 349 GLU A N 1
ATOM 2753 C CA . GLU A 1 349 ? -10.139 21.084 11.817 1.00 82.19 349 GLU A CA 1
ATOM 2754 C C . GLU A 1 349 ? -11.497 21.391 11.191 1.00 82.19 349 GLU A C 1
ATOM 2756 O O . GLU A 1 349 ? -12.485 20.739 11.518 1.00 82.19 349 GLU A O 1
ATOM 2761 N N . ALA A 1 350 ? -11.547 22.337 10.251 1.00 82.25 350 ALA A N 1
ATOM 2762 C CA . ALA A 1 350 ? -12.779 22.696 9.557 1.00 82.25 350 ALA A CA 1
ATOM 2763 C C . ALA A 1 350 ? -13.444 21.483 8.880 1.00 82.25 350 ALA A C 1
ATOM 2765 O O . ALA A 1 350 ? -14.649 21.277 9.046 1.00 82.25 350 ALA A O 1
ATOM 2766 N N . SER A 1 351 ? -12.670 20.643 8.183 1.00 80.88 351 SER A N 1
ATOM 2767 C CA . SER A 1 351 ? -13.175 19.410 7.568 1.00 80.88 351 SER A CA 1
ATOM 2768 C C . SER A 1 351 ? -13.701 18.427 8.615 1.00 80.88 351 SER A C 1
ATOM 2770 O O . SER A 1 351 ? -14.795 17.895 8.439 1.00 80.88 351 SER A O 1
ATOM 2772 N N . ALA A 1 352 ? -12.971 18.211 9.714 1.00 85.38 352 ALA A N 1
ATOM 2773 C CA . ALA A 1 352 ? -13.402 17.319 10.791 1.00 85.38 352 ALA A CA 1
ATOM 2774 C C . ALA A 1 352 ? -14.733 17.781 11.407 1.00 85.38 352 ALA A C 1
ATOM 2776 O O . ALA A 1 352 ? -15.652 16.983 11.565 1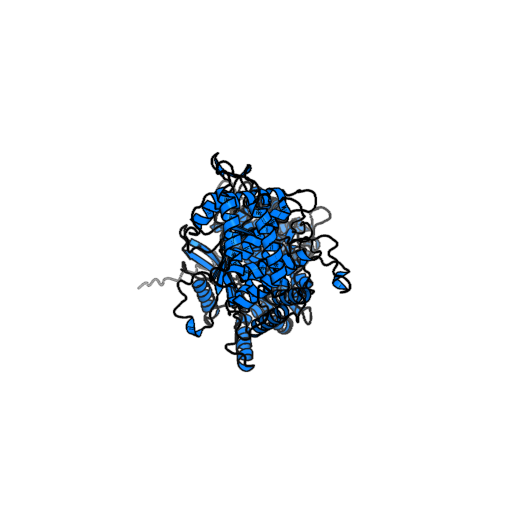.00 85.38 352 ALA A O 1
ATOM 2777 N N . LYS A 1 353 ? -14.877 19.087 11.674 1.00 87.31 353 LYS A N 1
ATOM 2778 C CA . LYS A 1 353 ? -16.115 19.677 12.214 1.00 87.31 353 LYS A CA 1
ATOM 2779 C C . LYS A 1 353 ? -17.319 19.418 11.309 1.00 87.31 353 LYS A C 1
ATOM 2781 O O . LYS A 1 353 ? -18.390 19.084 11.814 1.00 87.31 353 LYS A O 1
ATOM 2786 N N . LYS A 1 354 ? -17.152 19.570 9.990 1.00 87.25 354 LYS A N 1
ATOM 2787 C CA . LYS A 1 354 ? -18.220 19.279 9.023 1.00 87.25 354 LYS A CA 1
ATOM 2788 C C . LYS A 1 354 ? -18.581 17.794 9.034 1.00 87.25 354 LYS A C 1
ATOM 2790 O O . LYS A 1 354 ? -19.759 17.474 9.083 1.00 87.25 354 LYS A O 1
ATOM 2795 N N . ILE A 1 355 ? -17.591 16.900 9.089 1.00 88.62 355 ILE A N 1
ATOM 2796 C CA . ILE A 1 355 ? -17.825 15.449 9.167 1.00 88.62 355 ILE A CA 1
ATOM 2797 C C . ILE A 1 355 ? -18.588 15.072 10.440 1.00 88.62 355 ILE A C 1
ATOM 2799 O O . ILE A 1 355 ? -19.556 14.324 10.362 1.00 88.62 355 ILE A O 1
ATOM 2803 N N . PHE A 1 356 ? -18.213 15.623 11.598 1.00 90.81 356 PHE A N 1
ATOM 2804 C CA . PHE A 1 356 ? -18.917 15.360 12.861 1.00 90.81 356 PHE A CA 1
ATOM 2805 C C . PHE A 1 356 ? -20.379 15.803 12.780 1.00 90.81 356 PHE A C 1
ATOM 2807 O O . PHE A 1 356 ? -21.290 15.044 13.109 1.00 90.81 356 PHE A O 1
ATOM 2814 N N . LYS A 1 357 ? -20.621 17.021 12.280 1.00 89.62 357 LYS A N 1
ATOM 2815 C CA . LYS A 1 357 ? -21.980 17.545 12.107 1.00 89.62 357 LYS A CA 1
ATOM 2816 C C . LYS A 1 357 ? -22.791 16.732 11.105 1.00 89.62 357 LYS A C 1
ATOM 2818 O O . LYS A 1 357 ? -23.948 16.446 11.407 1.00 89.62 357 LYS A O 1
ATOM 2823 N N . GLY A 1 358 ? -22.192 16.358 9.977 1.00 89.75 358 GLY A N 1
ATOM 2824 C CA . GLY A 1 358 ? -22.826 15.565 8.930 1.00 89.75 358 GLY A CA 1
ATOM 2825 C C . GLY A 1 358 ? -23.171 14.154 9.380 1.00 89.75 358 GLY A C 1
ATOM 2826 O O . GLY A 1 358 ? -24.264 13.689 9.079 1.00 89.75 358 GLY A O 1
ATOM 2827 N N . ALA A 1 359 ? -22.314 13.512 10.182 1.00 90.94 359 ALA A N 1
ATOM 2828 C CA . ALA A 1 359 ? -22.601 12.211 10.784 1.00 90.94 359 ALA A CA 1
ATOM 2829 C C . ALA A 1 359 ? -23.812 12.276 11.724 1.00 90.94 359 ALA A C 1
ATOM 2831 O O . ALA A 1 359 ? -24.735 11.475 11.608 1.00 90.94 359 ALA A O 1
ATOM 2832 N N . HIS A 1 360 ? -23.858 13.264 12.622 1.00 91.94 360 HIS A N 1
ATOM 2833 C CA . HIS A 1 360 ? -25.019 13.447 13.490 1.00 91.94 360 HIS A CA 1
ATOM 2834 C C . HIS A 1 360 ? -26.293 13.797 12.718 1.00 91.94 360 HIS A C 1
ATOM 2836 O O . HIS A 1 360 ? -27.352 13.285 13.051 1.00 91.94 360 HIS A O 1
ATOM 2842 N N . HIS A 1 361 ? -26.204 14.664 11.706 1.00 90.19 361 HIS A N 1
ATOM 2843 C CA . HIS A 1 361 ? -27.364 15.026 10.895 1.00 90.19 361 HIS A CA 1
ATOM 2844 C C . HIS A 1 361 ? -27.886 13.816 10.113 1.00 90.19 361 HIS A C 1
ATOM 2846 O O . HIS A 1 361 ? -29.076 13.538 10.159 1.00 90.19 361 HIS A O 1
ATOM 2852 N N . TYR A 1 362 ? -26.996 13.036 9.492 1.00 89.31 362 TYR A N 1
ATOM 2853 C CA . TYR A 1 362 ? -27.361 11.764 8.874 1.00 89.31 362 TYR A CA 1
ATOM 2854 C C . TYR A 1 362 ? -28.074 10.844 9.880 1.00 89.31 362 TYR A C 1
ATOM 2856 O O . TYR A 1 362 ? -29.189 10.411 9.602 1.00 89.31 362 TYR A O 1
ATOM 2864 N N . ASN A 1 363 ? -27.489 10.628 11.065 1.00 90.25 363 ASN A N 1
ATOM 2865 C CA . ASN A 1 363 ? -28.067 9.767 12.102 1.00 90.25 363 ASN A CA 1
ATOM 2866 C C . ASN A 1 363 ? -29.426 10.265 12.619 1.00 90.25 363 ASN A C 1
ATOM 2868 O O . ASN A 1 363 ? -30.280 9.445 12.917 1.00 90.25 363 ASN A O 1
ATOM 2872 N N . ALA A 1 364 ? -29.642 11.581 12.706 1.00 88.44 364 ALA A N 1
ATOM 2873 C CA . ALA A 1 364 ? -30.917 12.159 13.137 1.00 88.44 364 ALA A CA 1
ATOM 2874 C C . ALA A 1 364 ? -32.037 11.984 12.098 1.00 88.44 364 ALA A C 1
ATOM 2876 O O . ALA A 1 364 ? -33.207 12.000 12.452 1.00 88.44 364 ALA A O 1
ATOM 2877 N N . THR A 1 365 ? -31.691 11.807 10.817 1.00 82.44 365 THR A N 1
ATOM 2878 C CA . THR A 1 365 ? -32.667 11.602 9.728 1.00 82.44 365 THR A CA 1
ATOM 2879 C C . THR A 1 365 ? -33.021 10.133 9.479 1.00 82.44 365 THR A C 1
ATOM 2881 O O . THR A 1 365 ? -33.601 9.821 8.436 1.00 82.44 365 THR A O 1
ATOM 2884 N N . ARG A 1 366 ? -32.623 9.210 10.364 1.00 74.31 366 ARG A N 1
ATOM 2885 C CA . ARG A 1 366 ? -32.937 7.783 10.224 1.00 74.31 366 ARG A CA 1
ATOM 2886 C C . ARG A 1 366 ? -33.657 7.270 11.457 1.00 74.31 366 ARG A C 1
ATOM 2888 O O . ARG A 1 366 ? -33.153 7.397 12.565 1.00 74.31 366 ARG A O 1
ATOM 2895 N N . ASP A 1 367 ? -34.771 6.592 11.211 1.00 62.16 367 ASP A N 1
ATOM 2896 C CA . ASP A 1 367 ? -35.517 5.880 12.248 1.00 62.16 367 ASP A CA 1
ATOM 2897 C C . ASP A 1 367 ? -34.943 4.475 12.519 1.00 62.16 367 ASP A C 1
ATOM 2899 O O . ASP A 1 367 ? -35.174 3.911 13.585 1.00 62.16 367 ASP A O 1
ATOM 2903 N N . ASN A 1 368 ? -34.130 3.932 11.595 1.00 60.59 368 ASN A N 1
ATOM 2904 C CA . ASN A 1 368 ? -33.538 2.592 11.674 1.00 60.59 368 ASN A CA 1
ATOM 2905 C C . ASN A 1 368 ? -31.998 2.598 11.650 1.00 60.59 368 ASN A C 1
ATOM 2907 O O . ASN A 1 368 ? -31.355 3.431 11.004 1.00 60.59 368 ASN A O 1
ATOM 2911 N N . ARG A 1 369 ? -31.419 1.607 12.343 1.00 69.44 369 ARG A N 1
ATOM 2912 C CA . ARG A 1 369 ? -29.994 1.230 12.306 1.00 69.44 369 ARG A CA 1
ATOM 2913 C C . ARG A 1 369 ? -29.617 0.646 10.929 1.00 69.44 369 ARG A C 1
ATOM 2915 O O . ARG A 1 369 ? -30.513 0.152 10.247 1.00 69.44 369 ARG A O 1
ATOM 2922 N N . PRO A 1 370 ? -28.328 0.663 10.534 1.00 75.88 370 PRO A N 1
ATOM 2923 C CA . PRO A 1 370 ? -27.144 1.091 11.289 1.00 75.88 370 PRO A CA 1
ATOM 2924 C C . PRO A 1 370 ? -26.887 2.601 11.296 1.00 75.88 370 PRO A C 1
ATOM 2926 O O . PRO A 1 370 ? -27.083 3.312 10.309 1.00 75.88 370 PRO A O 1
ATOM 2929 N N . LEU A 1 371 ? -26.358 3.073 12.429 1.00 85.94 371 LEU A N 1
ATOM 2930 C CA . LEU A 1 371 ? -25.832 4.429 12.575 1.00 85.94 371 LEU A CA 1
ATOM 2931 C C . LEU A 1 371 ? -24.419 4.550 11.988 1.00 85.94 371 LEU A C 1
ATOM 2933 O O . LEU A 1 371 ? -23.677 3.572 11.857 1.00 85.94 371 LEU A O 1
ATOM 2937 N N . PHE A 1 372 ? -24.046 5.791 11.689 1.00 89.56 372 PHE A N 1
ATOM 2938 C CA . PHE A 1 372 ? -22.729 6.182 11.208 1.00 89.56 372 PHE A CA 1
ATOM 2939 C C . PHE A 1 372 ? -21.934 6.869 12.323 1.00 89.56 372 PHE A C 1
ATOM 2941 O O . PHE A 1 372 ? -22.304 7.949 12.796 1.00 89.56 372 PHE A O 1
ATOM 2948 N N . TYR A 1 373 ? -20.826 6.262 12.736 1.00 92.06 373 TYR A N 1
ATOM 2949 C CA . TYR A 1 373 ? -19.950 6.776 13.787 1.00 92.06 373 TYR A CA 1
ATOM 2950 C C . TYR A 1 373 ? -18.646 7.322 13.208 1.00 92.06 373 TYR A C 1
ATOM 2952 O O . TYR A 1 373 ? -18.254 7.007 12.085 1.00 92.06 373 TYR A O 1
ATOM 2960 N N . VAL A 1 374 ? -17.944 8.144 13.989 1.00 91.31 374 VAL A N 1
ATOM 2961 C CA . VAL A 1 374 ? -16.679 8.756 13.575 1.00 91.31 374 VAL A CA 1
ATOM 2962 C C . VAL A 1 374 ? -15.608 8.466 14.616 1.00 91.31 374 VAL A C 1
ATOM 2964 O O . VAL A 1 374 ? -15.758 8.821 15.781 1.00 91.31 374 VAL A O 1
ATOM 2967 N N . MET A 1 375 ? -14.495 7.879 14.187 1.00 89.88 375 MET A N 1
ATOM 2968 C CA . MET A 1 375 ? -13.309 7.684 15.014 1.00 89.88 375 MET A CA 1
ATOM 2969 C C . MET A 1 375 ? -12.206 8.633 14.544 1.00 89.88 375 MET A C 1
ATOM 2971 O O . MET A 1 375 ? -11.685 8.486 13.443 1.00 89.88 375 MET A O 1
ATOM 2975 N N . ASN A 1 376 ? -11.835 9.615 15.369 1.00 85.69 376 ASN A N 1
ATOM 2976 C CA . ASN A 1 376 ? -10.834 10.629 15.018 1.00 85.69 376 ASN A CA 1
ATOM 2977 C C . ASN A 1 376 ? -9.663 10.651 16.008 1.00 85.69 376 ASN A C 1
ATOM 2979 O O . ASN A 1 376 ? -9.488 11.620 16.748 1.00 85.69 376 ASN A O 1
ATOM 2983 N N . LEU A 1 377 ? -8.876 9.573 16.060 1.00 84.19 377 LEU A N 1
ATOM 2984 C CA . LEU A 1 377 ? -7.746 9.488 16.992 1.00 84.19 377 LEU A CA 1
ATOM 2985 C C . LEU A 1 377 ? -6.511 10.273 16.489 1.00 84.19 377 LEU A C 1
ATOM 2987 O O . LEU A 1 377 ? -6.246 10.337 15.286 1.00 84.19 377 LEU A O 1
ATOM 2991 N N . PRO A 1 378 ? -5.725 10.878 17.397 1.00 74.94 378 PRO A N 1
ATOM 2992 C CA . PRO A 1 378 ? -4.614 11.759 17.073 1.00 74.94 378 PRO A CA 1
ATOM 2993 C C . PRO A 1 378 ? -3.366 10.988 16.616 1.00 74.94 378 PRO A C 1
ATOM 2995 O O . PRO A 1 378 ? -2.445 10.762 17.392 1.00 74.94 378 PRO A O 1
ATOM 2998 N N . ILE A 1 379 ? -3.274 10.688 15.324 1.00 67.88 379 ILE A N 1
ATOM 2999 C CA . ILE A 1 379 ? -2.195 9.868 14.739 1.00 67.88 379 ILE A CA 1
ATOM 3000 C C . ILE A 1 379 ? -0.910 10.617 14.299 1.00 67.88 379 ILE A C 1
ATOM 3002 O O . ILE A 1 379 ? -0.169 10.112 13.462 1.00 67.88 379 ILE A O 1
ATOM 3006 N N . ASN A 1 380 ? -0.624 11.833 14.797 1.00 64.44 380 ASN A N 1
ATOM 3007 C CA . ASN A 1 380 ? 0.641 12.550 14.513 1.00 64.44 380 ASN A CA 1
ATOM 3008 C C . ASN A 1 380 ? 1.064 13.580 15.589 1.00 64.44 380 ASN A C 1
ATOM 3010 O O . ASN A 1 380 ? 0.279 13.971 16.450 1.00 64.44 380 ASN A O 1
ATOM 3014 N N . GLN A 1 381 ? 2.297 14.106 15.547 1.00 53.41 381 GLN A N 1
ATOM 3015 C CA . GLN A 1 381 ? 2.755 15.117 16.522 1.00 53.41 381 GLN A CA 1
ATOM 3016 C C . GLN A 1 381 ? 2.089 16.494 16.376 1.00 53.41 381 GLN A C 1
ATOM 3018 O O . GLN A 1 381 ? 2.026 17.240 17.358 1.00 53.41 381 GLN A O 1
ATOM 3023 N N . HIS A 1 382 ? 1.558 16.814 15.197 1.00 61.84 382 HIS A N 1
ATOM 3024 C CA . HIS A 1 382 ? 0.826 18.050 14.917 1.00 61.84 382 HIS A CA 1
ATOM 3025 C C . HIS A 1 382 ? -0.639 17.984 15.373 1.00 61.84 382 HIS A C 1
ATOM 3027 O O . HIS A 1 382 ? -1.334 18.983 15.253 1.00 61.84 382 HIS A O 1
ATOM 3033 N N . THR A 1 383 ? -1.110 16.861 15.932 1.00 71.00 383 THR A N 1
ATOM 3034 C CA . THR A 1 383 ? -2.469 16.733 16.483 1.00 71.00 383 THR A CA 1
ATOM 3035 C C . THR A 1 383 ? -2.613 17.360 17.869 1.00 71.00 383 THR A C 1
ATOM 3037 O O . THR A 1 383 ? -1.671 17.406 18.663 1.00 71.00 383 THR A O 1
ATOM 3040 N N . GLN A 1 384 ? -3.810 17.752 18.265 1.00 77.88 384 GLN A N 1
ATOM 3041 C CA . GLN A 1 384 ? -4.125 17.950 19.677 1.00 77.88 384 GLN A CA 1
ATOM 3042 C C . GLN A 1 384 ? -4.253 16.594 20.390 1.00 77.88 384 GLN A C 1
ATOM 3044 O O . GLN A 1 384 ? -4.606 15.592 19.773 1.00 77.88 384 GLN A O 1
ATOM 3049 N N . PHE A 1 385 ? -3.938 16.555 21.687 1.00 85.94 385 PHE A N 1
ATOM 3050 C CA . PHE A 1 385 ? -4.331 15.420 22.530 1.00 85.94 385 PHE A CA 1
ATOM 3051 C C . PHE A 1 385 ? -5.855 15.411 22.664 1.00 85.94 385 PHE A C 1
ATOM 3053 O O . PHE A 1 385 ? -6.457 16.481 22.691 1.00 85.94 385 PHE A O 1
ATOM 3060 N N . LEU A 1 386 ? -6.497 14.255 22.770 1.00 89.81 386 LEU A N 1
ATOM 3061 C CA . LEU A 1 386 ? -7.937 14.191 23.019 1.00 89.81 386 LEU A CA 1
ATOM 3062 C C . LEU A 1 386 ? -8.203 14.030 24.510 1.00 89.81 386 LEU A C 1
ATOM 3064 O O . LEU A 1 386 ? -7.714 13.082 25.119 1.00 89.81 386 LEU A O 1
ATOM 3068 N N . HIS A 1 387 ? -8.979 14.948 25.081 1.00 91.75 387 HIS A N 1
ATOM 3069 C CA . HIS A 1 387 ? -9.431 14.908 26.469 1.00 91.75 387 HIS A CA 1
ATOM 3070 C C . HIS A 1 387 ? -10.690 15.764 26.644 1.00 91.75 387 HIS A C 1
ATOM 3072 O O . HIS A 1 387 ? -10.927 16.718 25.895 1.00 91.75 387 HIS A O 1
ATOM 3078 N N . TYR A 1 388 ? -11.490 15.445 27.660 1.00 94.06 388 TYR A N 1
ATOM 3079 C CA . TYR A 1 388 ? -12.794 16.070 27.885 1.00 94.06 388 TYR A CA 1
ATOM 3080 C C . TYR A 1 388 ? -12.731 17.476 28.487 1.00 94.06 388 TYR A C 1
ATOM 3082 O O . TYR A 1 388 ? -13.729 18.191 28.474 1.00 94.06 388 TYR A O 1
ATOM 3090 N N . ASP A 1 389 ? -11.554 17.919 28.924 1.00 90.75 389 ASP A N 1
ATOM 3091 C CA . ASP A 1 389 ? -11.322 19.296 29.386 1.00 90.75 389 ASP A CA 1
ATOM 3092 C C . ASP A 1 389 ? -10.709 20.187 28.287 1.00 90.75 389 ASP A C 1
ATOM 3094 O O . ASP A 1 389 ? -10.357 21.334 28.532 1.00 90.75 389 ASP A O 1
ATOM 3098 N N . GLY A 1 390 ? -10.574 19.664 27.060 1.00 88.25 390 GLY A N 1
ATOM 3099 C CA . GLY A 1 390 ? -10.011 20.384 25.917 1.00 88.25 390 GLY A CA 1
ATOM 3100 C C . GLY A 1 390 ? -10.996 21.334 25.230 1.00 88.25 390 GLY A C 1
ATOM 3101 O O . GLY A 1 390 ? -12.072 21.657 25.738 1.00 88.25 390 GLY A O 1
ATOM 3102 N N . SER A 1 391 ? -10.639 21.768 24.024 1.00 89.50 391 SER A N 1
ATOM 3103 C CA . SER A 1 391 ? -11.502 22.553 23.143 1.00 89.50 391 SER A CA 1
ATOM 3104 C C . SER A 1 391 ? -12.796 21.814 22.794 1.00 89.50 391 SER A C 1
ATOM 3106 O O . SER A 1 391 ? -12.878 20.587 22.830 1.00 89.50 391 SER A O 1
ATOM 3108 N N . LYS A 1 392 ? -13.815 22.573 22.374 1.00 90.12 392 LYS A N 1
ATOM 3109 C CA . LYS A 1 392 ? -15.118 22.037 21.939 1.00 90.12 392 LYS A CA 1
ATOM 3110 C C . LYS A 1 392 ? -14.969 20.919 20.890 1.00 90.12 392 LYS A C 1
ATOM 3112 O O . LYS A 1 392 ? -15.707 19.946 20.944 1.00 90.12 392 LYS A O 1
ATOM 3117 N N . THR A 1 393 ? -14.010 21.041 19.970 1.00 89.06 393 THR A N 1
ATOM 3118 C CA . THR A 1 393 ? -13.743 20.034 18.930 1.00 89.06 393 THR A CA 1
ATOM 3119 C C . THR A 1 393 ? -13.038 18.793 19.486 1.00 89.06 393 THR A C 1
ATOM 3121 O O . THR A 1 393 ? -13.368 17.686 19.076 1.00 89.06 393 THR A O 1
ATOM 3124 N N . GLN A 1 394 ? -12.103 18.950 20.435 1.00 90.75 394 GLN A N 1
ATOM 3125 C CA . GLN A 1 394 ? -11.435 17.815 21.092 1.00 90.75 394 GLN A CA 1
ATOM 3126 C C . GLN A 1 394 ? -12.424 16.965 2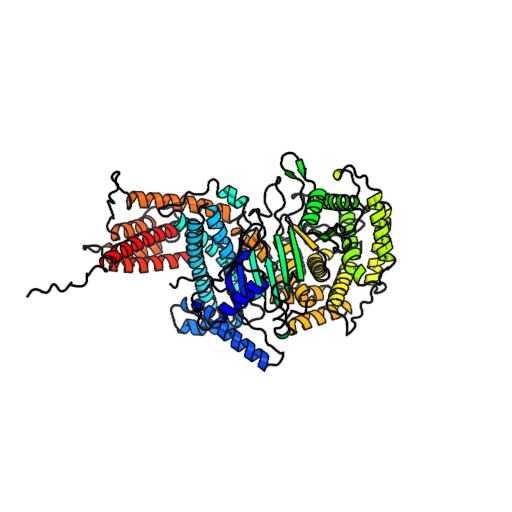1.892 1.00 90.75 394 GLN A C 1
ATOM 3128 O O . GLN A 1 394 ? -12.376 15.740 21.806 1.00 90.75 394 GLN A O 1
ATOM 3133 N N . LYS A 1 395 ? -13.325 17.616 22.644 1.00 93.19 395 LYS A N 1
ATOM 3134 C CA . LYS A 1 395 ? -14.367 16.929 23.420 1.00 93.19 395 LYS A CA 1
ATOM 3135 C C . LYS A 1 395 ? -15.275 16.108 22.511 1.00 93.19 395 LYS A C 1
ATOM 3137 O O . LYS A 1 395 ? -15.510 14.941 22.796 1.00 93.19 395 LYS A O 1
ATOM 3142 N N . GLU A 1 396 ? -15.725 16.705 21.407 1.00 94.25 396 GLU A N 1
ATOM 3143 C CA . GLU A 1 396 ? -16.575 16.023 20.429 1.00 94.25 396 GLU A CA 1
ATOM 3144 C C . GLU A 1 396 ? -15.861 14.848 19.761 1.00 94.25 396 GLU A C 1
ATOM 3146 O O . GLU A 1 396 ? -16.413 13.757 19.688 1.00 94.25 396 GLU A O 1
ATOM 3151 N N . ALA A 1 397 ? -14.613 15.040 19.329 1.00 92.62 397 ALA A N 1
ATOM 3152 C CA . ALA A 1 397 ? -13.835 13.983 18.692 1.00 92.62 397 ALA A CA 1
ATOM 3153 C C . ALA A 1 397 ? -13.616 12.778 19.622 1.00 92.62 397 ALA A C 1
ATOM 3155 O O . ALA A 1 397 ? -13.721 11.640 19.168 1.00 92.62 397 ALA A O 1
ATOM 3156 N N . LEU A 1 398 ? -13.335 13.017 20.911 1.00 94.31 398 LEU A N 1
ATOM 3157 C CA . LEU A 1 398 ? -13.202 11.937 21.891 1.00 94.31 398 LEU A CA 1
ATOM 3158 C C . LEU A 1 398 ? -14.539 11.246 22.165 1.00 94.31 398 LEU A C 1
ATOM 3160 O O . LEU A 1 398 ? -14.580 10.024 22.226 1.00 94.31 398 LEU A O 1
ATOM 3164 N N . LEU A 1 399 ? -15.621 12.017 22.304 1.00 95.44 399 LEU A N 1
ATOM 3165 C CA . LEU A 1 399 ? -16.950 11.469 22.568 1.00 95.44 399 LEU A CA 1
ATOM 3166 C C . LEU A 1 399 ? -17.448 10.603 21.404 1.00 95.44 399 LEU A C 1
ATOM 3168 O O . LEU A 1 399 ? -17.990 9.529 21.630 1.00 95.44 399 LEU A O 1
ATOM 3172 N N . LEU A 1 400 ? -17.218 11.028 20.160 1.00 94.56 400 LEU A N 1
ATOM 3173 C CA . LEU A 1 400 ? -17.542 10.242 18.966 1.00 94.56 400 LEU A CA 1
ATOM 3174 C C . LEU A 1 400 ? -16.717 8.949 18.875 1.00 94.56 400 LEU A C 1
ATOM 3176 O O . LEU A 1 400 ? -17.265 7.906 18.523 1.00 94.56 400 LEU A O 1
ATOM 3180 N N . ALA A 1 401 ? -15.430 8.999 19.236 1.00 93.62 401 ALA A N 1
ATOM 3181 C CA . ALA A 1 401 ? -14.591 7.805 19.305 1.00 93.62 401 ALA A CA 1
ATOM 3182 C C . ALA A 1 401 ? -15.057 6.839 20.409 1.00 93.62 401 ALA A C 1
ATOM 3184 O O . ALA A 1 401 ? -15.124 5.636 20.170 1.00 93.62 401 ALA A O 1
ATOM 3185 N N . ASP A 1 402 ? -15.442 7.359 21.580 1.00 95.19 402 ASP A N 1
ATOM 3186 C CA . ASP A 1 402 ? -16.035 6.561 22.658 1.00 95.19 402 ASP A CA 1
ATOM 3187 C C . ASP A 1 402 ? -17.352 5.903 22.204 1.00 95.19 402 ASP A C 1
ATOM 3189 O O . ASP A 1 402 ? -17.540 4.713 22.440 1.00 95.19 402 ASP A O 1
ATOM 3193 N N . LEU A 1 403 ? -18.231 6.632 21.500 1.00 94.12 403 LEU A N 1
ATOM 3194 C CA . LEU A 1 403 ? -19.459 6.065 20.926 1.00 94.12 403 LEU A CA 1
ATOM 3195 C C . LEU A 1 403 ? -19.152 4.935 19.937 1.00 94.12 403 LEU A C 1
ATOM 3197 O O . LEU A 1 403 ? -19.773 3.878 20.017 1.00 94.12 403 LEU A O 1
ATOM 3201 N N . ALA A 1 404 ? -18.176 5.123 19.044 1.00 93.25 404 ALA A N 1
ATOM 3202 C CA . ALA A 1 404 ? -17.751 4.063 18.134 1.00 93.25 404 ALA A CA 1
ATOM 3203 C C . ALA A 1 404 ? -17.304 2.816 18.918 1.00 93.25 404 ALA A C 1
ATOM 3205 O O . ALA A 1 404 ? -17.833 1.737 18.685 1.00 93.25 404 ALA A O 1
ATOM 3206 N N . MET A 1 405 ? -16.421 2.964 19.913 1.00 92.88 405 MET A N 1
ATOM 3207 C CA . MET A 1 405 ? -15.947 1.840 20.737 1.00 92.88 405 MET A CA 1
ATOM 3208 C C . MET A 1 405 ? -17.085 1.115 21.467 1.00 92.88 405 MET A C 1
ATOM 3210 O O . MET A 1 405 ? -17.113 -0.117 21.490 1.00 92.88 405 MET A O 1
ATOM 3214 N N . VAL A 1 406 ? -18.033 1.862 22.043 1.00 91.06 406 VAL A N 1
ATOM 3215 C CA . VAL A 1 406 ? -19.179 1.292 22.768 1.00 91.06 406 VAL A CA 1
ATOM 3216 C C . VAL A 1 406 ? -20.065 0.467 21.838 1.00 91.06 406 VAL A C 1
ATOM 3218 O O . VAL A 1 406 ? -20.432 -0.656 22.177 1.00 91.06 406 VAL A O 1
ATOM 3221 N N . HIS A 1 407 ? -20.391 1.006 20.664 1.00 87.88 407 HIS A N 1
ATOM 3222 C CA . HIS A 1 407 ? -21.363 0.399 19.758 1.00 87.88 407 HIS A CA 1
ATOM 3223 C C . HIS A 1 407 ? -20.779 -0.644 18.800 1.00 87.88 407 HIS A C 1
ATOM 3225 O O . HIS A 1 407 ? -21.564 -1.313 18.127 1.00 87.88 407 HIS A O 1
ATOM 3231 N N . THR A 1 408 ? -19.450 -0.794 18.729 1.00 88.38 408 THR A N 1
ATOM 3232 C CA . THR A 1 408 ? -18.810 -1.776 17.835 1.00 88.38 408 THR A CA 1
ATOM 3233 C C . THR A 1 408 ? -17.911 -2.803 18.511 1.00 88.38 408 THR A C 1
ATOM 3235 O O . THR A 1 408 ? -17.690 -3.833 17.901 1.00 88.38 408 THR A O 1
ATOM 3238 N N . VAL A 1 409 ? -17.321 -2.525 19.679 1.00 88.88 409 VAL A N 1
ATOM 3239 C CA . VAL A 1 409 ? -16.385 -3.460 20.345 1.00 88.88 409 VAL A CA 1
ATOM 3240 C C . VAL A 1 409 ? -16.935 -3.874 21.699 1.00 88.88 409 VAL A C 1
ATOM 3242 O O . VAL A 1 409 ? -17.084 -5.050 21.998 1.00 88.88 409 VAL A O 1
ATOM 3245 N N . LEU A 1 410 ? -17.268 -2.895 22.540 1.00 87.25 410 LEU A N 1
ATOM 3246 C CA . LEU A 1 410 ? -17.683 -3.178 23.909 1.00 87.25 410 LEU A CA 1
ATOM 3247 C C . LEU A 1 410 ? -19.005 -3.953 23.966 1.00 87.25 410 LEU A C 1
ATOM 3249 O O . LEU A 1 410 ? -19.169 -4.810 24.827 1.00 87.25 410 LEU A O 1
ATOM 3253 N N . LYS A 1 411 ? -19.940 -3.651 23.059 1.00 82.19 411 LYS A N 1
ATOM 3254 C CA . LYS A 1 411 ? -21.226 -4.349 22.962 1.00 82.19 411 LYS A CA 1
ATOM 3255 C C . LYS A 1 411 ? -21.059 -5.862 22.779 1.00 82.19 411 LYS A C 1
ATOM 3257 O O . LYS A 1 411 ? -21.880 -6.598 23.311 1.00 82.19 411 LYS A O 1
ATOM 3262 N N . ASP A 1 412 ? -20.022 -6.293 22.066 1.00 77.12 412 ASP A N 1
ATOM 3263 C CA . ASP A 1 412 ? -19.813 -7.702 21.719 1.00 77.12 412 ASP A CA 1
ATOM 3264 C C . ASP A 1 412 ? -19.131 -8.476 22.864 1.00 77.12 412 ASP A C 1
ATOM 3266 O O . ASP A 1 412 ? -19.346 -9.675 23.018 1.00 77.12 412 ASP A O 1
ATOM 3270 N N . LEU A 1 413 ? -18.387 -7.775 23.731 1.00 78.56 413 LEU A N 1
ATOM 3271 C CA . LEU A 1 413 ? -17.758 -8.345 24.930 1.00 78.56 413 LEU A CA 1
ATOM 3272 C C . LEU A 1 413 ? -18.645 -8.337 26.180 1.00 78.56 413 LEU A C 1
ATOM 3274 O O . LEU A 1 413 ? -18.369 -9.064 27.135 1.00 78.56 413 LEU A O 1
ATOM 3278 N N . LEU A 1 414 ? -19.661 -7.478 26.224 1.00 78.38 414 LEU A N 1
ATOM 3279 C CA . LEU A 1 414 ? -20.589 -7.404 27.349 1.00 78.38 414 LEU A CA 1
ATOM 3280 C C . LEU A 1 414 ? -21.816 -8.283 27.098 1.00 78.38 414 LEU A C 1
ATOM 3282 O O . LEU A 1 414 ? -22.219 -8.524 25.965 1.00 78.38 414 LEU A O 1
ATOM 3286 N N . THR A 1 415 ? -22.464 -8.720 28.178 1.00 72.00 415 THR A N 1
ATOM 3287 C CA . THR A 1 415 ? -23.727 -9.458 28.092 1.00 72.00 415 THR A CA 1
ATOM 3288 C C . THR A 1 415 ? -24.778 -8.669 27.298 1.00 72.00 415 THR A C 1
ATOM 3290 O O . THR A 1 415 ? -24.939 -7.462 27.532 1.00 72.00 415 THR A O 1
ATOM 3293 N N . PRO A 1 416 ? -25.530 -9.318 26.384 1.00 66.62 416 PRO A N 1
ATOM 3294 C CA . PRO A 1 416 ? -26.633 -8.675 25.679 1.00 66.62 416 PRO A CA 1
ATOM 3295 C C . PRO A 1 416 ? -27.576 -7.969 26.659 1.00 66.62 416 PRO A C 1
ATOM 3297 O O . PRO A 1 416 ? -27.976 -8.538 27.671 1.00 66.62 416 PRO A O 1
ATOM 3300 N N . GLY A 1 417 ? -27.909 -6.708 26.374 1.00 62.56 417 GLY A N 1
ATOM 3301 C CA . GLY A 1 417 ? -28.740 -5.891 27.267 1.00 62.56 417 GLY A CA 1
ATOM 3302 C C . GLY A 1 417 ? -27.985 -5.205 28.412 1.00 62.56 417 GLY A C 1
ATOM 3303 O O . GLY A 1 417 ? -28.627 -4.674 29.315 1.00 62.56 417 GLY A O 1
ATOM 3304 N N . ASN A 1 418 ? -26.646 -5.166 28.383 1.00 80.94 418 ASN A N 1
ATOM 3305 C CA . ASN A 1 418 ? -25.860 -4.430 29.373 1.00 80.94 418 ASN A CA 1
ATOM 3306 C C . ASN A 1 418 ? -26.348 -2.974 29.528 1.00 80.94 418 ASN A C 1
ATOM 3308 O O . ASN A 1 418 ? -26.407 -2.203 28.561 1.00 80.94 418 ASN A O 1
ATOM 3312 N N . SER A 1 419 ? -26.664 -2.591 30.768 1.00 83.19 419 SER A N 1
ATOM 3313 C CA . SER A 1 419 ? -27.276 -1.301 31.094 1.00 83.19 419 SER A CA 1
ATOM 3314 C C . SER A 1 419 ? -26.397 -0.103 30.730 1.00 83.19 419 SER A C 1
ATOM 3316 O O . SER A 1 419 ? -26.930 0.945 30.372 1.00 83.19 419 SER A O 1
ATOM 3318 N N . PHE A 1 420 ? -25.065 -0.236 30.734 1.00 83.12 420 PHE A N 1
ATOM 3319 C CA . PHE A 1 420 ? -24.178 0.847 30.298 1.00 83.12 420 PHE A CA 1
ATOM 3320 C C . PHE A 1 420 ? -24.350 1.156 28.813 1.00 83.12 420 PHE A C 1
ATOM 3322 O O . PHE A 1 420 ? -24.515 2.321 28.450 1.00 83.12 420 PHE A O 1
ATOM 3329 N N . VAL A 1 421 ? -24.338 0.126 27.962 1.00 83.81 421 VAL A N 1
ATOM 3330 C CA . VAL A 1 421 ? -24.495 0.293 26.510 1.00 83.81 421 VAL A CA 1
ATOM 3331 C C . VAL A 1 421 ? -25.876 0.869 26.199 1.00 83.81 421 VAL A C 1
ATOM 3333 O O . VAL A 1 421 ? -25.975 1.822 25.428 1.00 83.81 421 VAL A O 1
ATOM 3336 N N . ALA A 1 422 ? -26.926 0.359 26.853 1.00 86.81 422 ALA A N 1
ATOM 3337 C CA . ALA A 1 422 ? -28.292 0.859 26.694 1.00 86.81 422 ALA A CA 1
ATOM 3338 C C . ALA A 1 422 ? -28.443 2.328 27.137 1.00 86.81 422 ALA A C 1
ATOM 3340 O O . ALA A 1 422 ? -29.088 3.118 26.449 1.00 86.81 422 ALA A O 1
ATOM 3341 N N . ASN A 1 423 ? -27.805 2.722 28.244 1.00 91.69 423 ASN A N 1
ATOM 3342 C CA . ASN A 1 423 ? -27.840 4.100 28.736 1.00 91.69 423 ASN A CA 1
ATOM 3343 C C . ASN A 1 423 ? -27.132 5.070 27.782 1.00 91.69 423 ASN A C 1
ATOM 3345 O O . ASN A 1 423 ? -27.665 6.140 27.494 1.00 91.69 423 ASN A O 1
ATOM 3349 N N . ILE A 1 424 ? -25.952 4.705 27.269 1.00 92.62 424 ILE A N 1
ATOM 3350 C CA . ILE A 1 424 ? -25.231 5.528 26.286 1.00 92.62 424 ILE A CA 1
ATOM 3351 C C . ILE A 1 424 ? -26.032 5.656 24.985 1.00 92.62 424 ILE A C 1
ATOM 3353 O O . ILE A 1 424 ? -26.151 6.766 24.462 1.00 92.62 424 ILE A O 1
ATOM 3357 N N . ASP A 1 425 ? -26.625 4.559 24.503 1.00 89.69 425 ASP A N 1
ATOM 3358 C CA . ASP A 1 425 ? -27.485 4.571 23.314 1.00 89.69 425 ASP A CA 1
ATOM 3359 C C . ASP A 1 425 ? -28.685 5.504 23.511 1.00 89.69 425 ASP A C 1
ATOM 3361 O O . ASP A 1 425 ? -28.919 6.387 22.692 1.00 89.69 425 ASP A O 1
ATOM 3365 N N . SER A 1 426 ? -29.390 5.381 24.640 1.00 91.94 426 SER A N 1
ATOM 3366 C CA . SER A 1 426 ? -30.548 6.218 24.975 1.00 91.94 426 SER A CA 1
ATOM 3367 C C . SER A 1 426 ? -30.197 7.710 25.004 1.00 91.94 426 SER A C 1
ATOM 3369 O O . SER A 1 426 ? -30.889 8.527 24.395 1.00 91.94 426 SER A O 1
ATOM 3371 N N . LEU A 1 427 ? -29.074 8.077 25.633 1.00 94.81 427 LEU A N 1
ATOM 3372 C CA . LEU A 1 427 ? -28.593 9.462 25.661 1.00 94.81 427 LEU A CA 1
ATOM 3373 C C . LEU A 1 427 ? -28.307 9.995 24.255 1.00 94.81 427 LEU A C 1
ATOM 3375 O O . LEU A 1 427 ? -28.675 11.127 23.932 1.00 94.81 427 LEU A O 1
ATOM 3379 N N . TYR A 1 428 ? -27.669 9.188 23.407 1.00 93.50 428 TYR A N 1
ATOM 3380 C CA . TYR A 1 428 ? -27.368 9.604 22.045 1.00 93.50 428 TYR A CA 1
ATOM 3381 C C . TYR A 1 428 ? -28.637 9.723 21.188 1.00 93.50 428 TYR A C 1
ATOM 3383 O O . TYR A 1 428 ? -28.800 10.722 20.490 1.00 93.50 428 TYR A O 1
ATOM 3391 N N . GLN A 1 429 ? -29.573 8.778 21.297 1.00 90.94 429 GLN A N 1
ATOM 3392 C CA . GLN A 1 429 ? -30.862 8.821 20.596 1.00 90.94 429 GLN A CA 1
ATOM 3393 C C . GLN A 1 429 ? -31.706 10.034 20.997 1.00 90.94 429 GLN A C 1
ATOM 3395 O O . GLN A 1 429 ? -32.259 10.712 20.133 1.00 90.94 429 GLN A O 1
ATOM 3400 N N . ASN A 1 430 ? -31.766 10.360 22.289 1.00 91.44 430 ASN A N 1
ATOM 3401 C CA . ASN A 1 430 ? -32.484 11.544 22.766 1.00 91.44 430 ASN A CA 1
ATOM 3402 C C . ASN A 1 430 ? -31.870 12.833 22.209 1.00 91.44 430 ASN A C 1
ATOM 3404 O O . ASN A 1 430 ? -32.592 13.696 21.714 1.00 91.44 430 ASN A O 1
ATOM 3408 N N . TYR A 1 431 ? -30.537 12.924 22.182 1.00 92.12 431 TYR A N 1
ATOM 3409 C CA . TYR A 1 431 ? -29.850 14.032 21.523 1.00 92.12 431 TYR A CA 1
ATOM 3410 C C . TYR A 1 431 ? -30.198 14.138 20.026 1.00 92.12 431 TYR A C 1
ATOM 3412 O O . TYR A 1 431 ? -30.409 15.246 19.531 1.00 92.12 431 TYR A O 1
ATOM 3420 N N . LEU A 1 432 ? -30.262 13.013 19.305 1.00 90.19 432 LEU A N 1
ATOM 3421 C CA . LEU A 1 432 ? -30.604 13.003 17.880 1.00 90.19 432 LEU A CA 1
ATOM 3422 C C . LEU A 1 432 ? -32.050 13.459 17.632 1.00 90.19 432 LEU A C 1
ATOM 3424 O O . LEU A 1 432 ? -32.259 14.285 16.748 1.00 90.19 432 LEU A O 1
ATOM 3428 N N . ARG A 1 433 ? -33.020 13.000 18.437 1.00 87.31 433 ARG A N 1
ATOM 3429 C CA . ARG A 1 433 ? -34.439 13.411 18.347 1.00 87.31 433 ARG A CA 1
ATOM 3430 C C . ARG A 1 433 ? -34.650 14.895 18.646 1.00 87.31 433 ARG A C 1
ATOM 3432 O O . ARG A 1 433 ? -35.483 15.537 18.019 1.00 87.31 433 ARG A O 1
ATOM 3439 N N . ASN A 1 434 ? -33.878 15.442 19.584 1.00 81.94 434 ASN A N 1
ATOM 3440 C CA . ASN A 1 434 ? -33.965 16.847 19.995 1.00 81.94 434 ASN A CA 1
ATOM 3441 C C . ASN A 1 434 ? -33.261 17.811 19.019 1.00 81.94 434 ASN A C 1
ATOM 3443 O O . ASN A 1 434 ? -33.284 19.029 19.212 1.00 81.94 434 ASN A O 1
ATOM 3447 N N . ARG A 1 435 ? -32.592 17.297 17.982 1.00 78.56 435 ARG A N 1
ATOM 3448 C CA . ARG A 1 435 ? -31.864 18.108 17.005 1.00 78.56 435 ARG A CA 1
ATOM 3449 C C . ARG A 1 435 ? -32.811 18.576 15.894 1.00 78.56 435 ARG A C 1
ATOM 3451 O O . ARG A 1 435 ? -33.400 17.752 15.210 1.00 78.56 435 ARG A O 1
ATOM 3458 N N . SER A 1 436 ? -32.892 19.892 15.662 1.00 62.19 436 SER A N 1
ATOM 3459 C CA . SER A 1 436 ? -33.636 20.453 14.518 1.00 62.19 436 SER A CA 1
ATOM 3460 C C . SER A 1 436 ? -33.147 19.846 13.195 1.00 62.19 436 SER A C 1
ATOM 3462 O O . SER A 1 436 ? -31.940 19.803 12.916 1.00 62.19 436 SER A O 1
ATOM 3464 N N . SER A 1 437 ? -34.104 19.377 12.393 1.00 56.78 437 SER A N 1
ATOM 3465 C CA . SER A 1 437 ? -33.920 18.750 11.082 1.00 56.78 437 SER A CA 1
ATOM 3466 C C . SER A 1 437 ? -33.472 19.715 9.989 1.00 56.78 437 SER A C 1
ATOM 3468 O O . SER A 1 437 ? -33.050 19.268 8.926 1.00 56.78 437 SER A O 1
ATOM 3470 N N . ASP A 1 438 ? -33.544 21.026 10.219 1.00 52.94 438 ASP A N 1
ATOM 3471 C CA . ASP A 1 438 ? -33.706 21.942 9.089 1.00 52.94 438 ASP A CA 1
ATOM 3472 C C . ASP A 1 438 ? -32.373 22.366 8.454 1.00 52.94 438 ASP A C 1
ATOM 3474 O O . ASP A 1 438 ? -32.343 22.650 7.255 1.00 52.94 438 ASP A O 1
ATOM 3478 N N . LYS A 1 439 ? -31.245 22.362 9.197 1.00 59.38 439 LYS A N 1
ATOM 3479 C CA . LYS A 1 439 ? -29.905 22.686 8.649 1.00 59.38 439 LYS A CA 1
ATOM 3480 C C . LYS A 1 439 ? -28.723 21.992 9.349 1.00 59.38 439 LYS A C 1
ATOM 3482 O O . LYS A 1 439 ? -28.453 22.190 10.534 1.00 59.38 439 LYS A O 1
ATOM 3487 N N . GLU A 1 440 ? -27.896 21.289 8.566 1.00 64.81 440 GLU A N 1
ATOM 3488 C CA . GLU A 1 440 ? -26.664 20.603 9.012 1.00 64.81 440 GLU A CA 1
ATOM 3489 C C . GLU A 1 440 ? -25.643 21.546 9.694 1.00 64.81 440 GLU A C 1
ATOM 3491 O O . GLU A 1 440 ? -24.958 21.151 10.643 1.00 64.81 440 GLU A O 1
ATOM 3496 N N . SER A 1 441 ? -25.566 22.812 9.260 1.00 56.91 441 SER A N 1
ATOM 3497 C CA . SER A 1 441 ? -24.621 23.815 9.775 1.00 56.91 441 SER A CA 1
ATOM 3498 C C . SER A 1 441 ? -24.968 24.353 11.168 1.00 56.91 441 SER A C 1
ATOM 3500 O O . SER A 1 441 ? -24.048 24.720 11.912 1.00 56.91 441 SER A O 1
ATOM 3502 N N . GLU A 1 442 ? -26.253 24.381 11.526 1.00 54.28 442 GLU A N 1
ATOM 3503 C CA . GLU A 1 442 ? -26.785 24.987 12.759 1.00 54.28 442 GLU A CA 1
ATOM 3504 C C . GLU A 1 442 ? -26.861 23.988 13.930 1.00 54.28 442 GLU A C 1
ATOM 3506 O O . GLU A 1 442 ? -26.894 24.394 15.091 1.00 54.28 442 GLU A O 1
ATOM 3511 N N . GLY A 1 443 ? -26.764 22.681 13.655 1.00 61.38 443 GLY A N 1
ATOM 3512 C CA . GLY A 1 443 ? -26.744 21.638 14.683 1.00 61.38 443 GLY A CA 1
ATOM 3513 C C . GLY A 1 443 ? -25.568 21.754 15.667 1.00 61.38 443 GLY A C 1
ATOM 3514 O O . GLY A 1 443 ? -24.393 21.812 15.276 1.00 61.38 443 GLY A O 1
ATOM 3515 N N . GLY A 1 444 ? -25.890 21.763 16.965 1.00 78.50 444 GLY A N 1
ATOM 3516 C CA . GLY A 1 444 ? -24.922 21.740 18.063 1.00 78.50 444 GLY A CA 1
ATOM 3517 C C . GLY A 1 444 ? -24.202 20.393 18.200 1.00 78.50 444 GLY A C 1
ATOM 3518 O O . GLY A 1 444 ? -24.657 19.379 17.688 1.00 78.50 444 GLY A O 1
ATOM 3519 N N . TYR A 1 445 ? -23.068 20.381 18.901 1.00 90.75 445 TYR A N 1
ATOM 3520 C CA . TYR A 1 445 ? -22.301 19.167 19.215 1.00 90.75 445 TYR A CA 1
ATOM 3521 C C . TYR A 1 445 ? -22.953 18.335 20.314 1.00 90.75 445 TYR A C 1
ATOM 3523 O O . TYR A 1 445 ? -23.472 18.913 21.276 1.00 90.75 445 TYR A O 1
ATOM 3531 N N . PHE A 1 446 ? -22.847 17.008 20.215 1.00 93.94 446 PHE A N 1
ATOM 3532 C CA . PHE A 1 446 ? -23.352 16.100 21.243 1.00 93.94 446 PHE A CA 1
ATOM 3533 C C . PHE A 1 446 ? -22.687 16.404 22.586 1.00 93.94 446 PHE A C 1
ATOM 3535 O O . PHE A 1 446 ? -23.382 16.621 23.574 1.00 93.94 446 PHE A O 1
ATOM 3542 N N . SER A 1 447 ? -21.369 16.614 22.604 1.00 93.81 447 SER A N 1
ATOM 3543 C CA . SER A 1 447 ? -20.588 16.969 23.804 1.00 93.81 447 SER A CA 1
ATOM 3544 C C . SER A 1 447 ? -21.034 18.245 24.530 1.00 93.81 447 SER A C 1
ATOM 3546 O O . SER A 1 447 ? -20.595 18.491 25.656 1.00 93.81 447 SER A O 1
ATOM 3548 N N . LYS A 1 448 ? -21.879 19.082 23.913 1.00 91.69 448 LYS A N 1
ATOM 3549 C CA . LYS A 1 448 ? -22.441 20.290 24.541 1.00 91.69 448 LYS A CA 1
ATOM 3550 C C . LYS A 1 448 ? -23.863 20.114 25.072 1.00 91.69 448 LYS A C 1
ATOM 3552 O O . LYS A 1 448 ? -24.272 20.934 25.896 1.00 91.69 448 LYS A O 1
ATOM 3557 N N . SER A 1 449 ? -24.590 19.107 24.595 1.00 92.75 449 SER A N 1
ATOM 3558 C CA . SER A 1 449 ? -25.948 18.789 25.048 1.00 92.75 449 SER A CA 1
ATOM 3559 C C . SER A 1 449 ? -25.960 18.310 26.505 1.00 92.75 449 SER A C 1
ATOM 3561 O O . SER A 1 449 ? -24.908 17.989 27.071 1.00 92.75 449 SER A O 1
ATOM 3563 N N . LEU A 1 450 ? -27.138 18.287 27.133 1.00 93.06 450 LEU A N 1
ATOM 3564 C CA . LEU A 1 450 ? -27.284 17.752 28.488 1.00 93.06 450 LEU A CA 1
ATOM 3565 C C . LEU A 1 450 ? -26.957 16.253 28.496 1.00 93.06 450 LEU A C 1
ATOM 3567 O O . LEU A 1 450 ? -26.177 15.786 29.328 1.00 93.06 450 LEU A O 1
ATOM 3571 N N . GLU A 1 451 ? -27.479 15.543 27.503 1.00 95.38 451 GLU A N 1
ATOM 3572 C CA . GLU A 1 451 ? -27.300 14.119 27.271 1.00 95.38 451 GLU A CA 1
ATOM 3573 C C . GLU A 1 451 ? -25.823 13.781 27.052 1.00 95.38 451 GLU A C 1
ATOM 3575 O O . GLU A 1 451 ? -25.291 12.860 27.667 1.00 95.38 451 GLU A O 1
ATOM 3580 N N . GLY A 1 452 ? -25.109 14.575 26.251 1.00 95.44 452 GLY A N 1
ATOM 3581 C CA . GLY A 1 452 ? -23.682 14.367 26.010 1.00 95.44 452 GLY A CA 1
ATOM 3582 C C . GLY A 1 452 ? -22.813 14.649 27.231 1.00 95.44 452 GLY A C 1
ATOM 3583 O O . GLY A 1 452 ? -21.834 13.941 27.457 1.00 95.44 452 GLY A O 1
ATOM 3584 N N . LYS A 1 453 ? -23.170 15.625 28.078 1.00 95.44 453 LYS A N 1
ATOM 3585 C CA . LYS A 1 453 ? -22.481 15.837 29.367 1.00 95.44 453 LYS A CA 1
ATOM 3586 C C . LYS A 1 453 ? -22.664 14.639 30.303 1.00 95.44 453 LYS A C 1
ATOM 3588 O O . LYS A 1 453 ? -21.707 14.240 30.969 1.00 95.44 453 LYS A O 1
ATOM 3593 N N . GLN A 1 454 ? -23.862 14.055 30.336 1.00 96.56 454 GLN A N 1
ATOM 3594 C CA . GLN A 1 454 ? -24.138 12.833 31.097 1.00 96.56 454 GLN A CA 1
ATOM 3595 C C . GLN A 1 454 ? -23.381 11.630 30.518 1.00 96.56 454 GLN A C 1
ATOM 3597 O O . GLN A 1 454 ? -22.727 10.906 31.271 1.00 96.56 454 GLN A O 1
ATOM 3602 N N . ALA A 1 455 ? -23.368 11.472 29.191 1.00 96.69 455 ALA A N 1
ATOM 3603 C CA . ALA A 1 455 ? -22.623 10.417 28.508 1.00 96.69 455 ALA A CA 1
ATOM 3604 C C . ALA A 1 455 ? -21.122 10.500 28.817 1.00 96.69 455 ALA A C 1
ATOM 3606 O O . ALA A 1 455 ? -20.517 9.496 29.173 1.00 96.69 455 ALA A O 1
ATOM 3607 N N . ILE A 1 456 ? -20.525 11.699 28.788 1.00 96.75 456 ILE A N 1
ATOM 3608 C CA . ILE A 1 456 ? -19.115 11.910 29.158 1.00 96.75 456 ILE A CA 1
ATOM 3609 C C . ILE A 1 456 ? -18.824 11.419 30.584 1.00 96.75 456 ILE A C 1
ATOM 3611 O O . ILE A 1 456 ? -17.786 10.794 30.813 1.00 96.75 456 ILE A O 1
ATOM 3615 N N . LYS A 1 457 ? -19.720 11.680 31.548 1.00 95.25 457 LYS A N 1
ATOM 3616 C CA . LYS A 1 457 ? -19.556 11.213 32.935 1.00 95.25 457 LYS A CA 1
ATOM 3617 C C . LYS A 1 457 ? -19.553 9.684 33.006 1.00 95.25 457 LYS A C 1
ATOM 3619 O O . LYS A 1 457 ? -18.666 9.112 33.636 1.00 95.25 457 LYS A O 1
ATOM 3624 N N . LEU A 1 458 ? -20.502 9.038 32.327 1.00 94.50 458 LEU A N 1
ATOM 3625 C CA . LEU A 1 458 ? -20.594 7.577 32.258 1.00 94.50 458 LEU A CA 1
ATOM 3626 C C . LEU A 1 458 ? -19.375 6.959 31.564 1.00 94.50 458 LEU A C 1
ATOM 3628 O O . LEU A 1 458 ? -18.815 5.990 32.061 1.00 94.50 458 LEU A O 1
ATOM 3632 N N . LEU A 1 459 ? -18.917 7.547 30.459 1.00 95.00 459 LEU A N 1
ATOM 3633 C CA . LEU A 1 459 ? -17.777 7.057 29.683 1.00 95.00 459 LEU A CA 1
ATOM 3634 C C . LEU A 1 459 ? -16.442 7.210 30.423 1.00 95.00 459 LEU A C 1
ATOM 3636 O O . LEU A 1 459 ? -15.570 6.352 30.286 1.00 95.00 459 LEU A O 1
ATOM 3640 N N . ARG A 1 460 ? -16.267 8.271 31.226 1.00 93.94 460 ARG A N 1
ATOM 3641 C CA . ARG A 1 460 ? -15.112 8.397 32.136 1.00 93.94 460 ARG A CA 1
ATOM 3642 C C . ARG A 1 460 ? -15.106 7.256 33.157 1.00 93.94 460 ARG A C 1
ATOM 3644 O O . ARG A 1 460 ? -14.117 6.534 33.236 1.00 93.94 460 ARG A O 1
ATOM 3651 N N . ALA A 1 461 ? -16.229 7.041 33.844 1.00 91.12 461 ALA A N 1
ATOM 3652 C CA . ALA A 1 461 ? -16.365 5.965 34.827 1.00 91.12 461 ALA A CA 1
ATOM 3653 C C . ALA A 1 461 ? -16.183 4.572 34.199 1.00 91.12 461 ALA A C 1
ATOM 3655 O O . ALA A 1 461 ? -15.532 3.711 34.783 1.00 91.12 461 ALA A O 1
ATOM 3656 N N . LEU A 1 462 ? -16.700 4.364 32.985 1.00 90.62 462 LEU A N 1
ATOM 3657 C CA . LEU A 1 462 ? -16.519 3.135 32.218 1.00 90.62 462 LEU A CA 1
ATOM 3658 C C . LEU A 1 462 ? -15.038 2.865 31.940 1.00 90.62 462 LEU A C 1
ATOM 3660 O O . LEU A 1 462 ? -14.552 1.779 32.236 1.00 90.62 462 LEU A O 1
ATOM 3664 N N . LYS A 1 463 ? -14.303 3.844 31.401 1.00 92.56 463 LYS A N 1
ATOM 3665 C CA . LYS A 1 463 ? -12.875 3.681 31.083 1.00 92.56 463 LYS A CA 1
ATOM 3666 C C . LYS A 1 463 ? -12.019 3.496 32.331 1.00 92.56 463 LYS A C 1
ATOM 3668 O O . LYS A 1 463 ? -11.091 2.694 32.312 1.00 92.56 463 LYS A O 1
ATOM 3673 N N . GLU A 1 464 ? -12.342 4.183 33.423 1.00 90.81 464 GLU A N 1
ATOM 3674 C CA . GLU A 1 464 ? -11.727 3.922 34.726 1.00 90.81 464 GLU A CA 1
ATOM 3675 C C . GLU A 1 464 ? -12.031 2.499 35.201 1.00 90.81 464 GLU A C 1
ATOM 3677 O O . GLU A 1 464 ? -11.117 1.781 35.595 1.00 90.81 464 GLU A O 1
ATOM 3682 N N . GLY A 1 465 ? -13.283 2.054 35.111 1.00 87.81 465 GLY A N 1
ATOM 3683 C CA . GLY A 1 465 ? -13.682 0.691 35.448 1.00 87.81 465 GLY A CA 1
ATOM 3684 C C . GLY A 1 465 ? -12.958 -0.364 34.609 1.00 87.81 465 GLY A C 1
ATOM 3685 O O . GLY A 1 465 ? -12.510 -1.365 35.159 1.00 87.81 465 GLY A O 1
ATOM 3686 N N . ILE A 1 466 ? -12.768 -0.116 33.311 1.00 88.94 466 ILE A N 1
ATOM 3687 C CA . ILE A 1 466 ? -11.953 -0.951 32.419 1.00 88.94 466 ILE A CA 1
ATOM 3688 C C . ILE A 1 466 ? -10.494 -0.966 32.899 1.00 88.94 466 ILE A C 1
ATOM 3690 O O . ILE A 1 466 ? -9.955 -2.035 33.152 1.00 88.94 466 ILE A O 1
ATOM 3694 N N . ASN A 1 467 ? -9.857 0.190 33.104 1.00 85.19 467 ASN A N 1
ATOM 3695 C CA . ASN A 1 467 ? -8.449 0.255 33.528 1.00 85.19 467 ASN A CA 1
ATOM 3696 C C . ASN A 1 467 ? -8.168 -0.470 34.856 1.00 85.19 467 ASN A C 1
ATOM 3698 O O . ASN A 1 467 ? -7.058 -0.955 35.054 1.00 85.19 467 ASN A O 1
ATOM 3702 N N . HIS A 1 468 ? -9.158 -0.553 35.747 1.00 85.25 468 HIS A N 1
ATOM 3703 C CA . HIS A 1 468 ? -9.056 -1.272 37.021 1.00 85.25 468 HIS A CA 1
ATOM 3704 C C . HIS A 1 468 ? -9.584 -2.718 36.962 1.00 85.25 468 HIS A C 1
ATOM 3706 O O . HIS A 1 468 ? -9.735 -3.335 38.012 1.00 85.25 468 HIS A O 1
ATOM 3712 N N . GLY A 1 469 ? -9.927 -3.245 35.779 1.00 80.75 469 GLY A N 1
ATOM 3713 C CA . GLY A 1 469 ? -10.445 -4.611 35.612 1.00 80.75 469 GLY A CA 1
ATOM 3714 C C . GLY A 1 469 ? -11.830 -4.859 36.229 1.00 80.75 469 GLY A C 1
ATOM 3715 O O . GLY A 1 469 ? -12.207 -6.000 36.454 1.00 80.75 469 GLY A O 1
ATOM 3716 N N . LYS A 1 470 ? -12.598 -3.803 36.534 1.00 83.12 470 LYS A N 1
ATOM 3717 C CA . LYS A 1 470 ? -13.924 -3.895 37.179 1.00 83.12 470 LYS A CA 1
ATOM 3718 C C . LYS A 1 470 ? -15.069 -4.140 36.197 1.00 83.12 470 LYS A C 1
ATOM 3720 O O . LYS A 1 470 ? -16.121 -4.619 36.599 1.00 83.12 470 LYS A O 1
ATOM 3725 N N . VAL A 1 471 ? -14.899 -3.728 34.940 1.00 78.75 471 VAL A N 1
ATOM 3726 C CA . VAL A 1 471 ? -15.936 -3.834 33.891 1.00 78.75 471 VAL A CA 1
ATOM 3727 C C . VAL A 1 471 ? -15.656 -4.991 32.942 1.00 78.75 471 VAL A C 1
ATOM 3729 O O . VAL A 1 471 ? -16.581 -5.637 32.465 1.00 78.75 471 VAL A O 1
ATOM 3732 N N . ILE A 1 472 ? -14.380 -5.228 32.653 1.00 80.56 472 ILE A N 1
ATOM 3733 C CA . ILE A 1 472 ? -13.917 -6.288 31.767 1.00 80.56 472 ILE A CA 1
ATOM 3734 C C . ILE A 1 472 ? -12.886 -7.071 32.549 1.00 80.56 472 ILE A C 1
ATOM 3736 O O . ILE A 1 472 ? -11.929 -6.484 33.058 1.00 80.56 472 ILE A O 1
ATOM 3740 N N . ASP A 1 473 ? -13.079 -8.381 32.608 1.00 80.00 473 ASP A N 1
ATOM 3741 C CA . ASP A 1 473 ? -12.044 -9.266 33.103 1.00 80.00 473 ASP A CA 1
ATOM 3742 C C . ASP A 1 473 ? -10.927 -9.364 32.057 1.00 80.00 473 ASP A C 1
ATOM 3744 O O . ASP A 1 473 ? -11.120 -9.872 30.947 1.00 80.00 473 ASP A O 1
ATOM 3748 N N . PHE A 1 474 ? -9.759 -8.837 32.410 1.00 80.56 474 PHE A N 1
ATOM 3749 C CA . PHE A 1 474 ? -8.549 -8.907 31.599 1.00 80.56 474 PHE A CA 1
ATOM 3750 C C . PHE A 1 474 ? -7.682 -10.119 31.933 1.00 80.56 474 PHE A C 1
ATOM 3752 O O . PHE A 1 474 ? -6.529 -10.142 31.529 1.00 80.56 474 PHE A O 1
ATOM 3759 N N . SER A 1 475 ? -8.206 -11.135 32.613 1.00 74.25 475 SER A N 1
ATOM 3760 C CA . SER A 1 475 ? -7.568 -12.445 32.601 1.00 74.25 475 SER A CA 1
ATOM 3761 C C . SER A 1 475 ? -7.602 -13.022 31.177 1.00 74.25 475 SER A C 1
ATOM 3763 O O . SER A 1 475 ? -8.624 -12.975 30.464 1.00 74.25 475 SER A O 1
ATOM 3765 N N . ALA A 1 476 ? -6.462 -13.521 30.706 1.00 63.16 476 ALA A N 1
ATOM 3766 C CA . ALA A 1 476 ? -6.448 -14.405 29.556 1.00 63.16 476 ALA A CA 1
ATOM 3767 C C . ALA A 1 476 ? -7.020 -15.766 29.977 1.00 63.16 476 ALA A C 1
ATOM 3769 O O . ALA A 1 476 ? -6.412 -16.493 30.754 1.00 63.16 476 ALA A O 1
ATOM 3770 N N . SER A 1 477 ? -8.203 -16.110 29.468 1.00 64.81 477 SER A N 1
ATOM 3771 C CA . SER A 1 477 ? -8.666 -17.499 29.496 1.00 64.81 477 SER A CA 1
ATOM 3772 C C . SER A 1 477 ? -7.828 -18.300 28.499 1.00 64.81 477 SER A C 1
ATOM 3774 O O . SER A 1 477 ? -7.585 -17.819 27.387 1.00 64.81 477 SER A O 1
ATOM 3776 N N . ASP A 1 478 ? -7.418 -19.515 28.868 1.00 58.72 478 ASP A N 1
ATOM 3777 C CA . ASP A 1 478 ? -6.702 -20.425 27.964 1.00 58.72 478 ASP A CA 1
ATOM 3778 C C . ASP A 1 478 ? -7.501 -20.711 26.671 1.00 58.72 478 ASP A C 1
ATOM 3780 O O . ASP A 1 478 ? -6.907 -20.873 25.598 1.00 58.72 478 ASP A O 1
ATOM 3784 N N . ASP A 1 479 ? -8.836 -20.619 26.750 1.00 60.03 479 ASP A N 1
ATOM 3785 C CA . ASP A 1 479 ? -9.797 -20.823 25.656 1.00 60.03 479 ASP A CA 1
ATOM 3786 C C . ASP A 1 479 ? -10.224 -19.524 24.944 1.00 60.03 479 ASP A C 1
ATOM 3788 O O . ASP A 1 479 ? -11.114 -19.537 24.088 1.00 60.03 479 ASP A O 1
ATOM 3792 N N . ALA A 1 480 ? -9.619 -18.374 25.268 1.00 75.62 480 ALA A N 1
ATOM 3793 C CA . ALA A 1 480 ? -9.992 -17.108 24.642 1.00 75.62 480 ALA A CA 1
ATOM 3794 C C . ALA A 1 480 ? -9.794 -17.161 23.117 1.00 75.62 480 ALA A C 1
ATOM 3796 O O . ALA A 1 480 ? -8.697 -17.429 22.609 1.00 75.62 480 ALA A O 1
ATOM 3797 N N . THR A 1 481 ? -10.860 -16.850 22.374 1.00 86.50 481 THR A N 1
ATOM 3798 C CA . THR A 1 481 ? -10.796 -16.760 20.914 1.00 86.50 481 THR A CA 1
ATOM 3799 C C . THR A 1 481 ? -9.869 -15.620 20.486 1.00 86.50 481 THR A C 1
ATOM 3801 O O . THR A 1 481 ? -9.596 -14.674 21.232 1.00 86.50 481 THR A O 1
ATOM 3804 N N . ARG A 1 482 ? -9.371 -15.689 19.246 1.00 89.75 482 ARG A N 1
ATOM 3805 C CA . ARG A 1 482 ? -8.490 -14.648 18.689 1.00 89.75 482 ARG A CA 1
ATOM 3806 C C . ARG A 1 482 ? -9.167 -13.274 18.658 1.00 89.75 482 ARG A C 1
ATOM 3808 O O . ARG A 1 482 ? -8.492 -12.275 18.888 1.00 89.75 482 ARG A O 1
ATOM 3815 N N . ASP A 1 483 ? -10.481 -13.250 18.443 1.00 89.19 483 ASP A N 1
ATOM 3816 C CA . ASP A 1 483 ? -11.309 -12.042 18.491 1.00 89.19 483 ASP A CA 1
ATOM 3817 C C . ASP A 1 483 ? -11.291 -11.410 19.878 1.00 89.19 483 ASP A C 1
ATOM 3819 O O . ASP A 1 483 ? -10.875 -10.260 20.027 1.00 89.19 483 ASP A O 1
ATOM 3823 N N . VAL A 1 484 ? -11.604 -12.201 20.906 1.00 90.06 484 VAL A N 1
ATOM 3824 C CA . VAL A 1 484 ? -11.635 -11.735 22.297 1.00 90.06 484 VAL A CA 1
ATOM 3825 C C . VAL A 1 484 ? -10.272 -11.190 22.730 1.00 90.06 484 VAL A C 1
ATOM 3827 O O . VAL A 1 484 ? -10.204 -10.168 23.414 1.00 90.06 484 VAL A O 1
ATOM 3830 N N . LEU A 1 485 ? -9.165 -11.816 22.310 1.00 92.56 485 LEU A N 1
ATOM 3831 C CA . LEU A 1 485 ? -7.818 -11.303 22.595 1.00 92.56 485 LEU A CA 1
ATOM 3832 C C . LEU A 1 485 ? -7.579 -9.920 21.964 1.00 92.56 485 LEU A C 1
ATOM 3834 O O . LEU A 1 485 ? -7.039 -9.028 22.623 1.00 92.56 485 LEU A O 1
ATOM 3838 N N . LEU A 1 486 ? -7.984 -9.715 20.708 1.00 94.25 486 LEU A N 1
ATOM 3839 C CA . LEU A 1 486 ? -7.842 -8.419 20.037 1.00 94.25 486 LEU A CA 1
ATOM 3840 C C . LEU A 1 486 ? -8.716 -7.344 20.688 1.00 94.25 486 LEU A C 1
ATOM 3842 O O . LEU A 1 486 ? -8.237 -6.235 20.933 1.00 94.25 486 LEU A O 1
ATOM 3846 N N . GLU A 1 487 ? -9.968 -7.671 21.005 1.00 93.25 487 GLU A N 1
ATOM 3847 C CA . GLU A 1 487 ? -10.925 -6.754 21.628 1.00 93.25 487 GLU A CA 1
ATOM 3848 C C . GLU A 1 487 ? -10.486 -6.349 23.041 1.00 93.25 487 GLU A C 1
ATOM 3850 O O . GLU A 1 487 ? -10.481 -5.158 23.372 1.00 93.25 487 GLU A O 1
ATOM 3855 N N . LYS A 1 488 ? -10.025 -7.306 23.861 1.00 92.75 488 LYS A N 1
ATOM 3856 C CA . LYS A 1 488 ? -9.474 -7.021 25.195 1.00 92.75 488 LYS A CA 1
ATOM 3857 C C . LYS A 1 488 ? -8.224 -6.141 25.104 1.00 92.75 488 LYS A C 1
ATOM 3859 O O . LYS A 1 488 ? -8.148 -5.113 25.782 1.00 92.75 488 LYS A O 1
ATOM 3864 N N . ALA A 1 489 ? -7.260 -6.484 24.247 1.00 94.44 489 ALA A N 1
ATOM 3865 C CA . ALA A 1 489 ? -6.051 -5.674 24.072 1.00 94.44 489 ALA A CA 1
ATOM 3866 C C . ALA A 1 489 ? -6.380 -4.247 23.597 1.00 94.44 489 ALA A C 1
ATOM 3868 O O . ALA A 1 489 ? -5.830 -3.273 24.120 1.00 94.44 489 ALA A O 1
ATOM 3869 N N . LEU A 1 490 ? -7.315 -4.112 22.653 1.00 95.62 490 LEU A N 1
ATOM 3870 C CA . LEU A 1 490 ? -7.818 -2.827 22.179 1.00 95.62 490 LEU A CA 1
ATOM 3871 C C . LEU A 1 490 ? -8.433 -2.002 23.310 1.00 95.62 490 LEU A C 1
ATOM 3873 O O . LEU A 1 490 ? -8.063 -0.841 23.474 1.00 95.62 490 LEU A O 1
ATOM 3877 N N . LEU A 1 491 ? -9.356 -2.573 24.089 1.00 94.31 491 LEU A N 1
ATOM 3878 C CA . LEU A 1 491 ? -10.052 -1.845 25.152 1.00 94.31 491 LEU A CA 1
ATOM 3879 C C . LEU A 1 491 ? -9.106 -1.439 26.280 1.00 94.31 491 LEU A C 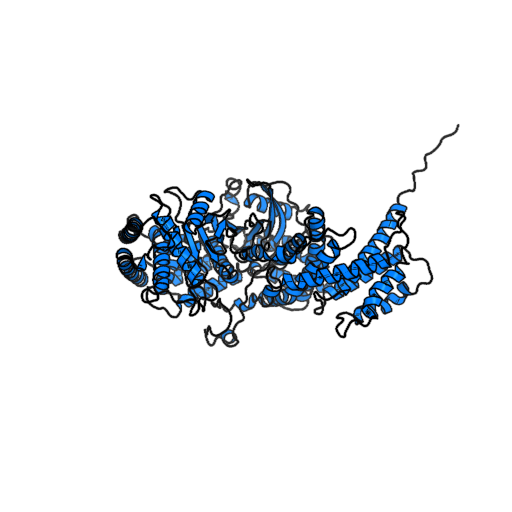1
ATOM 3881 O O . LEU A 1 491 ? -9.182 -0.300 26.740 1.00 94.31 491 LEU A O 1
ATOM 3885 N N . LYS A 1 492 ? -8.164 -2.309 26.662 1.00 94.25 492 LYS A N 1
ATOM 3886 C CA . LYS A 1 492 ? -7.115 -1.987 27.642 1.00 94.25 492 LYS A CA 1
ATOM 3887 C C . LYS A 1 492 ? -6.229 -0.831 27.161 1.00 94.25 492 LYS A C 1
ATOM 3889 O O . LYS A 1 492 ? -5.981 0.132 27.896 1.00 94.25 492 LYS A O 1
ATOM 3894 N N . LEU A 1 493 ? -5.784 -0.871 25.903 1.00 94.06 493 LEU A N 1
ATOM 3895 C CA . LEU A 1 493 ? -4.954 0.192 25.333 1.00 94.06 493 LEU A CA 1
ATOM 3896 C C . LEU A 1 493 ? -5.742 1.499 25.160 1.00 94.06 493 LEU A C 1
ATOM 3898 O O . LEU A 1 493 ? -5.243 2.578 25.480 1.00 94.06 493 LEU A O 1
ATOM 3902 N N . TYR A 1 494 ? -6.988 1.418 24.698 1.00 94.50 494 TYR A N 1
ATOM 3903 C CA . TYR A 1 494 ? -7.856 2.575 24.512 1.00 94.50 494 TYR A CA 1
ATOM 3904 C C . TYR A 1 494 ? -8.191 3.253 25.843 1.00 94.50 494 TYR A C 1
ATOM 3906 O O . TYR A 1 494 ? -7.976 4.456 25.983 1.00 94.50 494 TYR A O 1
ATOM 3914 N N . ALA A 1 495 ? -8.647 2.499 26.845 1.00 93.88 495 ALA A N 1
ATOM 3915 C CA . ALA A 1 495 ? -9.007 3.044 28.151 1.00 93.88 495 ALA A CA 1
ATOM 3916 C C . ALA A 1 495 ? -7.808 3.696 28.858 1.00 93.88 495 ALA A C 1
ATOM 3918 O O . ALA A 1 495 ? -7.965 4.747 29.484 1.00 93.88 495 ALA A O 1
ATOM 3919 N N . SER A 1 496 ? -6.602 3.138 28.706 1.00 92.38 496 SER A N 1
ATOM 3920 C CA . SER A 1 496 ? -5.390 3.694 29.322 1.00 92.38 496 SER A CA 1
ATOM 3921 C C . SER A 1 496 ? -4.869 4.949 28.615 1.00 92.38 496 SER A C 1
ATOM 3923 O O . SER A 1 496 ? -4.354 5.855 29.272 1.00 92.38 496 SER A O 1
ATOM 3925 N N . LYS A 1 497 ? -5.004 5.043 27.285 1.00 91.56 497 LYS A N 1
ATOM 3926 C CA . LYS A 1 497 ? -4.466 6.166 26.487 1.00 91.56 497 LYS A CA 1
ATOM 3927 C C . LYS A 1 497 ? -5.490 7.252 26.158 1.00 91.56 497 LYS A C 1
ATOM 3929 O O . LYS A 1 497 ? -5.105 8.368 25.805 1.00 91.56 497 LYS A O 1
ATOM 3934 N N . TYR A 1 498 ? -6.778 6.957 26.306 1.00 92.38 498 TYR A N 1
ATOM 3935 C CA . TYR A 1 498 ? -7.900 7.862 26.050 1.00 92.38 498 TYR A CA 1
ATOM 3936 C C . TYR A 1 498 ? -8.884 7.950 27.238 1.00 92.38 498 TYR A C 1
ATOM 3938 O O . TYR A 1 498 ? -10.094 8.013 27.010 1.00 92.38 498 TYR A O 1
ATOM 3946 N N . PRO A 1 499 ? -8.434 8.026 28.509 1.00 91.12 499 PRO A N 1
ATOM 3947 C CA . PRO A 1 499 ? -9.321 7.998 29.685 1.00 91.12 499 PRO A CA 1
ATOM 3948 C C . PRO A 1 499 ? -10.240 9.229 29.794 1.00 91.12 499 PRO A C 1
ATOM 3950 O O . PRO A 1 499 ? -11.222 9.219 30.528 1.00 91.12 499 PRO A O 1
ATOM 3953 N N . GLY A 1 500 ? -9.960 10.303 29.047 1.00 87.94 500 GLY A N 1
ATOM 3954 C CA . GLY A 1 500 ? -10.708 11.562 29.110 1.00 87.94 500 GLY A CA 1
ATOM 3955 C C . GLY A 1 500 ? -9.988 12.691 29.844 1.00 87.94 500 GLY A C 1
ATOM 3956 O O . GLY A 1 500 ? -10.513 13.808 29.872 1.00 87.94 500 GLY A O 1
ATOM 3957 N N . ASN A 1 501 ? -8.790 12.426 30.368 1.00 88.25 501 ASN A N 1
ATOM 3958 C CA . ASN A 1 501 ? -7.808 13.420 30.794 1.00 88.25 501 ASN A CA 1
ATOM 3959 C C . ASN A 1 501 ? -6.646 13.488 29.779 1.00 88.25 501 ASN A C 1
ATOM 3961 O O . ASN A 1 501 ? -6.586 12.721 28.815 1.00 88.25 501 ASN A O 1
ATOM 3965 N N . LYS A 1 502 ? -5.749 14.462 29.950 1.00 86.19 502 LYS A N 1
ATOM 3966 C CA . LYS A 1 502 ? -4.607 14.644 29.050 1.00 86.19 502 LYS A CA 1
ATOM 3967 C C . LYS A 1 502 ? -3.526 13.604 29.356 1.00 86.19 502 LYS A C 1
ATOM 3969 O O . LYS A 1 502 ? -2.888 13.675 30.400 1.00 86.19 502 LYS A O 1
ATOM 3974 N N . VAL A 1 503 ? -3.263 12.722 28.395 1.00 84.62 503 VAL A N 1
ATOM 3975 C CA . VAL A 1 503 ? -2.192 11.718 28.455 1.00 84.62 503 VAL A CA 1
ATOM 3976 C C . VAL A 1 503 ? -1.046 12.128 27.525 1.00 84.62 503 VAL A C 1
ATOM 3978 O O . VAL A 1 503 ? -1.264 12.399 26.344 1.00 84.62 503 VAL A O 1
ATOM 3981 N N . GLY A 1 504 ? 0.178 12.208 28.058 1.00 80.12 504 GLY A N 1
ATOM 3982 C CA . GLY A 1 504 ? 1.345 12.746 27.343 1.00 80.12 504 GLY A CA 1
ATOM 3983 C C . GLY A 1 504 ? 1.798 11.917 26.135 1.00 80.12 504 GLY A C 1
ATOM 3984 O O . GLY A 1 504 ? 2.268 12.492 25.153 1.00 80.12 504 GLY A O 1
ATOM 3985 N N . ASP A 1 505 ? 1.593 10.599 26.181 1.00 79.06 505 ASP A N 1
ATOM 3986 C CA . ASP A 1 505 ? 2.050 9.627 25.179 1.00 79.06 505 ASP A CA 1
ATOM 3987 C C . ASP A 1 505 ? 0.918 9.088 24.276 1.00 79.06 505 ASP A C 1
ATOM 3989 O O . ASP A 1 505 ? 1.162 8.259 23.408 1.00 79.06 505 ASP A O 1
ATOM 3993 N N . GLN A 1 506 ? -0.319 9.592 24.403 1.00 81.81 506 GLN A N 1
ATOM 3994 C CA . GLN A 1 506 ? -1.514 9.137 23.659 1.00 81.81 506 GLN A CA 1
ATOM 3995 C C . GLN A 1 506 ? -1.283 8.938 22.149 1.00 81.81 506 GLN A C 1
ATOM 3997 O O . GLN A 1 506 ? -1.797 8.005 21.532 1.00 81.81 506 GLN A O 1
ATOM 4002 N N . LYS A 1 507 ? -0.512 9.844 21.547 1.00 77.75 507 LYS A N 1
ATOM 4003 C CA . LYS A 1 507 ? -0.228 9.873 20.107 1.00 77.75 507 LYS A CA 1
ATOM 4004 C C . LYS A 1 507 ? 0.654 8.721 19.647 1.00 77.75 507 LYS A C 1
ATOM 4006 O O . LYS A 1 507 ? 0.531 8.307 18.501 1.00 77.75 507 LYS A O 1
ATOM 4011 N N . GLU A 1 508 ? 1.521 8.221 20.524 1.00 76.25 508 GLU A N 1
ATOM 4012 C CA . GLU A 1 508 ? 2.449 7.125 20.225 1.00 76.25 508 GLU A CA 1
ATOM 4013 C C . GLU A 1 508 ? 1.691 5.820 19.955 1.00 76.25 508 GLU A C 1
ATOM 4015 O O . GLU A 1 508 ? 2.149 4.983 19.185 1.00 76.25 508 GLU A O 1
ATOM 4020 N N . TYR A 1 509 ? 0.491 5.681 20.526 1.00 81.94 509 TYR A N 1
ATOM 4021 C CA . TYR A 1 509 ? -0.339 4.480 20.426 1.00 81.94 509 TYR A CA 1
ATOM 4022 C C . TYR A 1 509 ? -1.501 4.617 19.441 1.00 81.94 509 TYR A C 1
ATOM 4024 O O . TYR A 1 509 ? -2.185 3.636 19.169 1.00 81.94 509 TYR A O 1
ATOM 4032 N N . ALA A 1 510 ? -1.755 5.810 18.897 1.00 81.06 510 ALA A N 1
ATOM 4033 C CA . ALA A 1 510 ? -2.963 6.084 18.120 1.00 81.06 510 ALA A CA 1
ATOM 4034 C C . ALA A 1 510 ? -3.095 5.186 16.878 1.00 81.06 510 ALA A C 1
ATOM 4036 O O . ALA A 1 510 ? -4.176 4.668 16.610 1.00 81.06 510 ALA A O 1
ATOM 4037 N N . SER A 1 511 ? -1.997 4.959 16.152 1.00 79.81 511 SER A N 1
ATOM 4038 C CA . SER A 1 511 ? -2.000 4.085 14.976 1.00 79.81 511 SER A CA 1
ATOM 4039 C C . SER A 1 511 ? -2.267 2.621 15.330 1.00 79.81 511 SER A C 1
ATOM 4041 O O . SER A 1 511 ? -2.993 1.941 14.611 1.00 79.81 511 SER A O 1
ATOM 4043 N N . LEU A 1 512 ? -1.713 2.146 16.451 1.00 85.50 512 LEU A N 1
ATOM 4044 C CA . LEU A 1 512 ? -1.947 0.789 16.937 1.00 85.50 512 LEU A CA 1
ATOM 4045 C C . LEU A 1 512 ? -3.391 0.609 17.413 1.00 85.50 512 LEU A C 1
ATOM 4047 O O . LEU A 1 512 ? -4.031 -0.369 17.048 1.00 85.50 512 LEU A O 1
ATOM 4051 N N . VAL A 1 513 ? -3.926 1.574 18.165 1.00 89.88 513 VAL A N 1
ATOM 4052 C CA . VAL A 1 513 ? -5.332 1.568 18.595 1.00 89.88 513 VAL A CA 1
ATOM 4053 C C . VAL A 1 513 ? -6.264 1.510 17.387 1.00 89.88 513 VAL A C 1
ATOM 4055 O O . VAL A 1 513 ? -7.178 0.695 17.371 1.00 89.88 513 VAL A O 1
ATOM 4058 N N . GLN A 1 514 ? -6.021 2.319 16.352 1.00 87.69 514 GLN A N 1
ATOM 4059 C CA . GLN A 1 514 ? -6.839 2.265 15.140 1.00 87.69 514 GLN A CA 1
ATOM 4060 C C . GLN A 1 514 ? -6.701 0.933 14.400 1.00 87.69 514 GLN A C 1
ATOM 4062 O O . GLN A 1 514 ? -7.698 0.392 13.941 1.00 87.69 514 GLN A O 1
ATOM 4067 N N . ALA A 1 515 ? -5.495 0.376 14.289 1.00 88.12 515 ALA A N 1
ATOM 4068 C CA . ALA A 1 515 ? -5.311 -0.915 13.633 1.00 88.12 515 ALA A CA 1
ATOM 4069 C C . ALA A 1 515 ? -5.992 -2.066 14.388 1.00 88.12 515 ALA A C 1
ATOM 4071 O O . ALA A 1 515 ? -6.644 -2.898 13.763 1.00 88.12 515 ALA A O 1
ATOM 4072 N N . LEU A 1 516 ? -5.885 -2.083 15.720 1.00 92.75 516 LEU A N 1
ATOM 4073 C CA . LEU A 1 516 ? -6.597 -3.025 16.583 1.00 92.75 516 LEU A CA 1
ATOM 4074 C C . LEU A 1 516 ? -8.111 -2.860 16.448 1.00 92.75 516 LEU A C 1
ATOM 4076 O O . LEU A 1 516 ? -8.809 -3.855 16.322 1.00 92.75 516 LEU A O 1
ATOM 4080 N N . PHE A 1 517 ? -8.609 -1.621 16.406 1.00 92.25 517 PHE A N 1
ATOM 4081 C CA . PHE A 1 517 ? -10.024 -1.337 16.172 1.00 92.25 517 PHE A CA 1
ATOM 4082 C C . PHE A 1 517 ? -10.517 -1.943 14.859 1.00 92.25 517 PHE A C 1
ATOM 4084 O O . PHE A 1 517 ? -11.517 -2.655 14.842 1.00 92.25 517 PHE A O 1
ATOM 4091 N N . LEU A 1 518 ? -9.785 -1.715 13.770 1.00 89.50 518 LEU A N 1
ATOM 4092 C CA . LEU A 1 518 ? -10.138 -2.226 12.446 1.00 89.50 518 LEU A CA 1
ATOM 4093 C C . LEU A 1 518 ? -10.108 -3.755 12.362 1.00 89.50 518 LEU A C 1
ATOM 4095 O O . LEU A 1 518 ? -10.885 -4.325 11.605 1.00 89.50 518 LEU A O 1
ATOM 4099 N N . ALA A 1 519 ? -9.221 -4.408 13.113 1.00 90.06 519 ALA A N 1
ATOM 4100 C CA . ALA A 1 519 ? -9.135 -5.864 13.149 1.00 90.06 519 ALA A CA 1
ATOM 4101 C C . ALA A 1 519 ? -10.203 -6.489 14.062 1.00 90.06 519 ALA A C 1
ATOM 4103 O O . ALA A 1 519 ? -10.802 -7.504 13.711 1.00 90.06 519 ALA A O 1
ATOM 4104 N N . ALA A 1 520 ? -10.464 -5.874 15.218 1.00 89.38 520 ALA A N 1
ATOM 4105 C CA . ALA A 1 520 ? -11.454 -6.344 16.183 1.00 89.38 520 ALA A CA 1
ATOM 4106 C C . ALA A 1 520 ? -12.881 -6.275 15.616 1.00 89.38 520 ALA A C 1
ATOM 4108 O O . ALA A 1 520 ? -13.687 -7.166 15.846 1.00 89.38 520 ALA A O 1
ATOM 4109 N N . THR A 1 521 ? -13.178 -5.263 14.804 1.00 85.19 521 THR A N 1
ATOM 4110 C CA . THR A 1 521 ? -14.541 -4.985 14.340 1.00 85.19 521 THR A CA 1
ATOM 4111 C C . THR A 1 521 ? -14.881 -5.648 12.996 1.00 85.19 521 THR A C 1
ATOM 4113 O O . THR A 1 521 ? -14.044 -5.754 12.102 1.00 85.19 521 THR A O 1
ATOM 4116 N N . ASN A 1 522 ? -16.144 -6.065 12.834 1.00 68.50 522 ASN A N 1
ATOM 4117 C CA . ASN A 1 522 ? -16.719 -6.555 11.565 1.00 68.50 522 ASN A CA 1
ATOM 4118 C C . ASN A 1 522 ? -17.583 -5.480 10.861 1.00 68.50 522 ASN A C 1
ATOM 4120 O O . ASN A 1 522 ? -18.447 -5.779 10.038 1.00 68.50 522 ASN A O 1
ATOM 4124 N N . ASN A 1 523 ? -17.393 -4.211 11.223 1.00 72.06 523 ASN A N 1
ATOM 4125 C CA . ASN A 1 523 ? -18.094 -3.066 10.646 1.00 72.06 523 ASN A CA 1
ATOM 4126 C C . ASN A 1 523 ? -17.539 -2.679 9.266 1.00 72.06 523 ASN A C 1
ATOM 4128 O O . ASN A 1 523 ? -16.380 -2.929 8.926 1.00 72.06 523 ASN A O 1
ATOM 4132 N N . HIS A 1 524 ? -18.359 -1.974 8.484 1.00 76.62 524 HIS A N 1
ATOM 4133 C CA . HIS A 1 524 ? -17.847 -1.293 7.297 1.00 76.62 524 HIS A CA 1
ATOM 4134 C C . HIS A 1 524 ? -17.037 -0.073 7.736 1.00 76.62 524 HIS A C 1
ATOM 4136 O O . HIS A 1 524 ? -17.529 0.804 8.453 1.00 76.62 524 HIS A O 1
ATOM 4142 N N . ASN A 1 525 ? -15.776 -0.026 7.307 1.00 81.62 525 ASN A N 1
ATOM 4143 C CA . ASN A 1 525 ? -14.846 1.024 7.695 1.00 81.62 525 ASN A CA 1
ATOM 4144 C C . ASN A 1 525 ? -14.512 1.933 6.523 1.00 81.62 525 ASN A C 1
ATOM 4146 O O . ASN A 1 525 ? -13.986 1.492 5.500 1.00 81.62 525 ASN A O 1
ATOM 4150 N N . PHE A 1 526 ? -14.698 3.229 6.740 1.00 81.00 526 PHE A N 1
ATOM 4151 C CA . PHE A 1 526 ? -14.130 4.259 5.890 1.00 81.00 526 PHE A CA 1
ATOM 4152 C C . PHE A 1 526 ? -12.869 4.824 6.497 1.00 81.00 526 PHE A C 1
ATOM 4154 O O . PHE A 1 526 ? -12.768 4.963 7.715 1.00 81.00 526 PHE A O 1
ATOM 4161 N N . LYS A 1 527 ? -11.931 5.220 5.645 1.00 79.12 527 LYS A N 1
ATOM 4162 C CA . LYS A 1 527 ? -10.665 5.818 6.060 1.00 79.12 527 LYS A CA 1
ATOM 4163 C C . LYS A 1 527 ? -10.448 7.129 5.337 1.00 79.12 527 LYS A C 1
ATOM 4165 O O . LYS A 1 527 ? -10.117 7.129 4.158 1.00 79.12 527 LYS A O 1
ATOM 4170 N N . GLY A 1 528 ? -10.643 8.230 6.057 1.00 69.38 528 GLY A N 1
ATOM 4171 C CA . GLY A 1 528 ? -10.524 9.596 5.553 1.00 69.38 528 GLY A CA 1
ATOM 4172 C C . GLY A 1 528 ? -9.113 10.172 5.693 1.00 69.38 528 GLY A C 1
ATOM 4173 O O . GLY A 1 528 ? -8.671 10.340 6.831 1.00 69.38 528 GLY A O 1
ATOM 4174 N N . CYS A 1 529 ? -8.422 10.558 4.607 1.00 66.38 529 CYS A N 1
ATOM 4175 C CA . CYS A 1 529 ? -7.247 11.444 4.709 1.00 66.38 529 CYS A CA 1
ATOM 4176 C C . CYS A 1 529 ? -6.854 12.268 3.464 1.00 66.38 529 CYS A C 1
ATOM 4178 O O . CYS A 1 529 ? -6.493 11.715 2.429 1.00 66.38 529 CYS A O 1
ATOM 4180 N N . LYS A 1 530 ? -6.827 13.609 3.592 1.00 54.62 530 LYS A N 1
ATOM 4181 C CA . LYS A 1 530 ? -6.512 14.547 2.489 1.00 54.62 530 LYS A CA 1
ATOM 4182 C C . LYS A 1 530 ? -5.025 14.537 2.100 1.00 54.62 530 LYS A C 1
ATOM 4184 O O . LYS A 1 530 ? -4.676 14.972 1.006 1.00 54.62 530 LYS A O 1
ATOM 4189 N N . SER A 1 531 ? -4.136 14.110 3.005 1.00 54.88 531 SER A N 1
ATOM 4190 C CA . SER A 1 531 ? -2.682 14.270 2.835 1.00 54.88 531 SER A CA 1
ATOM 4191 C C . SER A 1 531 ? -1.798 13.277 3.606 1.00 54.88 531 SER A C 1
ATOM 4193 O O . SER A 1 531 ? -0.633 13.587 3.850 1.00 54.88 531 SER A O 1
ATOM 4195 N N . ALA A 1 532 ? -2.308 12.106 4.008 1.00 60.28 532 ALA A N 1
ATOM 4196 C CA . ALA A 1 532 ? -1.520 11.151 4.799 1.00 60.28 532 ALA A CA 1
ATOM 4197 C C . ALA A 1 532 ? -1.649 9.698 4.332 1.00 60.28 532 ALA A C 1
ATOM 4199 O O . ALA A 1 532 ? -2.097 8.817 5.070 1.00 60.28 532 ALA A O 1
ATOM 4200 N N . ASN A 1 533 ? -1.202 9.455 3.100 1.00 66.38 533 ASN A N 1
ATOM 4201 C CA . ASN A 1 533 ? -1.028 8.103 2.574 1.00 66.38 533 ASN A CA 1
ATOM 4202 C C . ASN A 1 533 ? -0.126 7.256 3.483 1.00 66.38 533 ASN A C 1
ATOM 4204 O O . ASN A 1 533 ? -0.425 6.095 3.704 1.00 66.38 533 ASN A O 1
ATOM 4208 N N . GLU A 1 534 ? 0.903 7.853 4.089 1.00 65.81 534 GLU A N 1
ATOM 4209 C CA . GLU A 1 534 ? 1.801 7.212 5.056 1.00 65.81 534 GLU A CA 1
ATOM 4210 C C . GLU A 1 534 ? 1.018 6.572 6.218 1.00 65.81 534 GLU A C 1
ATOM 4212 O O . GLU A 1 534 ? 1.287 5.447 6.631 1.00 65.81 534 GLU A O 1
ATOM 4217 N N . ARG A 1 535 ? 0.056 7.325 6.769 1.00 71.12 535 ARG A N 1
ATOM 4218 C CA . ARG A 1 535 ? -0.695 6.954 7.976 1.00 71.12 535 ARG A CA 1
ATOM 4219 C C . ARG A 1 535 ? -1.698 5.866 7.676 1.00 71.12 535 ARG A C 1
ATOM 4221 O O . ARG A 1 535 ? -1.828 4.918 8.440 1.00 71.12 535 ARG A O 1
ATOM 4228 N N . PHE A 1 536 ? -2.367 6.028 6.541 1.00 75.19 536 PHE A N 1
ATOM 4229 C CA . PHE A 1 536 ? -3.209 5.004 5.969 1.00 75.19 536 PHE A CA 1
ATOM 4230 C C . PHE A 1 536 ? -2.413 3.701 5.823 1.00 75.19 536 PHE A C 1
ATOM 4232 O O . PHE A 1 536 ? -2.766 2.718 6.464 1.00 75.19 536 PHE A O 1
ATOM 4239 N N . SER A 1 537 ? -1.282 3.720 5.107 1.00 74.62 537 SER A N 1
ATOM 4240 C CA . SER A 1 537 ? -0.482 2.515 4.871 1.00 74.62 537 SER A CA 1
ATOM 4241 C C . SER A 1 537 ? -0.063 1.831 6.166 1.00 74.62 537 SER A C 1
ATOM 4243 O O . SER A 1 537 ? -0.149 0.614 6.287 1.00 74.62 537 SER A O 1
ATOM 4245 N N . TYR A 1 538 ? 0.345 2.611 7.164 1.00 75.00 538 TYR A N 1
ATOM 4246 C CA . TYR A 1 538 ? 0.779 2.086 8.451 1.00 75.00 538 TYR A CA 1
ATOM 4247 C C . TYR A 1 538 ? -0.330 1.363 9.219 1.00 75.00 538 TYR A C 1
ATOM 4249 O O . TYR A 1 538 ? -0.150 0.227 9.661 1.00 75.00 538 TYR A O 1
ATOM 4257 N N . VAL A 1 539 ? -1.478 2.027 9.371 1.00 80.44 539 VAL A N 1
ATOM 4258 C CA . VAL A 1 539 ? -2.647 1.458 10.048 1.00 80.44 539 VAL A CA 1
ATOM 4259 C C . VAL A 1 539 ? -3.139 0.226 9.291 1.00 80.44 539 VAL A C 1
ATOM 4261 O O . VAL A 1 539 ? -3.493 -0.771 9.914 1.00 80.44 539 VAL A O 1
ATOM 4264 N N . GLU A 1 540 ? -3.102 0.254 7.958 1.00 81.69 540 GLU A N 1
ATOM 4265 C CA . GLU A 1 540 ? -3.494 -0.887 7.133 1.00 81.69 540 GLU A CA 1
ATOM 4266 C C . GLU A 1 540 ? -2.574 -2.090 7.241 1.00 81.69 540 GLU A C 1
ATOM 4268 O O . GLU A 1 540 ? -3.065 -3.214 7.223 1.00 81.69 540 GLU A O 1
ATOM 4273 N N . ASN A 1 541 ? -1.262 -1.884 7.331 1.00 80.00 541 ASN A N 1
ATOM 4274 C CA . ASN A 1 541 ? -0.321 -2.992 7.459 1.00 80.00 541 ASN A CA 1
ATOM 4275 C C . ASN A 1 541 ? -0.541 -3.733 8.780 1.00 80.00 541 ASN A C 1
ATOM 4277 O O . ASN A 1 541 ? -0.703 -4.953 8.789 1.00 80.00 541 ASN A O 1
ATOM 4281 N N . LEU A 1 542 ? -0.649 -2.988 9.884 1.00 83.44 542 LEU A N 1
ATOM 4282 C CA . LEU A 1 542 ? -1.001 -3.582 11.169 1.00 83.44 542 LEU A CA 1
ATOM 4283 C C . LEU A 1 542 ? -2.376 -4.255 11.122 1.00 83.44 542 LEU A C 1
ATOM 4285 O O . LEU A 1 542 ? -2.512 -5.384 11.581 1.00 83.44 542 LEU A O 1
ATOM 4289 N N . ASN A 1 543 ? -3.384 -3.581 10.560 1.00 88.19 543 ASN A N 1
ATOM 4290 C CA . ASN A 1 543 ? -4.726 -4.142 10.432 1.00 88.19 543 ASN A CA 1
ATOM 4291 C C . ASN A 1 543 ? -4.697 -5.450 9.633 1.00 88.19 543 ASN A C 1
ATOM 4293 O O . ASN A 1 543 ? -5.277 -6.428 10.071 1.00 88.19 543 ASN A O 1
ATOM 4297 N N . ALA A 1 544 ? -3.988 -5.508 8.505 1.00 86.00 544 ALA A N 1
ATOM 4298 C CA . ALA A 1 544 ? -3.875 -6.721 7.704 1.00 86.00 544 ALA A CA 1
ATOM 4299 C C . ALA A 1 544 ? -3.210 -7.867 8.488 1.00 86.00 544 ALA A C 1
ATOM 4301 O O . ALA A 1 544 ? -3.688 -8.997 8.420 1.00 86.00 544 ALA A O 1
ATOM 4302 N N . LEU A 1 545 ? -2.163 -7.587 9.274 1.00 88.12 545 LEU A N 1
ATOM 4303 C CA . LEU A 1 545 ? -1.523 -8.588 10.135 1.00 88.12 545 LEU A CA 1
ATOM 4304 C C . LEU A 1 545 ? -2.497 -9.108 11.205 1.00 88.12 545 LEU A C 1
ATOM 4306 O O . LEU A 1 545 ? -2.651 -10.316 11.373 1.00 88.12 545 LEU A O 1
ATOM 4310 N N . LEU A 1 546 ? -3.171 -8.197 11.908 1.00 91.94 546 LEU A N 1
ATOM 4311 C CA . LEU A 1 546 ? -4.102 -8.517 12.993 1.00 91.94 546 LEU A CA 1
ATOM 4312 C C . LEU A 1 546 ? -5.377 -9.203 12.480 1.00 91.94 546 LEU A C 1
ATOM 4314 O O . LEU A 1 546 ? -5.860 -10.139 13.107 1.00 91.94 546 LEU A O 1
ATOM 4318 N N . PHE A 1 547 ? -5.877 -8.801 11.311 1.00 90.38 547 PHE A N 1
ATOM 4319 C CA . PHE A 1 547 ? -6.961 -9.475 10.596 1.00 90.38 547 PHE A CA 1
ATOM 4320 C C . PHE A 1 547 ? -6.579 -10.922 10.268 1.00 90.38 547 PHE A C 1
ATOM 4322 O O . PHE A 1 547 ? -7.367 -11.831 10.489 1.00 90.38 547 PHE A O 1
ATOM 4329 N N . SER A 1 548 ? -5.353 -11.149 9.801 1.00 89.06 548 SER A N 1
ATOM 4330 C CA . SER A 1 548 ? -4.862 -12.494 9.469 1.00 89.06 548 SER A CA 1
ATOM 4331 C C . SER A 1 548 ? -4.714 -13.377 10.704 1.00 89.06 548 SER A C 1
ATOM 4333 O O . SER A 1 548 ? -4.986 -14.576 10.657 1.00 89.06 548 SER A O 1
ATOM 4335 N N . PHE A 1 549 ? -4.296 -12.778 11.826 1.00 91.62 549 PHE A N 1
ATOM 4336 C CA . PHE A 1 549 ? -4.321 -13.443 13.122 1.00 91.62 549 PHE A CA 1
ATOM 4337 C C . PHE A 1 549 ? -5.755 -13.848 13.470 1.00 91.62 549 PHE A C 1
ATOM 4339 O O . PHE A 1 549 ? -6.006 -15.036 13.636 1.00 91.62 549 PHE A O 1
ATOM 4346 N N . LYS A 1 550 ? -6.700 -12.901 13.482 1.00 90.94 550 LYS A N 1
ATOM 4347 C CA . LYS A 1 550 ? -8.133 -13.140 13.725 1.00 90.94 550 LYS A CA 1
ATOM 4348 C C . LYS A 1 550 ? -8.709 -14.258 12.853 1.00 90.94 550 LYS A C 1
ATOM 4350 O O . LYS A 1 550 ? -9.250 -15.224 13.383 1.00 90.94 550 LYS A O 1
ATOM 4355 N N . ALA A 1 551 ? -8.504 -14.175 11.541 1.00 86.94 551 ALA A N 1
ATOM 4356 C CA . ALA A 1 551 ? -8.992 -15.142 10.560 1.00 86.94 551 ALA A CA 1
ATOM 4357 C C . ALA A 1 551 ? -8.332 -16.530 10.672 1.00 86.94 551 ALA A C 1
ATOM 4359 O O . ALA A 1 551 ? -8.767 -17.468 10.012 1.00 86.94 551 ALA A O 1
ATOM 4360 N N . GLY A 1 552 ? -7.276 -16.680 11.481 1.00 87.88 552 GLY A N 1
ATOM 4361 C CA . GLY A 1 552 ? -6.564 -17.946 11.647 1.00 87.88 552 GLY A CA 1
ATOM 4362 C C . GLY A 1 552 ? -5.738 -18.363 10.430 1.00 87.88 552 GLY A C 1
ATOM 4363 O O . GLY A 1 552 ? -5.376 -19.529 10.316 1.00 87.88 552 GLY A O 1
ATOM 4364 N N . THR A 1 553 ? -5.432 -17.430 9.526 1.00 85.81 553 THR A N 1
ATOM 4365 C CA . THR A 1 553 ? -4.694 -17.691 8.278 1.00 85.81 553 THR A CA 1
ATOM 4366 C C . THR A 1 553 ? -3.194 -17.424 8.396 1.00 85.81 553 THR A C 1
ATOM 4368 O O . THR A 1 553 ? -2.416 -17.791 7.509 1.00 85.81 553 THR A O 1
ATOM 4371 N N . LEU A 1 554 ? -2.776 -16.757 9.470 1.00 86.88 554 LEU A N 1
ATOM 4372 C CA . LEU A 1 554 ? -1.385 -16.412 9.738 1.00 86.88 554 LEU A CA 1
ATOM 4373 C C . LEU A 1 554 ? -0.534 -17.673 9.974 1.00 86.88 554 LEU A C 1
ATOM 4375 O O . LEU A 1 554 ? -1.003 -18.640 10.569 1.00 86.88 554 LEU A O 1
ATOM 4379 N N . GLU A 1 555 ? 0.719 -17.658 9.518 1.00 83.69 555 GLU A N 1
ATOM 4380 C CA . GLU A 1 555 ? 1.676 -18.742 9.780 1.00 83.69 555 GLU A CA 1
ATOM 4381 C C . GLU A 1 555 ? 1.816 -19.013 11.293 1.00 83.69 555 GLU A C 1
ATOM 4383 O O . GLU A 1 555 ? 1.827 -18.078 12.101 1.00 83.69 555 GLU A O 1
ATOM 4388 N N . SER A 1 556 ? 1.882 -20.296 11.675 1.00 83.38 556 SER A N 1
ATOM 4389 C CA . SER A 1 556 ? 1.750 -20.762 13.061 1.00 83.38 556 SER A CA 1
ATOM 4390 C C . SER A 1 556 ? 2.715 -20.078 14.031 1.00 83.38 556 SER A C 1
ATOM 4392 O O . SER A 1 556 ? 2.303 -19.643 15.110 1.00 83.38 556 SER A O 1
ATOM 4394 N N . LYS A 1 557 ? 3.995 -19.936 13.668 1.00 84.31 557 LYS A N 1
ATOM 4395 C CA . LYS A 1 557 ? 5.003 -19.307 14.532 1.00 84.31 557 LYS A CA 1
ATOM 4396 C C . LYS A 1 557 ? 4.689 -17.833 14.769 1.00 84.31 557 LYS A C 1
ATOM 4398 O O . LYS A 1 557 ? 4.754 -17.383 15.916 1.00 84.31 557 LYS A O 1
ATOM 4403 N N . ILE A 1 558 ? 4.302 -17.094 13.728 1.00 86.88 558 ILE A N 1
ATOM 4404 C CA . ILE A 1 558 ? 3.902 -15.684 13.861 1.00 86.88 558 ILE A CA 1
ATOM 4405 C C . ILE A 1 558 ? 2.601 -15.571 14.672 1.00 86.88 558 ILE A C 1
ATOM 4407 O O . ILE A 1 558 ? 2.504 -14.725 15.562 1.00 86.88 558 ILE A O 1
ATOM 4411 N N . ALA A 1 559 ? 1.617 -16.437 14.421 1.00 89.38 559 ALA A N 1
ATOM 4412 C CA . ALA A 1 559 ? 0.367 -16.463 15.178 1.00 89.38 559 ALA A CA 1
ATOM 4413 C C . ALA A 1 559 ? 0.612 -16.707 16.674 1.00 89.38 559 ALA A C 1
ATOM 4415 O O . ALA A 1 559 ? 0.045 -16.004 17.512 1.00 89.38 559 ALA A O 1
ATOM 4416 N N . ASN A 1 560 ? 1.509 -17.632 17.016 1.00 90.69 560 ASN A N 1
ATOM 4417 C CA . ASN A 1 560 ? 1.907 -17.903 18.395 1.00 90.69 560 ASN A CA 1
ATOM 4418 C C . ASN A 1 560 ? 2.660 -16.723 19.029 1.00 90.69 560 ASN A C 1
ATOM 4420 O O . ASN A 1 560 ? 2.438 -16.420 20.203 1.00 90.69 560 ASN A O 1
ATOM 4424 N N . GLU A 1 561 ? 3.517 -16.028 18.273 1.00 92.31 561 GLU A N 1
ATOM 4425 C CA . GLU A 1 561 ? 4.203 -14.814 18.738 1.00 92.31 561 GLU A CA 1
ATOM 4426 C C . GLU A 1 561 ? 3.197 -13.698 19.071 1.00 92.31 561 GLU A C 1
ATOM 4428 O O . GLU A 1 561 ? 3.267 -13.111 20.153 1.00 92.31 561 GLU A O 1
ATOM 4433 N N . ILE A 1 562 ? 2.211 -13.459 18.197 1.00 93.62 562 ILE A N 1
ATOM 4434 C CA . ILE A 1 562 ? 1.143 -12.475 18.429 1.00 93.62 562 ILE A CA 1
ATOM 4435 C C . ILE A 1 562 ? 0.243 -12.896 19.595 1.00 93.62 562 ILE A C 1
ATOM 4437 O O . ILE A 1 562 ? -0.053 -12.055 20.443 1.00 93.62 562 ILE A O 1
ATOM 4441 N N . LYS A 1 563 ? -0.153 -14.176 19.688 1.00 94.19 563 LYS A N 1
ATOM 4442 C CA . LYS A 1 563 ? -0.974 -14.686 20.802 1.00 94.19 563 LYS A CA 1
ATOM 4443 C C . LYS A 1 563 ? -0.284 -14.424 22.140 1.00 94.19 563 LYS A C 1
ATOM 4445 O O . LYS A 1 563 ? -0.869 -13.780 23.003 1.00 94.19 563 LYS A O 1
ATOM 4450 N N . LYS A 1 564 ? 0.984 -14.830 22.284 1.00 93.69 564 LYS A N 1
ATOM 4451 C CA . LYS A 1 564 ? 1.780 -14.592 23.504 1.00 93.69 564 LYS A CA 1
ATOM 4452 C C . LYS A 1 564 ? 1.913 -13.105 23.826 1.00 93.69 564 LYS A C 1
ATOM 4454 O O . LYS A 1 564 ? 1.852 -12.723 24.991 1.00 93.69 564 LYS A O 1
ATOM 4459 N N . LEU A 1 565 ? 2.095 -12.271 22.805 1.00 95.00 565 LEU A N 1
ATOM 4460 C CA . LEU A 1 565 ? 2.220 -10.828 22.969 1.00 95.00 565 LEU A CA 1
ATOM 4461 C C . LEU A 1 565 ? 0.911 -10.178 23.451 1.00 95.00 565 LEU A C 1
ATOM 4463 O O . LEU A 1 565 ? 0.953 -9.338 24.349 1.00 95.00 565 LEU A O 1
ATOM 4467 N N . LEU A 1 566 ? -0.233 -10.575 22.883 1.00 95.50 566 LEU A N 1
ATOM 4468 C CA . LEU A 1 566 ? -1.561 -10.118 23.302 1.00 95.50 566 LEU A CA 1
ATOM 4469 C C . LEU A 1 566 ? -1.863 -10.570 24.731 1.00 95.50 566 LEU A C 1
ATOM 4471 O O . LEU A 1 566 ? -2.161 -9.725 25.569 1.00 95.50 566 LEU A O 1
ATOM 4475 N N . THR A 1 567 ? -1.712 -11.863 25.023 1.00 94.00 567 THR A N 1
ATOM 4476 C CA . THR A 1 567 ? -1.913 -12.441 26.361 1.00 94.00 567 THR A CA 1
ATOM 4477 C C . THR A 1 567 ? -1.032 -11.751 27.399 1.00 94.00 567 THR A C 1
ATOM 4479 O O . THR A 1 567 ? -1.542 -11.182 28.357 1.00 94.00 567 THR A O 1
ATOM 4482 N N . GLY A 1 568 ? 0.280 -11.656 27.156 1.00 94.06 568 GLY A N 1
ATOM 4483 C CA . GLY A 1 568 ? 1.195 -10.991 28.084 1.00 94.06 568 GLY A CA 1
ATOM 4484 C C . GLY A 1 568 ? 0.864 -9.512 28.317 1.00 94.06 568 GLY A C 1
ATOM 4485 O O . GLY A 1 568 ? 1.036 -9.015 29.429 1.00 94.06 568 GLY A O 1
ATOM 4486 N N . TYR A 1 569 ? 0.360 -8.796 27.307 1.00 94.75 569 TYR A N 1
ATOM 4487 C CA . TYR A 1 569 ? -0.118 -7.423 27.489 1.00 94.75 569 TYR A CA 1
ATOM 4488 C C . TYR A 1 569 ? -1.424 -7.362 28.294 1.00 94.75 569 TYR A C 1
ATOM 4490 O O . TYR A 1 569 ? -1.559 -6.519 29.186 1.00 94.75 569 TYR A O 1
ATOM 4498 N N . ILE A 1 570 ? -2.373 -8.253 28.008 1.00 92.88 570 ILE A N 1
ATOM 4499 C CA . ILE A 1 570 ? -3.678 -8.363 28.674 1.00 92.88 570 ILE A CA 1
ATOM 4500 C C . ILE A 1 570 ? -3.505 -8.691 30.164 1.00 92.88 570 ILE A C 1
ATOM 4502 O O . ILE A 1 570 ? -4.039 -7.952 30.991 1.00 92.88 570 ILE A O 1
ATOM 4506 N N . ASP A 1 571 ? -2.626 -9.631 30.503 1.00 90.25 571 ASP A N 1
ATOM 4507 C CA . ASP A 1 571 ? -2.338 -10.033 31.889 1.00 90.25 571 ASP A CA 1
ATOM 4508 C C . ASP A 1 571 ? -1.472 -9.010 32.650 1.00 90.25 571 ASP A C 1
ATOM 4510 O O . ASP A 1 571 ? -1.316 -9.084 33.864 1.00 90.25 571 ASP A O 1
ATOM 4514 N N . GLY A 1 572 ? -0.901 -8.019 31.951 1.00 89.06 572 GLY A N 1
ATOM 4515 C CA . GLY A 1 572 ? -0.056 -6.979 32.556 1.00 89.06 572 GLY A CA 1
ATOM 4516 C C . GLY A 1 572 ? 1.426 -7.343 32.689 1.00 89.06 572 GLY A C 1
ATOM 4517 O O . GLY A 1 572 ? 2.200 -6.530 33.188 1.00 89.06 572 GLY A O 1
ATOM 4518 N N . ASN A 1 573 ? 1.840 -8.501 32.171 1.00 92.31 573 ASN A N 1
ATOM 4519 C CA . ASN A 1 573 ? 3.237 -8.949 32.119 1.00 92.31 573 ASN A CA 1
ATOM 4520 C C . ASN A 1 573 ? 4.094 -8.151 31.119 1.00 92.31 573 ASN A C 1
ATOM 4522 O O . ASN A 1 573 ? 5.322 -8.146 31.199 1.00 92.31 573 ASN A O 1
ATOM 4526 N N . ILE A 1 574 ? 3.460 -7.493 30.145 1.00 93.06 574 ILE A N 1
ATOM 4527 C CA . ILE A 1 574 ? 4.113 -6.680 29.115 1.00 93.06 574 ILE A CA 1
ATOM 4528 C C . ILE A 1 574 ? 3.570 -5.251 29.191 1.00 93.06 574 ILE A C 1
ATOM 4530 O O . ILE A 1 574 ? 2.359 -5.032 29.215 1.00 93.06 574 ILE A O 1
ATOM 4534 N N . SER A 1 575 ? 4.464 -4.258 29.186 1.00 90.00 575 SER A N 1
ATOM 4535 C CA . SER A 1 575 ? 4.069 -2.847 29.164 1.00 90.00 575 SER A CA 1
ATOM 4536 C C . SER A 1 575 ? 3.394 -2.471 27.835 1.00 90.00 575 SER A C 1
ATOM 4538 O O . SER A 1 575 ? 3.681 -3.055 26.791 1.00 90.00 575 SER A O 1
ATOM 4540 N N . ALA A 1 576 ? 2.537 -1.440 27.822 1.00 87.25 576 ALA A N 1
ATOM 4541 C CA . ALA A 1 576 ? 1.922 -0.950 26.575 1.00 87.25 576 ALA A CA 1
ATOM 4542 C C . ALA A 1 576 ? 2.972 -0.576 25.513 1.00 87.25 576 ALA A C 1
ATOM 4544 O O . ALA A 1 576 ? 2.777 -0.795 24.318 1.00 87.25 576 ALA A O 1
ATOM 4545 N N . ARG A 1 577 ? 4.105 -0.037 25.969 1.00 84.44 577 ARG A N 1
ATOM 4546 C CA . ARG A 1 577 ? 5.241 0.338 25.136 1.00 84.44 577 ARG A CA 1
ATOM 4547 C C . ARG A 1 577 ? 5.867 -0.876 24.454 1.00 84.44 577 ARG A C 1
ATOM 4549 O O . ARG A 1 577 ? 6.033 -0.866 23.237 1.00 84.44 577 ARG A O 1
ATOM 4556 N N . ASP A 1 578 ? 6.207 -1.906 25.224 1.00 84.44 578 ASP A N 1
ATOM 4557 C CA . ASP A 1 578 ? 6.843 -3.115 24.689 1.00 84.44 578 ASP A CA 1
ATOM 4558 C C . ASP A 1 578 ? 5.878 -3.903 23.808 1.00 84.44 578 ASP A C 1
ATOM 4560 O O . ASP A 1 578 ? 6.287 -4.437 22.778 1.00 84.44 578 ASP A O 1
ATOM 4564 N N . PHE A 1 579 ? 4.592 -3.909 24.170 1.00 89.25 579 PHE A N 1
ATOM 4565 C CA . PHE A 1 579 ? 3.514 -4.435 23.341 1.00 89.25 579 PHE A CA 1
ATOM 4566 C C . PHE A 1 579 ? 3.512 -3.777 21.957 1.00 89.25 579 PHE A C 1
ATOM 4568 O O . PHE A 1 579 ? 3.624 -4.465 20.940 1.00 89.25 579 PHE A O 1
ATOM 4575 N N . ALA A 1 580 ? 3.478 -2.442 21.914 1.00 84.25 580 ALA A N 1
ATOM 4576 C CA . ALA A 1 580 ? 3.506 -1.701 20.661 1.00 84.25 580 ALA A CA 1
ATOM 4577 C C . ALA A 1 580 ? 4.799 -1.952 19.868 1.00 84.25 580 ALA A C 1
ATOM 4579 O O . ALA A 1 580 ? 4.738 -2.200 18.664 1.00 84.25 580 ALA A O 1
ATOM 4580 N N . LEU A 1 581 ? 5.968 -1.938 20.522 1.00 77.62 581 LEU A N 1
ATOM 4581 C CA . LEU A 1 581 ? 7.266 -2.102 19.849 1.00 77.62 581 LEU A CA 1
ATOM 4582 C C . LEU A 1 581 ? 7.401 -3.485 19.219 1.00 77.62 581 LEU A C 1
ATOM 4584 O O . LEU A 1 581 ? 7.806 -3.595 18.061 1.00 77.62 581 LEU A O 1
ATOM 4588 N N . LYS A 1 582 ? 7.034 -4.533 19.960 1.00 83.69 582 LYS A N 1
ATOM 4589 C CA . LYS A 1 582 ? 7.100 -5.913 19.475 1.00 83.69 582 LYS A CA 1
ATOM 4590 C C . LYS A 1 582 ? 6.104 -6.154 18.347 1.00 83.69 582 LYS A C 1
ATOM 4592 O O . LYS A 1 582 ? 6.488 -6.734 17.338 1.00 83.69 582 LYS A O 1
ATOM 4597 N N . LEU A 1 583 ? 4.871 -5.656 18.456 1.00 85.56 583 LEU A N 1
ATOM 4598 C CA . LEU A 1 583 ? 3.874 -5.837 17.400 1.00 85.56 583 LEU A CA 1
ATOM 4599 C C . LEU A 1 583 ? 4.266 -5.103 16.111 1.00 85.56 583 LEU A C 1
ATOM 4601 O O . LEU A 1 583 ? 4.113 -5.644 15.017 1.00 85.56 583 LEU A O 1
ATOM 4605 N N . HIS A 1 584 ? 4.846 -3.908 16.235 1.00 80.00 584 HIS A N 1
ATOM 4606 C CA . HIS A 1 584 ? 5.427 -3.205 15.096 1.00 80.00 584 HIS A CA 1
ATOM 4607 C C . HIS A 1 584 ? 6.614 -3.941 14.489 1.00 80.00 584 HIS A C 1
ATOM 4609 O O . HIS A 1 584 ? 6.668 -4.071 13.275 1.00 80.00 584 HIS A O 1
ATOM 4615 N N . SER A 1 585 ? 7.505 -4.496 15.309 1.00 77.25 585 SER A N 1
ATOM 4616 C CA . SER A 1 585 ? 8.611 -5.330 14.829 1.00 77.25 585 SER A CA 1
ATOM 4617 C C . SER A 1 585 ? 8.116 -6.574 14.074 1.00 77.25 585 SER A C 1
ATOM 4619 O O . SER A 1 585 ? 8.641 -6.905 13.014 1.00 77.25 585 SER A O 1
ATOM 4621 N N . ILE A 1 586 ? 7.058 -7.240 14.554 1.00 81.25 586 ILE A N 1
ATOM 4622 C CA . ILE A 1 586 ? 6.407 -8.348 13.833 1.00 81.25 586 ILE A CA 1
ATOM 4623 C C . ILE A 1 586 ? 5.884 -7.854 12.476 1.00 81.25 586 ILE A C 1
ATOM 4625 O O . ILE A 1 586 ? 6.202 -8.430 11.439 1.00 81.25 586 ILE A O 1
ATOM 4629 N N . ASN A 1 587 ? 5.129 -6.756 12.455 1.00 80.56 587 ASN A N 1
ATOM 4630 C CA . ASN A 1 587 ? 4.601 -6.182 11.217 1.00 80.56 587 ASN A CA 1
ATOM 4631 C C . ASN A 1 587 ? 5.706 -5.788 10.221 1.00 80.56 587 ASN A C 1
ATOM 4633 O O . ASN A 1 587 ? 5.598 -6.090 9.032 1.00 80.56 587 ASN A O 1
ATOM 4637 N N . ASP A 1 588 ? 6.782 -5.175 10.709 1.00 72.94 588 ASP A N 1
ATOM 4638 C CA . ASP A 1 588 ? 7.955 -4.771 9.929 1.00 72.94 588 ASP A CA 1
ATOM 4639 C C . ASP A 1 588 ? 8.715 -5.947 9.348 1.00 72.94 588 ASP A C 1
ATOM 4641 O O . ASP A 1 588 ? 9.344 -5.803 8.303 1.00 72.94 588 ASP A O 1
ATOM 4645 N N . ARG A 1 589 ? 8.652 -7.114 9.987 1.00 74.56 589 ARG A N 1
ATOM 4646 C CA . ARG A 1 589 ? 9.237 -8.328 9.434 1.00 74.56 589 ARG A CA 1
ATOM 4647 C C . ARG A 1 589 ? 8.365 -8.956 8.354 1.00 74.56 589 ARG A C 1
ATOM 4649 O O . ARG A 1 589 ? 8.935 -9.662 7.548 1.00 74.56 589 ARG A O 1
ATOM 4656 N N . TYR A 1 590 ? 7.045 -8.754 8.313 1.00 74.81 590 TYR A N 1
ATOM 4657 C CA . TYR A 1 590 ? 6.176 -9.647 7.520 1.00 74.81 590 TYR A CA 1
ATOM 4658 C C . TYR A 1 590 ? 5.153 -8.959 6.606 1.00 74.81 590 TYR A C 1
ATOM 4660 O O . TYR A 1 590 ? 4.540 -9.640 5.782 1.00 74.81 590 TYR A O 1
ATOM 4668 N N . ASN A 1 591 ? 4.911 -7.647 6.748 1.00 66.00 591 ASN A N 1
ATOM 4669 C CA . ASN A 1 591 ? 3.703 -7.056 6.161 1.00 66.00 591 ASN A CA 1
ATOM 4670 C C . ASN A 1 591 ? 3.774 -5.576 5.733 1.00 66.00 591 ASN A C 1
ATOM 4672 O O . ASN A 1 591 ? 2.786 -5.066 5.208 1.00 66.00 591 ASN A O 1
ATOM 4676 N N . VAL A 1 592 ? 4.893 -4.860 5.919 1.00 57.25 592 VAL A N 1
ATOM 4677 C CA . VAL A 1 592 ? 4.930 -3.390 5.715 1.00 57.25 592 VAL A CA 1
ATOM 4678 C C . VAL A 1 592 ? 4.708 -2.930 4.267 1.00 57.25 592 VAL A C 1
ATOM 4680 O O . VAL A 1 592 ? 4.183 -1.833 4.069 1.00 57.25 592 VAL A O 1
ATOM 4683 N N . TYR A 1 593 ? 5.060 -3.717 3.245 1.00 65.06 593 TYR A N 1
ATOM 4684 C CA . TYR A 1 593 ? 4.935 -3.262 1.849 1.00 65.06 593 TYR A CA 1
ATOM 4685 C C . TYR A 1 593 ? 3.834 -3.923 1.028 1.00 65.06 593 TYR A C 1
ATOM 4687 O O . TYR A 1 593 ? 3.557 -3.450 -0.073 1.00 65.06 593 TYR A O 1
ATOM 4695 N N . ASN A 1 594 ? 3.181 -4.967 1.540 1.00 66.81 594 ASN A N 1
ATOM 4696 C CA . ASN A 1 594 ? 2.235 -5.73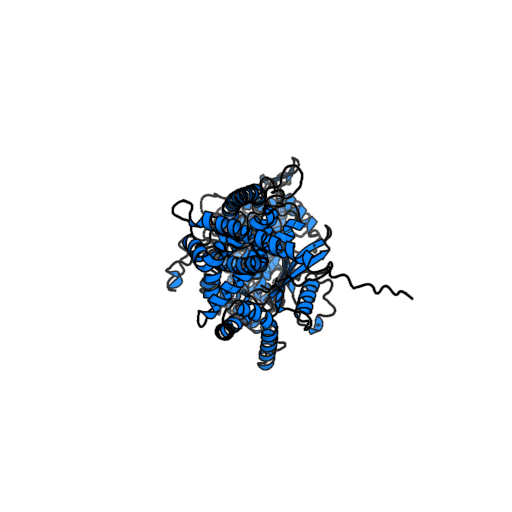1 0.732 1.00 66.81 594 ASN A CA 1
ATOM 4697 C C . ASN A 1 594 ? 0.820 -5.113 0.753 1.00 66.81 594 ASN A C 1
ATOM 4699 O O . ASN A 1 594 ? 0.376 -4.546 -0.241 1.00 66.81 594 ASN A O 1
ATOM 4703 N N . ALA A 1 595 ? 0.113 -5.131 1.887 1.00 65.75 595 ALA A N 1
ATOM 4704 C CA . ALA A 1 595 ? -1.317 -4.787 1.903 1.00 65.75 595 ALA A CA 1
ATOM 4705 C C . ALA A 1 595 ? -1.626 -3.282 2.062 1.00 65.75 595 ALA A C 1
ATOM 4707 O O . ALA A 1 595 ? -2.573 -2.779 1.459 1.00 65.75 595 ALA A O 1
ATOM 4708 N N . GLY A 1 596 ? -0.870 -2.543 2.879 1.00 70.25 596 GLY A N 1
ATOM 4709 C CA . GLY A 1 596 ? -1.202 -1.152 3.221 1.00 70.25 596 GLY A CA 1
ATOM 4710 C C . GLY A 1 596 ? -0.649 -0.105 2.260 1.00 70.25 596 GLY A C 1
ATOM 4711 O O . GLY A 1 596 ? -1.224 0.971 2.108 1.00 70.25 596 GLY A O 1
ATOM 4712 N N . VAL A 1 597 ? 0.446 -0.417 1.572 1.00 76.25 597 VAL A N 1
ATOM 4713 C CA . VAL A 1 597 ? 1.143 0.507 0.665 1.00 76.25 597 VAL A CA 1
ATOM 4714 C C . VAL A 1 597 ? 0.494 0.575 -0.718 1.00 76.25 597 VAL A C 1
ATOM 4716 O O . VAL A 1 597 ? 0.436 1.653 -1.318 1.00 76.25 597 VAL A O 1
ATOM 4719 N N . MET A 1 598 ? -0.041 -0.543 -1.209 1.00 81.38 598 MET A N 1
ATOM 4720 C CA . MET A 1 598 ? -0.578 -0.650 -2.567 1.00 81.38 598 MET A CA 1
ATOM 4721 C C . MET A 1 598 ? -1.714 0.331 -2.881 1.00 81.38 598 MET A C 1
ATOM 4723 O O . MET A 1 598 ? -1.657 0.947 -3.946 1.00 81.38 598 MET A O 1
ATOM 4727 N N . PRO A 1 599 ? -2.655 0.629 -1.967 1.00 79.88 599 PRO A N 1
ATOM 4728 C CA . PRO A 1 599 ? -3.615 1.713 -2.174 1.00 79.88 599 PRO A CA 1
ATOM 4729 C C . PRO A 1 599 ? -2.962 3.085 -2.423 1.00 79.88 599 PRO A C 1
ATOM 4731 O O . PRO A 1 599 ? -3.474 3.892 -3.196 1.00 79.88 599 PRO A O 1
ATOM 4734 N N . SER A 1 600 ? -1.810 3.384 -1.805 1.00 77.06 600 SER A N 1
ATOM 4735 C CA . SER A 1 600 ? -1.046 4.612 -2.096 1.00 77.06 600 SER A CA 1
ATOM 4736 C C . SER A 1 600 ? -0.350 4.547 -3.456 1.00 77.06 600 SER A C 1
ATOM 4738 O O . SER A 1 600 ? -0.337 5.550 -4.180 1.00 77.06 600 SER A O 1
ATOM 4740 N N . CYS A 1 601 ? 0.218 3.390 -3.810 1.00 80.19 601 CYS A N 1
ATOM 4741 C CA . CYS A 1 601 ? 0.800 3.149 -5.131 1.00 80.19 601 CYS A CA 1
ATOM 4742 C C . CYS A 1 601 ? -0.244 3.324 -6.230 1.00 80.19 601 CYS A C 1
ATOM 4744 O O . CYS A 1 601 ? 0.042 3.974 -7.229 1.00 80.19 601 CYS A O 1
ATOM 4746 N N . MET A 1 602 ? -1.458 2.812 -6.037 1.00 81.94 602 MET A N 1
ATOM 4747 C CA . MET A 1 602 ? -2.565 2.949 -6.980 1.00 81.94 602 MET A CA 1
ATOM 4748 C C . MET A 1 602 ? -3.107 4.374 -7.046 1.00 81.94 602 MET A C 1
ATOM 4750 O O . MET A 1 602 ? -3.414 4.840 -8.133 1.00 81.94 602 MET A O 1
ATOM 4754 N N . ASP A 1 603 ? -3.162 5.104 -5.934 1.00 78.56 603 ASP A N 1
ATOM 4755 C CA . ASP A 1 603 ? -3.696 6.474 -5.895 1.00 78.56 603 ASP A CA 1
ATOM 4756 C C . ASP A 1 603 ? -2.702 7.538 -6.404 1.00 78.56 603 ASP A C 1
ATOM 4758 O O . ASP A 1 603 ? -3.095 8.501 -7.057 1.00 78.56 603 ASP A O 1
ATOM 4762 N N . THR A 1 604 ? -1.400 7.395 -6.122 1.00 75.12 604 THR A N 1
ATOM 4763 C CA . THR A 1 604 ? -0.400 8.457 -6.398 1.00 75.12 604 THR A CA 1
ATOM 4764 C C . THR A 1 604 ? 0.858 8.010 -7.143 1.00 75.12 604 THR A C 1
ATOM 4766 O O . THR A 1 604 ? 1.690 8.853 -7.490 1.00 75.12 604 THR A O 1
ATOM 4769 N N . GLY A 1 605 ? 0.996 6.712 -7.408 1.00 74.56 605 GLY A N 1
ATOM 4770 C CA . GLY A 1 605 ? 2.123 6.107 -8.127 1.00 74.56 605 GLY A CA 1
ATOM 4771 C C . GLY A 1 605 ? 3.328 5.718 -7.300 1.00 74.56 605 GLY A C 1
ATOM 4772 O O . GLY A 1 605 ? 4.248 5.112 -7.825 1.00 74.56 605 GLY A O 1
ATOM 4773 N N . THR A 1 606 ? 3.306 6.002 -6.005 1.00 73.19 606 THR A N 1
ATOM 4774 C CA . THR A 1 606 ? 4.352 5.591 -5.069 1.00 73.19 606 THR A CA 1
ATOM 4775 C C . THR A 1 606 ? 3.781 5.659 -3.654 1.00 73.19 606 THR A C 1
ATOM 4777 O O . THR A 1 606 ? 2.938 6.522 -3.364 1.00 73.19 606 THR A O 1
ATOM 4780 N N . PRO A 1 607 ? 4.218 4.790 -2.735 1.00 68.44 607 PRO A N 1
ATOM 4781 C CA . PRO A 1 607 ? 4.040 5.061 -1.322 1.00 68.44 607 PRO A CA 1
ATOM 4782 C C . PRO A 1 607 ? 4.890 6.269 -0.962 1.00 68.44 607 PRO A C 1
ATOM 4784 O O . PRO A 1 607 ? 5.990 6.436 -1.478 1.00 68.44 607 PRO A O 1
ATOM 4787 N N . LYS A 1 608 ? 4.397 7.123 -0.072 1.00 60.53 608 LYS A N 1
ATOM 4788 C CA . LYS A 1 608 ? 5.262 8.045 0.659 1.00 60.53 608 LYS A CA 1
ATOM 4789 C C . LYS A 1 608 ? 5.401 7.449 2.051 1.00 60.53 608 LYS A C 1
ATOM 4791 O O . LYS A 1 608 ? 4.384 7.245 2.706 1.00 60.53 608 LYS A O 1
ATOM 4796 N N . CYS A 1 609 ? 6.628 7.139 2.463 1.00 54.94 609 CYS A N 1
ATOM 4797 C CA . CYS A 1 609 ? 6.986 6.682 3.810 1.00 54.94 609 CYS A CA 1
ATOM 4798 C C . CYS A 1 609 ? 8.309 7.356 4.206 1.00 54.94 609 CYS A C 1
ATOM 4800 O O . CYS A 1 609 ? 9.370 6.739 4.201 1.00 54.94 609 CYS A O 1
ATOM 4802 N N . TYR A 1 610 ? 8.276 8.660 4.489 1.00 50.38 610 TYR A N 1
ATOM 4803 C CA . TYR A 1 610 ? 9.475 9.353 4.962 1.00 50.38 610 TYR A CA 1
ATOM 4804 C C . TYR A 1 610 ? 9.576 9.250 6.484 1.00 50.38 610 TYR A C 1
ATOM 4806 O O . TYR A 1 610 ? 8.797 9.866 7.211 1.00 50.38 610 TYR A O 1
ATOM 4814 N N . THR A 1 611 ? 10.568 8.508 6.962 1.00 47.34 611 THR A N 1
ATOM 4815 C CA . THR A 1 611 ? 10.825 8.260 8.387 1.00 47.34 611 THR A CA 1
ATOM 4816 C C . THR A 1 611 ? 12.269 8.613 8.736 1.00 47.34 611 THR A C 1
ATOM 4818 O O . THR A 1 611 ? 13.015 7.758 9.188 1.00 47.34 611 THR A O 1
ATOM 4821 N N . LYS A 1 612 ? 12.733 9.852 8.502 1.00 44.53 612 LYS A N 1
ATOM 4822 C CA . LYS A 1 612 ? 14.124 10.206 8.854 1.00 44.53 612 LYS A CA 1
ATOM 4823 C C . LYS A 1 612 ? 14.309 10.078 10.373 1.00 44.53 612 LYS A C 1
ATOM 4825 O O . LYS A 1 612 ? 13.702 10.874 11.093 1.00 44.53 612 LYS A O 1
ATOM 4830 N N . PRO A 1 613 ? 15.120 9.130 10.880 1.00 44.38 613 PRO A N 1
ATOM 4831 C CA . PRO A 1 613 ? 15.378 9.035 12.309 1.00 44.38 613 PRO A CA 1
ATOM 4832 C C . PRO A 1 613 ? 16.223 10.240 12.737 1.00 44.38 613 PRO A C 1
ATOM 4834 O O . PRO A 1 613 ? 17.087 10.703 11.985 1.00 44.38 613 PRO A O 1
ATOM 4837 N N . SER A 1 614 ? 16.010 10.762 13.945 1.00 44.12 614 SER A N 1
ATOM 4838 C CA . SER A 1 614 ? 16.972 11.706 14.521 1.00 44.12 614 SER A CA 1
ATOM 4839 C C . SER A 1 614 ? 18.251 10.950 14.918 1.00 44.12 614 SER A C 1
ATOM 4841 O O . SER A 1 614 ? 18.190 9.781 15.301 1.00 44.12 614 SER A O 1
ATOM 4843 N N . LYS A 1 615 ? 19.422 11.607 14.874 1.00 44.31 615 LYS A N 1
ATOM 484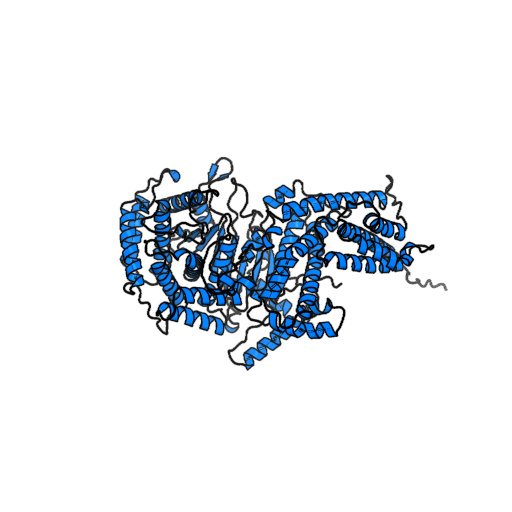4 C CA . LYS A 1 615 ? 20.712 11.003 15.280 1.00 44.31 615 LYS A CA 1
ATOM 4845 C C . LYS A 1 615 ? 20.705 10.451 16.719 1.00 44.31 615 LYS A C 1
ATOM 4847 O O . LYS A 1 615 ? 21.467 9.544 17.015 1.00 44.31 615 LYS A O 1
ATOM 4852 N N . LYS A 1 616 ? 19.839 10.973 17.596 1.00 40.50 616 LYS A N 1
ATOM 4853 C CA . LYS A 1 616 ? 19.693 10.519 18.988 1.00 40.50 616 LYS A CA 1
ATOM 4854 C C . LYS A 1 616 ? 18.909 9.206 19.122 1.00 40.50 616 LYS A C 1
ATOM 4856 O O . LYS A 1 616 ? 19.224 8.412 19.997 1.00 40.50 616 LYS A O 1
ATOM 4861 N N . VAL A 1 617 ? 17.946 8.942 18.229 1.00 45.97 617 VAL A N 1
ATOM 4862 C CA . VAL A 1 617 ? 17.202 7.664 18.204 1.00 45.97 617 VAL A CA 1
ATOM 4863 C C . VAL A 1 617 ? 18.109 6.506 17.773 1.00 45.97 617 VAL A C 1
ATOM 4865 O O . VAL A 1 617 ? 17.983 5.406 18.295 1.00 45.97 617 VAL A O 1
ATOM 4868 N N . ALA A 1 618 ? 19.076 6.766 16.888 1.00 42.94 618 ALA A N 1
ATOM 4869 C CA . ALA A 1 618 ? 20.072 5.775 16.471 1.00 42.94 618 ALA A CA 1
ATOM 4870 C C . ALA A 1 618 ? 21.019 5.325 17.606 1.00 42.94 618 ALA A C 1
ATOM 4872 O O . ALA A 1 618 ? 21.649 4.283 17.485 1.00 42.94 618 ALA A O 1
ATOM 4873 N N . LEU A 1 619 ? 21.108 6.092 18.701 1.00 38.06 619 LEU A N 1
ATOM 4874 C CA . LEU A 1 619 ? 21.968 5.809 19.856 1.00 38.06 619 LEU A CA 1
ATOM 4875 C C . LEU A 1 619 ? 21.211 5.170 21.036 1.00 38.06 619 LEU A C 1
ATOM 4877 O O . LEU A 1 619 ? 21.805 4.953 22.085 1.00 38.06 619 LEU A O 1
ATOM 4881 N N . GLY A 1 620 ? 19.908 4.891 20.900 1.00 41.38 620 GLY A N 1
ATOM 4882 C CA . GLY A 1 620 ? 19.110 4.183 21.914 1.00 41.38 620 GLY A CA 1
ATOM 4883 C C . GLY A 1 620 ? 18.845 4.941 23.225 1.00 41.38 620 GLY A C 1
ATOM 4884 O O . GLY A 1 620 ? 18.184 4.401 24.106 1.00 41.38 620 GLY A O 1
ATOM 4885 N N . THR A 1 621 ? 19.320 6.182 23.367 1.00 36.72 621 THR A N 1
ATOM 4886 C CA . THR A 1 621 ? 19.354 6.910 24.649 1.00 36.72 621 THR A CA 1
ATOM 4887 C C . THR A 1 621 ? 18.122 7.770 24.946 1.00 36.72 621 THR A C 1
ATOM 4889 O O . THR A 1 621 ? 17.901 8.115 26.101 1.00 36.72 621 THR A O 1
ATOM 4892 N N . GLU A 1 622 ? 17.277 8.092 23.960 1.00 36.94 622 GLU A N 1
ATOM 4893 C CA . GLU A 1 622 ? 16.042 8.866 24.174 1.00 36.94 622 GLU A CA 1
ATOM 4894 C C . GLU A 1 622 ? 14.937 8.496 23.165 1.00 36.94 622 GLU A C 1
ATOM 4896 O O . GLU A 1 622 ? 15.166 8.481 21.953 1.00 36.94 622 GLU A O 1
ATOM 4901 N N . LEU A 1 623 ? 13.688 8.331 23.633 1.00 42.81 623 LEU A N 1
ATOM 4902 C CA . LEU A 1 623 ? 12.518 8.581 22.779 1.00 42.81 623 LEU A CA 1
ATOM 4903 C C . LEU A 1 623 ? 12.277 10.078 22.744 1.00 42.81 623 LEU A C 1
ATOM 4905 O O . LEU A 1 623 ? 11.580 10.626 23.596 1.00 42.81 623 LEU A O 1
ATOM 4909 N N . GLN A 1 624 ? 12.852 10.770 21.771 1.00 36.22 624 GLN A N 1
ATOM 4910 C CA . GLN A 1 624 ? 12.509 12.173 21.583 1.00 36.22 624 GLN A CA 1
ATOM 4911 C C . GLN A 1 624 ? 12.002 12.442 20.176 1.00 36.22 624 GLN A C 1
ATOM 4913 O O . GLN A 1 624 ? 12.742 12.593 19.205 1.00 36.22 624 GLN A O 1
ATOM 4918 N N . ILE A 1 625 ? 10.673 12.562 20.130 1.00 40.38 625 ILE A N 1
ATOM 4919 C CA . ILE A 1 625 ? 9.829 13.093 19.061 1.00 40.38 625 ILE A CA 1
ATOM 4920 C C . ILE A 1 625 ? 10.106 14.604 18.920 1.00 40.38 625 ILE A C 1
ATOM 4922 O O . ILE A 1 625 ? 9.248 15.446 19.187 1.00 40.38 625 ILE A O 1
ATOM 4926 N N . ARG A 1 626 ? 11.329 14.996 18.551 1.00 28.33 626 ARG A N 1
ATOM 4927 C CA . ARG A 1 626 ? 11.664 16.398 18.260 1.00 28.33 626 ARG A CA 1
ATOM 4928 C C . ARG A 1 626 ? 12.339 16.510 16.895 1.00 28.33 626 ARG A C 1
ATOM 4930 O O . ARG A 1 626 ? 13.551 16.398 16.781 1.00 28.33 626 ARG A O 1
ATOM 4937 N N . GLY A 1 627 ? 11.521 16.780 15.873 1.00 29.31 627 GLY A N 1
ATOM 4938 C CA . GLY A 1 627 ? 11.969 17.389 14.616 1.00 29.31 627 GLY A CA 1
ATOM 4939 C C . GLY A 1 627 ? 11.640 16.622 13.330 1.00 29.31 627 GLY A C 1
ATOM 4940 O O . GLY A 1 627 ? 12.310 15.661 12.984 1.00 29.31 627 GLY A O 1
ATOM 4941 N N . VAL A 1 628 ? 10.661 17.154 12.586 1.00 30.72 628 VAL A N 1
ATOM 4942 C CA . VAL A 1 628 ? 10.467 17.066 11.119 1.00 30.72 628 VAL A CA 1
ATOM 4943 C C . VAL A 1 628 ? 10.166 15.689 10.476 1.00 30.72 628 VAL A C 1
ATOM 4945 O O . VAL A 1 628 ? 10.764 15.344 9.466 1.00 30.72 628 VAL A O 1
ATOM 4948 N N . ASN A 1 629 ? 9.171 14.931 10.965 1.00 38.97 629 ASN A N 1
ATOM 4949 C CA . ASN A 1 629 ? 8.202 14.209 10.100 1.00 38.97 629 ASN A CA 1
ATOM 4950 C C . ASN A 1 629 ? 6.993 13.684 10.902 1.00 38.97 629 ASN A C 1
ATOM 4952 O O . ASN A 1 629 ? 7.129 13.383 12.080 1.00 38.97 629 ASN A O 1
ATOM 4956 N N . THR A 1 630 ? 5.799 13.621 10.309 1.00 41.62 630 THR A N 1
ATOM 4957 C CA . THR A 1 630 ? 4.487 13.552 10.981 1.00 41.62 630 THR A CA 1
ATOM 4958 C C . THR A 1 630 ? 4.077 12.215 11.616 1.00 41.62 630 THR A C 1
ATOM 4960 O O . THR A 1 630 ? 2.895 12.063 11.877 1.00 41.62 630 THR A O 1
ATOM 4963 N N . ASN A 1 631 ? 4.949 11.225 11.830 1.00 48.22 631 ASN A N 1
ATOM 4964 C CA . ASN A 1 631 ? 4.479 9.833 12.013 1.00 48.22 631 ASN A CA 1
ATOM 4965 C C . ASN A 1 631 ? 5.207 8.991 13.082 1.00 48.22 631 ASN A C 1
ATOM 4967 O O . ASN A 1 631 ? 5.278 7.776 12.930 1.00 48.22 631 ASN A O 1
ATOM 4971 N N . PHE A 1 632 ? 5.779 9.556 14.147 1.00 49.31 632 PHE A N 1
ATOM 4972 C CA . PHE A 1 632 ? 6.610 8.721 15.026 1.00 49.31 632 PHE A CA 1
ATOM 4973 C C . PHE A 1 632 ? 5.831 7.851 16.021 1.00 49.31 632 PHE A C 1
ATOM 4975 O O . PHE A 1 632 ? 5.500 8.283 17.121 1.00 49.31 632 PHE A O 1
ATOM 4982 N N . PHE A 1 633 ? 5.665 6.586 15.631 1.00 44.94 633 PHE A N 1
ATOM 4983 C CA . PHE A 1 633 ? 6.161 5.453 16.408 1.00 44.94 633 PHE A CA 1
ATOM 4984 C C . PHE A 1 633 ? 7.393 4.889 15.666 1.00 44.94 633 PHE A C 1
ATOM 4986 O O . PHE A 1 633 ? 7.284 4.526 14.498 1.00 44.94 633 PHE A O 1
ATOM 4993 N N . LEU A 1 634 ? 8.578 4.883 16.293 1.00 46.62 634 LEU A N 1
ATOM 4994 C CA . LEU A 1 634 ? 9.801 4.288 15.728 1.00 46.62 634 LEU A CA 1
ATOM 4995 C C . LEU A 1 634 ? 10.124 2.992 16.480 1.00 46.62 634 LEU A C 1
ATOM 4997 O O . LEU A 1 634 ? 10.787 3.024 17.512 1.00 46.62 634 LEU A O 1
ATOM 5001 N N . ALA A 1 635 ? 9.682 1.854 15.955 1.00 45.16 635 ALA A N 1
ATOM 5002 C CA . ALA A 1 635 ? 10.365 0.590 16.200 1.00 45.16 635 ALA A CA 1
ATOM 5003 C C . ALA A 1 635 ? 11.786 0.683 15.608 1.00 45.16 635 ALA A C 1
ATOM 5005 O O . ALA A 1 635 ? 11.995 1.311 14.569 1.00 45.16 635 ALA A O 1
ATOM 5006 N N . GLY A 1 636 ? 12.787 0.087 16.258 1.00 44.00 636 GLY A N 1
ATOM 5007 C CA . GLY A 1 636 ? 14.181 0.155 15.789 1.00 44.00 636 GLY A CA 1
ATOM 5008 C C . GLY A 1 636 ? 14.392 -0.349 14.349 1.00 44.00 636 GLY A C 1
ATOM 5009 O O . GLY A 1 636 ? 15.353 0.044 13.698 1.00 44.00 636 GLY A O 1
ATOM 5010 N N . SER A 1 637 ? 13.462 -1.151 13.825 1.00 43.88 637 SER A N 1
ATOM 5011 C CA . SER A 1 637 ? 13.424 -1.729 12.476 1.00 43.88 637 SER A CA 1
ATOM 5012 C C . SER A 1 637 ? 13.128 -0.742 11.333 1.00 43.88 637 SER A C 1
ATOM 5014 O O . SER A 1 637 ? 13.362 -1.081 10.172 1.00 43.88 637 SER A O 1
ATOM 5016 N N . TYR A 1 638 ? 12.661 0.486 11.607 1.00 47.41 638 TYR A N 1
ATOM 5017 C CA . TYR A 1 638 ? 12.266 1.448 10.556 1.00 47.41 638 TYR A CA 1
ATOM 5018 C C . TYR A 1 638 ? 13.428 2.054 9.748 1.00 47.41 638 TYR A C 1
ATOM 5020 O O . TYR A 1 638 ? 13.180 2.761 8.767 1.00 47.41 638 TYR A O 1
ATOM 5028 N N . SER A 1 639 ? 14.684 1.761 10.097 1.00 52.97 639 SER A N 1
ATOM 5029 C CA . SER A 1 639 ? 15.834 2.020 9.219 1.00 52.97 639 SER A CA 1
ATOM 5030 C C . SER A 1 639 ? 15.732 1.250 7.901 1.00 52.97 639 SER A C 1
ATOM 5032 O O . SER A 1 639 ? 16.212 1.737 6.877 1.00 52.97 639 SER A O 1
ATOM 5034 N N . ASN A 1 640 ? 15.071 0.087 7.910 1.00 55.22 640 ASN A N 1
ATOM 5035 C CA . ASN A 1 640 ? 15.053 -0.812 6.766 1.00 55.22 640 ASN A CA 1
ATOM 5036 C C . ASN A 1 640 ? 14.151 -0.339 5.631 1.00 55.22 640 ASN A C 1
ATOM 5038 O O . ASN A 1 640 ? 14.242 -0.877 4.544 1.00 55.22 640 ASN A O 1
ATOM 5042 N N . VAL A 1 641 ? 13.252 0.616 5.858 1.00 59.34 641 VAL A N 1
ATOM 5043 C CA . VAL A 1 641 ? 12.181 0.962 4.905 1.00 59.34 641 VAL A CA 1
ATOM 5044 C C . VAL A 1 641 ? 12.122 2.459 4.606 1.00 59.34 641 VAL A C 1
ATOM 5046 O O . VAL A 1 641 ? 11.124 2.961 4.091 1.00 59.34 641 VAL A O 1
ATOM 5049 N N . PHE A 1 642 ? 13.184 3.179 4.958 1.00 67.50 642 PHE A N 1
ATOM 5050 C CA . PHE A 1 642 ? 13.301 4.617 4.773 1.00 67.50 642 PHE A CA 1
ATOM 5051 C C . PHE A 1 642 ? 13.293 4.992 3.282 1.00 67.50 642 PHE A C 1
ATOM 5053 O O . PHE A 1 642 ? 14.175 4.575 2.537 1.00 67.50 642 PHE A O 1
ATOM 5060 N N . GLN A 1 643 ? 12.317 5.812 2.867 1.00 74.19 643 GLN A N 1
ATOM 5061 C CA . GLN A 1 643 ? 12.166 6.269 1.481 1.00 74.19 643 GLN A CA 1
ATOM 5062 C C . GLN A 1 643 ? 12.347 7.789 1.363 1.00 74.19 643 GLN A C 1
ATOM 5064 O O . GLN A 1 643 ? 11.376 8.557 1.370 1.00 74.19 643 GLN A O 1
ATOM 5069 N N . ALA A 1 644 ? 13.592 8.253 1.265 1.00 75.75 644 ALA A N 1
ATOM 5070 C CA . ALA A 1 644 ? 13.886 9.670 1.058 1.00 75.75 644 ALA A CA 1
ATOM 5071 C C . ALA A 1 644 ? 13.406 10.164 -0.313 1.00 75.75 644 ALA A C 1
ATOM 5073 O O . ALA A 1 644 ? 12.973 11.314 -0.437 1.00 75.75 644 ALA A O 1
ATOM 5074 N N . ASN A 1 645 ? 13.456 9.296 -1.324 1.00 81.44 645 ASN A N 1
ATOM 5075 C CA . ASN A 1 645 ? 13.283 9.688 -2.720 1.00 81.44 645 ASN A CA 1
ATOM 5076 C C . ASN A 1 645 ? 11.866 9.476 -3.273 1.00 81.44 645 ASN A C 1
ATOM 5078 O O . ASN A 1 645 ? 11.552 9.969 -4.357 1.00 81.44 645 ASN A O 1
ATOM 5082 N N . ALA A 1 646 ? 10.973 8.821 -2.527 1.00 79.06 646 ALA A N 1
ATOM 5083 C CA . ALA A 1 646 ? 9.594 8.557 -2.949 1.00 79.06 646 ALA A CA 1
ATOM 5084 C C . ALA A 1 646 ? 8.826 9.807 -3.422 1.00 79.06 646 ALA A C 1
ATOM 5086 O O . ALA A 1 646 ? 8.124 9.779 -4.430 1.00 79.06 646 ALA A O 1
ATOM 5087 N N . SER A 1 647 ? 8.979 10.945 -2.741 1.00 76.19 647 SER A N 1
ATOM 5088 C CA . SER A 1 647 ? 8.266 12.176 -3.124 1.00 76.19 647 SER A CA 1
ATOM 5089 C C . SER A 1 647 ? 8.633 12.694 -4.524 1.00 76.19 647 SER A C 1
ATOM 5091 O O . SER A 1 647 ? 7.796 13.303 -5.190 1.00 76.19 647 SER A O 1
ATOM 5093 N N . ALA A 1 648 ? 9.845 12.406 -5.010 1.00 78.75 648 ALA A N 1
ATOM 5094 C CA . ALA A 1 648 ? 10.315 12.830 -6.329 1.00 78.75 648 ALA A CA 1
ATOM 5095 C C . ALA A 1 648 ? 9.694 12.024 -7.486 1.00 78.75 648 ALA A C 1
ATOM 5097 O O . ALA A 1 648 ? 9.747 12.465 -8.638 1.00 78.75 648 ALA A O 1
ATOM 5098 N N . VAL A 1 649 ? 9.069 10.878 -7.197 1.00 80.56 649 VAL A N 1
ATOM 5099 C CA . VAL A 1 649 ? 8.414 10.027 -8.205 1.00 80.56 649 VAL A CA 1
ATOM 5100 C C . VAL A 1 649 ? 6.882 10.065 -8.135 1.00 80.56 649 VAL A C 1
ATOM 5102 O O . VAL A 1 649 ? 6.215 9.483 -8.979 1.00 80.56 649 VAL A O 1
ATOM 5105 N N . GLN A 1 650 ? 6.296 10.817 -7.195 1.00 79.25 650 GLN A N 1
ATOM 5106 C CA . GLN A 1 650 ? 4.843 11.006 -7.115 1.00 79.25 650 GLN A CA 1
ATOM 5107 C C . GLN A 1 650 ? 4.279 11.707 -8.357 1.00 79.25 650 GLN A C 1
ATOM 5109 O O . GLN A 1 650 ? 4.808 12.731 -8.809 1.00 79.25 650 GLN A O 1
ATOM 5114 N N . ALA A 1 651 ? 3.132 11.223 -8.842 1.00 74.88 651 ALA A N 1
ATOM 5115 C CA . ALA A 1 651 ? 2.474 11.759 -10.034 1.00 74.88 651 ALA A CA 1
ATOM 5116 C C . ALA A 1 651 ? 2.119 13.260 -9.910 1.00 74.88 651 ALA A C 1
ATOM 5118 O O . ALA A 1 651 ? 2.261 14.030 -10.863 1.00 74.88 651 ALA A O 1
ATOM 5119 N N . HIS A 1 652 ? 1.705 13.713 -8.719 1.00 68.62 652 HIS A N 1
ATOM 5120 C CA . HIS A 1 652 ? 1.225 15.083 -8.498 1.00 68.62 652 HIS A CA 1
ATOM 5121 C C . HIS A 1 652 ? 2.332 16.125 -8.238 1.00 68.62 652 HIS A C 1
ATOM 5123 O O . HIS A 1 652 ? 2.104 17.314 -8.487 1.00 68.62 652 HIS A O 1
ATOM 5129 N N . SER A 1 653 ? 3.510 15.716 -7.753 1.00 68.44 653 SER A N 1
ATOM 5130 C CA . SER A 1 653 ? 4.615 16.617 -7.384 1.00 68.44 653 SER A CA 1
ATOM 5131 C C . SER A 1 653 ? 5.833 16.431 -8.297 1.00 68.44 653 SER A C 1
ATOM 5133 O O . SER A 1 653 ? 6.146 17.327 -9.084 1.00 68.44 653 SER A O 1
ATOM 5135 N N . GLY A 1 654 ? 6.490 15.273 -8.233 1.00 66.62 654 GLY A N 1
ATOM 5136 C CA . GLY A 1 654 ? 7.788 15.034 -8.860 1.00 66.62 654 GLY A CA 1
ATOM 5137 C C . GLY A 1 654 ? 7.738 14.665 -10.344 1.00 66.62 654 GLY A C 1
ATOM 5138 O O . GLY A 1 654 ? 8.560 15.142 -11.131 1.00 66.62 654 GLY A O 1
ATOM 5139 N N . MET A 1 655 ? 6.738 13.889 -10.769 1.00 73.44 655 MET A N 1
ATOM 5140 C CA . MET A 1 655 ? 6.571 13.495 -12.175 1.00 73.44 655 MET A CA 1
ATOM 5141 C C . MET A 1 655 ? 6.265 14.700 -13.074 1.00 73.44 655 MET A C 1
ATOM 5143 O O . MET A 1 655 ? 6.842 14.861 -14.146 1.00 73.44 655 MET A O 1
ATOM 5147 N N . ARG A 1 656 ? 5.395 15.608 -12.615 1.00 70.56 656 ARG A N 1
ATOM 5148 C CA . ARG A 1 656 ? 4.883 16.731 -13.416 1.00 70.56 656 ARG A CA 1
ATOM 5149 C C . ARG A 1 656 ? 5.979 17.633 -14.000 1.00 70.56 656 ARG A C 1
ATOM 5151 O O . ARG A 1 656 ? 5.783 18.174 -15.088 1.00 70.56 656 ARG A O 1
ATOM 5158 N N . SER A 1 657 ? 7.069 17.863 -13.265 1.00 73.38 657 SER A N 1
ATOM 5159 C CA . SER A 1 657 ? 8.161 18.738 -13.717 1.00 73.38 657 SER A CA 1
ATOM 5160 C C . SER A 1 657 ? 9.090 18.018 -14.691 1.00 73.38 657 SER A C 1
ATOM 5162 O O . SER A 1 657 ? 9.299 18.505 -15.800 1.00 73.38 657 SER A O 1
ATOM 5164 N N . ARG A 1 658 ? 9.582 16.832 -14.302 1.00 77.75 658 ARG A N 1
ATOM 5165 C CA . ARG A 1 658 ? 10.537 16.033 -15.089 1.00 77.75 658 ARG A CA 1
ATOM 5166 C C . ARG A 1 658 ? 9.955 15.634 -16.442 1.00 77.75 658 ARG A C 1
ATOM 5168 O O . ARG A 1 658 ? 10.563 15.878 -17.481 1.00 77.75 658 ARG A O 1
ATOM 5175 N N . PHE A 1 659 ? 8.721 15.138 -16.424 1.00 74.75 659 PHE A N 1
ATOM 5176 C CA . PHE A 1 659 ? 8.030 14.635 -17.605 1.00 74.75 659 PHE A CA 1
ATOM 5177 C C . PHE A 1 659 ? 7.749 15.726 -18.648 1.00 74.75 659 PHE A C 1
ATOM 5179 O O . PHE A 1 659 ? 7.885 15.503 -19.848 1.00 74.75 659 PHE A O 1
ATOM 5186 N N . GLY A 1 660 ? 7.386 16.934 -18.200 1.00 75.75 660 GLY A N 1
ATOM 5187 C CA . GLY A 1 660 ? 7.102 18.059 -19.093 1.00 75.75 660 GLY A CA 1
ATOM 5188 C C . GLY A 1 660 ? 8.345 18.609 -19.797 1.00 75.75 660 GLY A C 1
ATOM 5189 O O . GLY A 1 660 ? 8.265 18.989 -20.964 1.00 75.75 660 GLY A O 1
ATOM 5190 N N . GLU A 1 661 ? 9.489 18.651 -19.110 1.00 79.25 661 GLU A N 1
ATOM 5191 C CA . GLU A 1 661 ? 10.771 19.021 -19.726 1.00 79.25 661 GLU A CA 1
ATOM 5192 C C . GLU A 1 661 ? 11.232 17.955 -20.723 1.00 79.25 661 GLU A C 1
ATOM 5194 O O . GLU A 1 661 ? 11.597 18.282 -21.854 1.00 79.25 661 GLU A O 1
ATOM 5199 N N . LEU A 1 662 ? 11.138 16.682 -20.333 1.00 79.56 662 LEU A N 1
ATOM 5200 C CA . LEU A 1 662 ? 11.551 15.553 -21.157 1.00 79.56 662 LEU A CA 1
ATOM 5201 C C . LEU A 1 662 ? 10.749 15.450 -22.458 1.00 79.56 662 LEU A C 1
ATOM 5203 O O . LEU A 1 662 ? 11.343 15.217 -23.509 1.00 79.56 662 LEU A O 1
ATOM 5207 N N . HIS A 1 663 ? 9.434 15.692 -22.411 1.00 79.25 663 HIS A N 1
ATOM 5208 C CA . HIS A 1 663 ? 8.589 15.774 -23.607 1.00 79.25 663 HIS A CA 1
ATOM 5209 C C . HIS A 1 663 ? 9.146 16.807 -24.596 1.00 79.25 663 HIS A C 1
ATOM 5211 O O . HIS A 1 663 ? 9.481 16.459 -25.726 1.00 79.25 663 HIS A O 1
ATOM 5217 N N . LYS A 1 664 ? 9.327 18.060 -24.155 1.00 80.94 664 LYS A N 1
ATOM 5218 C CA . LYS A 1 664 ? 9.810 19.155 -25.015 1.00 80.94 664 LYS A CA 1
ATOM 5219 C C . LYS A 1 664 ? 11.172 18.851 -25.635 1.00 80.94 664 LYS A C 1
ATOM 5221 O O . LYS A 1 664 ? 11.398 19.135 -26.810 1.00 80.94 664 LYS A O 1
ATOM 5226 N N . LEU A 1 665 ? 12.092 18.303 -24.839 1.00 80.56 665 LEU A N 1
ATOM 5227 C CA . LEU A 1 665 ? 13.423 17.929 -25.314 1.00 80.56 665 LEU A CA 1
ATOM 5228 C C . LEU A 1 665 ? 13.345 16.809 -26.352 1.00 80.56 665 LEU A C 1
ATOM 5230 O O . LEU A 1 665 ? 13.987 16.912 -27.395 1.00 80.56 665 LEU A O 1
ATOM 5234 N N . THR A 1 666 ? 12.542 15.781 -26.080 1.00 79.62 666 THR A N 1
ATOM 5235 C CA . THR A 1 666 ? 12.364 14.625 -26.962 1.00 79.62 666 THR A CA 1
ATOM 5236 C C . THR A 1 666 ? 11.777 15.069 -28.297 1.00 79.62 666 THR A C 1
ATOM 5238 O O . THR A 1 666 ? 12.413 14.888 -29.333 1.00 79.62 666 THR A O 1
ATOM 5241 N N . GLU A 1 667 ? 10.638 15.760 -28.274 1.00 80.56 667 GLU A N 1
ATOM 5242 C CA . GLU A 1 667 ? 9.954 16.265 -29.469 1.00 80.56 667 GLU A CA 1
ATOM 5243 C C . GLU A 1 667 ? 10.881 17.118 -30.354 1.00 80.56 667 GLU A C 1
ATOM 5245 O O . GLU A 1 667 ? 10.955 16.915 -31.568 1.00 80.56 667 GLU A O 1
ATOM 5250 N N . LYS A 1 668 ? 11.648 18.037 -29.747 1.00 82.94 668 LYS A N 1
ATOM 5251 C CA . LYS A 1 668 ? 12.595 18.896 -30.471 1.00 82.94 668 LYS A CA 1
ATOM 5252 C C . LYS A 1 668 ? 13.681 18.091 -31.191 1.00 82.94 668 LYS A C 1
ATOM 5254 O O . LYS A 1 668 ? 14.025 18.427 -32.324 1.00 82.94 668 LYS A O 1
ATOM 5259 N N . GLN A 1 669 ? 14.251 17.071 -30.545 1.00 79.44 669 GLN A N 1
ATOM 5260 C CA . GLN A 1 669 ? 15.327 16.271 -31.143 1.00 79.44 669 GLN A CA 1
ATOM 5261 C C . GLN A 1 669 ? 14.802 15.359 -32.254 1.00 79.44 669 GLN A C 1
ATOM 5263 O O . GLN A 1 669 ? 15.396 15.335 -33.329 1.00 79.44 669 GLN A O 1
ATOM 5268 N N . TRP A 1 670 ? 13.669 14.682 -32.037 1.00 77.56 670 TRP A N 1
ATOM 5269 C CA . TRP A 1 670 ? 13.044 13.840 -33.062 1.00 77.56 670 TRP A CA 1
ATOM 5270 C C . TRP A 1 670 ? 12.688 14.642 -34.313 1.00 77.56 670 TRP A C 1
ATOM 5272 O O . TRP A 1 670 ? 13.090 14.257 -35.407 1.00 77.56 670 TRP A O 1
ATOM 5282 N N . LYS A 1 671 ? 12.038 15.807 -34.161 1.00 78.81 671 LYS A N 1
ATOM 5283 C CA . LYS A 1 671 ? 11.730 16.703 -35.292 1.00 78.81 671 LYS A CA 1
ATOM 5284 C C . LYS A 1 671 ? 12.986 17.113 -36.062 1.00 78.81 671 LYS A C 1
ATOM 5286 O O . LYS A 1 671 ? 12.993 17.062 -37.289 1.00 78.81 671 LYS A O 1
ATOM 5291 N N . LYS A 1 672 ? 14.055 17.490 -35.350 1.00 79.56 672 LYS A N 1
ATOM 5292 C CA . LYS A 1 672 ? 15.335 17.877 -35.961 1.00 79.56 672 LYS A CA 1
ATOM 5293 C C . LYS A 1 672 ? 15.922 16.733 -36.790 1.00 79.56 672 LYS A C 1
ATOM 5295 O O . LYS A 1 672 ? 16.240 16.945 -37.958 1.00 79.56 672 LYS A O 1
ATOM 5300 N N . TYR A 1 673 ? 16.088 15.547 -36.208 1.00 76.81 673 TYR A N 1
ATOM 5301 C CA . TYR A 1 673 ? 16.727 14.431 -36.907 1.00 76.81 673 TYR A CA 1
ATOM 5302 C C . TYR A 1 673 ? 15.874 13.888 -38.041 1.00 76.81 673 TYR A C 1
ATOM 5304 O O . TYR A 1 673 ? 16.407 13.669 -39.122 1.00 76.81 673 TYR A O 1
ATOM 5312 N N . TYR A 1 674 ? 14.562 13.782 -37.844 1.00 71.00 674 TYR A N 1
ATOM 5313 C CA . TYR A 1 674 ? 13.655 13.349 -38.898 1.00 71.00 674 TYR A CA 1
ATOM 5314 C C . TYR A 1 674 ? 13.679 14.303 -40.100 1.00 71.00 674 TYR A C 1
ATOM 5316 O O . TYR A 1 674 ? 13.830 13.862 -41.232 1.00 71.00 674 TYR A O 1
ATOM 5324 N N . HIS A 1 675 ? 13.621 15.621 -39.876 1.00 72.25 675 HIS A N 1
ATOM 5325 C CA . HIS A 1 675 ? 13.720 16.593 -40.972 1.00 72.25 675 HIS A CA 1
ATOM 5326 C C . HIS A 1 675 ? 15.069 16.513 -41.706 1.00 72.25 675 HIS A C 1
ATOM 5328 O O . HIS A 1 675 ? 15.121 16.654 -42.926 1.00 72.25 675 HIS A O 1
ATOM 5334 N N . THR A 1 676 ? 16.149 16.250 -40.962 1.00 71.81 676 THR A N 1
ATOM 5335 C CA . THR A 1 676 ? 17.519 16.217 -41.498 1.00 71.81 676 THR A CA 1
ATOM 5336 C C . THR A 1 676 ? 17.838 14.916 -42.245 1.00 71.81 676 THR A C 1
ATOM 5338 O O . THR A 1 676 ? 18.583 14.959 -43.222 1.00 71.81 676 THR A O 1
ATOM 5341 N N . TYR A 1 677 ? 17.312 13.771 -41.795 1.00 70.31 677 TYR A N 1
ATOM 5342 C CA . TYR A 1 677 ? 17.748 12.440 -42.248 1.00 70.31 677 TYR A CA 1
ATOM 5343 C C . TYR A 1 677 ? 16.631 11.543 -42.797 1.00 70.31 677 TYR A C 1
ATOM 5345 O O . TYR A 1 677 ? 16.941 10.515 -43.388 1.00 70.31 677 TYR A O 1
ATOM 5353 N N . CYS A 1 678 ? 15.359 11.911 -42.617 1.00 60.81 678 CYS A N 1
ATOM 5354 C CA . CYS A 1 678 ? 14.207 11.052 -42.915 1.00 60.81 678 CYS A CA 1
ATOM 5355 C C . CYS A 1 678 ? 13.096 11.773 -43.715 1.00 60.81 678 CYS A C 1
ATOM 5357 O O . CYS A 1 678 ? 11.974 11.274 -43.778 1.00 60.81 678 CYS A O 1
ATOM 5359 N N . SER A 1 679 ? 13.349 12.959 -44.287 1.00 54.19 679 SER A N 1
ATOM 5360 C CA . SER A 1 679 ? 12.323 13.703 -45.036 1.00 54.19 679 SER A CA 1
ATOM 5361 C C . SER A 1 679 ? 11.979 13.038 -46.378 1.00 54.19 679 SER A C 1
ATOM 5363 O O . SER A 1 679 ? 12.838 12.472 -47.045 1.00 54.19 679 SER A O 1
ATOM 5365 N N . SER A 1 680 ? 10.698 13.098 -46.753 1.00 50.38 680 SER A N 1
ATOM 5366 C CA . SER A 1 680 ? 10.143 12.700 -48.054 1.00 50.38 680 SER A CA 1
ATOM 5367 C C . SER A 1 680 ? 9.874 13.939 -48.914 1.00 50.38 680 SER A C 1
ATOM 5369 O O . SER A 1 680 ? 9.491 14.982 -48.375 1.00 50.38 680 SER A O 1
ATOM 5371 N N . SER A 1 681 ? 10.019 13.836 -50.236 1.00 43.69 681 SER A N 1
ATOM 5372 C CA . SER A 1 681 ? 9.544 14.873 -51.158 1.00 43.69 681 SER A CA 1
ATOM 5373 C C . SER A 1 681 ? 8.010 14.835 -51.294 1.00 43.69 681 SER A C 1
ATOM 5375 O O . SER A 1 681 ? 7.355 13.859 -50.920 1.00 43.69 681 SER A O 1
ATOM 5377 N N . SER A 1 682 ? 7.419 15.935 -51.771 1.00 41.44 682 SER A N 1
ATOM 5378 C CA . SER A 1 682 ? 5.966 16.192 -51.873 1.00 41.44 682 SER A CA 1
ATOM 5379 C C . SER A 1 682 ? 5.174 15.218 -52.766 1.00 41.44 682 SER A C 1
ATOM 5381 O O . SER A 1 682 ? 3.953 15.294 -52.826 1.00 41.44 682 SER A O 1
ATOM 5383 N N . ASP A 1 683 ? 5.860 14.307 -53.442 1.00 45.91 683 ASP A N 1
ATOM 5384 C CA . ASP A 1 683 ? 5.381 13.296 -54.386 1.00 45.91 683 ASP A CA 1
ATOM 5385 C C . ASP A 1 683 ? 5.417 11.859 -53.818 1.00 45.91 683 ASP A C 1
ATOM 5387 O O . ASP A 1 683 ? 5.206 10.891 -54.545 1.00 45.91 683 ASP A O 1
ATOM 5391 N N . GLY A 1 684 ? 5.657 11.691 -52.510 1.00 41.12 684 GLY A N 1
ATOM 5392 C CA . GLY A 1 684 ? 5.483 10.407 -51.812 1.00 41.12 684 GLY A CA 1
ATOM 5393 C C . GLY A 1 684 ? 6.566 9.354 -52.079 1.00 41.12 684 GLY A C 1
ATOM 5394 O O . GLY A 1 684 ? 6.488 8.251 -51.538 1.00 41.12 684 GLY A O 1
ATOM 5395 N N . LYS A 1 685 ? 7.609 9.678 -52.853 1.00 42.19 685 LYS A N 1
ATOM 5396 C CA . LYS A 1 685 ? 8.818 8.851 -52.975 1.00 42.19 685 LYS A CA 1
ATOM 5397 C C . LYS A 1 685 ? 9.802 9.188 -51.852 1.00 42.19 685 LYS A C 1
ATOM 5399 O O . LYS A 1 685 ? 10.156 10.342 -51.623 1.00 42.19 685 LYS A O 1
ATOM 5404 N N . VAL A 1 686 ? 10.247 8.163 -51.130 1.00 41.81 686 VAL A N 1
ATOM 5405 C CA . VAL A 1 686 ? 11.259 8.281 -50.072 1.00 41.81 686 VAL A CA 1
ATOM 5406 C C . VAL A 1 686 ? 12.606 8.666 -50.697 1.00 41.81 686 VAL A C 1
ATOM 5408 O O . VAL A 1 686 ? 13.185 7.886 -51.447 1.00 41.81 686 VAL A O 1
ATOM 5411 N N . ILE A 1 687 ? 13.126 9.856 -50.385 1.00 45.19 687 ILE A N 1
ATOM 5412 C CA . ILE A 1 687 ? 14.497 10.293 -50.706 1.00 45.19 687 ILE A CA 1
ATOM 5413 C C . ILE A 1 687 ? 14.960 11.113 -49.493 1.00 45.19 687 ILE A C 1
ATOM 5415 O O . ILE A 1 687 ? 14.513 12.237 -49.332 1.00 45.19 687 ILE A O 1
ATOM 5419 N N . LYS A 1 688 ? 15.808 10.643 -48.570 1.00 47.25 688 LYS A N 1
ATOM 5420 C CA . LYS A 1 688 ? 17.217 10.258 -48.757 1.00 47.25 688 LYS A CA 1
ATOM 5421 C C . LYS A 1 688 ? 17.669 9.548 -47.465 1.00 47.25 688 LYS A C 1
ATOM 5423 O O . LYS A 1 688 ? 17.847 10.221 -46.454 1.00 47.25 688 LYS A O 1
ATOM 5428 N N . ILE A 1 689 ? 17.902 8.232 -47.464 1.00 51.44 689 ILE A N 1
ATOM 5429 C CA . ILE A 1 689 ? 18.732 7.652 -46.397 1.00 51.44 689 ILE A CA 1
ATOM 5430 C C . ILE A 1 689 ? 20.156 8.131 -46.684 1.00 51.44 689 ILE A C 1
ATOM 5432 O O . ILE A 1 689 ? 20.828 7.635 -47.587 1.00 51.44 689 ILE A O 1
ATOM 5436 N N . ALA A 1 690 ? 20.603 9.164 -45.969 1.00 55.53 690 ALA A N 1
ATOM 5437 C CA . ALA A 1 690 ? 22.032 9.393 -45.836 1.00 55.53 690 ALA A CA 1
ATOM 5438 C C . ALA A 1 690 ? 22.644 8.088 -45.310 1.00 55.53 690 ALA A C 1
ATOM 5440 O O . ALA A 1 690 ? 22.068 7.497 -44.402 1.00 55.53 690 ALA A O 1
ATOM 5441 N N . ASP A 1 691 ? 23.760 7.643 -45.896 1.00 69.88 691 ASP A N 1
ATOM 5442 C CA . ASP A 1 691 ? 24.578 6.529 -45.396 1.00 69.88 691 ASP A CA 1
ATOM 5443 C C . ASP A 1 691 ? 24.463 6.425 -43.865 1.00 69.88 691 ASP A C 1
ATOM 5445 O O . ASP A 1 691 ? 24.751 7.399 -43.159 1.00 69.88 691 ASP A O 1
ATOM 5449 N N . MET A 1 692 ? 23.969 5.287 -43.362 1.00 75.94 692 MET A N 1
ATOM 5450 C CA . MET A 1 692 ? 23.694 5.075 -41.937 1.00 75.94 692 MET A CA 1
ATOM 5451 C C . MET A 1 692 ? 24.934 5.337 -41.075 1.00 75.94 692 MET A C 1
ATOM 5453 O O . MET A 1 692 ? 24.786 5.790 -39.940 1.00 75.94 692 MET A O 1
ATOM 5457 N N . SER A 1 693 ? 26.145 5.191 -41.630 1.00 75.44 693 SER A N 1
ATOM 5458 C CA . SER A 1 693 ? 27.392 5.642 -41.002 1.00 75.44 693 SER A CA 1
ATOM 5459 C C . SER A 1 693 ? 27.363 7.135 -40.667 1.00 75.44 693 SER A C 1
ATOM 5461 O O . SER A 1 693 ? 27.675 7.551 -39.550 1.00 75.44 693 SER A O 1
ATOM 5463 N N . ARG A 1 694 ? 26.940 7.966 -41.626 1.00 76.69 694 ARG A N 1
ATOM 5464 C CA . ARG A 1 694 ? 26.850 9.426 -41.491 1.00 76.69 694 ARG A CA 1
ATOM 5465 C C . ARG A 1 694 ? 25.733 9.823 -40.542 1.00 76.69 694 ARG A C 1
ATOM 5467 O O . ARG A 1 694 ? 25.938 10.745 -39.759 1.00 76.69 694 ARG A O 1
ATOM 5474 N N . VAL A 1 695 ? 24.589 9.136 -40.581 1.00 78.56 695 VAL A N 1
ATOM 5475 C CA . VAL A 1 695 ? 23.486 9.369 -39.632 1.00 78.56 695 VAL A CA 1
ATOM 5476 C C . VAL A 1 695 ? 23.943 9.038 -38.214 1.00 78.56 695 VAL A C 1
ATOM 5478 O O . VAL A 1 695 ? 23.859 9.890 -37.330 1.00 78.56 695 VAL A O 1
ATOM 5481 N N . ALA A 1 696 ? 24.508 7.848 -38.008 1.00 79.19 696 ALA A N 1
ATOM 5482 C CA . ALA A 1 696 ? 25.026 7.398 -36.723 1.00 79.19 696 ALA A CA 1
ATOM 5483 C C . ALA A 1 696 ? 26.094 8.334 -36.165 1.00 79.19 696 ALA A C 1
ATOM 5485 O O . ALA A 1 696 ? 25.957 8.848 -35.050 1.00 79.19 696 ALA A O 1
ATOM 5486 N N . ARG A 1 697 ? 27.118 8.626 -36.976 1.00 83.75 697 ARG A N 1
ATOM 5487 C CA . ARG A 1 697 ? 28.180 9.558 -36.610 1.00 83.75 697 ARG A CA 1
ATOM 5488 C C . ARG A 1 697 ? 27.599 10.920 -36.279 1.00 83.75 697 ARG A C 1
ATOM 5490 O O . ARG A 1 697 ? 27.959 11.475 -35.254 1.00 83.75 697 ARG A O 1
ATOM 5497 N N . ALA A 1 698 ? 26.686 11.457 -37.086 1.00 80.44 698 ALA A N 1
ATOM 5498 C CA . ALA A 1 698 ? 26.133 12.782 -36.843 1.00 80.44 698 ALA A CA 1
ATOM 5499 C C . ALA A 1 698 ? 25.246 12.842 -35.592 1.00 80.44 698 ALA A C 1
ATOM 5501 O O . ALA A 1 698 ? 25.273 13.848 -34.889 1.00 80.44 698 ALA A O 1
ATOM 5502 N N . VAL A 1 699 ? 24.482 11.795 -35.272 1.00 83.19 699 VAL A N 1
ATOM 5503 C CA . VAL A 1 699 ? 23.664 11.740 -34.048 1.00 83.19 699 VAL A CA 1
ATOM 5504 C C . VAL A 1 699 ? 24.549 11.741 -32.796 1.00 83.19 699 VAL A C 1
ATOM 5506 O O . VAL A 1 699 ? 24.277 12.496 -31.854 1.00 83.19 699 VAL A O 1
ATOM 5509 N N . ILE A 1 700 ? 25.626 10.949 -32.803 1.00 85.56 700 ILE A N 1
ATOM 5510 C CA . ILE A 1 700 ? 26.561 10.824 -31.676 1.00 85.56 700 ILE A CA 1
ATOM 5511 C C . ILE A 1 700 ? 27.483 12.055 -31.587 1.00 85.56 700 ILE A C 1
ATOM 5513 O O . ILE A 1 700 ? 27.598 12.654 -30.516 1.00 85.56 700 ILE A O 1
ATOM 5517 N N . ALA A 1 701 ? 28.041 12.517 -32.710 1.00 82.38 701 ALA A N 1
ATOM 5518 C CA . ALA A 1 701 ? 28.874 13.721 -32.807 1.00 82.38 701 ALA A CA 1
ATOM 5519 C C . ALA A 1 701 ? 28.112 15.002 -32.436 1.00 82.38 701 ALA A C 1
ATOM 5521 O O . ALA A 1 701 ? 28.630 15.862 -31.727 1.00 82.38 701 ALA A O 1
ATOM 5522 N N . ASP A 1 702 ? 26.833 15.124 -32.816 1.00 78.69 702 ASP A N 1
ATOM 5523 C CA . ASP A 1 702 ? 25.995 16.258 -32.399 1.00 78.69 702 ASP A CA 1
ATOM 5524 C C . ASP A 1 702 ? 25.866 16.339 -30.870 1.00 78.69 702 ASP A C 1
ATOM 5526 O O . ASP A 1 702 ? 25.526 17.407 -30.366 1.00 78.69 702 ASP A O 1
ATOM 5530 N N . TYR A 1 703 ? 26.094 15.242 -30.132 1.00 80.62 703 TYR A N 1
ATOM 5531 C CA . TYR A 1 703 ? 26.129 15.236 -28.665 1.00 80.62 703 TYR A CA 1
ATOM 5532 C C . TYR A 1 703 ? 27.545 15.471 -28.109 1.00 80.62 703 TYR A C 1
ATOM 5534 O O . TYR A 1 703 ? 27.701 16.213 -27.136 1.00 80.62 703 TYR A O 1
ATOM 5542 N N . SER A 1 704 ? 28.572 14.866 -28.716 1.00 79.94 704 SER A N 1
ATOM 5543 C CA . SER A 1 704 ? 29.955 14.907 -28.221 1.00 79.94 704 SER A CA 1
ATOM 5544 C C . SER A 1 704 ? 30.743 16.166 -28.618 1.00 79.94 704 SER A C 1
ATOM 5546 O O . SER A 1 704 ? 31.634 16.577 -27.870 1.00 79.94 704 SER A O 1
ATOM 5548 N N . GLU A 1 705 ? 30.431 16.802 -29.750 1.00 73.94 705 GLU A N 1
ATOM 5549 C CA . GLU A 1 705 ? 31.251 17.868 -30.355 1.00 73.94 705 GLU A CA 1
ATOM 5550 C C . GLU A 1 705 ? 30.624 19.262 -30.250 1.00 73.94 705 GLU A C 1
ATOM 5552 O O . GLU A 1 705 ? 31.343 20.253 -30.112 1.00 73.94 705 GLU A O 1
ATOM 5557 N N . LYS A 1 706 ? 29.290 19.380 -30.270 1.00 65.38 706 LYS A N 1
ATOM 5558 C CA . LYS A 1 706 ? 28.643 20.699 -30.187 1.00 65.38 706 LYS A CA 1
ATOM 5559 C C . LYS A 1 706 ? 28.793 21.306 -28.795 1.00 65.38 706 LYS A C 1
ATOM 5561 O O . LYS A 1 706 ? 28.764 20.601 -27.786 1.00 65.38 706 LYS A O 1
ATOM 5566 N N . ALA A 1 707 ? 28.907 22.636 -28.750 1.00 47.12 707 ALA A N 1
ATOM 5567 C CA . ALA A 1 707 ? 28.929 23.451 -27.537 1.00 47.12 707 ALA A CA 1
ATOM 5568 C C . ALA A 1 707 ? 27.564 23.434 -26.822 1.00 47.12 707 ALA A C 1
ATOM 5570 O O . ALA A 1 707 ? 26.900 24.454 -26.660 1.00 47.12 707 ALA A O 1
ATOM 5571 N N . PHE A 1 708 ? 27.103 22.258 -26.405 1.00 51.50 708 PHE A N 1
ATOM 5572 C CA . PHE A 1 708 ? 26.153 22.183 -25.312 1.00 51.50 708 PHE A CA 1
ATOM 5573 C C . PHE A 1 708 ? 26.875 22.681 -24.062 1.00 51.50 708 PHE A C 1
ATOM 5575 O O . PHE A 1 708 ? 28.030 22.316 -23.826 1.00 51.50 708 PHE A O 1
ATOM 5582 N N . ALA A 1 709 ? 26.203 23.576 -23.333 1.00 41.44 709 ALA A N 1
ATOM 5583 C CA . ALA A 1 709 ? 26.717 24.240 -22.145 1.00 41.44 709 ALA A CA 1
ATOM 5584 C C . ALA A 1 709 ? 27.472 23.259 -21.237 1.00 41.44 709 ALA A C 1
ATOM 5586 O O . ALA A 1 709 ? 27.106 22.084 -21.148 1.00 41.44 709 ALA A O 1
ATOM 5587 N N . TRP A 1 710 ? 28.519 23.750 -20.573 1.00 37.59 710 TRP A N 1
ATOM 5588 C CA . TRP A 1 710 ? 29.192 23.061 -19.473 1.00 37.59 710 TRP A CA 1
ATOM 5589 C C . TRP A 1 710 ? 28.149 22.293 -18.632 1.00 37.59 710 TRP A C 1
ATOM 5591 O O . TRP A 1 710 ? 27.273 22.916 -18.037 1.00 37.59 710 TRP A O 1
ATOM 5601 N N . GLY A 1 711 ? 28.160 20.950 -18.681 1.00 50.66 711 GLY A N 1
ATOM 5602 C CA . GLY A 1 711 ? 27.100 20.119 -18.080 1.00 50.66 711 GLY A CA 1
ATOM 5603 C C . GLY A 1 711 ? 26.537 18.948 -18.907 1.00 50.66 711 GLY A C 1
ATOM 5604 O O . GLY A 1 711 ? 25.599 18.303 -18.444 1.00 50.66 711 GLY A O 1
ATOM 5605 N N . SER A 1 712 ? 27.070 18.625 -20.096 1.00 65.50 712 SER A N 1
ATOM 5606 C CA . SER A 1 712 ? 26.736 17.365 -20.797 1.00 65.50 712 SER A CA 1
ATOM 5607 C C . SER A 1 712 ? 27.240 16.150 -20.003 1.00 65.50 712 SER A C 1
ATOM 5609 O O . SER A 1 712 ? 28.446 15.962 -19.856 1.00 65.50 712 SER A O 1
ATOM 5611 N N . HIS A 1 713 ? 26.315 15.338 -19.478 1.00 78.19 713 HIS A N 1
ATOM 5612 C CA . HIS A 1 713 ? 26.619 14.246 -18.545 1.00 78.19 713 HIS A CA 1
ATOM 5613 C C . HIS A 1 713 ? 27.459 13.109 -19.144 1.00 78.19 713 HIS A C 1
ATOM 5615 O O . HIS A 1 713 ? 28.199 12.478 -18.394 1.00 78.19 713 HIS A O 1
ATOM 5621 N N . PHE A 1 714 ? 27.346 12.873 -20.460 1.00 87.19 714 PHE A N 1
ATOM 5622 C CA . PHE A 1 714 ? 27.891 11.687 -21.139 1.00 87.19 714 PHE A CA 1
ATOM 5623 C C . PHE A 1 714 ? 28.774 12.026 -22.351 1.00 87.19 714 PHE A C 1
ATOM 5625 O O . PHE A 1 714 ? 28.804 11.310 -23.354 1.00 87.19 714 PHE A O 1
ATOM 5632 N N . LYS A 1 715 ? 29.409 13.207 -22.329 1.00 86.62 715 LYS A N 1
ATOM 5633 C CA . LYS A 1 715 ? 30.202 13.706 -23.463 1.00 86.62 715 LYS A CA 1
ATOM 5634 C C . LYS A 1 715 ? 31.398 12.801 -23.758 1.00 86.62 715 LYS A C 1
ATOM 5636 O O . LYS A 1 715 ? 31.744 12.648 -24.924 1.00 86.62 715 LYS A O 1
ATOM 5641 N N . GLN A 1 716 ? 32.030 12.256 -22.719 1.00 87.25 716 GLN A N 1
ATOM 5642 C CA . GLN A 1 716 ? 33.220 11.425 -22.868 1.00 87.25 716 GLN A CA 1
ATOM 5643 C C . GLN A 1 716 ? 32.850 10.052 -23.422 1.00 87.25 716 GLN A C 1
ATOM 5645 O O . GLN A 1 716 ? 33.399 9.656 -24.435 1.00 87.25 716 GLN A O 1
ATOM 5650 N N . GLU A 1 717 ? 31.810 9.425 -22.881 1.00 90.56 717 GLU A N 1
ATOM 5651 C CA . GLU A 1 717 ? 31.272 8.147 -23.348 1.00 90.56 717 GLU A CA 1
ATOM 5652 C C . GLU A 1 717 ? 30.872 8.215 -24.833 1.00 90.56 717 GLU A C 1
ATOM 5654 O O . GLU A 1 717 ? 31.085 7.273 -25.589 1.00 90.56 717 GLU A O 1
ATOM 5659 N N . ALA A 1 718 ? 30.335 9.355 -25.281 1.00 88.75 718 ALA A N 1
ATOM 5660 C CA . ALA A 1 718 ? 30.044 9.592 -26.693 1.00 88.75 718 ALA A CA 1
ATOM 5661 C C . ALA A 1 718 ? 31.309 9.759 -27.561 1.00 88.75 718 ALA A C 1
ATOM 5663 O O . ALA A 1 718 ? 31.293 9.372 -28.726 1.00 88.75 718 ALA A O 1
ATOM 5664 N N . LYS A 1 719 ? 32.386 10.355 -27.029 1.00 88.88 719 LYS A N 1
ATOM 5665 C CA . LYS A 1 719 ? 33.675 10.477 -27.734 1.00 88.88 719 LYS A CA 1
ATOM 5666 C C . LYS A 1 719 ? 34.377 9.132 -27.834 1.00 88.88 719 LYS A C 1
ATOM 5668 O O . LYS A 1 719 ? 34.790 8.774 -28.930 1.00 88.88 719 LYS A O 1
ATOM 5673 N N . ASP A 1 720 ? 34.458 8.406 -26.725 1.00 90.94 720 ASP A N 1
ATOM 5674 C CA . ASP A 1 720 ? 35.074 7.082 -26.654 1.00 90.94 720 ASP A CA 1
ATOM 5675 C C . ASP A 1 720 ? 34.369 6.148 -27.637 1.00 90.94 720 ASP A C 1
ATOM 5677 O O . ASP A 1 720 ? 35.015 5.552 -28.486 1.00 90.94 720 ASP A O 1
ATOM 5681 N N . PHE A 1 721 ? 33.032 6.172 -27.680 1.00 92.06 721 PHE A N 1
ATOM 5682 C CA . PHE A 1 721 ? 32.279 5.410 -28.675 1.00 92.06 721 PHE A CA 1
ATOM 5683 C C . PHE A 1 721 ? 32.646 5.750 -30.130 1.00 92.06 721 PHE A C 1
ATOM 5685 O O . PHE A 1 721 ? 32.688 4.854 -30.970 1.00 92.06 721 PHE A O 1
ATOM 5692 N N . LEU A 1 722 ? 32.887 7.023 -30.463 1.00 88.75 722 LEU A N 1
ATOM 5693 C CA . LEU A 1 722 ? 33.295 7.419 -31.818 1.00 88.75 722 LEU A CA 1
ATOM 5694 C C . LEU A 1 722 ? 34.717 6.954 -32.158 1.00 88.75 722 LEU A C 1
ATOM 5696 O O . LEU A 1 722 ? 34.982 6.651 -33.320 1.00 88.75 722 LEU A O 1
ATOM 5700 N N . VAL A 1 723 ? 35.610 6.920 -31.167 1.00 89.31 723 VAL A N 1
ATOM 5701 C CA . VAL A 1 723 ? 37.005 6.479 -31.312 1.00 89.31 723 VAL A CA 1
ATOM 5702 C C . VAL A 1 723 ? 37.081 4.955 -31.409 1.00 89.31 723 VAL A C 1
ATOM 5704 O O . VAL A 1 723 ? 37.638 4.435 -32.371 1.00 89.31 723 VAL A O 1
ATOM 5707 N N . ASP A 1 724 ? 36.444 4.242 -30.483 1.00 90.25 724 ASP A N 1
ATOM 5708 C CA . ASP A 1 724 ? 36.462 2.776 -30.395 1.00 90.25 724 ASP A CA 1
ATOM 5709 C C . ASP A 1 724 ? 35.792 2.096 -31.597 1.00 90.25 724 ASP A C 1
ATOM 5711 O O . ASP A 1 724 ? 36.007 0.915 -31.852 1.00 90.25 724 ASP A O 1
ATOM 5715 N N . ASN A 1 725 ? 34.960 2.838 -32.334 1.00 88.69 725 ASN A N 1
ATOM 5716 C CA . ASN A 1 725 ? 34.209 2.351 -33.492 1.00 88.69 725 ASN A CA 1
ATOM 5717 C C . ASN A 1 725 ? 34.516 3.163 -34.758 1.00 88.69 725 ASN A C 1
ATOM 5719 O O . ASN A 1 725 ? 33.681 3.289 -35.657 1.00 88.69 725 ASN A O 1
ATOM 5723 N N . GLN A 1 726 ? 35.700 3.778 -34.811 1.00 84.94 726 GLN A N 1
ATOM 5724 C CA . GLN A 1 726 ? 36.116 4.654 -35.903 1.00 84.94 726 GLN A CA 1
ATOM 5725 C C . GLN A 1 726 ? 36.118 3.938 -37.266 1.00 84.94 726 GLN A C 1
ATOM 5727 O O . GLN A 1 726 ? 35.823 4.556 -38.290 1.00 84.94 726 GLN A O 1
ATOM 5732 N N . ASP A 1 727 ? 36.385 2.637 -37.284 1.00 83.31 727 ASP A N 1
ATOM 5733 C CA . ASP A 1 727 ? 36.316 1.751 -38.449 1.00 83.31 727 ASP A CA 1
ATOM 5734 C C . ASP A 1 727 ? 34.911 1.695 -39.079 1.00 83.31 727 ASP A C 1
ATOM 5736 O O . ASP A 1 727 ? 34.779 1.786 -40.305 1.00 83.31 727 ASP A O 1
ATOM 5740 N N . LEU A 1 728 ? 33.855 1.667 -38.257 1.00 81.81 728 LEU A N 1
ATOM 5741 C CA . LEU A 1 728 ? 32.462 1.750 -38.713 1.00 81.81 728 LEU A CA 1
ATOM 5742 C C . LEU A 1 728 ? 32.129 3.132 -39.305 1.00 81.81 728 LEU A C 1
ATOM 5744 O O . LEU A 1 728 ? 31.271 3.244 -40.184 1.00 81.81 728 LEU A O 1
ATOM 5748 N N . PHE A 1 729 ? 32.819 4.190 -38.869 1.00 78.31 729 PHE A N 1
ATOM 5749 C CA . PHE A 1 729 ? 32.555 5.576 -39.281 1.00 78.31 729 PHE A CA 1
ATOM 5750 C C . PHE A 1 729 ? 33.449 6.111 -40.411 1.00 78.31 729 PHE A C 1
ATOM 5752 O O . PHE A 1 729 ? 33.164 7.182 -40.957 1.00 78.31 729 PHE A O 1
ATOM 5759 N N . LEU A 1 730 ? 34.548 5.422 -40.731 1.00 68.56 730 LEU A N 1
ATOM 5760 C CA . LEU A 1 730 ? 35.530 5.823 -41.749 1.00 68.56 730 LEU A CA 1
ATOM 5761 C C . LEU A 1 730 ? 35.536 4.935 -43.000 1.00 68.56 730 LEU A C 1
ATOM 5763 O O . LEU A 1 730 ? 36.259 5.241 -43.952 1.00 68.56 730 LEU A O 1
ATOM 5767 N N . ALA A 1 731 ? 34.767 3.845 -43.019 1.00 58.75 731 ALA A N 1
ATOM 5768 C CA . ALA A 1 731 ? 34.777 2.897 -44.126 1.00 58.75 731 ALA A CA 1
ATOM 5769 C C . ALA A 1 731 ? 34.418 3.569 -45.469 1.00 58.75 731 ALA A C 1
ATOM 5771 O O . ALA A 1 731 ? 33.301 4.035 -45.667 1.00 58.75 731 ALA A O 1
ATOM 5772 N N . LYS A 1 732 ? 35.352 3.554 -46.432 1.00 56.06 732 LYS A N 1
ATOM 5773 C CA . LYS A 1 732 ? 35.178 4.068 -47.810 1.00 56.06 732 LYS A CA 1
ATOM 5774 C C . LYS A 1 732 ? 34.331 3.151 -48.725 1.00 56.06 732 LYS A C 1
ATOM 5776 O O . LYS A 1 732 ? 34.466 3.218 -49.942 1.00 56.06 732 LYS A O 1
ATOM 5781 N N . GLY A 1 733 ? 33.489 2.281 -48.166 1.00 60.19 733 GLY A N 1
ATOM 5782 C CA . GLY A 1 733 ? 32.675 1.303 -48.907 1.00 60.19 733 GLY A CA 1
ATOM 5783 C C . GLY A 1 733 ? 31.180 1.434 -48.609 1.00 60.19 733 GLY A C 1
ATOM 5784 O O . GLY A 1 733 ? 30.802 2.116 -47.661 1.00 60.19 733 GLY A O 1
ATOM 5785 N N . SER A 1 734 ? 30.325 0.768 -49.393 1.00 67.81 734 SER A N 1
ATOM 5786 C CA . SER A 1 734 ? 28.869 0.780 -49.187 1.00 67.81 734 SER A CA 1
ATOM 5787 C C . SER A 1 734 ? 28.484 0.258 -47.797 1.00 67.81 734 SER A C 1
ATOM 5789 O O . SER A 1 734 ? 29.057 -0.715 -47.293 1.00 67.81 734 SER A O 1
ATOM 5791 N N . TRP A 1 735 ? 27.507 0.909 -47.166 1.00 78.69 735 TRP A N 1
ATOM 5792 C CA . TRP A 1 735 ? 26.943 0.476 -45.890 1.00 78.69 735 TRP A CA 1
ATOM 5793 C C . TRP A 1 735 ? 26.188 -0.851 -46.055 1.00 78.69 735 TRP A C 1
ATOM 5795 O O . TRP A 1 735 ? 25.433 -1.009 -47.011 1.00 78.69 735 TRP A O 1
ATOM 5805 N N . THR A 1 736 ? 26.399 -1.813 -45.151 1.00 82.31 736 THR A N 1
ATOM 5806 C CA . THR A 1 736 ? 25.809 -3.162 -45.234 1.00 82.31 736 THR A CA 1
ATOM 5807 C C . THR A 1 736 ? 24.903 -3.455 -44.040 1.00 82.31 736 THR A C 1
ATOM 5809 O O . THR A 1 736 ? 25.045 -2.854 -42.976 1.00 82.31 736 THR A O 1
ATOM 5812 N N . VAL A 1 737 ? 23.999 -4.429 -44.189 1.00 82.44 737 VAL A N 1
ATOM 5813 C CA . VAL A 1 737 ? 23.112 -4.899 -43.106 1.00 82.44 737 VAL A CA 1
ATOM 5814 C C . VAL A 1 737 ? 23.911 -5.419 -41.910 1.00 82.44 737 VAL A C 1
ATOM 5816 O O . VAL A 1 737 ? 23.595 -5.075 -40.776 1.00 82.44 737 VAL A O 1
ATOM 5819 N N . ALA A 1 738 ? 24.996 -6.161 -42.156 1.00 85.88 738 ALA A N 1
ATOM 5820 C CA . ALA A 1 738 ? 25.886 -6.647 -41.101 1.00 85.88 738 ALA A CA 1
ATOM 5821 C C . ALA A 1 738 ? 26.494 -5.494 -40.278 1.00 85.88 738 ALA A C 1
ATOM 5823 O O . ALA A 1 738 ? 26.516 -5.556 -39.052 1.00 85.88 738 ALA A O 1
ATOM 5824 N N . LYS A 1 739 ? 26.898 -4.393 -40.933 1.00 86.00 739 LYS A N 1
ATOM 5825 C CA . LYS A 1 739 ? 27.374 -3.181 -40.242 1.00 86.00 739 LYS A CA 1
ATOM 5826 C C . LYS A 1 739 ? 26.259 -2.490 -39.455 1.00 86.00 739 LYS A C 1
ATOM 5828 O O . LYS A 1 739 ? 26.515 -2.015 -38.350 1.00 86.00 739 LYS A O 1
ATOM 5833 N N . SER A 1 740 ? 25.027 -2.458 -39.978 1.00 86.44 740 SER A N 1
ATOM 5834 C CA . SER A 1 740 ? 23.865 -1.976 -39.214 1.00 86.44 740 SER A CA 1
ATOM 5835 C C . SER A 1 740 ? 23.635 -2.808 -37.954 1.00 86.44 740 SER A C 1
ATOM 5837 O O . SER A 1 740 ? 23.446 -2.230 -36.888 1.00 86.44 740 SER A O 1
ATOM 5839 N N . GLN A 1 741 ? 23.683 -4.140 -38.052 1.00 89.25 741 GLN A N 1
ATOM 5840 C CA . GLN A 1 741 ? 23.509 -5.049 -36.913 1.00 89.25 741 GLN A CA 1
ATOM 5841 C C . GLN A 1 741 ? 24.625 -4.881 -35.872 1.00 89.25 741 GLN A C 1
ATOM 5843 O O . GLN A 1 741 ? 24.347 -4.782 -34.675 1.00 89.25 741 GLN A O 1
ATOM 5848 N N . GLU A 1 742 ? 25.879 -4.783 -36.316 1.00 90.75 742 GLU A N 1
ATOM 5849 C CA . GLU A 1 742 ? 27.026 -4.562 -35.433 1.00 90.75 742 GLU A CA 1
ATOM 5850 C C . GLU A 1 742 ? 26.910 -3.222 -34.690 1.00 90.75 742 GLU A C 1
ATOM 5852 O O . GLU A 1 742 ? 26.996 -3.164 -33.457 1.00 90.75 742 GLU A O 1
ATOM 5857 N N . LEU A 1 743 ? 26.644 -2.136 -35.425 1.00 90.12 743 LEU A N 1
ATOM 5858 C CA . LEU A 1 743 ? 26.485 -0.809 -34.841 1.00 90.12 743 LEU A CA 1
ATOM 5859 C C . LEU A 1 743 ? 25.250 -0.726 -33.936 1.00 90.12 743 LEU A C 1
ATOM 5861 O O . LEU A 1 743 ? 25.293 -0.040 -32.913 1.00 90.12 743 LEU A O 1
ATOM 5865 N N . LEU A 1 744 ? 24.164 -1.423 -34.271 1.00 90.69 744 LEU A N 1
ATOM 5866 C CA . LEU A 1 744 ? 22.977 -1.527 -33.427 1.00 90.69 744 LEU A CA 1
ATOM 5867 C C . LEU A 1 744 ? 23.331 -2.169 -32.079 1.00 90.69 744 LEU A C 1
ATOM 5869 O O . LEU A 1 744 ? 22.988 -1.611 -31.035 1.00 90.69 744 LEU A O 1
ATOM 5873 N N . GLY A 1 745 ? 24.079 -3.278 -32.083 1.00 90.19 745 GLY A N 1
ATOM 5874 C CA . GLY A 1 745 ? 24.560 -3.942 -30.866 1.00 90.19 745 GLY A CA 1
ATOM 5875 C C . GLY A 1 745 ? 25.463 -3.044 -30.011 1.00 90.19 745 GLY A C 1
ATOM 5876 O O . GLY A 1 745 ? 25.269 -2.924 -28.794 1.00 90.19 745 GLY A O 1
ATOM 5877 N N . LYS A 1 746 ? 26.400 -2.334 -30.647 1.00 92.75 746 LYS A N 1
ATOM 5878 C CA . LYS A 1 746 ? 27.289 -1.361 -29.987 1.00 92.75 746 LYS A CA 1
ATOM 5879 C C . LYS A 1 746 ? 26.502 -0.180 -29.399 1.00 92.75 746 LYS A C 1
ATOM 5881 O O . LYS A 1 746 ? 26.672 0.161 -28.228 1.00 92.75 746 LYS A O 1
ATOM 5886 N N . THR A 1 747 ? 25.566 0.386 -30.159 1.00 91.25 747 THR A N 1
ATOM 5887 C CA . THR A 1 747 ? 24.695 1.495 -29.727 1.00 91.25 747 THR A CA 1
ATOM 5888 C C . THR A 1 747 ? 23.787 1.076 -28.570 1.00 91.25 747 THR A C 1
ATOM 5890 O O . THR A 1 747 ? 23.616 1.832 -27.614 1.00 91.25 747 THR A O 1
ATOM 5893 N N . ALA A 1 748 ? 23.225 -0.135 -28.615 1.00 88.88 748 ALA A N 1
ATOM 5894 C CA . ALA A 1 748 ? 22.439 -0.710 -27.524 1.00 88.88 748 ALA A CA 1
ATOM 5895 C C . ALA A 1 748 ? 23.274 -0.896 -26.249 1.00 88.88 748 ALA A C 1
ATOM 5897 O O . ALA A 1 748 ? 22.773 -0.692 -25.142 1.00 88.88 748 ALA A O 1
ATOM 5898 N N . THR A 1 749 ? 24.555 -1.239 -26.392 1.00 89.38 749 THR A N 1
ATOM 5899 C CA . THR A 1 749 ? 25.486 -1.372 -25.265 1.00 89.38 749 THR A CA 1
ATOM 5900 C C . THR A 1 749 ? 25.778 -0.015 -24.630 1.00 89.38 749 THR A C 1
ATOM 5902 O O . THR A 1 749 ? 25.570 0.144 -23.427 1.00 89.38 749 THR A O 1
ATOM 5905 N N . LEU A 1 750 ? 26.142 0.995 -25.430 1.00 90.88 750 LEU A N 1
ATOM 5906 C CA . LEU A 1 750 ? 26.343 2.365 -24.946 1.00 90.88 750 LEU A CA 1
ATOM 5907 C C . LEU A 1 750 ? 25.095 2.901 -24.238 1.00 90.88 750 LEU A C 1
ATOM 5909 O O . LEU A 1 750 ? 25.186 3.499 -23.166 1.00 90.88 750 LEU A O 1
ATOM 5913 N N . HIS A 1 751 ? 23.924 2.657 -24.824 1.00 89.62 751 HIS A N 1
ATOM 5914 C CA . HIS A 1 751 ? 22.644 3.098 -24.285 1.00 89.62 751 HIS A CA 1
ATOM 5915 C C . HIS A 1 751 ? 22.351 2.509 -22.902 1.00 89.62 751 HIS A C 1
ATOM 5917 O O . HIS A 1 751 ? 21.942 3.241 -22.001 1.00 89.62 751 HIS A O 1
ATOM 5923 N N . LYS A 1 752 ? 22.646 1.224 -22.692 1.00 85.75 752 LYS A N 1
ATOM 5924 C CA . LYS A 1 752 ? 22.545 0.591 -21.368 1.00 85.75 752 LYS A CA 1
ATOM 5925 C C . LYS A 1 752 ? 23.530 1.191 -20.371 1.00 85.75 752 LYS A C 1
ATOM 5927 O O . LYS A 1 752 ? 23.145 1.458 -19.235 1.00 85.75 752 LYS A O 1
ATOM 5932 N N . THR A 1 753 ? 24.772 1.439 -20.786 1.00 88.31 753 THR A N 1
ATOM 5933 C CA . THR A 1 753 ? 25.799 2.045 -19.924 1.00 88.31 753 THR A CA 1
ATOM 5934 C C . THR A 1 753 ? 25.342 3.398 -19.385 1.00 88.31 753 THR A C 1
ATOM 5936 O O . THR A 1 753 ? 25.383 3.629 -18.176 1.00 88.31 753 THR A O 1
ATOM 5939 N N . ILE A 1 754 ? 24.815 4.273 -20.246 1.00 89.69 754 ILE A N 1
ATOM 5940 C CA . ILE A 1 754 ? 24.327 5.582 -19.791 1.00 89.69 754 ILE A CA 1
ATOM 5941 C C . ILE A 1 754 ? 23.071 5.484 -18.917 1.00 89.69 754 ILE A C 1
ATOM 5943 O O . ILE A 1 754 ? 22.934 6.280 -17.994 1.00 89.69 754 ILE A O 1
ATOM 5947 N N . GLN A 1 755 ? 22.173 4.522 -19.156 1.00 88.00 755 GLN A N 1
ATOM 5948 C CA . GLN A 1 755 ? 20.983 4.308 -18.315 1.00 88.00 755 GLN A CA 1
ATOM 5949 C C . GLN A 1 755 ? 21.318 3.771 -16.920 1.00 88.00 755 GLN A C 1
ATOM 5951 O O . GLN A 1 755 ? 20.593 4.051 -15.965 1.00 88.00 755 GLN A O 1
ATOM 5956 N N . ARG A 1 756 ? 22.409 3.008 -16.799 1.00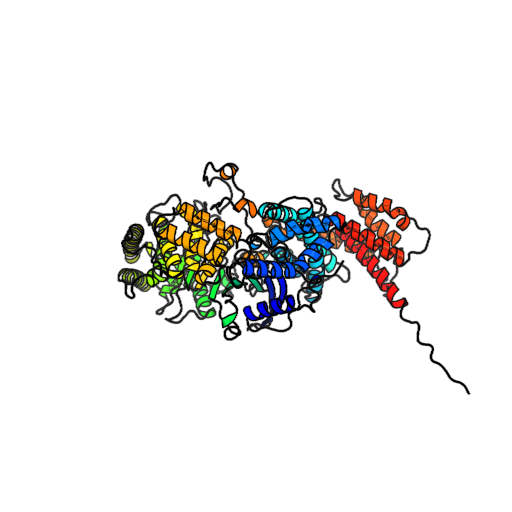 86.88 756 ARG A N 1
ATOM 5957 C CA . ARG A 1 756 ? 22.905 2.493 -15.517 1.00 86.88 756 ARG A CA 1
ATOM 5958 C C . ARG A 1 756 ? 23.619 3.561 -14.691 1.00 86.88 756 ARG A C 1
ATOM 5960 O O . ARG A 1 756 ? 23.602 3.465 -13.469 1.00 86.88 756 ARG A O 1
ATOM 5967 N N . SER A 1 757 ? 24.191 4.577 -15.339 1.00 87.75 757 SER A N 1
ATOM 5968 C CA . SER A 1 757 ? 24.964 5.636 -14.688 1.00 87.75 757 SER A CA 1
ATOM 5969 C C . SER A 1 757 ? 24.147 6.487 -13.710 1.00 87.75 757 SER A C 1
ATOM 5971 O O . SER A 1 757 ? 23.060 6.968 -14.036 1.00 87.75 757 SER A O 1
ATOM 5973 N N . ASP A 1 758 ? 24.748 6.814 -12.565 1.00 83.44 758 ASP A N 1
ATOM 5974 C CA . ASP A 1 758 ? 24.198 7.762 -11.585 1.00 83.44 758 ASP A CA 1
ATOM 5975 C C . ASP A 1 758 ? 24.058 9.194 -12.132 1.00 83.44 758 ASP A C 1
ATOM 5977 O O . ASP A 1 758 ? 23.334 10.019 -11.573 1.00 83.44 758 ASP A O 1
ATOM 5981 N N . LYS A 1 759 ? 24.726 9.510 -13.252 1.00 85.06 759 LYS A N 1
ATOM 5982 C CA . LYS A 1 759 ? 24.596 10.804 -13.941 1.00 85.06 759 LYS A CA 1
ATOM 5983 C C . LYS A 1 759 ? 23.332 10.892 -14.808 1.00 85.06 759 LYS A C 1
ATOM 5985 O O . LYS A 1 759 ? 23.059 11.956 -15.372 1.00 85.06 759 LYS A O 1
ATOM 5990 N N . PHE A 1 760 ? 22.570 9.804 -14.962 1.00 86.44 760 PHE A N 1
ATOM 5991 C CA . PHE A 1 760 ? 21.366 9.795 -15.789 1.00 86.44 760 PHE A CA 1
ATOM 5992 C C . PHE A 1 760 ? 20.291 10.722 -15.211 1.00 86.44 760 PHE A C 1
ATOM 5994 O O . PHE A 1 760 ? 19.922 10.643 -14.042 1.00 86.44 760 PHE A O 1
ATOM 6001 N N . SER A 1 761 ? 19.752 11.608 -16.047 1.00 82.56 761 SER A N 1
ATOM 6002 C CA . SER A 1 761 ? 18.771 12.606 -15.624 1.00 82.56 761 SER A CA 1
ATOM 6003 C C . SER A 1 761 ? 17.723 12.868 -16.704 1.00 82.56 761 SER A C 1
ATOM 6005 O O . SER A 1 761 ? 17.936 12.592 -17.884 1.00 82.56 761 SER A O 1
ATOM 6007 N N . HIS A 1 762 ? 16.597 13.475 -16.316 1.00 75.44 762 HIS A N 1
ATOM 6008 C CA . HIS A 1 762 ? 15.501 13.852 -17.227 1.00 75.44 762 HIS A CA 1
ATOM 6009 C C . HIS A 1 762 ? 15.912 14.913 -18.262 1.00 75.44 762 HIS A C 1
ATOM 6011 O O . HIS A 1 762 ? 15.156 15.207 -19.184 1.00 75.44 762 HIS A O 1
ATOM 6017 N N . LYS A 1 763 ? 17.106 15.497 -18.112 1.00 76.56 763 LYS A N 1
ATOM 6018 C CA . LYS A 1 763 ? 17.693 16.459 -19.050 1.00 76.56 763 LYS A CA 1
ATOM 6019 C C . LYS A 1 763 ? 18.653 15.796 -20.038 1.00 76.56 763 LYS A C 1
ATOM 6021 O O . LYS A 1 763 ? 19.140 16.463 -20.951 1.00 76.56 763 LYS A O 1
ATOM 6026 N N . SER A 1 764 ? 18.932 14.500 -19.877 1.00 78.12 764 SER A N 1
ATOM 6027 C CA . SER A 1 764 ? 19.784 13.757 -20.798 1.00 78.12 764 SER A CA 1
ATOM 6028 C C . SER A 1 764 ? 19.101 13.618 -22.155 1.00 78.12 764 SER A C 1
ATOM 6030 O O . SER A 1 764 ? 18.154 12.855 -22.328 1.00 78.12 764 SER A O 1
ATOM 6032 N N . THR A 1 765 ? 19.614 14.341 -23.147 1.00 80.19 765 THR A N 1
ATOM 6033 C CA . THR A 1 765 ? 19.178 14.207 -24.543 1.00 80.19 765 THR A CA 1
ATOM 6034 C C . THR A 1 765 ? 19.866 13.045 -25.257 1.00 80.19 765 THR A C 1
ATOM 6036 O O . THR A 1 765 ? 19.455 12.693 -26.362 1.00 80.19 765 THR A O 1
ATOM 6039 N N . PHE A 1 766 ? 20.888 12.429 -24.646 1.00 85.94 766 PHE A N 1
ATOM 6040 C CA . PHE A 1 766 ? 21.632 11.342 -25.278 1.00 85.94 766 PHE A CA 1
ATOM 6041 C C . PHE A 1 766 ? 20.811 10.061 -25.368 1.00 85.94 766 PHE A C 1
ATOM 6043 O O . PHE A 1 766 ? 20.815 9.404 -26.398 1.00 85.94 766 PHE A O 1
ATOM 6050 N N . ASN A 1 767 ? 20.020 9.765 -24.334 1.00 85.06 767 ASN A N 1
ATOM 6051 C CA . ASN A 1 767 ? 19.116 8.618 -24.328 1.00 85.06 767 ASN A CA 1
ATOM 6052 C C . ASN A 1 767 ? 18.165 8.632 -25.536 1.00 85.06 767 ASN A C 1
ATOM 6054 O O . ASN A 1 767 ? 18.066 7.652 -26.266 1.00 85.06 767 ASN A O 1
ATOM 6058 N N . THR A 1 768 ? 17.522 9.775 -25.786 1.00 80.56 768 THR A N 1
ATOM 6059 C CA . THR A 1 768 ? 16.626 9.965 -26.934 1.00 80.56 768 THR A CA 1
ATOM 6060 C C . THR A 1 768 ? 17.355 9.815 -28.271 1.00 80.56 768 THR A C 1
ATOM 6062 O O . THR A 1 768 ? 16.810 9.250 -29.211 1.00 80.56 768 THR A O 1
ATOM 6065 N N . ARG A 1 769 ? 18.595 10.308 -28.360 1.00 86.69 769 ARG A N 1
ATOM 6066 C CA . ARG A 1 769 ? 19.439 10.220 -29.563 1.00 86.69 769 ARG A CA 1
ATOM 6067 C C . ARG A 1 769 ? 19.835 8.786 -29.888 1.00 86.69 769 ARG A C 1
ATOM 6069 O O . ARG A 1 769 ? 19.738 8.380 -31.038 1.00 86.69 769 ARG A O 1
ATOM 6076 N N . LEU A 1 770 ? 20.261 8.029 -28.880 1.00 88.38 770 LEU A N 1
ATOM 6077 C CA . LEU A 1 770 ? 20.616 6.625 -29.062 1.00 88.38 770 LEU A CA 1
ATOM 6078 C C . LEU A 1 770 ? 19.392 5.786 -29.425 1.00 88.38 770 LEU A C 1
ATOM 6080 O O . LEU A 1 770 ? 19.506 4.925 -30.284 1.00 88.38 770 LEU A O 1
ATOM 6084 N N . LEU A 1 771 ? 18.221 6.080 -28.852 1.00 84.44 771 LEU A N 1
ATOM 6085 C CA . LEU A 1 771 ? 16.967 5.441 -29.261 1.00 84.44 771 LEU A CA 1
ATOM 6086 C C . LEU A 1 771 ? 16.588 5.757 -30.708 1.00 84.44 771 LEU A C 1
ATOM 6088 O O . LEU A 1 771 ? 16.224 4.842 -31.437 1.00 84.44 771 LEU A O 1
ATOM 6092 N N . PHE A 1 772 ? 16.713 7.019 -31.137 1.00 84.50 772 PHE A N 1
ATOM 6093 C CA . PHE A 1 772 ? 16.562 7.391 -32.548 1.00 84.50 772 PHE A CA 1
ATOM 6094 C C . PHE A 1 772 ? 17.475 6.547 -33.431 1.00 84.50 772 PHE A C 1
ATOM 6096 O O . PHE A 1 772 ? 17.014 5.911 -34.373 1.00 84.50 772 PHE A O 1
ATOM 6103 N N . LEU A 1 773 ? 18.759 6.487 -33.082 1.00 87.12 773 LEU A N 1
ATOM 6104 C CA . LEU A 1 773 ? 19.731 5.745 -33.866 1.00 87.12 773 LEU A CA 1
ATOM 6105 C C . LEU A 1 773 ? 19.407 4.247 -33.919 1.00 87.12 773 LEU A C 1
ATOM 6107 O O . LEU A 1 773 ? 19.439 3.659 -34.993 1.00 87.12 773 LEU A O 1
ATOM 6111 N N . GLN A 1 774 ? 19.056 3.636 -32.788 1.00 89.06 774 GLN A N 1
ATOM 6112 C CA . GLN A 1 774 ? 18.667 2.226 -32.740 1.00 89.06 774 GLN A CA 1
ATOM 6113 C C . GLN A 1 774 ? 17.442 1.942 -33.613 1.00 89.06 774 GLN A C 1
ATOM 6115 O O . GLN A 1 774 ? 17.451 0.955 -34.337 1.00 89.06 774 GLN A O 1
ATOM 6120 N N . GLN A 1 775 ? 16.417 2.800 -33.583 1.00 83.38 775 GLN A N 1
ATOM 6121 C CA . GLN A 1 775 ? 15.220 2.618 -34.410 1.00 83.38 775 GLN A CA 1
ATOM 6122 C C . GLN A 1 775 ? 15.531 2.707 -35.906 1.00 83.38 775 GLN A C 1
ATOM 6124 O O . GLN A 1 775 ? 15.057 1.875 -36.672 1.00 83.38 775 GLN A O 1
ATOM 6129 N N . GLU A 1 776 ? 16.334 3.681 -36.333 1.00 81.94 776 GLU A N 1
ATOM 6130 C CA . GLU A 1 776 ? 16.695 3.813 -37.750 1.00 81.94 776 GLU A CA 1
ATOM 6131 C C . GLU A 1 776 ? 17.609 2.670 -38.221 1.00 81.94 776 GLU A C 1
ATOM 6133 O O . GLU A 1 776 ? 17.423 2.148 -39.320 1.00 81.94 776 GLU A O 1
ATOM 6138 N N . LEU A 1 777 ? 18.539 2.210 -37.373 1.00 85.62 777 LEU A N 1
ATOM 6139 C CA . LEU A 1 777 ? 19.353 1.025 -37.660 1.00 85.62 777 LEU A CA 1
ATOM 6140 C C . LEU A 1 777 ? 18.490 -0.236 -37.759 1.00 85.62 777 LEU A C 1
ATOM 6142 O O . LEU A 1 777 ? 18.671 -1.011 -38.693 1.00 85.62 777 LEU A O 1
ATOM 6146 N N . GLN A 1 778 ? 17.537 -0.420 -36.842 1.00 86.81 778 GLN A N 1
ATOM 6147 C CA . GLN A 1 778 ? 16.614 -1.554 -36.850 1.00 86.81 778 GLN A CA 1
ATOM 6148 C C . GLN A 1 778 ? 15.752 -1.560 -38.119 1.00 86.81 778 GLN A C 1
ATOM 6150 O O . GLN A 1 778 ? 15.702 -2.577 -38.801 1.00 86.81 778 GLN A O 1
ATOM 6155 N N . LYS A 1 779 ? 15.177 -0.414 -38.513 1.00 80.56 779 LYS A N 1
ATOM 6156 C CA . LYS A 1 779 ? 14.439 -0.279 -39.783 1.00 80.56 779 LYS A CA 1
ATOM 6157 C C . LYS A 1 779 ? 15.295 -0.651 -40.991 1.00 80.56 779 LYS A C 1
ATOM 6159 O O . LYS A 1 779 ? 14.798 -1.272 -41.920 1.00 80.56 779 LYS A O 1
ATOM 6164 N N . HIS A 1 780 ? 16.576 -0.275 -40.995 1.00 79.31 780 HIS A N 1
ATOM 6165 C CA . HIS A 1 780 ? 17.493 -0.637 -42.077 1.00 79.31 780 HIS A CA 1
ATOM 6166 C C . HIS A 1 780 ? 17.810 -2.142 -42.098 1.00 79.31 780 HIS A C 1
ATOM 6168 O O . HIS A 1 780 ? 18.060 -2.694 -43.168 1.00 79.31 780 HIS A O 1
ATOM 6174 N N . VAL A 1 781 ? 17.844 -2.806 -40.939 1.00 83.75 781 VAL A N 1
ATOM 6175 C CA . VAL A 1 781 ? 18.003 -4.267 -40.859 1.00 83.75 781 VAL A CA 1
ATOM 6176 C C . VAL A 1 781 ? 16.739 -4.960 -41.371 1.00 83.75 781 VAL A C 1
ATOM 6178 O O . VAL A 1 781 ? 16.829 -5.778 -42.279 1.00 83.75 781 VAL A O 1
ATOM 6181 N N . GLU A 1 782 ? 15.569 -4.559 -40.874 1.00 80.69 782 GLU A N 1
ATOM 6182 C CA . GLU A 1 782 ? 14.266 -5.130 -41.249 1.00 80.69 782 GLU A CA 1
ATOM 6183 C C . GLU A 1 782 ? 13.918 -4.890 -42.720 1.00 80.69 782 GLU A C 1
ATOM 6185 O O . GLU A 1 782 ? 13.396 -5.780 -43.375 1.00 80.69 782 GLU A O 1
ATOM 6190 N N . ALA A 1 783 ? 14.245 -3.724 -43.286 1.00 74.38 783 ALA A N 1
ATOM 6191 C CA . ALA A 1 783 ? 13.998 -3.429 -44.701 1.00 74.38 783 ALA A CA 1
ATOM 6192 C C . ALA A 1 783 ? 14.830 -4.297 -45.663 1.00 74.38 783 ALA A C 1
ATOM 6194 O O . ALA A 1 783 ? 14.507 -4.365 -46.849 1.00 74.38 783 ALA A O 1
ATOM 6195 N N . ALA A 1 784 ? 15.886 -4.954 -45.175 1.00 65.62 784 ALA A N 1
ATOM 6196 C CA . ALA A 1 784 ? 16.694 -5.882 -45.959 1.00 65.62 784 ALA A CA 1
ATOM 6197 C C . ALA A 1 784 ? 16.253 -7.353 -45.823 1.00 65.62 784 ALA A C 1
ATOM 6199 O O . ALA A 1 784 ? 16.589 -8.157 -46.690 1.00 65.62 784 ALA A O 1
ATOM 6200 N N . GLU A 1 785 ? 15.480 -7.706 -44.789 1.00 54.09 785 GLU A N 1
ATOM 6201 C CA . GLU A 1 785 ? 14.919 -9.052 -44.600 1.00 54.09 785 GLU A CA 1
ATOM 6202 C C . GLU A 1 785 ? 13.865 -9.476 -45.654 1.00 54.09 785 GLU A C 1
ATOM 6204 O O . GLU A 1 785 ? 13.912 -10.639 -46.060 1.00 54.09 785 GLU A O 1
ATOM 6209 N N . PRO A 1 786 ? 12.993 -8.612 -46.227 1.00 48.28 786 PRO A N 1
ATOM 6210 C CA . PRO A 1 786 ? 12.064 -9.034 -47.283 1.00 48.28 786 PRO A CA 1
ATOM 6211 C C . PRO A 1 786 ? 12.737 -9.325 -48.639 1.00 48.28 786 PRO A C 1
ATOM 6213 O O . PRO A 1 786 ? 12.047 -9.687 -49.587 1.00 48.28 786 PRO A O 1
ATOM 6216 N N . ALA A 1 787 ? 14.064 -9.195 -48.759 1.00 39.53 787 ALA A N 1
ATOM 6217 C CA . ALA A 1 787 ? 14.808 -9.562 -49.967 1.00 39.53 787 ALA A CA 1
ATOM 6218 C C . ALA A 1 787 ? 15.378 -10.998 -49.942 1.00 39.53 787 ALA A C 1
ATOM 6220 O O . ALA A 1 787 ? 15.986 -11.413 -50.926 1.00 39.53 787 ALA A O 1
ATOM 6221 N N . MET A 1 788 ? 15.199 -11.756 -48.848 1.00 37.88 788 MET A N 1
ATOM 6222 C CA . MET A 1 788 ? 15.722 -13.127 -48.710 1.00 37.88 788 MET A CA 1
ATOM 6223 C C . MET A 1 788 ? 14.679 -14.250 -48.860 1.00 37.88 788 MET A C 1
ATOM 6225 O O . MET A 1 788 ? 15.073 -15.407 -48.970 1.00 37.88 788 MET A O 1
ATOM 6229 N N . GLU A 1 789 ? 13.381 -13.948 -48.951 1.00 39.34 789 GLU A N 1
ATOM 6230 C CA . GLU A 1 789 ? 12.340 -14.932 -49.298 1.00 39.34 789 GLU A CA 1
ATOM 6231 C C . GLU A 1 789 ? 11.752 -14.634 -50.683 1.00 39.34 789 GLU A C 1
ATOM 6233 O O . GLU A 1 789 ? 10.661 -14.090 -50.800 1.00 39.34 789 GLU A O 1
ATOM 6238 N N . LEU A 1 790 ? 12.493 -14.961 -51.748 1.00 34.19 790 LEU A N 1
ATOM 6239 C CA . LEU A 1 790 ? 11.961 -15.157 -53.107 1.00 34.19 790 LEU A CA 1
ATOM 6240 C C . LEU A 1 790 ? 12.995 -15.889 -53.990 1.00 34.19 790 LEU A C 1
ATOM 6242 O O . LEU A 1 790 ? 13.310 -15.463 -55.096 1.00 34.19 790 LEU A O 1
ATOM 6246 N N . GLU A 1 791 ? 13.504 -17.037 -53.536 1.00 30.25 791 GLU A N 1
ATOM 6247 C CA . GLU A 1 791 ? 13.803 -18.108 -54.495 1.00 30.25 791 GLU A CA 1
ATOM 6248 C C . GLU A 1 791 ? 12.517 -18.917 -54.672 1.00 30.25 791 GLU A C 1
ATOM 6250 O O . GLU A 1 791 ? 12.145 -19.751 -53.848 1.00 30.25 791 GLU A O 1
ATOM 6255 N N . GLN A 1 792 ? 11.782 -18.595 -55.738 1.00 29.12 792 GLN A N 1
ATOM 6256 C CA . GLN A 1 792 ? 10.662 -19.405 -56.201 1.00 29.12 792 GLN A CA 1
ATOM 6257 C C . GLN A 1 792 ? 11.131 -20.851 -56.442 1.00 29.12 792 GLN A C 1
ATOM 6259 O O . GLN A 1 792 ? 12.213 -21.055 -57.003 1.00 29.12 792 GLN A O 1
ATOM 6264 N N . PRO A 1 793 ? 10.319 -21.869 -56.107 1.00 30.09 793 PRO A N 1
ATOM 6265 C CA . PRO A 1 793 ? 10.592 -23.227 -56.546 1.00 30.09 793 PRO A CA 1
ATOM 6266 C C . PRO A 1 793 ? 10.561 -23.265 -58.078 1.00 30.09 793 PRO A C 1
ATOM 6268 O O . PRO A 1 793 ? 9.583 -22.847 -58.700 1.00 30.09 793 PRO A O 1
ATOM 6271 N N . ARG A 1 794 ? 11.639 -23.772 -58.691 1.00 27.66 794 ARG A N 1
ATOM 6272 C CA . ARG A 1 794 ? 11.668 -24.133 -60.113 1.00 27.66 794 ARG A CA 1
ATOM 6273 C C . ARG A 1 794 ? 10.482 -25.050 -60.409 1.00 27.66 794 ARG A C 1
ATOM 6275 O O . ARG A 1 794 ? 10.473 -26.212 -60.012 1.00 27.66 794 ARG A O 1
ATOM 6282 N N . VAL A 1 795 ? 9.501 -24.516 -61.127 1.00 29.22 795 VAL A N 1
ATOM 6283 C CA . VAL A 1 795 ? 8.469 -25.297 -61.800 1.00 29.22 795 VAL A CA 1
ATOM 6284 C C . VAL A 1 795 ? 9.163 -26.101 -62.898 1.00 29.22 795 VAL A C 1
ATOM 6286 O O . VAL A 1 795 ? 9.748 -25.537 -63.821 1.00 29.22 795 VAL A O 1
ATOM 6289 N N . LEU A 1 796 ? 9.126 -27.426 -62.760 1.00 32.97 796 LEU A N 1
ATOM 6290 C CA . LEU A 1 796 ? 9.372 -28.369 -63.845 1.00 32.97 796 LEU A CA 1
ATOM 6291 C C . LEU A 1 796 ? 8.339 -28.103 -64.943 1.00 32.97 796 LEU A C 1
ATOM 6293 O O . LEU A 1 796 ? 7.148 -28.326 -64.734 1.00 32.97 796 LEU A O 1
ATOM 6297 N N . VAL A 1 797 ? 8.796 -27.641 -66.104 1.00 29.17 797 VAL A N 1
ATOM 6298 C CA . VAL A 1 797 ? 8.013 -27.708 -67.338 1.00 29.17 797 VAL A CA 1
ATOM 6299 C C . VAL A 1 797 ? 8.539 -28.904 -68.116 1.00 29.17 797 VAL A C 1
ATOM 6301 O O . VAL A 1 797 ? 9.701 -28.938 -68.514 1.00 29.17 797 VAL A O 1
ATOM 6304 N N . ALA A 1 798 ? 7.684 -29.914 -68.233 1.00 31.11 798 ALA A N 1
ATOM 6305 C CA . ALA A 1 798 ? 7.865 -31.046 -69.122 1.00 31.11 798 ALA A CA 1
ATOM 6306 C C . ALA A 1 798 ? 7.648 -30.599 -70.572 1.00 31.11 798 ALA A C 1
ATOM 6308 O O . ALA A 1 798 ? 6.679 -29.893 -70.844 1.00 31.11 798 ALA A O 1
ATOM 6309 N N . GLU A 1 799 ? 8.486 -31.076 -71.491 1.00 29.92 799 GLU A N 1
ATOM 6310 C CA . GLU A 1 799 ? 8.146 -31.163 -72.912 1.00 29.92 799 GLU A CA 1
ATOM 6311 C C . GLU A 1 799 ? 8.615 -32.512 -73.482 1.00 29.92 799 GLU A C 1
ATOM 6313 O O . GLU A 1 799 ? 9.774 -32.887 -73.302 1.00 29.92 799 GLU A O 1
ATOM 6318 N N . ALA A 1 800 ? 7.665 -33.155 -74.178 1.00 30.33 800 ALA A N 1
ATOM 6319 C CA . ALA A 1 800 ? 7.691 -34.376 -75.001 1.00 30.33 800 ALA A CA 1
ATOM 6320 C C . ALA A 1 800 ? 7.837 -35.739 -74.300 1.00 30.33 800 ALA A C 1
ATOM 6322 O O . ALA A 1 800 ? 8.969 -36.152 -73.964 1.00 30.33 800 ALA A O 1
#

Radius of gyration: 30.0 Å; chains: 1; bounding box: 72×62×112 Å

Foldseek 3Di:
DQQADAQEDDDAAADLVVVLVVQLVLLVDPVRPLLRYDDFLLQWGWHWHWHQDPVGIFIETETHHLQFDQPDDDPVSVVVSLVSSCVSCVSVLVLLLVLDDDPVLSVLLVVLSSCQNVALQSQLAARLLLLLLLLLLLLLVLWAPDVVLSVVLSSQLSSVLSSLVSNQLSVVSSPDDPDDLQNNLVSCLLCSLLSSLSSLLSSLLSQLFPVHHPTDPPSLVVLQFQQFDSHKYWYAAQQLQKIKIKDTFPVSGFLQHDQADDWGKIKIFIARNDDDPVDPPPPRNDGGPAIEIETAAQHWHDDPNDIQASLNVVVVVCVVVVQQAQPRAAEEEEEPQAPFDPDPPPCSLVRLVSNLLSQLLNQLPDPGDDGYFYAYAHQWPRHDQAACVDDPSSNLNLLSNLLLLLRFQVCVQDDPPPPLSVLLVVLSNVLSPPFDNPDSVPTDGSCPDPSNVVNLVSLLVVLVCLLVCNSPNLQDDPPDALLNLLSLLLSNLCSVLSSRDGDPCNNLCRLVSLLSSSQNGRHHYYYHHNPCLQSQLSSFLLNSNSNSLNVVSRDPVLNVQLVCLSNCVSVVVDDPLRSVLSSVVSSSSNGNNPRRFVSVCSNWSGRDHADDDDPVVVVVPDPDPDDDDIGDPDRVSVSSNHNPNRQLSTSNHNCSPLSVLLSVLLSVVSVVLCVVAFDDPPVPDTDDRDQLLCSLCCLLCVLQPDCDDDQQLCNVLSVVLCVVVVCLNPDPDHRDLVSLVVVLVSLVVSLSVQSSDPSDGSPHSSNSSSSVSNVVSVCVNVVCVVVPPDPDPDDDDDDD

pLDDT: mean 78.92, std 14.94, range [27.66, 96.75]

Organism: Piscirickettsia salmonis (NCBI:txid1238)

Sequence (800 aa):
MPELTFLKIEGNHSSPIQLARLVQEAAGNPAQKLGKHYFDLQGQALAEGQFEDKDGPRKVLVAVDLVERAAGESEEDKAEALARTKAKLDFFYQQLADTLPSPLLRDKLRANFDRLTCSNQRFSIIPIHKEMYFHVLRCVNAVTIDQDRARTAFKFAYNYVYQLINADIAAFLNDCEDIGVGEINRFIDQQRVKYATVAESMVMSHLLSPPAATPRENSRKWLKTHTAADMDYLATNQLTGVLTYVRGAEKQQSSHSKKDQPAAMMAIDRYALVRSDDAKERFDDAKPSQSQVKVPSLKEFKAQGRSITISQQIRDFMVGYNLQGSDAPPVVYNLLTSLPRGQDSCEQEASAKKIFKGAHHYNATRDNRPLFYVMNLPINQHTQFLHYDGSKTQKEALLLADLAMVHTVLKDLLTPGNSFVANIDSLYQNYLRNRSSDKESEGGYFSKSLEGKQAIKLLRALKEGINHGKVIDFSASDDATRDVLLEKALLKLYASKYPGNKVGDQKEYASLVQALFLAATNNHNFKGCKSANERFSYVENLNALLFSFKAGTLESKIANEIKKLLTGYIDGNISARDFALKLHSINDRYNVYNAGVMPSCMDTGTPKCYTKPSKKVALGTELQIRGVNTNFFLAGSYSNVFQANASAVQAHSGMRSRFGELHKLTEKQWKKYYHTYCSSSSDGKVIKIADMSRVARAVIADYSEKAFAWGSHFKQEAKDFLVDNQDLFLAKGSWTVAKSQELLGKTATLHKTIQRSDKFSHKSTFNTRLLFLQQELQKHVEAAEPAMELEQPRVLVAEA

Secondary structure (DSSP, 8-state):
----B-EEEEEEES-HHHHHHHHHHHHH-TTS-GGGB-B-TTSEEEEEEEEEETTEEEEEEEEEE-PPPPSSSSHHHHHHHHHHHHHHHHHHHHHHHTTSSSHHHHHHHHHHHHHHHTSTTGGGS--HHHHHHHHHHHHHHHH-S-HHHHHHHHHHHHHHHHHHHHHHHHHHHHHSSS--HHHHHHHHHHHHHHHHHHHHHHHHHHHTSSSPP-PPTTHHHHHHH--S-SSEEEEEETTTTEEEEEPPPTT---TT--TTSPPPPEEEEEEE---TTSTTTS-TTPPPSEEEEEES----EEETTEEEPHHHHHHHHHHHTT--STTSPPEEEEE-S--BSS--TTSHHHHHHHHHHHHHHHHHT-SSSPPEEEE----STTBPPP-TTS-HHHHHHHHHHHHHHIIIIIHHHSPTT-HHHHHHHHHHHHHHHTS-SS-TTTPPPGGGSHHHHHHHHHHHHHHHHHHTTSSS-----TT--HHHHHHHHHHHHHHHH-SSS--TTHHHHHHHHHHHHHHH--SEEEEE-SS-HHHHHHHHHHHHHHHHHHTT-S-HHHHHHHHHHHHHHHTTSS-HHHHHHHHHHHHHHHTTTTTTTHHHHHHHSS--------TTGGGTS-----SS-S-----GGGGGG--SSGGGG-IIIIIHHHHHHHHHHHHHHHHHHHHHHSPBPTTS-B-----HHHHHHHHHHHHHTS---S--TTHHHHHHHHHHTHHHHH--S---HHHHHHHHHHHHHHHHHHHHSTT--TT-SHHHHHHHHHHHHHHHHHTTGGGSS-----------